Protein AF-A0A937NEX0-F1 (afdb_monomer)

Mean predicted aligned error: 10.96 Å

Foldseek 3Di:
DLLQLLQVQFDPPDPVRSDSVNSCVVCPVVSSVVVVVVVCVVVVHDCVVQDDDDDPDPDDDDDDDDPDDPDQAGPVRAGKDWAAFQQLDDDRVLVVLVQVLLVVFAPSDWDADLLSIIIRHHGHPVCRVVSVVSSVPRPGGDDDRAALQSEHEDCAPVRHLLFQAHGNVLSVLLNVQSPDPVCPLCRRQFYHYHYRALVPSPVQQQGQWRWYWFWAFAQFFTAIKTFIFHQHHPVGTTDGLDIDGSVCVNVLVNLLSVLQVVQDDDRHHSNRSFAVLQDDDDPVRINCVSSSVSNVVVVDDGHHHDDFDQFPDQFFWGDFPSQVVSCCVLQVLLVQQLLSQPQLVLLLCLLVVNLQVSQVSRCVRPLQLQLQLQFPLRSSQCRALCVVVVLQGGQSSSLLSNQSQVVHPDFQAADAAQDPEAPAFEEEQEALALLSLLLQSNLLSPRYAYEYEHQAQDHHPCLQQVFFLLRHPPVSSCRSSVNSVNSNYHYHYNDDQAQVNVVVVLVVGQFYEYAVAQQAADDDDAAAQDPLEQEEELRVQRRCLSVVHDRSDDAEEEEEAQEPSSLRSLLSSCLVHDPPHHPPEHEEQADNVPGHDDPVSVVVSVVLVHYYHHQKDFHHFHDDPRWTFKTKIFGWDFDDADDPGDGTDTDTDPPRIDIDTDGHYYYHPFGGADCSRHHPPWAQDPAQDIPDLRYGYFDCNRPNDDDSSNRSSSSSSRSQVNCCSSVVHRWKDKIKGKAFDDASQAAPCLSNQHQDDFDADDSVPSNGSHHGTDRDDSVNSNSSSSNRLSSLKDFWFQQVQHRLSCQLCVQQPWNFKAFFSDFDADPSSHTPDTHGAPDSSSGSDTGGNSSGHSRNCRSCVRGSRSRTTIMGMDMDMHTDDPVVD

Radius of gyration: 39.95 Å; Cα contacts (8 Å, |Δi|>4): 1844; chains: 1; bounding box: 98×52×114 Å

Nearest PDB structures (foldseek):
  4ylf-assembly1_B  TM=8.457E-01  e=3.339E-31  Thermotoga maritima MSB8
  5jca-assembly1_L  TM=8.197E-01  e=2.400E-31  Pyrococcus furiosus
  6s6s-assembly1_F  TM=8.782E-01  e=1.145E-28  Azospirillum brasilense
  5jfc-assembly1_L  TM=8.004E-01  e=3.227E-29  Pyrococcus furiosus
  7mfm-assembly1_I  TM=8.000E-01  e=8.578E-25  Bacillus subtilis

Secondary structure (DSSP, 8-state):
-HHHHHHHHS--S-TTT-SHHHHHHHH-HHHHHHHHHHHHHHTT--GGGT---------SPPPP--S---SSB-TTS-EEEEE--GGG---HHHHHHHHHHHHHHSSS-EEEPTTS-EEEEEE-TTTHHHHHHHHTTSTT--S-SSSTT--EE--HHHH-TT-SS-HHHHHHHHHHHHTSGGGGGGTTS--EEEESSTT-SS-GGGSSEEEEEEEEE-SSSEEEEEEEEES-BTTBPPEEEEEEETTTHHHHHHHHHHHHHHH--TT--HHHHHHHTS-SS-TTS-TTHHHHHHHHTTT----PPP---SSS-SSEEE-SHHHHHHHHHH-HHHHTSTT---HHHHHHHHHTT-HHHHHHHHHHHSS-HHHHHHH---TTTTTSTHHHHTSSS---HHHHHHHHHHH-SS---PPPPS-SS----EEEEE--SHHHHHHHHHHHHTT-EEEEEESSSSS-THHHHTS-TTTS-HHHHHHHHHHHHTTT-EEEET----HHHHHHHHHHSSEEEE-----EEPP---BT--TTSSEEEHHHHHHHHHHT------SSEEEE--SHHHHHHHHHHHHHH-TTS-EEEEE-SS-GGG-SS-HHHHHHHHHTT--EE-SEEEEEEEEETTEEEEEEEEEEEE-PPPTTS-PPPEEE-TT--EEEE-SEEEE-S-EE--GGGSPTT--B-SSSBBSSTTEEE-THHHH-S--HHHHHHHHHHHHHHHHHHHHSS--EEEEEEEEEE------GGGGGPPPPPPEE--GGG-SSS--SEEPPPHHHHHHHHHH---TTEEE---TTT-----HHHHH-SSS-EEEEEEEEE-TT--EEEEEE-SSSTT-SEEEE-GGG----SHHHHT-TT----EEEEEEEEEEPPGGG-

Structure (mmCIF, N/CA/C/O backbone):
data_AF-A0A937NEX0-F1
#
_entry.id   AF-A0A937NEX0-F1
#
loop_
_atom_site.group_PDB
_atom_site.id
_atom_site.type_symbol
_atom_site.label_atom_id
_atom_site.label_alt_id
_atom_site.label_comp_id
_atom_site.label_asym_id
_atom_site.label_entity_id
_atom_site.label_seq_id
_atom_site.pdbx_PDB_ins_code
_atom_site.Cartn_x
_atom_site.Cartn_y
_atom_site.Cartn_z
_atom_site.occupancy
_atom_site.B_iso_or_equiv
_atom_site.auth_seq_id
_atom_site.auth_comp_id
_atom_site.auth_asym_id
_atom_site.auth_atom_id
_atom_site.pdbx_PDB_model_num
ATOM 1 N N . ALA A 1 1 ? -4.052 -2.829 51.400 1.00 80.00 1 ALA A N 1
ATOM 2 C CA . ALA A 1 1 ? -3.056 -3.910 51.214 1.00 80.00 1 ALA A CA 1
ATOM 3 C C . ALA A 1 1 ? -3.564 -5.096 50.370 1.00 80.00 1 ALA A C 1
ATOM 5 O O . ALA A 1 1 ? -3.049 -5.292 49.277 1.00 80.00 1 ALA A O 1
ATOM 6 N N . ILE A 1 2 ? -4.585 -5.865 50.788 1.00 83.06 2 ILE A N 1
ATOM 7 C CA . ILE A 1 2 ? -5.048 -7.081 50.060 1.00 83.06 2 ILE A CA 1
ATOM 8 C C . ILE A 1 2 ? -5.421 -6.808 48.589 1.00 83.06 2 ILE A C 1
ATOM 10 O O . ILE A 1 2 ? -5.023 -7.548 47.690 1.00 83.06 2 ILE A O 1
ATOM 14 N N . THR A 1 3 ? -6.132 -5.713 48.315 1.00 80.44 3 THR A N 1
ATOM 15 C CA . THR A 1 3 ? -6.486 -5.315 46.942 1.00 80.44 3 THR A CA 1
ATOM 16 C C . THR A 1 3 ? -5.248 -5.060 46.074 1.00 80.44 3 THR A C 1
ATOM 18 O O . THR A 1 3 ? -5.257 -5.392 44.891 1.00 80.44 3 THR A O 1
ATOM 21 N N . MET A 1 4 ? -4.164 -4.531 46.657 1.00 83.19 4 MET A N 1
ATOM 22 C CA . MET A 1 4 ? -2.899 -4.265 45.958 1.00 83.19 4 MET A CA 1
ATOM 23 C C . MET A 1 4 ? -2.123 -5.555 45.680 1.00 83.19 4 MET A C 1
ATOM 25 O O . MET A 1 4 ? -1.645 -5.730 44.566 1.00 83.19 4 MET A O 1
ATOM 29 N N . LEU A 1 5 ? -2.103 -6.514 46.616 1.00 87.25 5 LEU A N 1
ATOM 30 C CA . LEU A 1 5 ? -1.583 -7.863 46.351 1.00 87.25 5 LEU A CA 1
ATOM 31 C C . LEU A 1 5 ? -2.269 -8.475 45.119 1.00 87.25 5 LEU A C 1
ATOM 33 O O . LEU A 1 5 ? -1.607 -8.963 44.205 1.00 87.25 5 LEU A O 1
ATOM 37 N N . PHE A 1 6 ? -3.602 -8.418 45.064 1.00 85.06 6 PHE A N 1
ATOM 38 C CA . PHE A 1 6 ? -4.352 -8.947 43.926 1.00 85.06 6 PHE A CA 1
ATOM 39 C C . PHE A 1 6 ? -4.146 -8.129 42.638 1.00 85.06 6 PHE A C 1
ATOM 41 O O . PHE A 1 6 ? -4.218 -8.673 41.534 1.00 85.06 6 PHE A O 1
ATOM 48 N N . ARG A 1 7 ? -3.913 -6.816 42.743 1.00 81.94 7 ARG A N 1
ATOM 49 C CA . ARG A 1 7 ? -3.547 -5.946 41.613 1.00 81.94 7 ARG A CA 1
ATOM 50 C C . ARG A 1 7 ? -2.210 -6.368 41.003 1.00 81.94 7 ARG A C 1
ATOM 52 O O . ARG A 1 7 ? -2.145 -6.517 39.788 1.00 81.94 7 ARG A O 1
ATOM 59 N N . ASP A 1 8 ? -1.206 -6.590 41.845 1.00 84.00 8 ASP A N 1
ATOM 60 C CA . ASP A 1 8 ? 0.188 -6.750 41.422 1.00 84.00 8 ASP A CA 1
ATOM 61 C C . ASP A 1 8 ? 0.546 -8.205 41.075 1.00 84.00 8 ASP A C 1
ATOM 63 O O . ASP A 1 8 ? 1.438 -8.442 40.263 1.00 84.00 8 ASP A O 1
ATOM 67 N N . HIS A 1 9 ? -0.175 -9.182 41.639 1.00 85.62 9 HIS A N 1
ATOM 68 C CA . HIS A 1 9 ? 0.125 -10.613 41.477 1.00 85.62 9 HIS A CA 1
ATOM 69 C C . HIS A 1 9 ? -1.031 -11.459 40.919 1.00 85.62 9 HIS A C 1
ATOM 71 O O . HIS A 1 9 ? -0.869 -12.665 40.736 1.00 85.62 9 HIS A O 1
ATOM 77 N N . GLY A 1 10 ? -2.200 -10.863 40.666 1.00 81.94 10 GLY A N 1
ATOM 78 C CA . GLY A 1 10 ? -3.342 -11.551 40.059 1.00 81.94 10 GLY A CA 1
ATOM 79 C C . GLY A 1 10 ? -3.159 -11.818 38.571 1.00 81.94 10 GLY A C 1
ATOM 80 O O . GLY A 1 10 ? -2.754 -10.918 37.839 1.00 81.94 10 GLY A O 1
ATOM 81 N N . ASP A 1 11 ? -3.536 -13.015 38.108 1.00 74.62 11 ASP A N 1
ATOM 82 C CA . ASP A 1 11 ? -3.766 -13.235 36.678 1.00 74.62 11 ASP A CA 1
ATOM 83 C C . ASP A 1 11 ? -4.926 -12.334 36.234 1.00 74.62 11 ASP A C 1
ATOM 85 O O . ASP A 1 11 ? -5.947 -12.231 36.915 1.00 74.62 11 ASP A O 1
ATOM 89 N N . ARG A 1 12 ? -4.730 -11.604 35.137 1.00 69.56 12 ARG A N 1
ATOM 90 C CA . ARG A 1 12 ? -5.720 -10.688 34.553 1.00 69.56 12 ARG A CA 1
ATOM 91 C C . ARG A 1 12 ? -6.036 -11.022 33.100 1.00 69.56 12 ARG A C 1
ATOM 93 O O . ARG A 1 12 ? -6.899 -10.367 32.521 1.00 69.56 12 ARG A O 1
ATOM 100 N N . PHE A 1 13 ? -5.348 -12.008 32.529 1.00 61.44 13 PHE A N 1
ATOM 101 C CA . PHE A 1 13 ? -5.542 -12.462 31.158 1.00 61.44 13 PHE A CA 1
ATOM 102 C C . PHE A 1 13 ? -6.579 -13.582 31.115 1.00 61.44 13 PHE A C 1
ATOM 104 O O . PHE A 1 13 ? -7.476 -13.547 30.274 1.00 61.44 13 PHE A O 1
ATOM 111 N N . ASP A 1 14 ? -6.515 -14.523 32.060 1.00 68.69 14 ASP A N 1
ATOM 112 C CA . ASP A 1 14 ? -7.523 -15.568 32.214 1.00 68.69 14 ASP A CA 1
ATOM 113 C C . ASP A 1 14 ? -8.502 -15.216 33.340 1.00 68.69 14 ASP A C 1
ATOM 115 O O . ASP A 1 14 ? -8.196 -15.297 34.531 1.00 68.69 14 ASP A O 1
ATOM 119 N N . ARG A 1 15 ? -9.740 -14.875 32.963 1.00 67.94 15 ARG A N 1
ATOM 120 C CA . ARG A 1 15 ? -10.811 -14.509 33.904 1.00 67.94 15 ARG A CA 1
ATOM 121 C C . ARG A 1 15 ? -11.152 -15.633 34.892 1.00 67.94 15 ARG A C 1
ATOM 123 O O . ARG A 1 15 ? -11.665 -15.353 35.976 1.00 67.94 15 ARG A O 1
ATOM 130 N N . SER A 1 16 ? -10.881 -16.893 34.545 1.00 71.88 16 SER A N 1
ATOM 131 C CA . SER A 1 16 ? -11.042 -18.031 35.453 1.00 71.88 16 SER A CA 1
ATOM 132 C C . SER A 1 16 ? -9.942 -18.084 36.526 1.00 71.88 16 SER A C 1
ATOM 134 O O . SER A 1 16 ? -10.170 -18.584 37.631 1.00 71.88 16 SER A O 1
ATOM 136 N N . MET A 1 17 ? -8.793 -17.471 36.260 1.00 76.44 17 MET A N 1
ATOM 137 C CA . MET A 1 17 ? -7.658 -17.400 37.177 1.00 76.44 17 MET A CA 1
ATOM 138 C C . MET A 1 17 ? -7.594 -16.070 37.940 1.00 76.44 17 MET A C 1
ATOM 140 O O . MET A 1 17 ? -6.935 -15.996 38.976 1.00 76.44 17 MET A O 1
ATOM 144 N N . SER A 1 18 ? -8.358 -15.053 37.520 1.00 76.62 18 SER A N 1
ATOM 145 C CA . SER A 1 18 ? -8.512 -13.750 38.190 1.00 76.62 18 SER A CA 1
ATOM 146 C C . SER A 1 18 ? -9.238 -13.820 39.544 1.00 76.62 18 SER A C 1
ATOM 148 O O . SER A 1 18 ? -10.275 -13.183 39.746 1.00 76.62 18 SER A O 1
ATOM 150 N N . ARG A 1 19 ? -8.718 -14.586 40.508 1.00 83.38 19 ARG A N 1
ATOM 151 C CA . ARG A 1 19 ? -9.286 -14.758 41.854 1.00 83.38 19 ARG A CA 1
ATOM 152 C C . ARG A 1 19 ? -8.183 -14.715 42.907 1.00 83.38 19 ARG A C 1
ATOM 154 O O . ARG A 1 19 ? -7.142 -15.336 42.725 1.00 83.38 19 ARG A O 1
ATOM 161 N N . LEU A 1 20 ? -8.426 -14.054 44.043 1.00 83.25 20 LEU A N 1
ATOM 162 C CA . LEU A 1 20 ? -7.438 -13.958 45.131 1.00 83.25 20 LEU A CA 1
ATOM 163 C C . LEU A 1 20 ? -6.956 -15.340 45.602 1.00 83.25 20 LEU A C 1
ATOM 165 O O . LEU A 1 20 ? -5.769 -15.513 45.850 1.00 83.25 20 LEU A O 1
ATOM 169 N N . LYS A 1 21 ? -7.846 -16.344 45.633 1.00 84.44 21 LYS A N 1
ATOM 170 C CA . LYS A 1 21 ? -7.484 -17.729 45.977 1.00 84.44 21 LYS A CA 1
ATOM 171 C C . LYS A 1 21 ? -6.374 -18.303 45.087 1.00 84.44 21 LYS A C 1
ATOM 173 O O . LYS A 1 21 ? -5.506 -18.997 45.591 1.00 84.44 21 LYS A O 1
ATOM 178 N N . VAL A 1 22 ? -6.380 -17.967 43.795 1.00 85.75 22 VAL A N 1
ATOM 179 C CA . VAL A 1 22 ? -5.377 -18.433 42.827 1.00 85.75 22 VAL A CA 1
ATOM 180 C C . VAL A 1 22 ? -4.052 -17.723 43.076 1.00 85.75 22 VAL A C 1
ATOM 182 O O . VAL A 1 22 ? -3.007 -18.353 43.036 1.00 85.75 22 VAL A O 1
ATOM 185 N N . VAL A 1 23 ? -4.079 -16.430 43.421 1.00 88.62 23 VAL A N 1
ATOM 186 C CA . VAL A 1 23 ? -2.861 -15.705 43.825 1.00 88.62 23 VAL A CA 1
ATOM 187 C C . VAL A 1 23 ? -2.233 -16.342 45.055 1.00 88.62 23 VAL A C 1
ATOM 189 O O . VAL A 1 23 ? -1.032 -16.590 45.057 1.00 88.62 23 VAL A O 1
ATOM 192 N N . VAL A 1 24 ? -3.041 -16.648 46.070 1.00 88.94 24 VAL A N 1
ATOM 193 C CA . VAL A 1 24 ? -2.575 -17.318 47.290 1.00 88.94 24 VAL A CA 1
ATOM 194 C C . VAL A 1 24 ? -2.022 -18.711 46.982 1.00 88.94 24 VAL A C 1
ATOM 196 O O . VAL A 1 24 ? -0.971 -19.070 47.503 1.00 88.94 24 VAL A O 1
ATOM 199 N N . GLU A 1 25 ? -2.677 -19.475 46.108 1.00 87.69 25 GLU A N 1
ATOM 200 C CA . GLU A 1 25 ? -2.223 -20.804 45.682 1.00 87.69 25 GLU A CA 1
ATOM 201 C C . GLU A 1 25 ? -0.904 -20.746 44.891 1.00 87.69 25 GLU A C 1
ATOM 203 O O . GLU A 1 25 ? 0.007 -21.528 45.152 1.00 87.69 25 GLU A O 1
ATOM 208 N N . CYS A 1 26 ? -0.760 -19.789 43.970 1.00 86.94 26 CYS A N 1
ATOM 209 C CA . CYS A 1 26 ? 0.434 -19.643 43.138 1.00 86.94 26 CYS A CA 1
ATOM 210 C C . CYS A 1 26 ? 1.628 -19.031 43.884 1.00 86.94 26 CYS A C 1
ATOM 212 O O . CYS A 1 26 ? 2.770 -19.403 43.619 1.00 86.94 26 CYS A O 1
ATOM 214 N N . GLN A 1 27 ? 1.392 -18.053 44.761 1.00 89.00 27 GLN A N 1
ATOM 215 C CA . GLN A 1 27 ? 2.456 -17.334 45.473 1.00 89.00 27 GLN A CA 1
ATOM 216 C C . GLN A 1 27 ? 2.807 -17.977 46.821 1.00 89.00 27 GLN A C 1
ATOM 218 O O . GLN A 1 27 ? 3.923 -17.788 47.301 1.00 89.00 27 GLN A O 1
ATOM 223 N N . GLY A 1 28 ? 1.881 -18.734 47.413 1.00 90.00 28 GLY A N 1
ATOM 224 C CA . GLY A 1 28 ? 1.963 -19.231 48.783 1.00 90.00 28 GLY A CA 1
ATOM 225 C C . GLY A 1 28 ? 1.476 -18.195 49.803 1.00 90.00 28 GLY A C 1
ATOM 226 O O . GLY A 1 28 ? 1.760 -17.001 49.688 1.00 90.00 28 GLY A O 1
ATOM 227 N N . ILE A 1 29 ? 0.757 -18.657 50.832 1.00 84.56 29 ILE A N 1
ATOM 228 C CA . ILE A 1 29 ? 0.128 -17.785 51.839 1.00 84.56 29 ILE A CA 1
ATOM 229 C C . ILE A 1 29 ? 1.140 -16.920 52.603 1.00 84.56 29 ILE A C 1
ATOM 231 O O . ILE A 1 29 ? 0.858 -15.753 52.860 1.00 84.56 29 ILE A O 1
ATOM 235 N N . ASP A 1 30 ? 2.328 -17.448 52.909 1.00 85.50 30 ASP A N 1
ATOM 236 C CA . ASP A 1 30 ? 3.354 -16.710 53.657 1.00 85.50 30 ASP A CA 1
ATOM 237 C C . ASP A 1 30 ? 3.937 -15.556 52.839 1.00 85.50 30 ASP A C 1
ATOM 239 O O . ASP A 1 30 ? 4.098 -14.453 53.352 1.00 85.50 30 ASP A O 1
ATOM 243 N N . LYS A 1 31 ? 4.159 -15.768 51.539 1.00 88.38 31 LYS A N 1
ATOM 244 C CA . LYS A 1 31 ? 4.607 -14.707 50.632 1.00 88.38 31 LYS A CA 1
ATOM 245 C C . LYS A 1 31 ? 3.527 -13.647 50.438 1.00 88.38 31 LYS A C 1
ATOM 247 O O . LYS A 1 31 ? 3.813 -12.454 50.427 1.00 88.38 31 LYS A O 1
ATOM 252 N N . CYS A 1 32 ? 2.270 -14.066 50.289 1.00 89.19 32 CYS A N 1
ATOM 253 C CA . CYS A 1 32 ? 1.147 -13.132 50.250 1.00 89.19 32 CYS A CA 1
ATOM 254 C C . CYS A 1 32 ? 1.064 -12.295 51.531 1.00 89.19 32 CYS A C 1
ATOM 256 O O . CYS A 1 32 ? 0.787 -11.100 51.441 1.00 89.19 32 CYS A O 1
ATOM 258 N N . ARG A 1 33 ? 1.321 -12.906 52.694 1.00 85.38 33 ARG A N 1
ATOM 259 C CA . ARG A 1 33 ? 1.372 -12.214 53.983 1.00 85.38 33 ARG A CA 1
ATOM 260 C C . ARG A 1 33 ? 2.492 -11.176 54.006 1.00 85.38 33 ARG A C 1
ATOM 262 O O . ARG A 1 33 ? 2.185 -10.019 54.247 1.00 85.38 33 ARG A O 1
ATOM 269 N N . GLU A 1 34 ? 3.719 -11.553 53.653 1.00 88.00 34 GLU A N 1
ATOM 270 C CA . GLU A 1 34 ? 4.870 -10.635 53.584 1.00 88.00 34 GLU A CA 1
ATOM 271 C C . GLU A 1 34 ? 4.576 -9.410 52.698 1.00 88.00 34 GLU A C 1
ATOM 273 O O . GLU A 1 34 ? 4.850 -8.273 53.074 1.00 88.00 34 GLU A O 1
ATOM 278 N N . ILE A 1 35 ? 3.951 -9.620 51.534 1.00 89.00 35 ILE A N 1
ATOM 279 C CA . ILE A 1 35 ? 3.559 -8.530 50.627 1.00 89.00 35 ILE A CA 1
ATOM 280 C C . ILE A 1 35 ? 2.507 -7.616 51.273 1.00 89.00 35 ILE A C 1
ATOM 282 O O . ILE A 1 35 ? 2.586 -6.393 51.162 1.00 89.00 35 ILE A O 1
ATOM 286 N N . VAL A 1 36 ? 1.492 -8.198 51.919 1.00 86.88 36 VAL A N 1
ATOM 287 C CA . VAL A 1 36 ? 0.424 -7.443 52.589 1.00 86.88 36 VAL A CA 1
ATOM 288 C C . VAL A 1 36 ? 0.977 -6.643 53.766 1.00 86.88 36 VAL A C 1
ATOM 290 O O . VAL A 1 36 ? 0.656 -5.461 53.865 1.00 86.88 36 VAL A O 1
ATOM 293 N N . GLU A 1 37 ? 1.822 -7.255 54.595 1.00 85.56 37 GLU A N 1
ATOM 294 C CA . GLU A 1 37 ? 2.533 -6.611 55.705 1.00 85.56 37 GLU A CA 1
ATOM 295 C C . GLU A 1 37 ? 3.387 -5.452 55.189 1.00 85.56 37 GLU A C 1
ATOM 297 O O . GLU A 1 37 ? 3.238 -4.334 55.667 1.00 85.56 37 GLU A O 1
ATOM 302 N N . GLY A 1 38 ? 4.155 -5.656 54.115 1.00 87.31 38 GLY A N 1
ATOM 303 C CA . GLY A 1 38 ? 4.942 -4.588 53.496 1.00 87.31 38 GLY A CA 1
ATOM 304 C C . GLY A 1 38 ? 4.100 -3.396 53.022 1.00 87.31 38 GLY A C 1
ATOM 305 O O . GLY A 1 38 ? 4.515 -2.247 53.174 1.00 87.31 38 GLY A O 1
ATOM 306 N N . PHE A 1 39 ? 2.895 -3.634 52.486 1.00 86.31 39 PHE A N 1
ATOM 307 C CA . PHE A 1 39 ? 1.964 -2.547 52.157 1.00 86.31 39 PHE A CA 1
ATOM 308 C C . PHE A 1 39 ? 1.385 -1.859 53.399 1.00 86.31 39 PHE A C 1
ATOM 310 O O . PHE A 1 39 ? 1.135 -0.659 53.351 1.00 86.31 39 PHE A O 1
ATOM 317 N N . MET A 1 40 ? 1.127 -2.594 54.482 1.00 83.50 40 MET A N 1
ATOM 318 C CA . MET A 1 40 ? 0.611 -2.023 55.732 1.00 83.50 40 MET A CA 1
ATOM 319 C C . MET A 1 40 ? 1.673 -1.175 56.437 1.00 83.50 40 MET A C 1
ATOM 321 O O . MET A 1 40 ? 1.375 -0.050 56.832 1.00 83.50 40 MET A O 1
ATOM 325 N N . ASP A 1 41 ? 2.913 -1.661 56.492 1.00 83.88 41 ASP A N 1
ATOM 326 C CA . ASP A 1 41 ? 4.066 -0.942 57.039 1.00 83.88 41 ASP A CA 1
ATOM 327 C C . ASP A 1 41 ? 4.317 0.370 56.286 1.00 83.88 41 ASP A C 1
ATOM 329 O O . ASP A 1 41 ? 4.551 1.411 56.901 1.00 83.88 41 ASP A O 1
ATOM 333 N N . ALA A 1 42 ? 4.222 0.343 54.951 1.00 84.38 42 ALA A N 1
ATOM 334 C CA . ALA A 1 42 ? 4.381 1.532 54.114 1.00 84.38 42 ALA A CA 1
ATOM 335 C C . ALA A 1 42 ? 3.322 2.616 54.396 1.00 84.38 42 ALA A C 1
ATOM 337 O O . ALA A 1 42 ? 3.616 3.804 54.274 1.00 84.38 42 ALA A O 1
ATOM 338 N N . GLU A 1 43 ? 2.116 2.212 54.801 1.00 80.44 43 GLU A N 1
ATOM 339 C CA . GLU A 1 43 ? 1.007 3.098 55.178 1.00 80.44 43 GLU A CA 1
ATOM 340 C C . GLU A 1 43 ? 0.980 3.405 56.691 1.00 80.44 43 GLU A C 1
ATOM 342 O O . GLU A 1 43 ? 0.099 4.122 57.166 1.00 80.44 43 GLU A O 1
ATOM 347 N N . GLY A 1 44 ? 1.938 2.882 57.468 1.00 80.50 44 GLY A N 1
ATOM 348 C CA . GLY A 1 44 ? 2.030 3.097 58.915 1.00 80.50 44 GLY A CA 1
ATOM 349 C C . GLY A 1 44 ? 0.917 2.426 59.728 1.00 80.50 44 GLY A C 1
ATOM 350 O O . GLY A 1 44 ? 0.570 2.918 60.803 1.00 80.50 44 GLY A O 1
ATOM 351 N N . VAL A 1 45 ? 0.338 1.336 59.220 1.00 78.38 45 VAL A N 1
ATOM 352 C CA . VAL A 1 45 ? -0.739 0.585 59.881 1.00 78.38 45 VAL A CA 1
ATOM 353 C C . VAL A 1 45 ? -0.144 -0.546 60.721 1.00 78.38 45 VAL A C 1
ATOM 355 O O . VAL A 1 45 ? 0.474 -1.457 60.177 1.00 78.38 45 VAL A O 1
ATOM 358 N N . ASP A 1 46 ? -0.363 -0.517 62.039 1.00 72.75 46 ASP A N 1
ATOM 359 C CA . ASP A 1 46 ? 0.115 -1.560 62.956 1.00 72.75 46 ASP A CA 1
ATOM 360 C C . ASP A 1 46 ? -0.706 -2.851 62.797 1.00 72.75 46 ASP A C 1
ATOM 362 O O . ASP A 1 46 ? -1.903 -2.900 63.081 1.00 72.75 46 ASP A O 1
ATOM 366 N N . TYR A 1 47 ? -0.057 -3.921 62.334 1.00 68.44 47 TYR A N 1
ATOM 367 C CA . TYR A 1 47 ? -0.694 -5.217 62.102 1.00 68.44 47 TYR A CA 1
ATOM 368 C C . TYR A 1 47 ? -1.140 -5.928 63.399 1.00 68.44 47 TYR A C 1
ATOM 370 O O . TYR A 1 47 ? -2.009 -6.803 63.354 1.00 68.44 47 TYR A O 1
ATOM 378 N N . SER A 1 48 ? -0.598 -5.557 64.566 1.00 66.88 48 SER A N 1
ATOM 379 C CA . SER A 1 48 ? -0.937 -6.199 65.846 1.00 66.88 48 SER A CA 1
ATOM 380 C C . SER A 1 48 ? -2.404 -6.015 66.266 1.00 66.88 48 SER A C 1
ATOM 382 O O . SER A 1 48 ? -2.929 -6.855 66.997 1.00 66.88 48 SER A O 1
ATOM 384 N N . ASP A 1 49 ? -3.099 -5.017 65.711 1.00 62.06 49 ASP A N 1
ATOM 385 C CA . ASP A 1 49 ? -4.536 -4.775 65.910 1.00 62.06 49 ASP A CA 1
ATOM 386 C C . ASP A 1 49 ? -5.450 -5.779 65.163 1.00 62.06 49 ASP A C 1
ATOM 388 O O . ASP A 1 49 ? -6.655 -5.857 65.431 1.00 62.06 49 ASP A O 1
ATOM 392 N N . PHE A 1 50 ? -4.896 -6.575 64.237 1.00 66.25 50 PHE A N 1
ATOM 393 C CA . PHE A 1 50 ? -5.644 -7.468 63.337 1.00 66.25 50 PHE A CA 1
ATOM 394 C C . PHE A 1 50 ? -5.460 -8.963 63.651 1.00 66.25 50 PHE A C 1
ATOM 396 O O . PHE A 1 50 ? -6.205 -9.805 63.144 1.00 66.25 50 PHE A O 1
ATOM 403 N N . VAL A 1 51 ? -4.486 -9.322 64.493 1.00 60.19 51 VAL A N 1
ATOM 404 C CA . VAL A 1 51 ? -4.165 -10.721 64.807 1.00 60.19 51 VAL A CA 1
ATOM 405 C C . VAL A 1 51 ? -5.121 -11.260 65.872 1.00 60.19 51 VAL A C 1
ATOM 407 O O . VAL A 1 51 ? -5.017 -10.933 67.051 1.00 60.19 51 VAL A O 1
ATOM 410 N N . ALA A 1 52 ? -6.043 -12.127 65.462 1.00 55.28 52 ALA A N 1
ATOM 411 C CA . ALA A 1 52 ? -6.907 -12.888 66.360 1.00 55.28 52 ALA A CA 1
ATOM 412 C C . ALA A 1 52 ? -6.894 -14.362 65.938 1.00 55.28 52 ALA A C 1
ATOM 414 O O . ALA A 1 52 ? -7.821 -14.803 65.276 1.00 55.28 52 ALA A O 1
ATOM 415 N N . ASP A 1 53 ? -5.822 -15.072 66.302 1.00 56.91 53 ASP A N 1
ATOM 416 C CA . ASP A 1 53 ? -5.604 -16.516 66.122 1.00 56.91 53 ASP A CA 1
ATOM 417 C C . ASP A 1 53 ? -5.691 -17.071 64.679 1.00 56.91 53 ASP A C 1
ATOM 419 O O . ASP A 1 53 ? -6.447 -16.632 63.815 1.00 56.91 53 ASP A O 1
ATOM 423 N N . PHE A 1 54 ? -4.858 -18.069 64.378 1.00 53.91 54 PHE A N 1
ATOM 424 C CA . PHE A 1 54 ? -4.889 -18.749 63.083 1.00 53.91 54 PHE A CA 1
ATOM 425 C C . PHE A 1 54 ? -6.092 -19.704 63.047 1.00 53.91 54 PHE A C 1
ATOM 427 O O . PHE A 1 54 ? -6.191 -20.607 63.876 1.00 53.91 54 PHE A O 1
ATOM 434 N N . VAL A 1 55 ? -7.014 -19.520 62.099 1.00 60.19 55 VAL A N 1
ATOM 435 C CA . VAL A 1 55 ? -8.152 -20.435 61.918 1.00 60.19 55 VAL A CA 1
ATOM 436 C C . VAL A 1 55 ? -7.668 -21.667 61.143 1.00 60.19 55 VAL A C 1
ATOM 438 O O . VAL A 1 55 ? -7.540 -21.624 59.923 1.00 60.19 55 VAL A O 1
ATOM 441 N N . GLU A 1 56 ? -7.354 -22.757 61.853 1.00 50.97 56 GLU A N 1
ATOM 442 C CA . GLU A 1 56 ? -6.917 -24.035 61.251 1.00 50.97 56 GLU A CA 1
ATOM 443 C C . GLU A 1 56 ? -8.075 -24.867 60.662 1.00 50.97 56 GLU A C 1
ATOM 445 O O . GLU A 1 56 ? -7.837 -25.728 59.815 1.00 50.97 56 GLU A O 1
ATOM 450 N N . ASP A 1 57 ? -9.322 -24.613 61.077 1.00 56.97 57 ASP A N 1
ATOM 451 C CA . ASP A 1 57 ? -10.509 -25.380 60.679 1.00 56.97 57 ASP A CA 1
ATOM 452 C C . ASP A 1 57 ? -11.584 -24.461 60.072 1.00 56.97 57 ASP A C 1
ATOM 454 O O . ASP A 1 57 ? -12.247 -23.700 60.776 1.00 56.97 57 ASP A O 1
ATOM 458 N N . CYS A 1 58 ? -11.763 -24.535 58.749 1.00 57.88 58 CYS A N 1
ATOM 459 C CA . CYS A 1 58 ? -12.797 -23.797 58.011 1.00 57.88 58 CYS A CA 1
ATOM 460 C C . CYS A 1 58 ? -14.184 -24.473 58.062 1.00 57.88 58 CYS A C 1
ATOM 462 O O . CYS A 1 58 ? -15.107 -24.025 57.379 1.00 57.88 58 CYS A O 1
ATOM 464 N N . GLY A 1 59 ? -14.341 -25.554 58.832 1.00 60.53 59 GLY A N 1
ATOM 465 C CA . GLY A 1 59 ? -15.579 -26.315 58.924 1.00 60.53 59 GLY A CA 1
ATOM 466 C C . GLY A 1 59 ? -15.887 -27.166 57.679 1.00 60.53 59 GLY A C 1
ATOM 467 O O . GLY A 1 59 ? -15.083 -27.270 56.748 1.00 60.53 59 GLY A O 1
ATOM 468 N N . PRO A 1 60 ? -17.054 -27.839 57.657 1.00 60.84 60 PRO A N 1
ATOM 469 C CA . PRO A 1 60 ? -17.477 -28.670 56.532 1.00 60.84 60 PRO A CA 1
ATOM 470 C C . PRO A 1 60 ? -17.770 -27.837 55.265 1.00 60.84 60 PRO A C 1
ATOM 472 O O . PRO A 1 60 ? -17.984 -26.625 55.354 1.00 60.84 60 PRO A O 1
ATOM 475 N N . PRO A 1 61 ? -17.814 -28.473 54.074 1.00 60.72 61 PRO A N 1
ATOM 476 C CA . PRO A 1 61 ? -18.104 -27.794 52.812 1.00 60.72 61 PRO A CA 1
ATOM 477 C C . PRO A 1 61 ? -19.413 -27.003 52.864 1.00 60.72 61 PRO A C 1
ATOM 479 O O . PRO A 1 61 ? -20.406 -27.479 53.417 1.00 60.72 61 PRO A O 1
ATOM 482 N N . ILE A 1 62 ? -19.409 -25.823 52.239 1.00 62.03 62 ILE A N 1
ATOM 483 C CA . ILE A 1 62 ? -20.570 -24.931 52.151 1.00 62.03 62 ILE A CA 1
ATOM 484 C C . ILE A 1 62 ? -21.761 -25.708 51.556 1.00 62.03 62 ILE A C 1
ATOM 486 O O . ILE A 1 62 ? -21.614 -26.308 50.483 1.00 62.03 62 ILE A O 1
ATOM 490 N N . PRO A 1 63 ? -22.936 -25.712 52.210 1.00 61.19 63 PRO A N 1
ATOM 491 C CA . PRO A 1 63 ? -24.139 -26.325 51.659 1.00 61.19 63 PRO A CA 1
ATOM 492 C C . PRO A 1 63 ? -24.494 -25.721 50.292 1.00 61.19 63 PRO A C 1
ATOM 494 O O . PRO A 1 63 ? -24.521 -24.502 50.135 1.00 61.19 63 PRO A O 1
ATOM 497 N N . ALA A 1 64 ? -24.805 -26.558 49.298 1.00 52.94 64 ALA A N 1
ATOM 498 C CA . ALA A 1 64 ? -25.300 -26.075 48.011 1.00 52.94 64 ALA A CA 1
ATOM 499 C C . ALA A 1 64 ? -26.698 -25.461 48.196 1.00 52.94 64 ALA A C 1
ATOM 501 O O . ALA A 1 64 ? -27.633 -26.169 48.571 1.00 52.94 64 ALA A O 1
ATOM 502 N N . ARG A 1 65 ? -26.844 -24.159 47.933 1.00 58.09 65 ARG A N 1
ATOM 503 C CA . ARG A 1 65 ? -28.135 -23.456 47.928 1.00 58.09 65 ARG A CA 1
ATOM 504 C C . ARG A 1 65 ? -28.329 -22.767 46.567 1.00 58.09 65 ARG A C 1
ATOM 506 O O . ARG A 1 65 ? -27.391 -22.116 46.103 1.00 58.09 65 ARG A O 1
ATOM 513 N N . PRO A 1 66 ? -29.471 -22.954 45.882 1.00 45.56 66 PRO A N 1
ATOM 514 C CA . PRO A 1 66 ? -29.708 -22.357 44.571 1.00 45.56 66 PRO A CA 1
ATOM 515 C C . PRO A 1 66 ? -29.772 -20.825 44.655 1.00 45.56 66 PRO A C 1
ATOM 517 O O . PRO A 1 66 ? -30.411 -20.261 45.537 1.00 45.56 66 PRO A O 1
ATOM 520 N N . MET A 1 67 ? -29.113 -20.149 43.711 1.00 41.88 67 MET A N 1
ATOM 521 C CA . MET A 1 67 ? -29.228 -18.703 43.495 1.00 41.88 67 MET A CA 1
ATOM 522 C C . MET A 1 67 ? -30.535 -18.385 42.752 1.00 41.88 67 MET A C 1
ATOM 524 O O . MET A 1 67 ? -30.505 -18.049 41.573 1.00 41.88 67 MET A O 1
ATOM 528 N N . ALA A 1 68 ? -31.683 -18.543 43.400 1.00 40.22 68 ALA A N 1
ATOM 529 C CA . ALA A 1 68 ? -32.945 -17.975 42.932 1.00 40.22 68 ALA A CA 1
ATOM 530 C C . ALA A 1 68 ? -33.964 -18.032 44.070 1.00 40.22 68 ALA A C 1
ATOM 532 O O . ALA A 1 68 ? -34.366 -19.124 44.444 1.00 40.22 68 ALA A O 1
ATOM 533 N N . GLU A 1 69 ? -34.344 -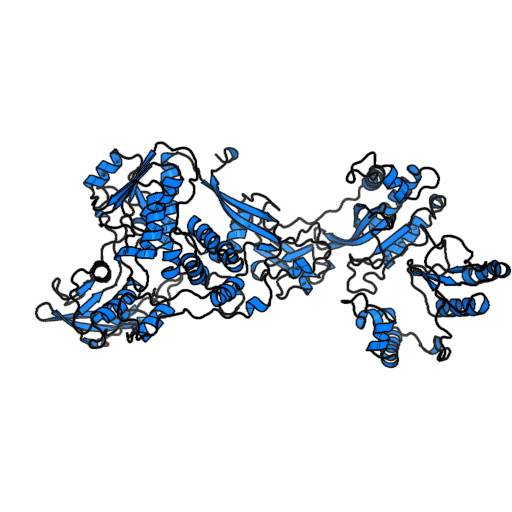16.879 44.627 1.00 38.09 69 GLU A N 1
ATOM 534 C CA . GLU A 1 69 ? -35.747 -16.458 44.787 1.00 38.09 69 GLU A CA 1
ATOM 535 C C . GLU A 1 69 ? -35.869 -15.179 45.649 1.00 38.09 69 GLU A C 1
ATOM 537 O O . GLU A 1 69 ? -35.069 -14.946 46.561 1.00 38.09 69 GLU A O 1
ATOM 542 N N . PRO A 1 70 ? -36.854 -14.308 45.361 1.00 50.03 70 PRO A N 1
ATOM 543 C CA . PRO A 1 70 ? -37.020 -13.028 46.031 1.00 50.03 70 PRO A CA 1
ATOM 544 C C . PRO A 1 70 ? -37.998 -13.132 47.212 1.00 50.03 70 PRO A C 1
ATOM 546 O O . PRO A 1 70 ? -39.108 -12.643 47.077 1.00 50.03 70 PRO A O 1
ATOM 549 N N . GLN A 1 71 ? -37.628 -13.719 48.363 1.00 53.59 71 GLN A N 1
ATOM 550 C CA . GLN A 1 71 ? -38.326 -13.514 49.657 1.00 53.59 71 GLN A CA 1
ATOM 551 C C . GLN A 1 71 ? -37.422 -13.807 50.881 1.00 53.59 71 GLN A C 1
ATOM 553 O O . GLN A 1 71 ? -36.441 -14.534 50.762 1.00 53.59 71 GLN A O 1
ATOM 558 N N . PRO A 1 72 ? -37.703 -13.222 52.068 1.00 57.41 72 PRO A N 1
ATOM 559 C CA . PRO A 1 72 ? -36.770 -13.139 53.201 1.00 57.41 72 PRO A CA 1
ATOM 560 C C . PRO A 1 72 ? -36.762 -14.388 54.101 1.00 57.41 72 PRO A C 1
ATOM 562 O O . PRO A 1 72 ? -36.396 -14.305 55.274 1.00 57.41 72 PRO A O 1
ATOM 565 N N . VAL A 1 73 ? -37.179 -15.538 53.572 1.00 58.38 73 VAL A N 1
ATOM 566 C CA . VAL A 1 73 ? -37.213 -16.820 54.277 1.00 58.38 73 VAL A CA 1
ATOM 567 C C . VAL A 1 73 ? -36.685 -17.879 53.315 1.00 58.38 73 VAL A C 1
ATOM 569 O O . VAL A 1 73 ? -37.246 -18.047 52.238 1.00 58.38 73 VAL A O 1
ATOM 572 N N . GLY A 1 74 ? -35.594 -18.554 53.673 1.00 56.97 74 GLY A N 1
ATOM 573 C CA . GLY A 1 74 ? -35.084 -19.685 52.907 1.00 56.97 74 GLY A CA 1
ATOM 574 C C . GLY A 1 74 ? -36.081 -20.846 52.901 1.00 56.97 74 GLY A C 1
ATOM 575 O O . GLY A 1 74 ? -36.982 -20.911 53.739 1.00 56.97 74 GLY A O 1
ATOM 576 N N . ASP A 1 75 ? -35.887 -21.805 51.996 1.00 57.84 75 ASP A N 1
ATOM 577 C CA . ASP A 1 75 ? -36.739 -23.001 51.846 1.00 57.84 75 ASP A CA 1
ATOM 578 C C . ASP A 1 75 ? -36.928 -23.809 53.150 1.00 57.84 75 ASP A C 1
ATOM 580 O O . ASP A 1 75 ? -37.846 -24.619 53.279 1.00 57.84 75 ASP A O 1
ATOM 584 N N . ASP A 1 76 ? -36.052 -23.590 54.135 1.00 66.00 76 ASP A N 1
ATOM 585 C CA . ASP A 1 76 ? -36.048 -24.187 55.471 1.00 66.00 76 ASP A CA 1
ATOM 586 C C . ASP A 1 76 ? -36.911 -23.435 56.508 1.00 66.00 76 ASP A C 1
ATOM 588 O O . ASP A 1 76 ? -36.945 -23.825 57.679 1.00 66.00 76 ASP A O 1
ATOM 592 N N . GLY A 1 77 ? -37.616 -22.371 56.108 1.00 73.12 77 GLY A N 1
ATOM 593 C CA . GLY A 1 77 ? -38.425 -21.540 57.002 1.00 73.12 77 GLY A CA 1
ATOM 594 C C . GLY A 1 77 ? -37.608 -20.565 57.859 1.00 73.12 77 GLY A C 1
ATOM 595 O O . GLY A 1 77 ? -38.166 -19.936 58.762 1.00 73.12 77 GLY A O 1
ATOM 596 N N . LYS A 1 78 ? -36.297 -20.435 57.608 1.00 81.69 78 LYS A N 1
ATOM 597 C CA . LYS A 1 78 ? -35.399 -19.535 58.341 1.00 81.69 78 LYS A CA 1
ATOM 598 C C . LYS A 1 78 ? -35.166 -18.231 57.591 1.00 81.69 78 LYS A C 1
ATOM 600 O O . LYS A 1 78 ? -35.130 -18.208 56.370 1.00 81.69 78 LYS A O 1
ATOM 605 N N . ALA A 1 79 ? -34.972 -17.141 58.319 1.00 82.50 79 ALA A N 1
ATOM 606 C CA . ALA A 1 79 ? -34.755 -15.825 57.740 1.00 82.50 79 ALA A CA 1
ATOM 607 C C . ALA A 1 79 ? -33.338 -15.653 57.157 1.00 82.50 79 ALA A C 1
ATOM 609 O O . ALA A 1 79 ? -32.376 -16.295 57.598 1.00 82.50 79 ALA A O 1
ATOM 610 N N . ILE A 1 80 ? -33.222 -14.749 56.182 1.00 85.06 80 ILE A N 1
ATOM 611 C CA . ILE A 1 80 ? -31.952 -14.305 55.591 1.00 85.06 80 ILE A CA 1
ATOM 612 C C . ILE A 1 80 ? -31.736 -12.845 55.980 1.00 85.06 80 ILE A C 1
ATOM 614 O O . ILE A 1 80 ? -32.511 -11.972 55.587 1.00 85.06 80 ILE A O 1
ATOM 618 N N . ALA A 1 81 ? -30.693 -12.576 56.764 1.00 87.00 81 ALA A N 1
ATOM 619 C CA . ALA A 1 81 ? -30.301 -11.219 57.116 1.00 87.00 81 ALA A CA 1
ATOM 620 C C . ALA A 1 81 ? -29.309 -10.671 56.096 1.00 87.00 81 ALA A C 1
ATOM 622 O O . ALA A 1 81 ? -28.419 -11.374 55.622 1.00 87.00 81 ALA A O 1
ATOM 623 N N . ARG A 1 82 ? -29.485 -9.403 55.750 1.00 86.62 82 ARG A N 1
ATOM 624 C CA . ARG A 1 82 ? -28.872 -8.763 54.592 1.00 86.62 82 ARG A CA 1
ATOM 625 C C . ARG A 1 82 ? -28.073 -7.553 55.045 1.00 86.62 82 ARG A C 1
ATOM 627 O O . ARG A 1 82 ? -28.583 -6.726 55.793 1.00 86.62 82 ARG A O 1
ATOM 634 N N . ILE A 1 83 ? -26.823 -7.475 54.607 1.00 89.19 83 ILE A N 1
ATOM 635 C CA . ILE A 1 83 ? -25.868 -6.443 55.006 1.00 89.19 83 ILE A CA 1
ATOM 636 C C . ILE A 1 83 ? -25.348 -5.782 53.737 1.00 89.19 83 ILE A C 1
ATOM 638 O O . ILE A 1 83 ? -24.565 -6.380 52.994 1.00 89.19 83 ILE A O 1
ATOM 642 N N . MET A 1 84 ? -25.818 -4.564 53.472 1.00 88.00 84 MET A N 1
ATOM 643 C CA . MET A 1 84 ? -25.287 -3.757 52.378 1.00 88.00 84 MET A CA 1
ATOM 644 C C . MET A 1 84 ? -23.869 -3.298 52.732 1.00 88.00 84 MET A C 1
ATOM 646 O O . MET A 1 84 ? -23.576 -3.030 53.894 1.00 88.00 84 MET A O 1
ATOM 650 N N . VAL A 1 85 ? -22.987 -3.252 51.738 1.00 90.00 85 VAL A N 1
ATOM 651 C CA . VAL A 1 85 ? -21.601 -2.817 51.872 1.00 90.00 85 VAL A CA 1
ATOM 652 C C . VAL A 1 85 ? -21.358 -1.703 50.852 1.00 90.00 85 VAL A C 1
ATOM 654 O O . VAL A 1 85 ? -21.157 -1.982 49.667 1.00 90.00 85 VAL A O 1
ATOM 657 N N . PRO A 1 86 ? -21.341 -0.431 51.282 1.00 87.81 86 PRO A N 1
ATOM 658 C CA . PRO A 1 86 ? -21.037 0.704 50.428 1.00 87.81 86 PRO A CA 1
ATOM 659 C C . PRO A 1 86 ? -19.760 0.474 49.621 1.00 87.81 86 PRO A C 1
ATOM 661 O O . PRO A 1 86 ? -18.718 0.112 50.171 1.00 87.81 86 PRO A O 1
ATOM 664 N N . LYS A 1 87 ? -19.833 0.678 48.300 1.00 87.94 87 LYS A N 1
ATOM 665 C CA . LYS A 1 87 ? -18.719 0.454 47.357 1.00 87.94 87 LYS A CA 1
ATOM 666 C C . LYS A 1 87 ? -18.188 -0.996 47.328 1.00 87.94 87 LYS A C 1
ATOM 668 O O . LYS A 1 87 ? -17.153 -1.237 46.701 1.00 87.94 87 LYS A O 1
ATOM 673 N N . GLY A 1 88 ? -18.817 -1.950 48.011 1.00 87.19 88 GLY A N 1
ATOM 674 C CA . GLY A 1 88 ? -18.238 -3.275 48.239 1.00 87.19 88 GLY A CA 1
ATOM 675 C C . GLY A 1 88 ? -16.908 -3.223 49.002 1.00 87.19 88 GLY A C 1
ATOM 676 O O . GLY A 1 88 ? -16.050 -4.082 48.804 1.00 87.19 88 GLY A O 1
ATOM 677 N N . GLU A 1 89 ? -16.685 -2.176 49.802 1.00 86.19 89 GLU A N 1
ATOM 678 C CA . GLU A 1 89 ? -15.464 -1.969 50.576 1.00 86.19 89 GLU A CA 1
ATOM 679 C C . GLU A 1 89 ? -15.749 -2.141 52.068 1.00 86.19 89 GLU A C 1
ATOM 681 O O . GLU A 1 89 ? -16.634 -1.497 52.625 1.00 86.19 89 GLU A O 1
ATOM 686 N N . ILE A 1 90 ? -15.005 -3.043 52.708 1.00 86.88 90 ILE A N 1
ATOM 687 C CA . ILE A 1 90 ? -15.206 -3.409 54.108 1.00 86.88 90 ILE A CA 1
ATOM 688 C C . ILE A 1 90 ? -13.869 -3.465 54.839 1.00 86.88 90 ILE A C 1
ATOM 690 O O . ILE A 1 90 ? -12.883 -4.000 54.325 1.00 86.88 90 ILE A O 1
ATOM 694 N N . ASP A 1 91 ? -13.842 -2.910 56.046 1.00 83.56 91 ASP A N 1
ATOM 695 C CA . ASP A 1 91 ? -12.700 -3.007 56.942 1.00 83.56 91 ASP A CA 1
ATOM 696 C C . ASP A 1 91 ? -12.702 -4.336 57.717 1.00 83.56 91 ASP A C 1
ATOM 698 O O . ASP A 1 91 ? -13.708 -5.044 57.824 1.00 83.56 91 ASP A O 1
ATOM 702 N N . PHE A 1 92 ? -11.551 -4.677 58.290 1.00 80.94 92 PHE A N 1
ATOM 703 C CA . PHE A 1 92 ? -11.381 -5.918 59.037 1.00 80.94 92 PHE A CA 1
ATOM 704 C C . PHE A 1 92 ? -12.333 -6.051 60.234 1.00 80.94 92 PHE A C 1
ATOM 706 O O . PHE A 1 92 ? -12.872 -7.136 60.454 1.00 80.94 92 PHE A O 1
ATOM 713 N N . HIS A 1 93 ? -12.551 -4.986 61.012 1.00 84.06 93 HIS A N 1
ATOM 714 C CA . HIS A 1 93 ? -13.370 -5.064 62.222 1.00 84.06 93 HIS A CA 1
ATOM 715 C C . HIS A 1 93 ? -14.835 -5.314 61.871 1.00 84.06 93 HIS A C 1
ATOM 717 O O . HIS A 1 93 ? -15.474 -6.164 62.492 1.00 84.06 93 HIS A O 1
ATOM 723 N N . SER A 1 94 ? -15.343 -4.638 60.838 1.00 88.44 94 SER A N 1
ATOM 724 C CA . SER A 1 94 ? -16.680 -4.890 60.301 1.00 88.44 94 SER A CA 1
ATOM 725 C C . SER A 1 94 ? -16.813 -6.324 59.785 1.00 88.44 94 SER A C 1
ATOM 727 O O . SER A 1 94 ? -17.767 -7.012 60.143 1.00 88.44 94 SER A O 1
ATOM 729 N N . LEU A 1 95 ? -15.839 -6.825 59.014 1.00 87.50 95 LEU A N 1
ATOM 730 C CA . LEU A 1 95 ? -15.875 -8.195 58.491 1.00 87.50 95 LEU A CA 1
ATOM 731 C C . LEU A 1 95 ? -15.835 -9.247 59.613 1.00 87.50 95 LEU A C 1
ATOM 733 O O . LEU A 1 95 ? -16.625 -10.193 59.604 1.00 87.50 95 LEU A O 1
ATOM 737 N N . LYS A 1 96 ? -14.967 -9.057 60.614 1.00 86.00 96 LYS A N 1
ATOM 738 C CA . LYS A 1 96 ? -14.901 -9.908 61.809 1.00 86.00 96 LYS A CA 1
ATOM 739 C C . LYS A 1 96 ? -16.227 -9.893 62.564 1.00 86.00 96 LYS A C 1
ATOM 741 O O . LYS A 1 96 ? -16.731 -10.946 62.944 1.00 86.00 96 LYS A O 1
ATOM 746 N N . ARG A 1 97 ? -16.831 -8.714 62.733 1.00 90.12 97 ARG A N 1
ATOM 747 C CA . ARG A 1 97 ? -18.125 -8.588 63.401 1.00 90.12 97 ARG A CA 1
ATOM 748 C C . ARG A 1 97 ? -19.231 -9.322 62.643 1.00 90.12 97 ARG A C 1
ATOM 750 O O . ARG A 1 97 ? -20.044 -9.986 63.274 1.00 90.12 97 ARG A O 1
ATOM 757 N N . ILE A 1 98 ? -19.251 -9.256 61.312 1.00 91.56 98 ILE A N 1
ATOM 758 C CA . ILE A 1 98 ? -20.202 -10.016 60.485 1.00 91.56 98 ILE A CA 1
ATOM 759 C C . ILE A 1 98 ? -20.025 -11.527 60.689 1.00 91.56 98 ILE A C 1
ATOM 761 O O . ILE A 1 98 ? -21.021 -12.238 60.832 1.00 91.56 98 ILE A O 1
ATOM 765 N N . ALA A 1 99 ? -18.783 -12.014 60.762 1.00 88.38 99 ALA A N 1
ATOM 766 C CA . ALA A 1 99 ? -18.507 -13.420 61.053 1.00 88.38 99 ALA A CA 1
ATOM 767 C C . ALA A 1 99 ? -19.059 -13.836 62.431 1.00 88.38 99 ALA A C 1
ATOM 769 O O . ALA A 1 99 ? -19.813 -14.804 62.518 1.00 88.38 99 ALA A O 1
ATOM 770 N N . GLU A 1 100 ? -18.799 -13.051 63.483 1.00 90.50 100 GLU A N 1
ATOM 771 C CA . GLU A 1 100 ? -19.353 -13.283 64.830 1.00 90.50 100 GLU A CA 1
ATOM 772 C C . GLU A 1 100 ? -20.894 -13.291 64.839 1.00 90.50 100 GLU A C 1
ATOM 774 O O . GLU A 1 100 ? -21.525 -14.072 65.557 1.00 90.50 100 GLU A O 1
ATOM 779 N N . LEU A 1 101 ? -21.528 -12.418 64.048 1.00 92.69 101 LEU A N 1
ATOM 780 C CA . LEU A 1 101 ? -22.985 -12.379 63.913 1.00 92.69 101 LEU A CA 1
ATOM 781 C C . LEU A 1 101 ? -23.523 -13.629 63.211 1.00 92.69 101 LEU A C 1
ATOM 783 O O . LEU A 1 101 ? -24.537 -14.172 63.656 1.00 92.69 101 LEU A O 1
ATOM 787 N N . SER A 1 102 ? -22.839 -14.119 62.174 1.00 90.50 102 SER A N 1
ATOM 788 C CA . SER A 1 102 ? -23.202 -15.379 61.518 1.00 90.50 102 SER A CA 1
ATOM 789 C C . SER A 1 102 ? -23.054 -16.573 62.463 1.00 90.50 102 SER A C 1
ATOM 791 O O . SER A 1 102 ? -23.952 -17.409 62.536 1.00 90.50 102 SER A O 1
ATOM 793 N N . GLU A 1 103 ? -21.993 -16.621 63.271 1.00 89.69 103 GLU A N 1
ATOM 794 C CA . GLU A 1 103 ? -21.814 -17.675 64.276 1.00 89.69 103 GLU A CA 1
ATOM 795 C C . GLU A 1 103 ? -22.905 -17.670 65.351 1.00 89.69 103 GLU A C 1
ATOM 797 O O . GLU A 1 103 ? -23.332 -18.727 65.826 1.00 89.69 103 GLU A O 1
ATOM 802 N N . ARG A 1 104 ? -23.347 -16.475 65.755 1.00 92.19 104 ARG A N 1
ATOM 803 C CA . ARG A 1 104 ? -24.308 -16.295 66.845 1.00 92.19 104 ARG A CA 1
ATOM 804 C C . ARG A 1 104 ? -25.757 -16.497 66.415 1.00 92.19 104 ARG A C 1
ATOM 806 O O . ARG A 1 104 ? -26.551 -17.023 67.201 1.00 92.19 104 ARG A O 1
ATOM 813 N N . TYR A 1 105 ? -26.113 -16.031 65.221 1.00 91.50 105 TYR A N 1
ATOM 814 C CA . TYR A 1 105 ? -27.502 -15.956 64.767 1.00 91.50 105 TYR A CA 1
ATOM 815 C C . TYR A 1 105 ? -27.795 -16.786 63.515 1.00 91.50 105 TYR A C 1
ATOM 817 O O . TYR A 1 105 ? -28.960 -17.120 63.313 1.00 91.50 105 TYR A O 1
ATOM 825 N N . GLY A 1 106 ? -26.788 -17.111 62.702 1.00 88.06 106 GLY A N 1
ATOM 826 C CA . GLY A 1 106 ? -26.939 -17.787 61.414 1.00 88.06 106 GLY A CA 1
ATOM 827 C C . GLY A 1 106 ? -26.438 -19.233 61.391 1.00 88.06 106 GLY A C 1
ATOM 828 O O . GLY A 1 106 ? -26.417 -19.941 62.400 1.00 88.06 106 GLY A O 1
ATOM 829 N N . ASP A 1 107 ? -26.051 -19.683 60.199 1.00 85.00 107 ASP A N 1
ATOM 830 C CA . ASP A 1 107 ? -25.542 -21.028 59.912 1.00 85.00 107 ASP A CA 1
ATOM 831 C C . ASP A 1 107 ? -24.006 -21.144 59.963 1.00 85.00 107 ASP A C 1
ATOM 833 O O . ASP A 1 107 ? -23.472 -22.196 59.611 1.00 85.00 107 ASP A O 1
ATOM 837 N N . LYS A 1 108 ? -23.315 -20.104 60.462 1.00 86.12 108 LYS A N 1
ATOM 838 C CA . LYS A 1 108 ? -21.847 -19.948 60.495 1.00 86.12 108 LYS A CA 1
ATOM 839 C C . LYS A 1 108 ? -21.193 -19.694 59.134 1.00 86.12 108 LYS A C 1
ATOM 841 O O . LYS A 1 108 ? -19.967 -19.689 59.048 1.00 86.12 108 LYS A O 1
ATOM 846 N N . TYR A 1 109 ? -21.980 -19.451 58.088 1.00 83.44 109 TYR A N 1
ATOM 847 C CA . TYR A 1 109 ? -21.478 -19.016 56.791 1.00 83.44 109 TYR A CA 1
ATOM 848 C C . TYR A 1 109 ? -21.888 -17.568 56.513 1.00 83.44 109 TYR A C 1
ATOM 850 O O . TYR A 1 109 ? -22.918 -17.070 56.975 1.00 83.44 109 TYR A O 1
ATOM 858 N N . VAL A 1 110 ? -21.042 -16.866 55.765 1.00 85.75 110 VAL A N 1
ATOM 859 C CA . VAL A 1 110 ? -21.320 -15.522 55.256 1.00 85.75 110 VAL A CA 1
ATOM 860 C C . VAL A 1 110 ? -21.268 -15.609 53.741 1.00 85.75 110 VAL A C 1
ATOM 862 O O . VAL A 1 110 ? -20.265 -16.044 53.173 1.00 85.75 110 VAL A O 1
ATOM 865 N N . TYR A 1 111 ? -22.356 -15.222 53.088 1.00 83.94 111 TYR A N 1
ATOM 866 C CA . TYR A 1 111 ? -22.515 -15.363 51.647 1.00 83.94 111 TYR A CA 1
ATOM 867 C C . TYR A 1 111 ? -22.305 -14.007 50.986 1.00 83.94 111 TYR A C 1
ATOM 869 O O . TYR A 1 111 ? -22.870 -13.012 51.428 1.00 83.94 111 TYR A O 1
ATOM 877 N N . THR A 1 112 ? -21.490 -13.950 49.935 1.00 86.06 112 THR A N 1
ATOM 878 C CA . THR A 1 112 ? -21.344 -12.746 49.111 1.00 86.06 112 THR A CA 1
ATOM 879 C C . THR A 1 112 ? -22.380 -12.738 47.996 1.00 86.06 112 THR A C 1
ATOM 881 O O . THR A 1 112 ? -22.643 -13.766 47.371 1.00 86.06 112 THR A O 1
ATOM 884 N N . THR A 1 113 ? -22.950 -11.571 47.706 1.00 84.81 113 THR A N 1
ATOM 885 C CA . THR A 1 113 ? -23.894 -11.405 46.596 1.00 84.81 113 THR A CA 1
ATOM 886 C C . THR A 1 113 ? -23.199 -10.939 45.320 1.00 84.81 113 THR A C 1
ATOM 888 O O . THR A 1 113 ? -22.092 -10.393 45.333 1.00 84.81 113 THR A O 1
ATOM 891 N N . ASN A 1 114 ? -23.889 -11.089 44.188 1.00 79.56 114 ASN A N 1
ATOM 892 C CA . ASN A 1 114 ? -23.481 -10.509 42.905 1.00 79.56 114 ASN A CA 1
ATOM 893 C C . ASN A 1 114 ? -23.495 -8.963 42.893 1.00 79.56 114 ASN A C 1
ATOM 895 O O . ASN A 1 114 ? -22.975 -8.368 41.950 1.00 79.56 114 ASN A O 1
ATOM 899 N N . ARG A 1 115 ? -24.040 -8.319 43.935 1.00 87.81 115 ARG A N 1
ATOM 900 C CA . ARG A 1 115 ? -24.066 -6.859 44.127 1.00 87.81 115 ARG A CA 1
ATOM 901 C C . ARG A 1 115 ? -23.022 -6.351 45.127 1.00 87.81 115 ARG A C 1
ATOM 903 O O . ARG A 1 115 ? -23.062 -5.192 45.499 1.00 87.81 115 ARG A O 1
ATOM 910 N N . GLN A 1 116 ? -22.047 -7.189 45.497 1.00 89.75 116 GLN A N 1
ATOM 911 C CA . GLN A 1 116 ? -20.951 -6.855 46.425 1.00 89.75 116 GLN A CA 1
ATOM 912 C C . GLN A 1 116 ? -21.379 -6.703 47.899 1.00 89.75 116 GLN A C 1
ATOM 914 O O . GLN A 1 116 ? -20.650 -6.106 48.687 1.00 89.75 116 GLN A O 1
ATOM 919 N N . ASN A 1 117 ? -22.512 -7.300 48.281 1.00 90.25 117 ASN A N 1
ATOM 920 C CA . ASN A 1 117 ? -23.055 -7.267 49.643 1.00 90.25 117 ASN A CA 1
ATOM 921 C C . ASN A 1 117 ? -22.912 -8.625 50.352 1.00 90.25 117 ASN A C 1
ATOM 923 O O . ASN A 1 117 ? -22.501 -9.610 49.732 1.00 90.25 117 ASN A O 1
ATOM 927 N N . PHE A 1 118 ? -23.277 -8.690 51.638 1.00 90.25 118 PHE A N 1
ATOM 928 C CA . PHE A 1 118 ? -23.250 -9.924 52.430 1.00 90.25 118 PHE A CA 1
ATOM 929 C C . PHE A 1 118 ? -24.640 -10.382 52.882 1.00 90.25 118 PHE A C 1
ATOM 931 O O . PHE A 1 118 ? -25.511 -9.572 53.197 1.00 90.25 118 PHE A O 1
ATOM 938 N N . GLU A 1 119 ? -24.819 -11.695 52.993 1.00 88.12 119 GLU A N 1
ATOM 939 C CA . GLU A 1 119 ? -25.992 -12.321 53.600 1.00 88.12 119 GLU A CA 1
ATOM 940 C C . GLU A 1 119 ? -25.590 -13.292 54.716 1.00 88.12 119 GLU A C 1
ATOM 942 O O . GLU A 1 119 ? -24.629 -14.057 54.589 1.00 88.12 119 GLU A O 1
ATOM 947 N N . ILE A 1 120 ? -26.370 -13.286 55.798 1.00 88.81 120 ILE A N 1
ATOM 948 C CA . ILE A 1 120 ? -26.334 -14.272 56.878 1.00 88.81 120 ILE A CA 1
ATOM 949 C C . ILE A 1 120 ? -27.599 -15.115 56.761 1.00 88.81 120 ILE A C 1
ATOM 951 O O . ILE A 1 120 ? -28.716 -14.623 56.930 1.00 88.81 120 ILE A O 1
ATOM 955 N N . HIS A 1 121 ? -27.416 -16.394 56.458 1.00 85.56 121 HIS A N 1
ATOM 956 C CA . HIS A 1 121 ? -28.510 -17.340 56.266 1.00 85.56 121 HIS A CA 1
ATOM 957 C C . HIS A 1 121 ? -28.813 -18.098 57.560 1.00 85.56 121 HIS A C 1
ATOM 959 O O . HIS A 1 121 ? -28.043 -18.077 58.520 1.00 85.56 121 HIS A O 1
ATOM 965 N N . GLY A 1 122 ? -29.946 -18.801 57.584 1.00 84.56 122 GLY A N 1
ATOM 966 C CA . GLY A 1 122 ? -30.268 -19.731 58.666 1.00 84.56 122 GLY A CA 1
ATOM 967 C C . GLY A 1 122 ? -30.655 -19.057 59.984 1.00 84.56 122 GLY A C 1
ATOM 968 O O . GLY A 1 122 ? -30.554 -19.692 61.039 1.00 84.56 122 GLY A O 1
ATOM 969 N N . VAL A 1 123 ? -31.123 -17.808 59.920 1.00 87.00 123 VAL A N 1
ATOM 970 C CA . VAL A 1 123 ? -31.519 -17.019 61.087 1.00 87.00 123 VAL A CA 1
ATOM 971 C C . VAL A 1 123 ? -32.897 -17.459 61.569 1.00 87.00 123 VAL A C 1
ATOM 973 O O . VAL A 1 123 ? -33.848 -17.536 60.798 1.00 87.00 123 VAL A O 1
ATOM 976 N N . ASP A 1 124 ? -33.037 -17.748 62.860 1.00 87.38 124 ASP A N 1
ATOM 977 C CA . ASP A 1 124 ? -34.358 -17.983 63.456 1.00 87.38 124 ASP A CA 1
ATOM 978 C C . ASP A 1 124 ? -35.215 -16.704 63.318 1.00 87.38 124 ASP A C 1
ATOM 980 O O . ASP A 1 124 ? -34.778 -15.653 63.803 1.00 87.38 124 ASP A O 1
ATOM 984 N N . PRO A 1 125 ? -36.417 -16.749 62.701 1.00 84.75 125 PRO A N 1
ATOM 985 C CA . PRO A 1 125 ? -37.273 -15.572 62.541 1.00 84.75 125 PRO A CA 1
ATOM 986 C C . PRO A 1 125 ? -37.531 -14.807 63.848 1.00 84.75 125 PRO A C 1
ATOM 988 O O . PRO A 1 125 ? -37.629 -13.582 63.829 1.00 84.75 125 PRO A O 1
ATOM 991 N N . GLY A 1 126 ? -37.577 -15.496 64.998 1.00 86.06 126 GLY A N 1
ATOM 992 C CA . GLY A 1 126 ? -37.747 -14.856 66.307 1.00 86.06 126 GLY A CA 1
ATOM 993 C C . GLY A 1 126 ? -36.541 -14.024 66.763 1.00 86.06 126 GLY A C 1
ATOM 994 O O . GLY A 1 126 ? -36.704 -13.103 67.559 1.00 86.06 126 GLY A O 1
ATOM 995 N N . LYS A 1 127 ? -35.341 -14.317 66.247 1.00 89.12 127 LYS A N 1
ATOM 996 C CA . LYS A 1 127 ? -34.087 -13.604 66.550 1.00 89.12 127 LYS A CA 1
ATOM 997 C C . LYS A 1 127 ? -33.696 -12.582 65.485 1.00 89.12 127 LYS A C 1
ATOM 999 O O . LYS A 1 127 ? -32.750 -11.825 65.685 1.00 89.12 127 LYS A O 1
ATOM 1004 N N . PHE A 1 128 ? -34.413 -12.543 64.365 1.00 87.38 128 PHE A N 1
ATOM 1005 C CA . PHE A 1 128 ? -34.133 -11.624 63.268 1.00 87.38 128 PHE A CA 1
ATOM 1006 C C . PHE A 1 128 ? -34.116 -10.142 63.698 1.00 87.38 128 PHE A C 1
ATOM 1008 O O . PHE A 1 128 ? -33.163 -9.452 63.338 1.00 87.38 128 PHE A O 1
ATOM 1015 N N . PRO A 1 129 ? -35.062 -9.638 64.525 1.00 88.88 129 PRO A N 1
ATOM 1016 C CA . PRO A 1 129 ? -35.017 -8.245 64.979 1.00 88.88 129 PRO A CA 1
ATOM 1017 C C . PRO A 1 129 ? -33.775 -7.916 65.819 1.00 88.88 129 PRO A C 1
ATOM 1019 O O . PRO A 1 129 ? -33.239 -6.816 65.720 1.00 88.88 129 PRO A O 1
ATOM 1022 N N . GLU A 1 130 ? -33.292 -8.865 66.630 1.00 91.88 130 GLU A N 1
ATOM 1023 C CA . GLU A 1 130 ? -32.072 -8.689 67.431 1.00 91.88 130 GLU A CA 1
ATOM 1024 C C . GLU A 1 130 ? -30.829 -8.618 66.541 1.00 91.88 130 GLU A C 1
ATOM 1026 O O . GLU A 1 130 ? -29.969 -7.762 66.743 1.00 91.88 130 GLU A O 1
ATOM 1031 N N . LEU A 1 131 ? -30.751 -9.495 65.536 1.00 90.94 131 LEU A N 1
ATOM 1032 C CA . LEU A 1 131 ? -29.677 -9.475 64.548 1.00 90.94 131 LEU A CA 1
ATOM 1033 C C . LEU A 1 131 ? -29.689 -8.171 63.742 1.00 90.94 131 LEU A C 1
ATOM 1035 O O . LEU A 1 131 ? -28.628 -7.590 63.535 1.00 90.94 131 LEU A O 1
ATOM 1039 N N . GLN A 1 132 ? -30.865 -7.678 63.344 1.00 87.88 132 GLN A N 1
ATOM 1040 C CA . GLN A 1 132 ? -30.977 -6.427 62.595 1.00 87.88 132 GLN A CA 1
ATOM 1041 C C . GLN A 1 132 ? -30.420 -5.237 63.390 1.00 87.88 132 GLN A C 1
ATOM 1043 O O . GLN A 1 132 ? -29.618 -4.481 62.858 1.00 87.88 132 GLN A O 1
ATOM 1048 N N . VAL A 1 133 ? -30.728 -5.131 64.689 1.00 90.00 133 VAL A N 1
ATOM 1049 C CA . VAL A 1 133 ? -30.162 -4.083 65.564 1.00 90.00 133 VAL A CA 1
ATOM 1050 C C . VAL A 1 133 ? -28.634 -4.162 65.651 1.00 90.00 133 VAL A C 1
ATOM 1052 O O . VAL A 1 133 ? -27.970 -3.140 65.815 1.00 90.00 133 VAL A O 1
ATOM 1055 N N . GLU A 1 134 ? -28.053 -5.360 65.581 1.00 92.06 134 GLU A N 1
ATOM 1056 C CA . GLU A 1 134 ? -26.597 -5.526 65.559 1.00 92.06 134 GLU A CA 1
ATOM 1057 C C . GLU A 1 134 ? -25.986 -5.190 64.195 1.00 92.06 134 GLU A C 1
ATOM 1059 O O . GLU A 1 134 ? -24.903 -4.607 64.150 1.00 92.06 134 GLU A O 1
ATOM 1064 N N . ILE A 1 135 ? -26.680 -5.513 63.102 1.00 89.56 135 ILE A N 1
ATOM 1065 C CA . ILE A 1 135 ? -26.292 -5.132 61.741 1.00 89.56 135 ILE A CA 1
ATOM 1066 C C . ILE A 1 135 ? -26.318 -3.608 61.591 1.00 89.56 135 ILE A C 1
ATOM 1068 O O . ILE A 1 135 ? -25.354 -3.041 61.093 1.00 89.56 135 ILE A O 1
ATOM 1072 N N . ASP A 1 136 ? -27.347 -2.929 62.101 1.00 87.19 136 ASP A N 1
ATOM 1073 C CA . ASP A 1 136 ? -27.499 -1.467 62.025 1.00 87.19 136 ASP A CA 1
ATOM 1074 C C . ASP A 1 136 ? -26.402 -0.697 62.790 1.00 87.19 136 ASP A C 1
ATOM 1076 O O . ASP A 1 136 ? -26.209 0.498 62.577 1.00 87.19 136 ASP A O 1
ATOM 1080 N N . LYS A 1 137 ? -25.662 -1.368 63.685 1.00 89.25 137 LYS A N 1
ATOM 1081 C CA . LYS A 1 137 ? -24.489 -0.797 64.374 1.00 89.25 137 LYS A CA 1
ATOM 1082 C C . LYS A 1 137 ? -23.208 -0.887 63.549 1.00 89.25 137 LYS A C 1
ATOM 1084 O O . LYS A 1 137 ? -22.209 -0.276 63.933 1.00 89.25 137 LYS A O 1
ATOM 1089 N N . LEU A 1 138 ? -23.193 -1.678 62.475 1.00 87.25 138 LEU A N 1
ATOM 1090 C CA . LEU A 1 138 ? -22.024 -1.805 61.616 1.00 87.25 138 LEU A CA 1
ATOM 1091 C C . LEU A 1 138 ? -21.808 -0.492 60.848 1.00 87.25 138 LEU A C 1
ATOM 1093 O O . LEU A 1 138 ? -22.754 0.006 60.241 1.00 87.25 138 LEU A O 1
ATOM 1097 N N . PRO A 1 139 ? -20.569 0.026 60.770 1.00 82.00 139 PRO A N 1
ATOM 1098 C CA . PRO A 1 139 ? -20.250 1.219 59.978 1.00 82.00 139 PRO A CA 1
ATOM 1099 C C . PRO A 1 139 ? -20.605 1.087 58.491 1.00 82.00 139 PRO A C 1
ATOM 1101 O O . PRO A 1 139 ? -20.781 2.088 57.802 1.00 82.00 139 PRO A O 1
ATOM 1104 N N . VAL A 1 140 ? -20.682 -0.153 58.002 1.00 78.69 140 VAL A N 1
ATOM 1105 C CA . VAL A 1 140 ? -20.993 -0.491 56.612 1.00 78.69 140 VAL A CA 1
ATOM 1106 C C . VAL A 1 140 ? -22.490 -0.674 56.353 1.00 78.69 140 VAL A C 1
ATOM 1108 O O . VAL A 1 140 ? -22.892 -0.634 55.203 1.00 78.69 140 VAL A O 1
ATOM 1111 N N . SER A 1 141 ? -23.338 -0.824 57.376 1.00 71.81 141 SER A N 1
ATOM 1112 C CA . SER A 1 141 ? -24.775 -1.029 57.163 1.00 71.81 141 SER A CA 1
ATOM 1113 C C . SER A 1 141 ? -25.503 0.309 57.033 1.00 71.81 141 SER A C 1
ATOM 1115 O O . SER A 1 141 ? -25.765 0.988 58.025 1.00 71.81 141 SER A O 1
ATOM 1117 N N . SER A 1 142 ? -25.842 0.714 55.808 1.00 64.56 142 SER A N 1
ATOM 1118 C CA . SER A 1 142 ? -26.664 1.907 55.575 1.00 64.56 142 SER A CA 1
ATOM 1119 C C . SER A 1 142 ? -27.563 1.730 54.357 1.00 64.56 142 SER A C 1
ATOM 1121 O O . SER A 1 142 ? -27.037 1.483 53.284 1.00 64.56 142 SER A O 1
ATOM 1123 N N . GLY A 1 143 ? -28.877 1.932 54.478 1.00 71.31 143 GLY A N 1
ATOM 1124 C CA . GLY A 1 143 ? -29.801 1.958 53.332 1.00 71.31 143 GLY A CA 1
ATOM 1125 C C . GLY A 1 143 ? -30.422 0.605 52.966 1.00 71.31 143 GLY A C 1
ATOM 1126 O O . GLY A 1 143 ? -30.420 -0.337 53.757 1.00 71.31 143 GLY A O 1
ATOM 1127 N N . SER A 1 144 ? -31.018 0.534 51.774 1.00 75.50 144 SER A N 1
ATOM 1128 C CA . SER A 1 144 ? -31.701 -0.661 51.265 1.00 75.50 144 SER A CA 1
ATOM 1129 C C . SER A 1 144 ? -30.737 -1.644 50.577 1.00 75.50 144 SER A C 1
ATOM 1131 O O . SER A 1 144 ? -29.778 -1.245 49.926 1.00 75.50 144 SER A O 1
ATOM 1133 N N . PHE A 1 145 ? -30.987 -2.956 50.712 1.00 76.56 145 PHE A N 1
ATOM 1134 C CA . PHE A 1 145 ? -30.153 -4.036 50.137 1.00 76.56 145 PHE A CA 1
ATOM 1135 C C . PHE A 1 145 ? -30.331 -4.221 48.613 1.00 76.56 145 PHE A C 1
ATOM 1137 O O . PHE A 1 145 ? -29.931 -5.232 48.041 1.00 76.56 145 PHE A O 1
ATOM 1144 N N . PHE A 1 146 ? -31.011 -3.287 47.957 1.00 84.81 146 PHE A N 1
ATOM 1145 C CA . PHE A 1 146 ? -31.292 -3.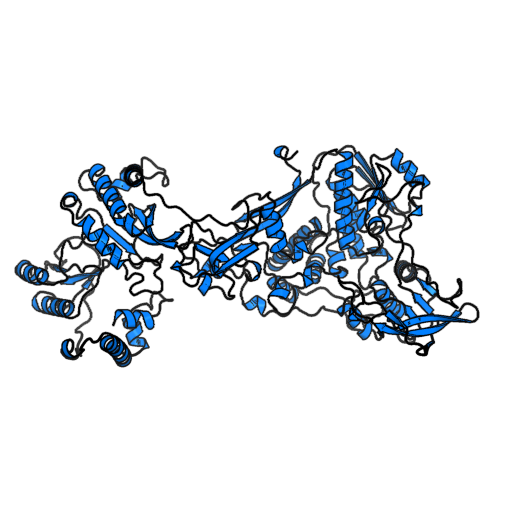288 46.530 1.00 84.81 146 PHE A CA 1
ATOM 1146 C C . PHE A 1 146 ? -31.795 -1.899 46.129 1.00 84.81 146 PHE A C 1
ATOM 1148 O O . PHE A 1 146 ? -32.325 -1.173 46.966 1.00 84.81 146 PHE A O 1
ATOM 1155 N N . GLY A 1 147 ? -31.695 -1.559 44.846 1.00 89.12 147 GLY A N 1
ATOM 1156 C CA . GLY A 1 147 ? -32.239 -0.319 44.306 1.00 89.12 147 GLY A CA 1
ATOM 1157 C C . GLY A 1 147 ? -31.251 0.848 44.356 1.00 89.12 147 GLY A C 1
ATOM 1158 O O . GLY A 1 147 ? -30.044 0.656 44.200 1.00 89.12 147 GLY A O 1
ATOM 1159 N N . LEU A 1 148 ? -31.764 2.061 44.556 1.00 91.44 148 LEU A N 1
ATOM 1160 C CA . LEU A 1 148 ? -31.020 3.315 44.415 1.00 91.44 148 LEU A CA 1
ATOM 1161 C C . LEU A 1 148 ? -29.931 3.513 45.476 1.00 91.44 148 LEU A C 1
ATOM 1163 O O . LEU A 1 148 ? -28.937 4.182 45.200 1.00 91.44 148 LEU A O 1
ATOM 1167 N N . ASP A 1 149 ? -30.090 2.932 46.668 1.00 87.56 149 ASP A N 1
ATOM 1168 C CA . ASP A 1 149 ? -29.054 2.980 47.709 1.00 87.56 149 ASP A CA 1
ATOM 1169 C C . ASP A 1 149 ? -27.873 2.051 47.408 1.00 87.56 149 ASP A C 1
ATOM 1171 O O . ASP A 1 149 ? -26.751 2.314 47.839 1.00 87.56 149 ASP A O 1
ATOM 1175 N N . ASP A 1 150 ? -28.121 0.974 46.663 1.00 89.88 150 ASP A N 1
ATOM 1176 C CA . ASP A 1 150 ? -27.172 -0.106 46.405 1.00 89.88 150 ASP A CA 1
ATOM 1177 C C . ASP A 1 150 ? -26.469 0.090 45.055 1.00 89.88 150 ASP A C 1
ATOM 1179 O O . ASP A 1 150 ? -26.563 -0.732 44.137 1.00 89.88 150 ASP A O 1
ATOM 1183 N N . ILE A 1 151 ? -25.791 1.232 44.910 1.00 93.50 151 ILE A N 1
ATOM 1184 C CA . ILE A 1 151 ? -24.977 1.529 43.727 1.00 93.50 151 ILE A CA 1
ATOM 1185 C C . ILE A 1 151 ? -23.774 0.580 43.712 1.00 93.50 151 ILE A C 1
ATOM 1187 O O . ILE A 1 151 ? -23.012 0.533 44.677 1.00 93.50 151 ILE A O 1
ATOM 1191 N N . VAL A 1 152 ? -23.536 -0.107 42.589 1.00 94.06 152 VAL A N 1
ATOM 1192 C CA . VAL A 1 152 ? -22.435 -1.079 42.467 1.00 94.06 152 VAL A CA 1
ATOM 1193 C C . VAL A 1 152 ? -21.288 -0.506 41.627 1.00 94.06 152 VAL A C 1
ATOM 1195 O O . VAL A 1 152 ? -21.327 -0.579 40.393 1.00 94.06 152 VAL A O 1
ATOM 1198 N N . PRO A 1 153 ? -20.230 0.052 42.242 1.00 95.00 153 PRO A N 1
ATOM 1199 C CA . PRO A 1 153 ? -19.023 0.455 41.538 1.00 95.00 153 PRO A CA 1
ATOM 1200 C C . PRO A 1 153 ? -18.006 -0.689 41.430 1.00 95.00 153 PRO A C 1
ATOM 1202 O O . PRO A 1 153 ? -17.842 -1.499 42.340 1.00 95.00 153 PRO A O 1
ATOM 1205 N N . CYS A 1 154 ? -17.221 -0.726 40.352 1.00 92.06 154 CYS A N 1
ATOM 1206 C CA . CYS A 1 154 ? -15.944 -1.443 40.394 1.00 92.06 154 CYS A CA 1
ATOM 1207 C C . CYS A 1 154 ? -14.894 -0.634 41.181 1.00 92.06 154 CYS A C 1
ATOM 1209 O O . CYS A 1 154 ? -15.175 0.449 41.692 1.00 92.06 154 CYS A O 1
ATOM 1211 N N . VAL A 1 155 ? -13.666 -1.144 41.259 1.00 89.56 155 VAL A N 1
ATOM 1212 C CA . VAL A 1 155 ? -12.570 -0.515 42.019 1.00 89.56 155 VAL A CA 1
ATOM 1213 C C . VAL A 1 155 ? -11.928 0.720 41.357 1.00 89.56 155 VAL A C 1
ATOM 1215 O O . VAL A 1 155 ? -11.038 1.311 41.956 1.00 89.56 155 VAL A O 1
ATOM 1218 N N . GLY A 1 156 ? -12.336 1.082 40.134 1.00 90.75 156 GLY A N 1
ATOM 1219 C CA . GLY A 1 156 ? -11.841 2.271 39.424 1.00 90.75 156 GLY A CA 1
ATOM 1220 C C . GLY A 1 156 ? -10.326 2.326 39.203 1.00 90.75 156 GLY A C 1
ATOM 1221 O O . GLY A 1 156 ? -9.617 1.327 39.370 1.00 90.75 156 GLY A O 1
ATOM 1222 N N . THR A 1 157 ? -9.834 3.502 38.816 1.00 89.00 157 THR A N 1
ATOM 1223 C CA . THR A 1 157 ? -8.398 3.810 38.708 1.00 89.00 157 THR A CA 1
ATOM 1224 C C . THR A 1 157 ? -7.694 3.804 40.071 1.00 89.00 157 THR A C 1
ATOM 1226 O O . THR A 1 157 ? -6.480 3.622 40.105 1.00 89.00 157 THR A O 1
ATOM 1229 N N . THR A 1 158 ? -8.439 3.872 41.185 1.00 87.06 158 THR A N 1
ATOM 1230 C CA . THR A 1 158 ? -7.923 3.758 42.563 1.00 87.06 158 THR A CA 1
ATOM 1231 C C . THR A 1 158 ? -7.082 2.495 42.745 1.00 87.06 158 THR A C 1
ATOM 1233 O O . THR A 1 158 ? -5.982 2.548 43.294 1.00 87.06 158 THR A O 1
ATOM 1236 N N . TYR A 1 159 ? -7.579 1.344 42.273 1.00 84.31 159 TYR A N 1
ATOM 1237 C CA . TYR A 1 159 ? -6.891 0.061 42.467 1.00 84.31 159 TYR A CA 1
ATOM 1238 C C . TYR A 1 159 ? -6.695 -0.760 41.187 1.00 84.31 159 TYR A C 1
ATOM 1240 O O . TYR A 1 159 ? -5.988 -1.768 41.232 1.00 84.31 159 TYR A O 1
ATOM 1248 N N . CYS A 1 160 ? -7.297 -0.386 40.051 1.00 83.06 160 CYS A N 1
ATOM 1249 C CA . CYS A 1 160 ? -7.197 -1.156 38.810 1.00 83.06 160 CYS A CA 1
ATOM 1250 C C . CYS A 1 160 ? -6.403 -0.414 37.720 1.00 83.06 160 CYS A C 1
ATOM 1252 O O . CYS A 1 160 ? -6.852 0.627 37.247 1.00 83.06 160 CYS A O 1
ATOM 1254 N N . PRO A 1 161 ? -5.304 -0.995 37.203 1.00 77.19 161 PRO A N 1
ATOM 1255 C CA . PRO A 1 161 ? -4.521 -0.403 36.113 1.00 77.19 161 PRO A CA 1
ATOM 1256 C C . PRO A 1 161 ? -5.189 -0.518 34.729 1.00 77.19 161 PRO A C 1
ATOM 1258 O O . PRO A 1 161 ? -4.634 -0.043 33.739 1.00 77.19 161 PRO A O 1
ATOM 1261 N N . LEU A 1 162 ? -6.342 -1.195 34.631 1.00 79.38 162 LEU A N 1
ATOM 1262 C CA . LEU A 1 162 ? -7.142 -1.303 33.401 1.00 79.38 162 LEU A CA 1
ATOM 1263 C C . LEU A 1 162 ? -8.269 -0.265 33.335 1.00 79.38 162 LEU A C 1
ATOM 1265 O O . LEU A 1 162 ? -8.880 -0.108 32.279 1.00 79.38 162 LEU A O 1
ATOM 1269 N N . ALA A 1 163 ? -8.588 0.385 34.457 1.00 87.62 163 ALA A N 1
ATOM 1270 C CA . ALA A 1 163 ? -9.612 1.415 34.500 1.00 87.62 163 ALA A CA 1
ATOM 1271 C C . ALA A 1 163 ? -9.124 2.688 33.793 1.00 87.62 163 ALA A C 1
ATOM 1273 O O . ALA A 1 163 ? -7.948 3.035 33.872 1.00 87.62 163 ALA A O 1
ATOM 1274 N N . VAL A 1 164 ? -10.041 3.371 33.110 1.00 89.50 164 VAL A N 1
ATOM 1275 C CA . VAL A 1 164 ? -9.815 4.679 32.473 1.00 89.50 164 VAL A CA 1
ATOM 1276 C C . VAL A 1 164 ? -10.432 5.837 33.266 1.00 89.50 164 VAL A C 1
ATOM 1278 O O . VAL A 1 164 ? -10.001 6.972 33.075 1.00 89.50 164 VAL A O 1
ATOM 1281 N N . SER A 1 165 ? -11.376 5.547 34.174 1.00 92.75 165 SER A N 1
ATOM 1282 C CA . SER A 1 165 ? -12.040 6.534 35.043 1.00 92.75 165 SER A CA 1
ATOM 1283 C C . SER A 1 165 ? -12.128 6.073 36.503 1.00 92.75 165 SER A C 1
ATOM 1285 O O . SER A 1 165 ? -12.210 4.868 36.786 1.00 92.75 165 SER A O 1
ATOM 1287 N N . GLU A 1 166 ? -12.173 7.041 37.424 1.00 93.06 166 GLU A N 1
ATOM 1288 C CA . GLU A 1 166 ? -12.324 6.811 38.865 1.00 93.06 166 GLU A CA 1
ATOM 1289 C C . GLU A 1 166 ? -13.787 6.621 39.301 1.00 93.06 166 GLU A C 1
ATOM 1291 O O . GLU A 1 166 ? -14.590 7.554 39.260 1.00 93.06 166 GLU A O 1
ATOM 1296 N N . THR A 1 167 ? -14.143 5.427 39.780 1.00 95.56 167 THR A N 1
ATOM 1297 C CA . THR A 1 167 ? -15.528 5.044 40.100 1.00 95.56 167 THR A CA 1
ATOM 1298 C C . THR A 1 167 ? -15.938 5.316 41.543 1.00 95.56 167 THR A C 1
ATOM 1300 O O . THR A 1 167 ? -17.121 5.528 41.806 1.00 95.56 167 THR A O 1
ATOM 1303 N N . ARG A 1 168 ? -14.998 5.301 42.494 1.00 92.44 168 ARG A N 1
ATOM 1304 C CA . ARG A 1 168 ? -15.280 5.496 43.924 1.00 92.44 168 ARG A CA 1
ATOM 1305 C C . ARG A 1 168 ? -15.713 6.927 44.207 1.00 92.44 168 ARG A C 1
ATOM 1307 O O . ARG A 1 168 ? -16.681 7.133 44.932 1.00 92.44 168 ARG A O 1
ATOM 1314 N N . ARG A 1 169 ? -15.044 7.897 43.579 1.00 93.00 169 ARG A N 1
ATOM 1315 C CA . ARG A 1 169 ? -15.426 9.314 43.643 1.00 93.00 169 ARG A CA 1
ATOM 1316 C C . ARG A 1 169 ? -16.821 9.536 43.058 1.00 93.00 169 ARG A C 1
ATOM 1318 O O . ARG A 1 169 ? -17.633 10.216 43.674 1.00 93.00 169 ARG A O 1
ATOM 1325 N N . LEU A 1 170 ? -17.121 8.926 41.908 1.00 95.88 170 LEU A N 1
ATOM 1326 C CA . LEU A 1 170 ? -18.441 9.052 41.291 1.00 95.88 170 LEU A CA 1
ATOM 1327 C C . LEU A 1 170 ? -19.544 8.418 42.150 1.00 95.88 170 LEU A C 1
ATOM 1329 O O . LEU A 1 170 ? -20.614 9.004 42.273 1.00 95.88 170 LEU A O 1
ATOM 1333 N N . TYR A 1 171 ? -19.283 7.273 42.789 1.00 95.56 171 TYR A N 1
ATOM 1334 C CA . TYR A 1 171 ? -20.211 6.693 43.766 1.00 95.56 171 TYR A CA 1
ATOM 1335 C C . TYR A 1 171 ? -20.588 7.710 44.854 1.00 95.56 171 TYR A C 1
ATOM 1337 O O . TYR A 1 171 ? -21.772 7.892 45.129 1.00 95.56 171 TYR A O 1
ATOM 1345 N N . ASP A 1 172 ? -19.607 8.407 45.440 1.00 93.56 172 ASP A N 1
ATOM 1346 C CA . ASP A 1 172 ? -19.871 9.394 46.497 1.00 93.56 172 ASP A CA 1
ATOM 1347 C C . ASP A 1 172 ? -20.706 10.570 45.979 1.00 93.56 172 ASP A C 1
ATOM 1349 O O . ASP A 1 172 ? -21.635 11.025 46.648 1.00 93.56 172 ASP A O 1
ATOM 1353 N N . MET A 1 173 ? -20.414 11.026 44.759 1.00 95.38 173 MET A N 1
ATOM 1354 C CA . MET A 1 173 ? -21.154 12.107 44.108 1.00 95.38 173 MET A CA 1
ATOM 1355 C C . MET A 1 173 ? -22.614 11.708 43.845 1.00 95.38 173 MET A C 1
ATOM 1357 O O . MET A 1 173 ? -23.528 12.454 44.201 1.00 95.38 173 MET A O 1
ATOM 1361 N N . LEU A 1 174 ? -22.851 10.508 43.306 1.00 95.75 174 LEU A N 1
ATOM 1362 C CA . LEU A 1 174 ? -24.199 9.976 43.073 1.00 95.75 174 LEU A CA 1
ATOM 1363 C C . LEU A 1 174 ? -24.951 9.703 44.375 1.00 95.75 174 LEU A C 1
ATOM 1365 O O . LEU A 1 174 ? -26.163 9.900 44.427 1.00 95.75 174 LEU A O 1
ATOM 1369 N N . GLY A 1 175 ? -24.238 9.337 45.443 1.00 91.38 175 GLY A N 1
ATOM 1370 C CA . GLY A 1 175 ? -24.801 9.165 46.778 1.00 91.38 175 GLY A CA 1
ATOM 1371 C C . GLY A 1 175 ? -25.564 10.395 47.273 1.00 91.38 175 GLY A C 1
ATOM 1372 O O . GLY A 1 175 ? -26.572 10.248 47.958 1.00 91.38 175 GLY A O 1
ATOM 1373 N N . SER A 1 176 ? -25.134 11.604 46.896 1.00 89.00 176 SER A N 1
ATOM 1374 C CA . SER A 1 176 ? -25.841 12.842 47.256 1.00 89.00 176 SER A CA 1
ATOM 1375 C C . SER A 1 176 ? -27.148 13.056 46.479 1.00 89.00 176 SER A C 1
ATOM 1377 O O . SER A 1 176 ? -28.051 13.728 46.971 1.00 89.00 176 SER A O 1
ATOM 1379 N N . VAL A 1 177 ? -27.278 12.441 45.300 1.00 94.06 177 VAL A N 1
ATOM 1380 C CA . VAL A 1 177 ? -28.471 12.507 44.447 1.00 94.06 177 VAL A CA 1
ATOM 1381 C C . VAL A 1 177 ? -29.494 11.458 44.871 1.00 94.06 177 VAL A C 1
ATOM 1383 O O . VAL A 1 177 ? -30.634 11.790 45.183 1.00 94.06 177 VAL A O 1
ATOM 1386 N N . VAL A 1 178 ? -29.088 10.189 44.936 1.00 93.25 178 VAL A N 1
ATOM 1387 C CA . VAL A 1 178 ? -30.017 9.068 45.167 1.00 93.25 178 VAL A CA 1
ATOM 1388 C C . VAL A 1 178 ? -30.613 9.046 46.576 1.00 93.25 178 VAL A C 1
ATOM 1390 O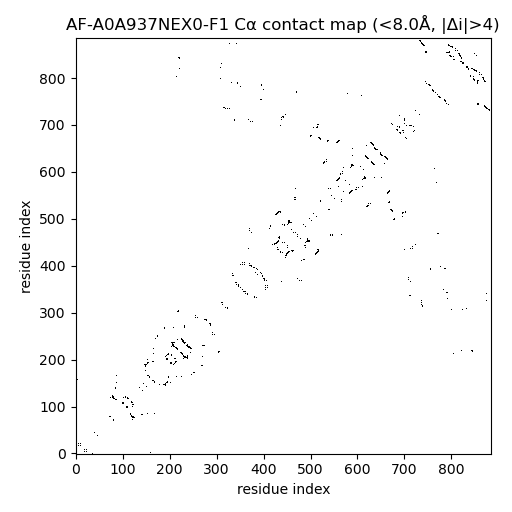 O . VAL A 1 178 ? -31.675 8.470 46.792 1.00 93.25 178 VAL A O 1
ATOM 1393 N N . LYS A 1 179 ? -29.956 9.695 47.548 1.00 91.12 179 LYS A N 1
ATOM 1394 C CA . LYS A 1 179 ? -30.424 9.770 48.941 1.00 91.12 179 LYS A CA 1
ATOM 1395 C C . LYS A 1 179 ? -31.442 10.885 49.197 1.00 91.12 179 LYS A C 1
ATOM 1397 O O . LYS A 1 179 ? -31.908 11.003 50.326 1.00 91.12 179 LYS A O 1
ATOM 1402 N N . GLN A 1 180 ? -31.793 11.692 48.196 1.00 93.12 180 GLN A N 1
ATOM 1403 C CA . GLN A 1 180 ? -32.813 12.729 48.356 1.00 93.12 180 GLN A CA 1
ATOM 1404 C C . GLN A 1 180 ? -34.201 12.117 48.626 1.00 93.12 180 GLN A C 1
ATOM 1406 O O . GLN A 1 180 ? -34.612 11.177 47.949 1.00 93.12 180 GLN A O 1
ATOM 1411 N N . GLU A 1 181 ? -34.958 12.701 49.563 1.00 93.50 181 GLU A N 1
ATOM 1412 C CA . GLU A 1 181 ? -36.292 12.215 49.976 1.00 93.50 181 GLU A CA 1
ATOM 1413 C C . GLU A 1 181 ? -37.300 12.150 48.810 1.00 93.50 181 GLU A C 1
ATOM 1415 O O . GLU A 1 181 ? -38.195 11.305 48.800 1.00 93.50 181 GLU A O 1
ATOM 1420 N N . LYS A 1 182 ? -37.138 12.986 47.768 1.00 94.88 182 LYS A N 1
ATOM 1421 C CA . LYS A 1 182 ? -38.014 12.960 46.578 1.00 94.88 182 LYS A CA 1
ATOM 1422 C C . LYS A 1 182 ? -38.013 11.615 45.838 1.00 94.88 182 LYS A C 1
ATOM 1424 O O . LYS A 1 182 ? -38.966 11.331 45.115 1.00 94.88 182 LYS A O 1
ATOM 1429 N N . TYR A 1 183 ? -36.987 10.786 46.034 1.00 94.19 183 TYR A N 1
ATOM 1430 C CA . TYR A 1 183 ? -36.844 9.485 45.377 1.00 94.19 183 TYR A CA 1
ATOM 1431 C C . TYR A 1 183 ? -37.272 8.295 46.241 1.00 94.19 183 TYR A C 1
ATOM 1433 O O . TYR A 1 183 ? -37.164 7.155 45.794 1.00 94.19 183 TYR A O 1
ATOM 1441 N N . ASP A 1 184 ? -37.829 8.522 47.435 1.00 91.38 184 ASP A N 1
ATOM 1442 C CA . ASP A 1 184 ? -38.283 7.435 48.314 1.00 91.38 184 ASP A CA 1
ATOM 1443 C C . ASP A 1 184 ? -39.303 6.508 47.636 1.00 91.38 184 ASP A C 1
ATOM 1445 O O . ASP A 1 184 ? -39.289 5.300 47.856 1.00 91.38 184 ASP A O 1
ATOM 1449 N N . ALA A 1 185 ? -40.142 7.052 46.749 1.00 90.69 185 ALA A N 1
ATOM 1450 C CA . ALA A 1 185 ? -41.177 6.304 46.037 1.00 90.69 185 ALA A CA 1
ATOM 1451 C C . ALA A 1 185 ? -40.663 5.416 44.884 1.00 90.69 185 ALA A C 1
ATOM 1453 O O . ALA A 1 185 ? -41.470 4.709 44.278 1.00 90.69 185 ALA A O 1
ATOM 1454 N N . ILE A 1 186 ? -39.370 5.495 44.546 1.00 92.44 186 ILE A N 1
ATOM 1455 C CA . ILE A 1 186 ? -38.707 4.693 43.500 1.00 92.44 186 ILE A CA 1
ATOM 1456 C C . ILE A 1 186 ? -37.420 4.023 43.995 1.00 92.44 186 ILE A C 1
ATOM 1458 O O . ILE A 1 186 ? -36.633 3.511 43.198 1.00 92.44 186 ILE A O 1
ATOM 1462 N N . ARG A 1 187 ? -37.184 4.033 45.310 1.00 90.56 187 ARG A N 1
ATOM 1463 C CA . ARG A 1 187 ? -35.927 3.595 45.925 1.00 90.56 187 ARG A CA 1
ATOM 1464 C C . ARG A 1 187 ? -35.583 2.141 45.597 1.00 90.56 187 ARG A C 1
ATOM 1466 O O . ARG A 1 187 ? -34.413 1.840 45.422 1.00 90.56 187 ARG A O 1
ATOM 1473 N N . ASP A 1 188 ? -36.577 1.274 45.431 1.00 89.81 188 ASP A N 1
ATOM 1474 C CA . ASP A 1 188 ? -36.452 -0.139 45.052 1.00 89.81 188 ASP A CA 1
ATOM 1475 C C . ASP A 1 188 ? -36.708 -0.411 43.552 1.00 89.81 188 ASP A C 1
ATOM 1477 O O . ASP A 1 188 ? -36.722 -1.568 43.134 1.00 89.81 188 ASP A O 1
ATOM 1481 N N . LYS A 1 189 ? -36.908 0.633 42.733 1.00 93.31 189 LYS A N 1
ATOM 1482 C CA . LYS A 1 189 ? -37.355 0.531 41.326 1.00 93.31 189 LYS A CA 1
ATOM 1483 C C . LYS A 1 189 ? -36.284 0.817 40.279 1.00 93.31 189 LYS A C 1
ATOM 1485 O O . LYS A 1 189 ? -36.574 0.762 39.087 1.00 93.31 189 LYS A O 1
ATOM 1490 N N . ALA A 1 190 ? -35.067 1.141 40.697 1.00 93.75 190 ALA A N 1
ATOM 1491 C CA . ALA A 1 190 ? -33.960 1.385 39.783 1.00 93.75 190 ALA A CA 1
ATOM 1492 C C . ALA A 1 190 ? -32.628 0.993 40.422 1.00 93.75 190 ALA A C 1
ATOM 1494 O O . ALA A 1 190 ? -32.387 1.301 41.588 1.00 93.75 190 ALA A O 1
ATOM 1495 N N . ILE A 1 191 ? -31.746 0.363 39.649 1.00 94.56 191 ILE A N 1
ATOM 1496 C CA . ILE A 1 191 ? -30.372 0.053 40.048 1.00 94.56 191 ILE A CA 1
ATOM 1497 C C . ILE A 1 191 ? -29.348 0.847 39.238 1.00 94.56 191 ILE A C 1
ATOM 1499 O O . ILE A 1 191 ? -29.506 1.086 38.039 1.00 94.56 191 ILE A O 1
ATOM 1503 N N . ILE A 1 192 ? -28.245 1.209 39.895 1.00 96.62 192 ILE A N 1
ATOM 1504 C CA . ILE A 1 192 ? -27.147 1.951 39.272 1.00 96.62 192 ILE A CA 1
ATOM 1505 C C . ILE A 1 192 ? -25.852 1.151 39.386 1.00 96.62 192 ILE A C 1
ATOM 1507 O O . ILE A 1 192 ? -25.435 0.777 40.483 1.00 96.62 192 ILE A O 1
ATOM 1511 N N . ASN A 1 193 ? -25.181 0.936 38.257 1.00 97.00 193 ASN A N 1
ATOM 1512 C CA . ASN A 1 193 ? -23.897 0.241 38.206 1.00 97.00 193 ASN A CA 1
ATOM 1513 C C . ASN A 1 193 ? -22.834 1.136 37.561 1.00 97.00 193 ASN A C 1
ATOM 1515 O O . ASN A 1 193 ? -23.036 1.660 36.466 1.00 97.00 193 ASN A O 1
ATOM 1519 N N . ILE A 1 194 ? -21.671 1.259 38.208 1.00 97.31 194 ILE A N 1
ATOM 1520 C CA . ILE A 1 194 ? -20.539 2.063 37.732 1.00 97.31 194 ILE A CA 1
ATOM 1521 C C . ILE A 1 194 ? -19.357 1.145 37.426 1.00 97.31 194 ILE A C 1
ATOM 1523 O O . ILE A 1 194 ? -18.875 0.398 38.280 1.00 97.31 194 ILE A O 1
ATOM 1527 N N . THR A 1 195 ? -18.810 1.234 36.222 1.00 95.25 195 THR A N 1
ATOM 1528 C CA . THR A 1 195 ? -17.551 0.581 35.874 1.00 95.25 195 THR A CA 1
ATOM 1529 C C . THR A 1 195 ? -16.559 1.585 35.313 1.00 95.25 195 THR A C 1
ATOM 1531 O O . THR A 1 195 ? -16.941 2.505 34.608 1.00 95.25 195 THR A O 1
ATOM 1534 N N . GLY A 1 196 ? -15.274 1.414 35.611 1.00 93.56 196 GLY A N 1
ATOM 1535 C CA . GLY A 1 196 ? -14.213 2.309 35.149 1.00 93.56 196 GLY A CA 1
ATOM 1536 C C . GLY A 1 196 ? -13.630 1.930 33.787 1.00 93.56 196 GLY A C 1
ATOM 1537 O O . GLY A 1 196 ? -12.742 2.627 33.323 1.00 93.56 196 GLY A O 1
ATOM 1538 N N . CYS A 1 197 ? -14.046 0.818 33.166 1.00 89.00 197 CYS A N 1
ATOM 1539 C CA . CYS A 1 197 ? -13.585 0.385 31.837 1.00 89.00 197 CYS A CA 1
ATOM 1540 C C . CYS A 1 197 ? -14.575 -0.600 31.180 1.00 89.00 197 CYS A C 1
ATOM 1542 O O . CYS A 1 197 ? -15.479 -1.100 31.853 1.00 89.00 197 CYS A O 1
ATOM 1544 N N . PRO A 1 198 ? -14.388 -0.968 29.898 1.00 87.25 198 PRO A N 1
ATOM 1545 C CA . PRO A 1 198 ? -15.278 -1.900 29.199 1.00 87.25 198 PRO A CA 1
ATOM 1546 C C . PRO A 1 198 ? -15.336 -3.334 29.749 1.00 87.25 198 PRO A C 1
ATOM 1548 O O . PRO A 1 198 ? -16.263 -4.057 29.402 1.00 87.25 198 PRO A O 1
ATOM 1551 N N . ASN A 1 199 ? -14.410 -3.754 30.625 1.00 83.88 199 ASN A N 1
ATOM 1552 C CA . ASN A 1 199 ? -14.414 -5.111 31.203 1.00 83.88 199 ASN A CA 1
ATOM 1553 C C . ASN A 1 199 ? -15.646 -5.414 32.072 1.00 83.88 199 ASN A C 1
ATOM 1555 O O . ASN A 1 199 ? -15.909 -6.582 32.362 1.00 83.88 199 ASN A O 1
ATOM 1559 N N . ALA A 1 200 ? -16.381 -4.379 32.499 1.00 85.38 200 ALA A N 1
ATOM 1560 C CA . ALA A 1 200 ? -17.669 -4.506 33.175 1.00 85.38 200 ALA A CA 1
ATOM 1561 C C . ALA A 1 200 ? -17.645 -5.403 34.427 1.00 85.38 200 ALA A C 1
ATOM 1563 O O . ALA A 1 200 ? -18.545 -6.212 34.646 1.00 85.38 200 ALA A O 1
ATOM 1564 N N . CYS A 1 201 ? -16.618 -5.259 35.278 1.00 87.12 201 CYS A N 1
ATOM 1565 C CA . CYS A 1 201 ? -16.582 -5.933 36.586 1.00 87.12 201 CYS A CA 1
ATOM 1566 C C . CYS A 1 201 ? -17.799 -5.574 37.458 1.00 87.12 201 CYS A C 1
ATOM 1568 O O . CYS A 1 201 ? -18.182 -6.358 38.317 1.00 87.12 201 CYS A O 1
ATOM 1570 N N . SER A 1 202 ? -18.384 -4.396 37.215 1.00 91.69 202 SER A N 1
ATOM 1571 C CA . SER A 1 202 ? -19.768 -4.083 37.555 1.00 91.69 202 SER A CA 1
ATOM 1572 C C . SER A 1 202 ? -20.571 -4.080 36.243 1.00 91.69 202 SER A C 1
ATOM 1574 O O . SER A 1 202 ? -20.222 -3.294 35.351 1.00 91.69 202 SER A O 1
ATOM 1576 N N . PRO A 1 203 ? -21.565 -4.972 36.062 1.00 91.81 203 PRO A N 1
ATOM 1577 C CA . PRO A 1 203 ? -22.330 -5.100 34.818 1.00 91.81 203 PRO A CA 1
ATOM 1578 C C . PRO A 1 203 ? -23.206 -3.869 34.531 1.00 91.81 203 PRO A C 1
ATOM 1580 O O . PRO A 1 203 ? -24.401 -3.846 34.807 1.00 91.81 203 PRO A O 1
ATOM 1583 N N . TYR A 1 204 ? -22.607 -2.813 33.985 1.00 94.38 204 TYR A N 1
ATOM 1584 C CA . TYR A 1 204 ? -23.296 -1.553 33.685 1.00 94.38 204 TYR A CA 1
ATOM 1585 C C . TYR A 1 204 ? -24.363 -1.704 32.592 1.00 94.38 204 TYR A C 1
ATOM 1587 O O . TYR A 1 204 ? -25.387 -1.038 32.626 1.00 94.38 204 TYR A O 1
ATOM 1595 N N . TYR A 1 205 ? -24.148 -2.596 31.624 1.00 93.06 205 TYR A N 1
ATOM 1596 C CA . TYR A 1 205 ? -25.040 -2.772 30.477 1.00 93.06 205 TYR A CA 1
ATOM 1597 C C . TYR A 1 205 ? -26.366 -3.474 30.818 1.00 93.06 205 TYR A C 1
ATOM 1599 O O . TYR A 1 205 ? -27.254 -3.472 29.975 1.00 93.06 205 TYR A O 1
ATOM 1607 N N . ILE A 1 206 ? -26.514 -4.048 32.016 1.00 93.69 206 ILE A N 1
ATOM 1608 C CA . ILE A 1 206 ? -27.768 -4.655 32.508 1.00 93.69 206 ILE A CA 1
ATOM 1609 C C . ILE A 1 206 ? -28.363 -3.904 33.709 1.00 93.69 206 ILE A C 1
ATOM 1611 O O . ILE A 1 206 ? -29.216 -4.444 34.404 1.00 93.69 206 ILE A O 1
ATOM 1615 N N . ALA A 1 207 ? -27.892 -2.689 33.993 1.00 94.56 207 ALA A N 1
ATOM 1616 C CA . ALA A 1 207 ? -28.469 -1.839 35.031 1.00 94.56 207 ALA A CA 1
ATOM 1617 C C . ALA A 1 207 ? -29.473 -0.848 34.435 1.00 94.56 207 ALA A C 1
ATOM 1619 O O . ALA A 1 207 ? -29.306 -0.423 33.287 1.00 94.56 207 ALA A O 1
ATOM 1620 N N . ASP A 1 208 ? -30.456 -0.423 35.236 1.00 95.69 208 ASP A N 1
ATOM 1621 C CA . ASP A 1 208 ? -31.369 0.657 34.860 1.00 95.69 208 ASP A CA 1
ATOM 1622 C C . ASP A 1 208 ? -30.591 1.910 34.468 1.00 95.69 208 ASP A C 1
ATOM 1624 O O . ASP A 1 208 ? -30.879 2.495 33.430 1.00 95.69 208 ASP A O 1
ATOM 1628 N N . VAL A 1 209 ? -29.569 2.269 35.256 1.00 97.44 209 VAL A N 1
ATOM 1629 C CA . VAL A 1 209 ? -28.592 3.311 34.928 1.00 97.44 209 VAL A CA 1
ATOM 1630 C C . VAL A 1 209 ? -27.183 2.716 34.968 1.00 97.44 209 VAL A C 1
ATOM 1632 O O . VAL A 1 209 ? -26.616 2.435 36.027 1.00 97.44 209 VAL A O 1
ATOM 1635 N N . GLY A 1 210 ? -26.596 2.514 33.795 1.00 97.44 210 GLY A N 1
ATOM 1636 C CA . GLY A 1 210 ? -25.241 1.997 33.637 1.00 97.44 210 GLY A CA 1
ATOM 1637 C C . GLY A 1 210 ? -24.243 3.102 33.327 1.00 97.44 210 GLY A C 1
ATOM 1638 O O . GLY A 1 210 ? -24.462 3.861 32.393 1.00 97.44 210 GLY A O 1
ATOM 1639 N N . LEU A 1 211 ? -23.120 3.168 34.041 1.00 97.94 211 LEU A N 1
ATOM 1640 C CA . LEU A 1 211 ? -22.055 4.141 33.785 1.00 97.94 211 LEU A CA 1
ATOM 1641 C C . LEU A 1 211 ? -20.751 3.415 33.438 1.00 97.94 211 LEU A C 1
ATOM 1643 O O . LEU A 1 211 ? -20.224 2.659 34.257 1.00 97.94 211 LEU A O 1
ATOM 1647 N N . ARG A 1 212 ? -20.212 3.646 32.234 1.00 95.81 212 ARG A N 1
ATOM 1648 C CA . ARG A 1 212 ? -18.933 3.078 31.773 1.00 95.81 212 ARG A CA 1
ATOM 1649 C C . ARG A 1 212 ? -17.878 4.161 31.610 1.00 95.81 212 ARG A C 1
ATOM 1651 O O . ARG A 1 212 ? -18.017 5.033 30.762 1.00 95.81 212 ARG A O 1
ATOM 1658 N N . GLY A 1 213 ? -16.786 4.035 32.351 1.00 94.06 213 GLY A N 1
ATOM 1659 C CA . GLY A 1 213 ? -15.646 4.937 32.297 1.00 94.06 213 GLY A CA 1
ATOM 1660 C C . GLY A 1 213 ? -15.054 5.053 30.894 1.00 94.06 213 GLY A C 1
ATOM 1661 O O . GLY A 1 213 ? -14.920 4.060 30.168 1.00 94.06 213 GLY A O 1
ATOM 1662 N N . MET A 1 214 ? -14.711 6.283 30.536 1.00 91.50 214 MET A N 1
ATOM 1663 C CA . MET A 1 214 ? -14.039 6.683 29.310 1.00 91.50 214 MET A CA 1
ATOM 1664 C C . MET A 1 214 ? -13.322 8.023 29.511 1.00 91.50 214 MET A C 1
ATOM 1666 O O . MET A 1 214 ? -13.430 8.650 30.566 1.00 91.50 214 MET A O 1
ATOM 1670 N N . ARG A 1 215 ? -12.623 8.494 28.476 1.00 88.88 215 ARG A N 1
ATOM 1671 C CA . ARG A 1 215 ? -12.089 9.856 28.445 1.00 88.88 215 ARG A CA 1
ATOM 1672 C C . ARG A 1 215 ? -12.745 10.680 27.354 1.00 88.88 215 ARG A C 1
ATOM 1674 O O . ARG A 1 215 ? -12.908 10.205 26.237 1.00 88.88 215 ARG A O 1
ATOM 1681 N N . ILE A 1 216 ? -13.106 11.907 27.704 1.00 88.25 216 ILE A N 1
ATOM 1682 C CA . ILE A 1 216 ? -13.733 12.879 26.814 1.00 88.25 216 ILE A CA 1
ATOM 1683 C C . ILE A 1 216 ? -12.641 13.806 26.297 1.00 88.25 216 ILE A C 1
ATOM 1685 O O . ILE A 1 216 ? -11.924 14.429 27.079 1.00 88.25 216 ILE A O 1
ATOM 1689 N N . ARG A 1 217 ? -12.497 13.884 24.974 1.00 86.50 217 ARG A N 1
ATOM 1690 C CA . ARG A 1 217 ? -11.477 14.715 24.323 1.00 86.50 217 ARG A CA 1
ATOM 1691 C C . ARG A 1 217 ? -11.814 16.195 24.464 1.00 86.50 217 ARG A C 1
ATOM 1693 O O . ARG A 1 217 ? -12.938 16.600 24.162 1.00 86.50 217 ARG A O 1
ATOM 1700 N N . GLU A 1 218 ? -10.813 16.990 24.818 1.00 84.31 218 GLU A N 1
ATOM 1701 C CA . GLU A 1 218 ? -10.899 18.446 24.948 1.00 84.31 218 GLU A CA 1
ATOM 1702 C C . GLU A 1 218 ? -9.887 19.117 24.013 1.00 84.31 218 GLU A C 1
ATOM 1704 O O . GLU A 1 218 ? -8.949 18.473 23.551 1.00 84.31 218 GLU A O 1
ATOM 1709 N N . GLY A 1 219 ? -10.031 20.418 23.739 1.00 76.38 219 GLY A N 1
ATOM 1710 C CA . GLY A 1 219 ? -9.083 21.151 22.883 1.00 76.38 219 GLY A CA 1
ATOM 1711 C C . GLY A 1 219 ? -7.603 20.993 23.285 1.00 76.38 219 GLY A C 1
ATOM 1712 O O . GLY A 1 219 ? -6.720 21.081 22.427 1.00 76.38 219 GLY A O 1
ATOM 1713 N N . GLN A 1 220 ? -7.328 20.714 24.565 1.00 77.94 220 GLN A N 1
ATOM 1714 C CA . GLN A 1 220 ? -6.025 20.283 25.075 1.00 77.94 220 GLN A CA 1
ATOM 1715 C C . GLN A 1 220 ? -6.196 19.136 26.082 1.00 77.94 220 GLN A C 1
ATOM 1717 O O . GLN A 1 220 ? -6.670 19.362 27.190 1.00 77.94 220 GLN A O 1
ATOM 1722 N N . GLY A 1 221 ? -5.765 17.926 25.718 1.00 85.06 221 GLY A N 1
ATOM 1723 C CA . GLY A 1 221 ? -5.827 16.747 26.584 1.00 85.06 221 GLY A CA 1
ATOM 1724 C C . GLY A 1 221 ? -7.193 16.060 26.585 1.00 85.06 221 GLY A C 1
ATOM 1725 O O . GLY A 1 221 ? -7.957 16.124 25.617 1.00 85.06 221 GLY A O 1
ATOM 1726 N N . SER A 1 222 ? -7.484 15.348 27.671 1.00 87.62 222 SER A N 1
ATOM 1727 C CA . SER A 1 222 ? -8.764 14.669 27.864 1.00 87.62 222 SER A CA 1
ATOM 1728 C C . SER A 1 222 ? -9.211 14.699 29.326 1.00 87.62 222 SER A C 1
ATOM 1730 O O . SER A 1 222 ? -8.389 14.662 30.242 1.00 87.62 222 SER A O 1
ATOM 1732 N N . ALA A 1 223 ? -10.525 14.730 29.539 1.00 90.19 223 ALA A N 1
ATOM 1733 C CA . ALA A 1 223 ? -11.154 14.708 30.854 1.00 90.19 223 ALA A CA 1
ATOM 1734 C C . ALA A 1 223 ? -11.732 13.322 31.173 1.00 90.19 223 ALA A C 1
ATOM 1736 O O . ALA A 1 223 ? -12.181 12.601 30.280 1.00 90.19 223 ALA A O 1
ATOM 1737 N N . GLU A 1 224 ? -11.755 12.943 32.452 1.00 91.81 224 GLU A N 1
ATOM 1738 C CA . GLU A 1 224 ? -12.425 11.711 32.880 1.00 91.81 224 GLU A CA 1
ATOM 1739 C C . GLU A 1 224 ? -13.946 11.850 32.783 1.00 91.81 224 GLU A C 1
ATOM 1741 O O . GLU A 1 224 ? -14.541 12.810 33.282 1.00 91.81 224 GLU A O 1
ATOM 1746 N N . GLY A 1 225 ? -14.585 10.854 32.179 1.00 94.06 225 GLY A N 1
ATOM 1747 C CA . GLY A 1 225 ? -16.028 10.828 32.006 1.00 94.06 225 GLY A CA 1
ATOM 1748 C C . GLY A 1 225 ? -16.592 9.418 31.937 1.00 94.06 225 GLY A C 1
ATOM 1749 O O . GLY A 1 225 ? -15.895 8.423 32.176 1.00 94.06 225 GLY A O 1
ATOM 1750 N N . TYR A 1 226 ? -17.882 9.359 31.624 1.00 96.00 226 TYR A N 1
ATOM 1751 C CA . TYR A 1 226 ? -18.683 8.148 31.591 1.00 96.00 226 TYR A CA 1
ATOM 1752 C C . TYR A 1 226 ? -19.647 8.162 30.403 1.00 96.00 226 TYR A C 1
ATOM 1754 O O . TYR A 1 226 ? -20.379 9.128 30.198 1.00 96.00 226 TYR A O 1
ATOM 1762 N N . GLU A 1 227 ? -19.689 7.057 29.658 1.00 95.06 227 GLU A N 1
ATOM 1763 C CA . GLU A 1 227 ? -20.826 6.723 28.797 1.00 95.06 227 GLU A CA 1
ATOM 1764 C C . GLU A 1 227 ? -21.963 6.254 29.710 1.00 95.06 227 GLU A C 1
ATOM 1766 O O . GLU A 1 227 ? -21.802 5.274 30.449 1.00 95.06 227 GLU A O 1
ATOM 1771 N N . ILE A 1 228 ? -23.097 6.953 29.673 1.00 97.00 228 ILE A N 1
ATOM 1772 C CA . ILE A 1 228 ? -24.288 6.597 30.444 1.00 97.00 228 ILE A CA 1
ATOM 1773 C C . ILE A 1 228 ? -25.240 5.803 29.553 1.00 97.00 228 ILE A C 1
ATOM 1775 O O . ILE A 1 228 ? -25.528 6.182 28.414 1.00 97.00 228 ILE A O 1
ATOM 1779 N N . ARG A 1 229 ? -25.737 4.690 30.089 1.00 95.38 229 ARG A N 1
ATOM 1780 C CA . ARG A 1 229 ? -26.738 3.825 29.474 1.00 95.38 229 ARG A CA 1
ATOM 1781 C C . ARG A 1 229 ? -27.984 3.732 30.331 1.00 95.38 229 ARG A C 1
ATOM 1783 O O . ARG A 1 229 ? -27.882 3.770 31.555 1.00 95.38 229 ARG A O 1
ATOM 1790 N N . LEU A 1 230 ? -29.130 3.558 29.682 1.00 94.94 230 LEU A N 1
ATOM 1791 C CA . LEU A 1 230 ? -30.422 3.489 30.353 1.00 94.94 230 LEU A CA 1
ATOM 1792 C C . LEU A 1 230 ? -31.222 2.241 29.959 1.00 94.94 230 LEU A C 1
ATOM 1794 O O . LEU A 1 230 ? -31.190 1.816 28.801 1.00 94.94 230 LEU A O 1
ATOM 1798 N N . GLY A 1 231 ? -31.959 1.688 30.921 1.00 92.56 231 GLY A N 1
ATOM 1799 C CA . GLY A 1 231 ? -32.954 0.635 30.717 1.00 92.56 231 GLY A CA 1
ATOM 1800 C C . GLY A 1 231 ? -32.386 -0.776 30.555 1.00 92.56 231 GLY A C 1
ATOM 1801 O O . GLY A 1 231 ? -33.013 -1.617 29.912 1.00 92.56 231 GLY A O 1
ATOM 1802 N N . GLY A 1 232 ? -31.193 -1.048 31.087 1.00 92.50 232 GLY A N 1
ATOM 1803 C CA . GLY A 1 232 ? -30.625 -2.394 31.090 1.00 92.50 232 GLY A CA 1
ATOM 1804 C C . GLY A 1 232 ? -31.340 -3.327 32.072 1.00 92.50 232 GLY A C 1
ATOM 1805 O O . GLY A 1 232 ? -31.770 -2.905 33.139 1.00 92.50 232 GLY A O 1
ATOM 1806 N N . THR A 1 233 ? -31.438 -4.604 31.709 1.00 90.50 233 THR A N 1
ATOM 1807 C CA . THR A 1 233 ? -31.937 -5.727 32.524 1.00 90.50 233 THR A CA 1
ATOM 1808 C C . THR A 1 233 ? -31.148 -6.990 32.164 1.00 90.50 233 THR A C 1
ATOM 1810 O O . THR A 1 233 ? -30.380 -6.972 31.202 1.00 90.50 233 THR A O 1
ATOM 1813 N N . GLU A 1 234 ? -31.334 -8.107 32.872 1.00 86.19 234 GLU A N 1
ATOM 1814 C CA . GLU A 1 234 ? -30.672 -9.376 32.511 1.00 86.19 234 GLU A CA 1
ATOM 1815 C C . GLU A 1 234 ? -31.008 -9.843 31.081 1.00 86.19 234 GLU A C 1
ATOM 1817 O O . GLU A 1 234 ? -30.144 -10.387 30.395 1.00 86.19 234 GLU A O 1
ATOM 1822 N N . ASP A 1 235 ? -32.219 -9.545 30.601 1.00 86.19 235 ASP A N 1
ATOM 1823 C CA . ASP A 1 235 ? -32.695 -9.946 29.272 1.00 86.19 235 ASP A CA 1
ATOM 1824 C C . ASP A 1 235 ? -32.424 -8.905 28.170 1.00 86.19 235 ASP A C 1
ATOM 1826 O O . ASP A 1 235 ? -32.551 -9.204 26.980 1.00 86.19 235 ASP A O 1
ATOM 1830 N N . ARG A 1 236 ? -32.104 -7.654 28.532 1.00 88.19 236 ARG A N 1
ATOM 1831 C CA . ARG A 1 236 ? -32.028 -6.521 27.589 1.00 88.19 236 ARG A CA 1
ATOM 1832 C C . ARG A 1 236 ? -30.875 -5.589 27.929 1.00 88.19 236 ARG A C 1
ATOM 1834 O O . ARG A 1 236 ? -30.786 -5.097 29.047 1.00 88.19 236 ARG A O 1
ATOM 1841 N N . LEU A 1 237 ? -30.032 -5.273 26.948 1.00 90.81 237 LEU A N 1
ATOM 1842 C CA . LEU A 1 237 ? -28.931 -4.329 27.146 1.00 90.81 237 LEU A CA 1
ATOM 1843 C C . LEU A 1 237 ? -29.437 -2.883 27.211 1.00 90.81 237 LEU A C 1
ATOM 1845 O O . LEU A 1 237 ? -30.252 -2.458 26.389 1.00 90.81 237 LEU A O 1
ATOM 1849 N N . GLY A 1 238 ? -28.885 -2.118 28.151 1.00 90.69 238 GLY A N 1
ATOM 1850 C CA . GLY A 1 238 ? -29.114 -0.685 28.269 1.00 90.69 238 GLY A CA 1
ATOM 1851 C C . GLY A 1 238 ? -28.602 0.076 27.045 1.00 90.69 238 GLY A C 1
ATOM 1852 O O . GLY A 1 238 ? -27.575 -0.270 26.446 1.00 90.69 238 GLY A O 1
ATOM 1853 N N . GLN A 1 239 ? -29.323 1.133 26.691 1.00 89.25 239 GLN A N 1
ATOM 1854 C CA . GLN A 1 239 ? -29.090 1.946 25.499 1.00 89.25 239 GLN A CA 1
ATOM 1855 C C . GLN A 1 239 ? -28.215 3.148 25.804 1.00 89.25 239 GLN A C 1
ATOM 1857 O O . GLN A 1 239 ? -28.373 3.763 26.853 1.00 89.25 239 GLN A O 1
ATOM 1862 N N . VAL A 1 240 ? -27.332 3.520 24.875 1.00 91.94 240 VAL A N 1
ATOM 1863 C CA . VAL A 1 240 ? -26.459 4.689 25.042 1.00 91.94 240 VAL A CA 1
ATOM 1864 C C . VAL A 1 240 ? -27.291 5.972 25.039 1.00 91.94 240 VAL A C 1
ATOM 1866 O O . VAL A 1 240 ? -27.950 6.322 24.055 1.00 91.94 240 VAL A O 1
ATOM 1869 N N . LEU A 1 241 ? -27.247 6.679 26.163 1.00 93.00 241 LEU A N 1
ATOM 1870 C CA . LEU A 1 241 ? -27.849 7.993 26.329 1.00 93.00 241 LEU A CA 1
ATOM 1871 C C . LEU A 1 241 ? -26.900 9.074 25.804 1.00 93.00 241 LEU A C 1
ATOM 1873 O O . LEU A 1 241 ? -27.307 9.877 24.966 1.00 93.00 241 LEU A O 1
ATOM 1877 N N . GLY A 1 242 ? -25.647 9.051 26.260 1.00 92.50 242 GLY A N 1
ATOM 1878 C CA . GLY A 1 242 ? -24.615 10.025 25.914 1.00 92.50 242 GLY A CA 1
ATOM 1879 C C . GLY A 1 242 ? -23.356 9.859 26.764 1.00 92.50 242 GLY A C 1
ATOM 1880 O O . GLY A 1 242 ? -23.260 8.938 27.580 1.00 92.50 242 GLY A O 1
ATOM 1881 N N . GLU A 1 243 ? -22.404 10.764 26.571 1.00 93.38 243 GLU A N 1
ATOM 1882 C CA . GLU A 1 243 ? -21.108 10.783 27.249 1.00 93.38 243 GLU A CA 1
ATOM 1883 C C . GLU A 1 243 ? -20.986 12.060 28.075 1.00 93.38 243 GLU A C 1
ATOM 1885 O O . GLU A 1 243 ? -21.209 13.156 27.560 1.00 93.38 243 GLU A O 1
ATOM 1890 N N . PHE A 1 244 ? -20.638 11.925 29.353 1.00 95.38 244 PHE A N 1
ATOM 1891 C CA . PHE A 1 244 ? -20.636 13.042 30.297 1.00 95.38 244 PHE A CA 1
ATOM 1892 C C . PHE A 1 244 ? -19.366 13.042 31.139 1.00 95.38 244 PHE A C 1
ATOM 1894 O O . PHE A 1 244 ? -18.877 11.987 31.550 1.00 95.38 244 PHE A O 1
ATOM 1901 N N . LYS A 1 245 ? -18.814 14.228 31.407 1.00 94.81 245 LYS A N 1
ATOM 1902 C CA . LYS A 1 245 ? -17.704 14.396 32.350 1.00 94.81 245 LYS A CA 1
ATOM 1903 C C . LYS A 1 245 ? -18.157 13.965 33.739 1.00 94.81 245 LYS A C 1
ATOM 1905 O O . LYS A 1 245 ? -19.343 14.026 34.072 1.00 94.81 245 LYS A O 1
ATOM 1910 N N . THR A 1 246 ? -17.208 13.520 34.554 1.00 95.62 246 THR A N 1
ATOM 1911 C CA . THR A 1 246 ? -17.482 12.990 35.901 1.00 95.62 246 THR A CA 1
ATOM 1912 C C . THR A 1 246 ? -18.310 13.965 36.750 1.00 95.62 246 THR A C 1
ATOM 1914 O O . THR A 1 246 ? -19.208 13.554 37.479 1.00 95.62 246 THR A O 1
ATOM 1917 N N . GLU A 1 247 ? -18.044 15.258 36.605 1.00 95.44 247 GLU A N 1
ATOM 1918 C CA . GLU A 1 247 ? -18.667 16.382 37.299 1.00 95.44 247 GLU A CA 1
ATOM 1919 C C . GLU A 1 247 ? -20.129 16.605 36.900 1.00 95.44 247 GLU A C 1
ATOM 1921 O O . GLU A 1 247 ? -20.924 17.017 37.740 1.00 95.44 247 GLU A O 1
ATOM 1926 N N . ASP A 1 248 ? -20.499 16.262 35.666 1.00 96.75 248 ASP A N 1
ATOM 1927 C CA . ASP A 1 248 ? -21.861 16.428 35.150 1.00 96.75 248 ASP A CA 1
ATOM 1928 C C . ASP A 1 248 ? -22.734 15.187 35.387 1.00 96.75 248 ASP A C 1
ATOM 1930 O O . ASP A 1 248 ? -23.962 15.278 35.413 1.00 96.75 248 ASP A O 1
ATOM 1934 N N . CYS A 1 249 ? -22.116 14.019 35.604 1.00 97.56 249 CYS A N 1
ATOM 1935 C CA . CYS A 1 249 ? -22.823 12.752 35.809 1.00 97.56 249 CYS A CA 1
ATOM 1936 C C . CYS A 1 249 ? -23.911 12.813 36.905 1.00 97.56 249 CYS A C 1
ATOM 1938 O O . CYS A 1 249 ? -24.992 12.280 36.659 1.00 97.56 249 CYS A O 1
ATOM 1940 N N . PRO A 1 250 ? -23.711 13.453 38.079 1.00 97.75 250 PRO A N 1
ATOM 1941 C CA . PRO A 1 250 ? -24.766 13.572 39.088 1.00 97.75 250 PRO A CA 1
ATOM 1942 C C . PRO A 1 250 ? -25.995 14.339 38.601 1.00 97.75 250 PRO A C 1
ATOM 1944 O O . PRO A 1 250 ? -27.112 13.905 38.865 1.00 97.75 250 PRO A O 1
ATOM 1947 N N . HIS A 1 251 ? -25.801 15.428 37.852 1.00 97.75 251 HIS A N 1
ATOM 1948 C CA . HIS A 1 251 ? -26.898 16.220 37.290 1.00 97.75 251 HIS A CA 1
ATOM 1949 C C . HIS A 1 251 ? -27.676 15.432 36.236 1.00 97.75 251 HIS A C 1
ATOM 1951 O O . HIS A 1 251 ? -28.904 15.469 36.208 1.00 97.75 251 HIS A O 1
ATOM 1957 N N . VAL A 1 252 ? -26.965 14.663 35.408 1.00 97.94 252 VAL A N 1
ATOM 1958 C CA . VAL A 1 252 ? -27.584 13.780 34.414 1.00 97.94 252 VAL A CA 1
ATOM 1959 C C . VAL A 1 252 ? -28.389 12.680 35.096 1.00 97.94 252 VAL A C 1
ATOM 1961 O O . VAL A 1 252 ? -29.550 12.481 34.756 1.00 97.94 252 VAL A O 1
ATOM 1964 N N . VAL A 1 253 ? -27.817 11.990 36.088 1.00 97.88 253 VAL A N 1
ATOM 1965 C CA . VAL A 1 253 ? -28.539 10.953 36.843 1.00 97.88 253 VAL A CA 1
ATOM 1966 C C . VAL A 1 253 ? -29.758 11.541 37.551 1.00 97.88 253 VAL A C 1
ATOM 1968 O O . VAL A 1 253 ? -30.819 10.928 37.516 1.00 97.88 253 VAL A O 1
ATOM 1971 N N . GLU A 1 254 ? -29.654 12.738 38.127 1.00 97.88 254 GLU A N 1
ATOM 1972 C CA . GLU A 1 254 ? -30.796 13.425 38.731 1.00 97.88 254 GLU A CA 1
ATOM 1973 C C . GLU A 1 254 ? -31.925 13.669 37.717 1.00 97.88 254 GLU A C 1
ATOM 1975 O O . GLU A 1 254 ? -33.064 13.279 37.969 1.00 97.88 254 GLU A O 1
ATOM 1980 N N . ALA A 1 255 ? -31.602 14.212 36.539 1.00 97.56 255 ALA A N 1
ATOM 1981 C CA . ALA A 1 255 ? -32.573 14.437 35.468 1.00 97.56 255 ALA A CA 1
ATOM 1982 C C . ALA A 1 255 ? -33.236 13.133 34.988 1.00 97.56 255 ALA A C 1
ATOM 1984 O O . ALA A 1 255 ? -34.433 13.113 34.698 1.00 97.56 255 ALA A O 1
ATOM 1985 N N . LEU A 1 256 ? -32.485 12.027 34.941 1.00 97.31 256 LEU A N 1
ATOM 1986 C CA . LEU A 1 256 ? -33.013 10.710 34.579 1.00 97.31 256 LEU A CA 1
ATOM 1987 C C . LEU A 1 256 ? -34.007 10.175 35.617 1.00 97.31 256 LEU A C 1
ATOM 1989 O O . LEU A 1 256 ? -35.041 9.621 35.239 1.00 97.31 256 LEU A O 1
ATOM 1993 N N . LEU A 1 257 ? -33.715 10.341 36.910 1.00 97.25 257 LEU A N 1
ATOM 1994 C CA . LEU A 1 257 ? -34.613 9.917 37.987 1.00 97.25 257 LEU A CA 1
ATOM 1995 C C . LEU A 1 257 ? -35.870 10.794 38.056 1.00 97.25 257 LEU A C 1
ATOM 1997 O O . LEU A 1 257 ? -36.966 10.264 38.239 1.00 97.25 257 LEU A O 1
ATOM 2001 N N . ASP A 1 258 ? -35.742 12.106 37.846 1.00 96.81 258 ASP A N 1
ATOM 2002 C CA . ASP A 1 258 ? -36.885 13.024 37.763 1.00 96.81 258 ASP A CA 1
ATOM 2003 C C . ASP A 1 258 ? -37.786 12.688 36.556 1.00 96.81 258 ASP A C 1
ATOM 2005 O O . ASP A 1 258 ? -39.012 12.616 36.689 1.00 96.81 258 ASP A O 1
ATOM 2009 N N . ALA A 1 259 ? -37.193 12.391 35.393 1.00 94.88 259 ALA A N 1
ATOM 2010 C CA . ALA A 1 259 ? -37.930 11.938 34.214 1.00 94.88 259 ALA A CA 1
ATOM 2011 C C . ALA A 1 259 ? -38.634 10.595 34.460 1.00 94.88 259 ALA A C 1
ATOM 2013 O O . ALA A 1 259 ? -39.806 10.443 34.112 1.00 94.88 259 ALA A O 1
ATOM 2014 N N . PHE A 1 260 ? -37.962 9.640 35.112 1.00 95.62 260 PHE A N 1
ATOM 2015 C CA . PHE A 1 260 ? -38.566 8.367 35.505 1.00 95.62 260 PHE A CA 1
ATOM 2016 C C . PHE A 1 260 ? -39.761 8.576 36.444 1.00 95.62 260 PHE A C 1
ATOM 2018 O O . PHE A 1 260 ? -40.837 8.041 36.184 1.00 95.62 260 PHE A O 1
ATOM 2025 N N . MET A 1 261 ? -39.623 9.413 37.476 1.00 94.62 261 MET A N 1
ATOM 2026 C CA . MET A 1 261 ? -40.720 9.760 38.385 1.00 94.62 261 MET A CA 1
ATOM 2027 C C . MET A 1 261 ? -41.936 10.340 37.655 1.00 94.62 261 MET A C 1
ATOM 2029 O O . MET A 1 261 ? -43.067 10.036 38.032 1.00 94.62 261 MET A O 1
ATOM 2033 N N . ALA A 1 262 ? -41.714 11.148 36.616 1.00 93.44 262 ALA A N 1
ATOM 2034 C CA . ALA A 1 262 ? -42.780 11.741 35.811 1.00 93.44 262 ALA A CA 1
ATOM 2035 C C . ALA A 1 262 ? -43.423 10.756 34.813 1.00 93.44 262 ALA A C 1
ATOM 2037 O O . ALA A 1 262 ? -44.601 10.893 34.485 1.00 93.44 262 ALA A O 1
ATOM 2038 N N . CYS A 1 263 ? -42.654 9.783 34.318 1.00 90.62 263 CYS A N 1
ATOM 2039 C CA . CYS A 1 263 ? -43.043 8.897 33.216 1.00 90.62 263 CYS A CA 1
ATOM 2040 C C . CYS A 1 263 ? -43.586 7.529 33.647 1.00 90.62 263 CYS A C 1
ATOM 2042 O O . CYS A 1 263 ? -44.299 6.882 32.865 1.00 90.62 263 CYS A O 1
ATOM 2044 N N . ARG A 1 264 ? -43.213 7.064 34.843 1.00 91.75 264 ARG A N 1
ATOM 2045 C CA . ARG A 1 264 ? -43.555 5.728 35.342 1.00 91.75 264 ARG A CA 1
ATOM 2046 C C . ARG A 1 264 ? -45.056 5.546 35.532 1.00 91.75 264 ARG A C 1
ATOM 2048 O O . ARG A 1 264 ? -45.767 6.480 35.906 1.00 91.75 264 ARG A O 1
ATOM 2055 N N . GLN A 1 265 ? -45.530 4.327 35.314 1.00 90.38 265 GLN A N 1
ATOM 2056 C CA . GLN A 1 265 ? -46.889 3.906 35.639 1.00 90.38 265 GLN A CA 1
ATOM 2057 C C . GLN A 1 265 ? -46.837 2.840 36.732 1.00 90.38 265 GLN A C 1
ATOM 2059 O O . GLN A 1 265 ? -45.961 1.985 36.732 1.00 90.38 265 GLN A O 1
ATOM 2064 N N . GLU A 1 266 ? -47.784 2.890 37.669 1.00 85.00 266 GLU A N 1
ATOM 2065 C CA . GLU A 1 266 ? -47.926 1.876 38.723 1.00 85.00 266 GLU A CA 1
ATOM 2066 C C . GLU A 1 266 ? -46.603 1.578 39.474 1.00 85.00 266 GLU A C 1
ATOM 2068 O O . GLU A 1 266 ? -46.000 2.492 40.043 1.00 85.00 266 GLU A O 1
ATOM 2073 N N . ASP A 1 267 ? -46.182 0.309 39.501 1.00 85.81 267 ASP A N 1
ATOM 2074 C CA . ASP A 1 267 ? -45.035 -0.217 40.253 1.00 85.81 267 ASP A CA 1
ATOM 2075 C C . ASP A 1 267 ? -43.820 -0.540 39.355 1.00 85.81 267 ASP A C 1
ATOM 2077 O O . ASP A 1 267 ? -42.965 -1.354 39.714 1.00 85.81 267 ASP A O 1
ATOM 2081 N N . GLU A 1 268 ? -43.769 0.079 38.168 1.00 92.25 268 GLU A N 1
ATOM 2082 C CA . GLU A 1 268 ? -42.736 -0.132 37.148 1.00 92.25 268 GLU A CA 1
ATOM 2083 C C . GLU A 1 268 ? -41.321 0.174 37.645 1.00 92.25 268 GLU A C 1
ATOM 2085 O O . GLU A 1 268 ? -41.084 1.139 38.381 1.00 92.25 268 GLU A O 1
ATOM 2090 N N . THR A 1 269 ? -40.361 -0.613 37.152 1.00 93.19 269 THR A N 1
ATOM 2091 C CA . THR A 1 269 ? -38.944 -0.251 37.215 1.00 93.19 269 THR A CA 1
ATOM 2092 C C . THR A 1 269 ? -38.611 0.835 36.190 1.00 93.19 269 THR A C 1
ATOM 2094 O O . THR A 1 269 ? -39.382 1.114 35.260 1.00 93.19 269 THR A O 1
ATOM 2097 N N . LEU A 1 270 ? -37.442 1.461 36.336 1.00 93.88 270 LEU A N 1
ATOM 2098 C CA . LEU A 1 270 ? -36.963 2.432 35.354 1.00 93.88 270 LEU A CA 1
ATOM 2099 C C . LEU A 1 270 ? -36.825 1.778 33.976 1.00 93.88 270 LEU A C 1
ATOM 2101 O O . LEU A 1 270 ? -37.283 2.348 32.985 1.00 93.88 270 LEU A O 1
ATOM 2105 N N . ALA A 1 271 ? -36.257 0.575 33.900 1.00 91.38 271 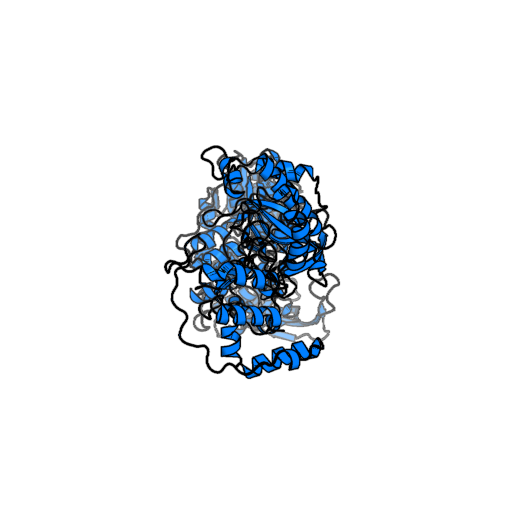ALA A N 1
ATOM 2106 C CA . ALA A 1 271 ? -36.158 -0.163 32.653 1.00 91.38 271 ALA A CA 1
ATOM 2107 C C . ALA A 1 271 ? -37.537 -0.448 32.048 1.00 91.38 271 ALA A C 1
ATOM 2109 O O . ALA A 1 271 ? -37.736 -0.177 30.864 1.00 91.38 271 ALA A O 1
ATOM 2110 N N . ASP A 1 272 ? -38.508 -0.923 32.832 1.00 90.94 272 ASP A N 1
ATOM 2111 C CA . ASP A 1 272 ? -39.862 -1.179 32.319 1.00 90.94 272 ASP A CA 1
ATOM 2112 C C . ASP A 1 272 ? -40.497 0.083 31.730 1.00 90.94 272 ASP A C 1
ATOM 2114 O O . ASP A 1 272 ? -41.082 0.027 30.648 1.00 90.94 272 ASP A O 1
ATOM 2118 N N . THR A 1 273 ? -40.288 1.234 32.374 1.00 91.25 273 THR A N 1
ATOM 2119 C CA . THR A 1 273 ? -40.765 2.534 31.879 1.00 91.25 273 THR A CA 1
ATOM 2120 C C . THR A 1 273 ? -40.134 2.892 30.530 1.00 91.25 273 THR A C 1
ATOM 2122 O O . THR A 1 273 ? -40.853 3.216 29.581 1.00 91.25 273 THR A O 1
ATOM 2125 N N . VAL A 1 274 ? -38.803 2.785 30.415 1.00 89.44 274 VAL A N 1
ATOM 2126 C CA . VAL A 1 274 ? -38.055 3.064 29.173 1.00 89.44 274 VAL A CA 1
ATOM 2127 C C . VAL A 1 274 ? -38.537 2.176 28.026 1.00 89.44 274 VAL A C 1
ATOM 2129 O O . VAL A 1 274 ? -38.748 2.651 26.908 1.00 89.44 274 VAL A O 1
ATOM 2132 N N . TRP A 1 275 ? -38.729 0.883 28.293 1.00 85.81 275 TRP A N 1
ATOM 2133 C CA . TRP A 1 275 ? -39.146 -0.078 27.274 1.00 85.81 275 TRP A CA 1
ATOM 2134 C C . TRP A 1 275 ? -40.628 0.047 26.910 1.00 85.81 275 TRP A C 1
ATOM 2136 O O . TRP A 1 275 ? -40.961 -0.111 25.737 1.00 85.81 275 TRP A O 1
ATOM 2146 N N . ARG A 1 276 ? -41.513 0.384 27.858 1.00 86.50 276 ARG A N 1
ATOM 2147 C CA . ARG A 1 276 ? -42.935 0.647 27.576 1.00 86.50 276 ARG A CA 1
ATOM 2148 C C . ARG A 1 276 ? -43.118 1.857 26.666 1.00 86.50 276 ARG A C 1
ATOM 2150 O O . ARG A 1 276 ? -43.986 1.841 25.799 1.00 86.50 276 ARG A O 1
ATOM 2157 N N . GLN A 1 277 ? -42.337 2.915 26.875 1.00 79.44 277 GLN A N 1
ATOM 2158 C CA . GLN A 1 277 ? -42.474 4.162 26.120 1.00 79.44 277 GLN A CA 1
ATOM 2159 C C . GLN A 1 277 ? -41.973 4.077 24.666 1.00 79.44 277 GLN A C 1
ATOM 2161 O O . GLN A 1 277 ? -42.190 5.013 23.899 1.00 79.44 277 GLN A O 1
ATOM 2166 N N . GLY A 1 278 ? -41.321 2.984 24.258 1.00 71.19 278 GLY A N 1
ATOM 2167 C CA . GLY A 1 278 ? -41.014 2.726 22.850 1.00 71.19 278 GLY A CA 1
ATOM 2168 C C . GLY A 1 278 ? -42.221 2.116 22.133 1.00 71.19 278 GLY A C 1
ATOM 2169 O O . GLY A 1 278 ? -42.466 0.918 22.256 1.00 71.19 278 GLY A O 1
ATOM 2170 N N . GLU A 1 279 ? -43.001 2.901 21.385 1.00 55.44 279 GLU A N 1
ATOM 2171 C CA . GLU A 1 279 ? -44.134 2.354 20.625 1.00 55.44 279 GLU A CA 1
ATOM 2172 C C . GLU A 1 279 ? -43.693 1.539 19.386 1.00 55.44 279 GLU A C 1
ATOM 2174 O O . GLU A 1 279 ? -43.102 2.047 18.438 1.00 55.44 279 GLU A O 1
ATOM 2179 N N . THR A 1 280 ? -44.149 0.280 19.350 1.00 47.72 280 THR A N 1
ATOM 2180 C CA . THR A 1 280 ? -44.429 -0.578 18.176 1.00 47.72 280 THR A CA 1
ATOM 2181 C C . THR A 1 280 ? -43.263 -1.078 17.303 1.00 47.72 280 THR A C 1
ATOM 2183 O O . THR A 1 280 ? -42.883 -0.479 16.305 1.00 47.72 280 THR A O 1
ATOM 2186 N N . GLY A 1 281 ? -42.810 -2.308 17.577 1.00 49.03 281 GLY A N 1
ATOM 2187 C CA . GLY A 1 281 ? -42.307 -3.246 16.555 1.00 49.03 281 GLY A CA 1
ATOM 2188 C C . GLY A 1 281 ? -40.965 -2.934 15.879 1.00 49.03 281 GLY A C 1
ATOM 2189 O O . GLY A 1 281 ? -40.489 -3.775 15.118 1.00 49.03 281 GLY A O 1
ATOM 2190 N N . ASN A 1 282 ? -40.344 -1.786 16.161 1.00 48.34 282 ASN A N 1
ATOM 2191 C CA . ASN A 1 282 ? -39.005 -1.437 15.700 1.00 48.34 282 ASN A CA 1
ATOM 2192 C C . ASN A 1 282 ? -38.026 -1.408 16.893 1.00 48.34 282 ASN A C 1
ATOM 2194 O O . ASN A 1 282 ? -38.136 -0.512 17.730 1.00 48.34 282 ASN A O 1
ATOM 2198 N N . PRO A 1 283 ? -37.060 -2.344 16.985 1.00 49.31 283 PRO A N 1
ATOM 2199 C CA . PRO A 1 283 ? -36.063 -2.379 18.060 1.00 49.31 283 PRO A CA 1
ATOM 2200 C C . PRO A 1 283 ? -35.187 -1.118 18.164 1.00 49.31 283 PRO A C 1
ATOM 2202 O O . PRO A 1 283 ? -34.506 -0.941 19.170 1.00 49.31 283 PRO A O 1
ATOM 2205 N N . GLU A 1 284 ? -35.178 -0.264 17.134 1.00 47.25 284 GLU A N 1
ATOM 2206 C CA . GLU A 1 284 ? -34.288 0.898 17.018 1.00 47.25 284 GLU A CA 1
ATOM 2207 C C . GLU A 1 284 ? -34.914 2.231 17.476 1.00 47.25 284 GLU A C 1
ATOM 2209 O O . GLU A 1 284 ? -34.195 3.217 17.630 1.00 47.25 284 GLU A O 1
ATOM 2214 N N . VAL A 1 285 ? -36.229 2.289 17.735 1.00 53.59 285 VAL A N 1
ATOM 2215 C CA . VAL A 1 285 ? -36.918 3.509 18.207 1.00 53.59 285 VAL A CA 1
ATOM 2216 C C . VAL A 1 285 ? -37.462 3.264 19.613 1.00 53.59 285 VAL A C 1
ATOM 2218 O O . VAL A 1 285 ? -38.545 2.717 19.800 1.00 53.59 285 VAL A O 1
ATOM 2221 N N . LEU A 1 286 ? -36.665 3.627 20.617 1.00 63.31 286 LEU A N 1
ATOM 2222 C CA . LEU A 1 286 ? -36.922 3.313 22.026 1.00 63.31 286 LEU A CA 1
ATOM 2223 C C . LEU A 1 286 ? -37.459 4.525 22.792 1.00 63.31 286 LEU A C 1
ATOM 2225 O O . LEU A 1 286 ? -37.179 5.667 22.425 1.00 63.31 286 LEU A O 1
ATOM 2229 N N . GLY A 1 287 ? -38.175 4.271 23.896 1.00 72.50 287 GLY A N 1
ATOM 2230 C CA . GLY A 1 287 ? -38.812 5.252 24.792 1.00 72.50 287 GLY A CA 1
ATOM 2231 C C . GLY A 1 287 ? -37.859 6.170 25.566 1.00 72.50 287 GLY A C 1
ATOM 2232 O O . GLY A 1 287 ? -38.172 6.639 26.651 1.00 72.50 287 GLY A O 1
ATOM 2233 N N . MET A 1 288 ? -36.677 6.435 25.014 1.00 85.94 288 MET A N 1
ATOM 2234 C CA . MET A 1 288 ? -35.644 7.305 25.566 1.00 85.94 288 MET A CA 1
ATOM 2235 C C . MET A 1 288 ? -35.970 8.794 25.420 1.00 85.94 288 MET A C 1
ATOM 2237 O O . MET A 1 288 ? -35.263 9.605 26.007 1.00 85.94 288 MET A O 1
ATOM 2241 N N . ALA A 1 289 ? -36.978 9.174 24.626 1.00 87.38 289 ALA A N 1
ATOM 2242 C CA . ALA A 1 289 ? -37.244 10.576 24.298 1.00 87.38 289 ALA A CA 1
ATOM 2243 C C . ALA A 1 289 ? -37.421 11.474 25.541 1.00 87.38 289 ALA A C 1
ATOM 2245 O O . ALA A 1 289 ? -36.678 12.448 25.636 1.00 87.38 289 ALA A O 1
ATOM 2246 N N . PRO A 1 290 ? -38.248 11.125 26.552 1.00 90.25 290 PRO A N 1
ATOM 2247 C CA . PRO A 1 290 ? -38.401 11.968 27.744 1.00 90.25 290 PRO A CA 1
ATOM 2248 C C . PRO A 1 290 ? -37.100 12.117 28.542 1.00 90.25 290 PRO A C 1
ATOM 2250 O O . PRO A 1 290 ? -36.820 13.164 29.118 1.00 90.25 290 PRO A O 1
ATOM 2253 N N . TYR A 1 291 ? -36.275 11.070 28.545 1.00 93.06 291 TYR A N 1
ATOM 2254 C CA . TYR A 1 291 ? -34.978 11.058 29.214 1.00 93.06 291 TYR A CA 1
ATOM 2255 C C . TYR A 1 291 ? -33.933 11.887 28.456 1.00 93.06 291 TYR A C 1
ATOM 2257 O O . TYR A 1 291 ? -33.151 12.600 29.078 1.00 93.06 291 TYR A O 1
ATOM 2265 N N . ARG A 1 292 ? -33.927 11.832 27.116 1.00 92.12 292 ARG A N 1
ATOM 2266 C CA . ARG A 1 292 ? -33.076 12.689 26.275 1.00 92.12 292 ARG A CA 1
ATOM 2267 C C . ARG A 1 292 ? -33.463 14.154 26.436 1.00 92.12 292 ARG A C 1
ATOM 2269 O O . ARG A 1 292 ? -32.580 14.959 26.692 1.00 92.12 292 ARG A O 1
ATOM 2276 N N . GLU A 1 293 ? -34.755 14.474 26.395 1.00 92.62 293 GLU A N 1
ATOM 2277 C CA . GLU A 1 293 ? -35.265 15.834 26.614 1.00 92.62 293 GLU A CA 1
ATOM 2278 C C . GLU A 1 293 ? -34.863 16.382 27.994 1.00 92.62 293 GLU A C 1
ATOM 2280 O O . GLU A 1 293 ? -34.389 17.514 28.096 1.00 92.62 293 GLU A O 1
ATOM 2285 N N . ALA A 1 294 ? -34.984 15.572 29.055 1.00 94.62 294 ALA A N 1
ATOM 2286 C CA . ALA A 1 294 ? -34.580 15.966 30.407 1.00 94.62 294 ALA A CA 1
ATOM 2287 C C . ALA A 1 294 ? -33.077 16.275 30.511 1.00 94.62 294 ALA A C 1
ATOM 2289 O O . ALA A 1 294 ? -32.679 17.208 31.205 1.00 94.62 294 ALA A O 1
ATOM 2290 N N . VAL A 1 295 ? -32.239 15.518 29.801 1.00 95.19 295 VAL A N 1
ATOM 2291 C CA . VAL A 1 295 ? -30.786 15.728 29.784 1.00 95.19 295 VAL A CA 1
ATOM 2292 C C . VAL A 1 295 ? -30.385 16.888 28.873 1.00 95.19 295 VAL A C 1
ATOM 2294 O O . VAL A 1 295 ? -29.514 17.675 29.236 1.00 95.19 295 VAL A O 1
ATOM 2297 N N . GLU A 1 296 ? -31.044 17.063 27.728 1.00 93.81 296 GLU A N 1
ATOM 2298 C CA . GLU A 1 296 ? -30.853 18.215 26.837 1.00 93.81 296 GLU A CA 1
ATOM 2299 C C . GLU A 1 296 ? -31.198 19.541 27.535 1.00 93.81 296 GLU A C 1
ATOM 2301 O O . GLU A 1 296 ? -30.516 20.548 27.321 1.00 93.81 296 GLU A O 1
ATOM 2306 N N . ALA A 1 297 ? -32.189 19.534 28.435 1.00 95.88 297 ALA A N 1
ATOM 2307 C CA . ALA A 1 297 ? -32.557 20.684 29.261 1.00 95.88 297 ALA A CA 1
ATOM 2308 C C . ALA A 1 297 ? -31.460 21.118 30.256 1.00 95.88 297 ALA A C 1
ATOM 2310 O O . ALA A 1 297 ? -31.501 22.244 30.753 1.00 95.88 297 ALA A O 1
ATOM 2311 N N . LEU A 1 298 ? -30.456 20.271 30.523 1.00 95.31 298 LEU A N 1
ATOM 2312 C CA . LEU A 1 298 ? -29.284 20.642 31.325 1.00 95.31 298 LEU A CA 1
ATOM 2313 C C . LEU A 1 298 ? -28.290 21.519 30.548 1.00 95.31 298 LEU A C 1
ATOM 2315 O O . LEU A 1 298 ? -27.384 22.088 31.153 1.00 95.31 298 LEU A O 1
ATOM 2319 N N . HIS A 1 299 ? -28.440 21.634 29.222 1.00 94.12 299 HIS A N 1
ATOM 2320 C CA . HIS A 1 299 ? -27.567 22.423 28.347 1.00 94.12 299 HIS A CA 1
ATOM 2321 C C . HIS A 1 299 ? -26.069 22.090 28.488 1.00 94.12 299 HIS A C 1
ATOM 2323 O O . HIS A 1 299 ? -25.209 22.961 28.344 1.00 94.12 299 HIS A O 1
ATOM 2329 N N . ILE A 1 300 ? -25.748 20.819 28.750 1.00 92.38 300 ILE A N 1
ATOM 2330 C CA . ILE A 1 300 ? -24.366 20.338 28.847 1.00 92.38 300 ILE A CA 1
ATOM 2331 C C . ILE A 1 300 ? -23.765 20.291 27.440 1.00 92.38 300 ILE A C 1
ATOM 2333 O O . ILE A 1 300 ? -24.240 19.563 26.569 1.00 92.38 300 ILE A O 1
ATOM 2337 N N . GLN A 1 301 ? -22.710 21.073 27.215 1.00 86.38 301 GLN A N 1
ATOM 2338 C CA . GLN A 1 301 ? -21.955 21.088 25.964 1.00 86.38 301 GLN A CA 1
ATOM 2339 C C . GLN A 1 301 ? -20.457 21.107 26.256 1.00 86.38 301 GLN A C 1
ATOM 2341 O O . GLN A 1 301 ? -19.993 21.823 27.146 1.00 86.38 301 GLN A O 1
ATOM 2346 N N . TYR A 1 302 ? -19.694 20.341 25.478 1.00 87.62 302 TYR A N 1
ATOM 2347 C CA . TYR A 1 302 ? -18.241 20.281 25.579 1.00 87.62 302 TYR A CA 1
ATOM 2348 C C . TYR A 1 302 ? -17.587 20.826 24.315 1.00 87.62 302 TYR A C 1
ATOM 2350 O O . TYR A 1 302 ? -18.032 20.554 23.200 1.00 87.62 302 TYR A O 1
ATOM 2358 N N . ASP A 1 303 ? -16.497 21.568 24.498 1.00 83.50 303 ASP A N 1
ATOM 2359 C CA . ASP A 1 303 ? -15.623 21.963 23.399 1.00 83.50 303 ASP A CA 1
ATOM 2360 C C . ASP A 1 303 ? -14.689 20.796 23.055 1.00 83.50 303 ASP A C 1
ATOM 2362 O O . ASP A 1 303 ? -13.645 20.581 23.684 1.00 83.50 303 ASP A O 1
ATOM 2366 N N . HIS A 1 304 ? -15.125 19.974 22.104 1.00 82.44 304 HIS A N 1
ATOM 2367 C CA . HIS A 1 304 ? -14.363 18.819 21.659 1.00 82.44 304 HIS A CA 1
ATOM 2368 C C . HIS A 1 304 ? -13.221 19.233 20.738 1.00 82.44 304 HIS A C 1
ATOM 2370 O O . HIS A 1 304 ? -13.384 20.047 19.829 1.00 82.44 304 HIS A O 1
ATOM 2376 N N . ALA A 1 305 ? -12.071 18.578 20.904 1.00 83.06 305 ALA A N 1
ATOM 2377 C CA . ALA A 1 305 ? -10.980 18.707 19.948 1.00 83.06 305 ALA A CA 1
ATOM 2378 C C . ALA A 1 305 ? -11.451 18.353 18.518 1.00 83.06 305 ALA A C 1
ATOM 2380 O O . ALA A 1 305 ? -12.348 17.513 18.360 1.00 83.06 305 ALA A O 1
ATOM 2381 N N . PRO A 1 306 ? -10.815 18.897 17.465 1.00 81.62 306 PRO A N 1
ATOM 2382 C CA . PRO A 1 306 ? -11.030 18.448 16.092 1.00 81.62 306 PRO A CA 1
ATOM 2383 C C . PRO A 1 306 ? -10.801 16.942 15.934 1.00 81.62 306 PRO A C 1
ATOM 2385 O O . PRO A 1 306 ? -10.061 16.320 16.697 1.00 81.62 306 PRO A O 1
ATOM 2388 N N . LYS A 1 307 ? -11.436 16.316 14.947 1.00 82.06 307 LYS A N 1
ATOM 2389 C CA . LYS A 1 307 ? -11.265 14.885 14.660 1.00 82.06 307 LYS A CA 1
ATOM 2390 C C . LYS A 1 307 ? -10.282 14.744 13.500 1.00 82.06 307 LYS A C 1
ATOM 2392 O O . LYS A 1 307 ? -10.700 14.920 12.358 1.00 82.06 307 LYS A O 1
ATOM 2397 N N . PRO A 1 308 ? -8.982 14.521 13.761 1.00 80.56 308 PRO A N 1
ATOM 2398 C CA . PRO A 1 308 ? -8.054 14.286 12.671 1.00 80.56 308 PRO A CA 1
ATOM 2399 C C . PRO A 1 308 ? -8.429 12.977 11.973 1.00 80.56 308 PRO A C 1
ATOM 2401 O O . PRO A 1 308 ? -8.695 11.981 12.645 1.00 80.56 308 PRO A O 1
ATOM 2404 N N . ALA A 1 309 ? -8.436 13.003 10.646 1.00 82.00 309 ALA A N 1
ATOM 2405 C CA . ALA A 1 309 ? -8.664 11.845 9.794 1.00 82.00 309 ALA A CA 1
ATOM 2406 C C . ALA A 1 309 ? -7.562 11.785 8.732 1.00 82.00 309 ALA A C 1
ATOM 2408 O O . ALA A 1 309 ? -7.044 12.826 8.321 1.00 82.00 309 ALA A O 1
ATOM 2409 N N . GLU A 1 310 ? -7.181 10.585 8.293 1.00 84.81 310 GLU A N 1
ATOM 2410 C CA . GLU A 1 310 ? -6.186 10.442 7.216 1.00 84.81 310 GLU A CA 1
ATOM 2411 C C . GLU A 1 310 ? -6.803 10.606 5.819 1.00 84.81 310 GLU A C 1
ATOM 2413 O O . GLU A 1 310 ? -6.083 10.829 4.844 1.00 84.81 310 GLU A O 1
ATOM 2418 N N . PHE A 1 311 ? -8.131 10.517 5.733 1.00 90.06 311 PHE A N 1
ATOM 2419 C CA . PHE A 1 311 ? -8.913 10.654 4.510 1.00 90.06 311 PHE A CA 1
ATOM 2420 C C . PHE A 1 311 ? -10.078 11.623 4.710 1.00 90.06 311 PHE A C 1
ATOM 2422 O O . PHE A 1 311 ? -10.567 11.814 5.822 1.00 90.06 311 PHE A O 1
ATOM 2429 N N . SER A 1 312 ? -10.555 12.205 3.612 1.00 90.69 312 SER A N 1
ATOM 2430 C CA . SER A 1 312 ? -11.691 13.133 3.596 1.00 90.69 312 SER A CA 1
ATOM 2431 C C . SER A 1 312 ? -13.034 12.468 3.907 1.00 90.69 312 SER A C 1
ATOM 2433 O O . SER A 1 312 ? -13.972 13.142 4.330 1.00 90.69 312 SER A O 1
ATOM 2435 N N . THR A 1 313 ? -13.129 11.151 3.717 1.00 89.50 313 THR A N 1
ATOM 2436 C CA . THR A 1 313 ? -14.295 10.338 4.065 1.00 89.50 313 THR A CA 1
ATOM 2437 C C . THR A 1 313 ? -13.875 9.081 4.815 1.00 89.50 313 THR A C 1
ATOM 2439 O O . THR A 1 313 ? -12.777 8.553 4.625 1.00 89.50 313 THR A O 1
ATOM 2442 N N . PHE A 1 314 ? -14.768 8.573 5.664 1.00 84.88 314 PHE A N 1
ATOM 2443 C CA . PHE A 1 314 ? -14.510 7.345 6.403 1.00 84.88 314 PHE A CA 1
ATOM 2444 C C . PHE A 1 314 ? -14.663 6.096 5.522 1.00 84.88 314 PHE A C 1
ATOM 2446 O O . PHE A 1 314 ? -13.828 5.203 5.586 1.00 84.88 314 PHE A O 1
ATOM 2453 N N . THR A 1 315 ? -15.673 6.057 4.655 1.00 90.69 315 THR A N 1
ATOM 2454 C CA . THR A 1 315 ? -15.887 5.027 3.622 1.00 90.69 315 THR A CA 1
ATOM 2455 C C . THR A 1 315 ? -16.440 5.690 2.353 1.00 90.69 315 THR A C 1
ATOM 2457 O O . THR A 1 315 ? -16.904 6.833 2.389 1.00 90.69 315 THR A O 1
ATOM 2460 N N . GLY A 1 316 ? -16.370 5.017 1.204 1.00 93.94 316 GLY A N 1
ATOM 2461 C CA . GLY A 1 316 ? -16.835 5.543 -0.084 1.00 93.94 316 GLY A CA 1
ATOM 2462 C C . GLY A 1 316 ? -15.711 6.114 -0.952 1.00 93.94 316 GLY A C 1
ATOM 2463 O O . GLY A 1 316 ? -14.656 5.502 -1.083 1.00 93.94 316 GLY A O 1
ATOM 2464 N N . GLU A 1 317 ? -15.949 7.253 -1.605 1.00 94.31 317 GLU A N 1
ATOM 2465 C CA . GLU A 1 317 ? -14.997 7.873 -2.538 1.00 94.31 317 GLU A CA 1
ATOM 2466 C C . GLU A 1 317 ? -14.375 9.140 -1.928 1.00 94.31 317 GLU A C 1
ATOM 2468 O O . GLU A 1 317 ? -15.060 10.145 -1.749 1.00 94.31 317 GLU A O 1
ATOM 2473 N N . GLY A 1 318 ? -13.073 9.101 -1.645 1.00 93.00 318 GLY A N 1
ATOM 2474 C CA . GLY A 1 318 ? -12.259 10.264 -1.298 1.00 93.00 318 GLY A CA 1
ATOM 2475 C C . GLY A 1 318 ? -11.729 10.953 -2.556 1.00 93.00 318 GLY A C 1
ATOM 2476 O O . GLY A 1 318 ? -11.054 10.328 -3.377 1.00 93.00 318 GLY A O 1
ATOM 2477 N N . ARG A 1 319 ? -12.061 12.234 -2.734 1.00 92.50 319 ARG A N 1
ATOM 2478 C CA . ARG A 1 319 ? -11.773 13.024 -3.948 1.00 92.50 319 ARG A CA 1
ATOM 2479 C C . ARG A 1 319 ? -10.938 14.281 -3.676 1.00 92.50 319 ARG A C 1
ATOM 2481 O O . ARG A 1 319 ? -10.853 15.150 -4.539 1.00 92.50 319 ARG A O 1
ATOM 2488 N N . THR A 1 320 ? -10.341 14.414 -2.493 1.00 92.94 320 THR A N 1
ATOM 2489 C CA . THR A 1 320 ? -9.562 15.605 -2.124 1.00 92.94 320 THR A CA 1
ATOM 2490 C C . THR A 1 320 ? -8.059 15.387 -2.309 1.00 92.94 320 THR A C 1
ATOM 2492 O O . THR A 1 320 ? -7.580 14.266 -2.504 1.00 92.94 320 THR A O 1
ATOM 2495 N N . ALA A 1 321 ? -7.287 16.476 -2.230 1.00 92.44 321 ALA A N 1
ATOM 2496 C CA . ALA A 1 321 ? -5.829 16.408 -2.248 1.00 92.44 321 ALA A CA 1
ATOM 2497 C C . ALA A 1 321 ? -5.271 15.586 -1.070 1.00 92.44 321 ALA A C 1
ATOM 2499 O O . ALA A 1 321 ? -4.312 14.841 -1.271 1.00 92.44 321 ALA A O 1
ATOM 2500 N N . LEU A 1 322 ? -5.907 15.660 0.110 1.00 93.25 322 LEU A N 1
ATOM 2501 C CA . LEU A 1 322 ? -5.581 14.837 1.281 1.00 93.25 322 LEU A CA 1
ATOM 2502 C C . LEU A 1 322 ? -5.541 13.353 0.921 1.00 93.25 322 LEU A C 1
ATOM 2504 O O . LEU A 1 322 ? -4.558 12.681 1.206 1.00 93.25 322 LEU A O 1
ATOM 2508 N N . ASP A 1 323 ? -6.577 12.854 0.243 1.00 94.38 323 ASP A N 1
ATOM 2509 C CA . ASP A 1 323 ? -6.727 11.424 -0.029 1.00 94.38 323 ASP A CA 1
ATOM 2510 C C . ASP A 1 323 ? -5.579 10.887 -0.896 1.00 94.38 323 ASP A C 1
ATOM 2512 O O . ASP A 1 323 ? -4.943 9.881 -0.570 1.00 94.38 323 ASP A O 1
ATOM 2516 N N . LEU A 1 324 ? -5.270 11.588 -1.991 1.00 93.94 324 LEU A N 1
ATOM 2517 C CA . LEU A 1 324 ? -4.194 11.200 -2.906 1.00 93.94 324 LEU A CA 1
ATOM 2518 C C . LEU A 1 324 ? -2.807 11.379 -2.269 1.00 93.94 324 LEU A C 1
ATOM 2520 O O . LEU A 1 324 ? -1.936 10.529 -2.472 1.00 93.94 324 LEU A O 1
ATOM 2524 N N . LYS A 1 325 ? -2.603 12.436 -1.468 1.00 93.69 325 LYS A N 1
ATOM 2525 C CA . LYS A 1 325 ? -1.363 12.653 -0.704 1.00 93.69 325 LYS A CA 1
ATOM 2526 C C . LYS A 1 325 ? -1.143 11.553 0.336 1.00 93.69 325 LYS A C 1
ATOM 2528 O O . LYS A 1 325 ? -0.040 11.011 0.412 1.00 93.69 325 LYS A O 1
ATOM 2533 N N . THR A 1 326 ? -2.181 11.173 1.081 1.00 92.44 326 THR A N 1
ATOM 2534 C CA . THR A 1 326 ? -2.142 10.067 2.049 1.00 92.44 326 THR A CA 1
ATOM 2535 C C . THR A 1 326 ? -1.773 8.754 1.359 1.00 92.44 326 THR A C 1
ATOM 2537 O O . THR A 1 326 ? -0.873 8.046 1.816 1.00 92.44 326 THR A O 1
ATOM 2540 N N . MET A 1 327 ? -2.387 8.448 0.211 1.00 93.81 327 MET A N 1
ATOM 2541 C CA . MET A 1 327 ? -2.049 7.253 -0.571 1.00 93.81 327 MET A CA 1
ATOM 2542 C C . MET A 1 327 ? -0.592 7.255 -1.048 1.00 93.81 327 MET A C 1
ATOM 2544 O O . MET A 1 327 ? 0.096 6.243 -0.904 1.00 93.81 327 MET A O 1
ATOM 2548 N N . ALA A 1 328 ? -0.102 8.384 -1.569 1.00 93.12 328 ALA A N 1
ATOM 2549 C CA . ALA A 1 328 ? 1.274 8.510 -2.045 1.00 93.12 328 ALA A CA 1
ATOM 2550 C C . ALA A 1 328 ? 2.305 8.357 -0.914 1.00 93.12 328 ALA A C 1
ATOM 2552 O O . ALA A 1 328 ? 3.302 7.654 -1.087 1.00 93.12 328 ALA A O 1
ATOM 2553 N N . ARG A 1 329 ? 2.043 8.963 0.253 1.00 91.00 329 ARG A N 1
ATOM 2554 C CA . ARG A 1 329 ? 2.875 8.826 1.460 1.00 91.00 329 ARG A CA 1
ATOM 2555 C C . ARG A 1 329 ? 2.931 7.375 1.923 1.00 91.00 329 ARG A C 1
ATOM 2557 O O . ARG A 1 329 ? 4.001 6.827 2.177 1.00 91.00 329 ARG A O 1
ATOM 2564 N N . ASP A 1 330 ? 1.769 6.744 2.035 1.00 90.69 330 ASP A N 1
ATOM 2565 C CA . ASP A 1 330 ? 1.670 5.486 2.756 1.00 90.69 330 ASP A CA 1
ATOM 2566 C C . ASP A 1 330 ? 1.906 4.235 1.907 1.00 90.69 330 ASP A C 1
ATOM 2568 O O . ASP A 1 330 ? 2.218 3.172 2.459 1.00 90.69 330 ASP A O 1
ATOM 2572 N N . ILE A 1 331 ? 1.753 4.338 0.584 1.00 95.19 331 ILE A N 1
ATOM 2573 C CA . ILE A 1 331 ? 2.019 3.263 -0.378 1.00 95.19 331 ILE A CA 1
ATOM 2574 C C . ILE A 1 331 ? 3.193 3.670 -1.282 1.00 95.19 331 ILE A C 1
ATOM 2576 O O . ILE A 1 331 ? 3.039 3.840 -2.496 1.00 95.19 331 ILE A O 1
ATOM 2580 N N . PRO A 1 332 ? 4.409 3.790 -0.719 1.00 94.94 332 PRO A N 1
ATOM 2581 C CA . PRO A 1 332 ? 5.550 4.349 -1.437 1.00 94.94 332 PRO A CA 1
ATOM 2582 C C . PRO A 1 332 ? 5.973 3.496 -2.640 1.00 94.94 332 PRO A C 1
ATOM 2584 O O . PRO A 1 332 ? 6.462 4.028 -3.627 1.00 94.94 332 PRO A O 1
ATOM 2587 N N . CYS A 1 333 ? 5.742 2.177 -2.615 1.00 96.19 333 CYS A N 1
ATOM 2588 C CA . CYS A 1 333 ? 6.038 1.307 -3.755 1.00 96.19 333 CYS A CA 1
ATOM 2589 C C . CYS A 1 333 ? 5.133 1.577 -4.970 1.00 96.19 333 CYS A C 1
ATOM 2591 O O . CYS A 1 333 ? 5.602 1.463 -6.101 1.00 96.19 333 CYS A O 1
ATOM 2593 N N . GLN A 1 334 ? 3.865 1.942 -4.750 1.00 96.62 334 GLN A N 1
ATOM 2594 C CA . GLN A 1 334 ? 2.945 2.336 -5.819 1.00 96.62 334 GLN A CA 1
ATOM 2595 C C . GLN A 1 334 ? 3.268 3.749 -6.311 1.00 96.62 334 GLN A C 1
ATOM 2597 O O . GLN A 1 334 ? 3.312 3.966 -7.517 1.00 96.62 334 GLN A O 1
ATOM 2602 N N . ALA A 1 335 ? 3.561 4.679 -5.395 1.00 96.19 335 ALA A N 1
ATOM 2603 C CA . ALA A 1 335 ? 3.958 6.046 -5.736 1.00 96.19 335 ALA A CA 1
ATOM 2604 C C . ALA A 1 335 ? 5.274 6.103 -6.533 1.00 96.19 335 ALA A C 1
ATOM 2606 O O . ALA A 1 335 ? 5.404 6.905 -7.451 1.00 96.19 335 ALA A O 1
ATOM 2607 N N . ALA A 1 336 ? 6.234 5.229 -6.215 1.00 96.88 336 ALA A N 1
ATOM 2608 C CA . ALA A 1 336 ? 7.505 5.128 -6.928 1.00 96.88 336 ALA A CA 1
ATOM 2609 C C . ALA A 1 336 ? 7.402 4.389 -8.271 1.00 96.88 336 ALA A C 1
ATOM 2611 O O . ALA A 1 336 ? 8.344 4.423 -9.059 1.00 96.88 336 ALA A O 1
ATOM 2612 N N . CYS A 1 337 ? 6.304 3.677 -8.541 1.00 96.69 337 CYS A N 1
ATOM 2613 C CA . CYS A 1 337 ? 6.099 3.035 -9.833 1.00 96.69 337 CYS A CA 1
ATOM 2614 C C . CYS A 1 337 ? 5.621 4.083 -10.851 1.00 96.69 337 CYS A C 1
ATOM 2616 O O . CYS A 1 337 ? 4.522 4.604 -10.668 1.00 96.69 337 CYS A O 1
ATOM 2618 N N . PRO A 1 338 ? 6.351 4.336 -11.957 1.00 95.94 338 PRO A N 1
ATOM 2619 C CA . PRO A 1 338 ? 5.935 5.327 -12.954 1.00 95.94 338 PRO A CA 1
ATOM 2620 C C . PRO A 1 338 ? 4.531 5.067 -13.511 1.00 95.94 338 PRO A C 1
ATOM 2622 O O . PRO A 1 338 ? 3.757 5.990 -13.730 1.00 95.94 338 PRO A O 1
ATOM 2625 N N . ALA A 1 339 ? 4.165 3.793 -13.687 1.00 94.56 339 ALA A N 1
ATOM 2626 C CA . ALA A 1 339 ? 2.846 3.415 -14.187 1.00 94.56 339 ALA A CA 1
ATOM 2627 C C . ALA A 1 339 ? 1.734 3.446 -13.122 1.00 94.56 339 ALA A C 1
ATOM 2629 O O . ALA A 1 339 ? 0.572 3.265 -13.484 1.00 94.56 339 ALA A O 1
ATOM 2630 N N . GLY A 1 340 ? 2.070 3.634 -11.838 1.00 94.62 340 GLY A N 1
ATOM 2631 C CA . GLY A 1 340 ? 1.114 3.695 -10.729 1.00 94.62 340 GLY A CA 1
ATOM 2632 C C . GLY A 1 340 ? 0.546 2.349 -10.267 1.00 94.62 340 GLY A C 1
ATOM 2633 O O . GLY A 1 340 ? -0.501 2.335 -9.624 1.00 94.62 340 GLY A O 1
ATOM 2634 N N . THR A 1 341 ? 1.216 1.229 -10.567 1.00 95.19 341 THR A N 1
ATOM 2635 C CA . THR A 1 341 ? 0.706 -0.131 -10.313 1.00 95.19 341 THR A CA 1
ATOM 2636 C C . THR A 1 341 ? 0.312 -0.371 -8.857 1.00 95.19 341 THR A C 1
ATOM 2638 O O . THR A 1 341 ? 1.113 -0.130 -7.952 1.00 95.19 341 THR A O 1
ATOM 2641 N N . ASN A 1 342 ? -0.879 -0.940 -8.630 1.00 96.06 342 ASN A N 1
ATOM 2642 C CA . ASN A 1 342 ? -1.359 -1.332 -7.299 1.00 96.06 342 ASN A CA 1
ATOM 2643 C C . ASN A 1 342 ? -0.593 -2.547 -6.731 1.00 96.06 342 ASN A C 1
ATOM 2645 O O . ASN A 1 342 ? -1.080 -3.680 -6.706 1.00 96.06 342 ASN A O 1
ATOM 2649 N N . VAL A 1 343 ? 0.643 -2.293 -6.287 1.00 97.12 343 VAL A N 1
ATOM 2650 C CA . VAL A 1 343 ? 1.570 -3.295 -5.746 1.00 97.12 343 VAL A CA 1
ATOM 2651 C C . VAL A 1 343 ? 0.990 -4.088 -4.574 1.00 97.12 343 VAL A C 1
ATOM 2653 O O . VAL A 1 343 ? 1.064 -5.320 -4.610 1.00 97.12 343 VAL A O 1
ATOM 2656 N N . PRO A 1 344 ? 0.423 -3.449 -3.532 1.00 96.00 344 PRO A N 1
ATOM 2657 C CA . PRO A 1 344 ? -0.111 -4.188 -2.396 1.00 96.00 344 PRO A CA 1
ATOM 2658 C C . PRO A 1 344 ? -1.210 -5.176 -2.788 1.00 96.00 344 PRO A C 1
ATOM 2660 O O . PRO A 1 344 ? -1.196 -6.316 -2.320 1.00 96.00 344 PRO A O 1
ATOM 2663 N N . GLU A 1 345 ? -2.134 -4.763 -3.657 1.00 95.44 345 GLU A N 1
ATOM 2664 C CA . GLU A 1 345 ? -3.300 -5.574 -3.982 1.00 95.44 345 GLU A CA 1
ATOM 2665 C C . GLU A 1 345 ? -2.940 -6.787 -4.843 1.00 95.44 345 GLU A C 1
ATOM 2667 O O . GLU A 1 345 ? -3.352 -7.900 -4.512 1.00 95.44 345 GLU A O 1
ATOM 2672 N N . TYR A 1 346 ? -2.122 -6.634 -5.893 1.00 95.88 346 TYR A N 1
ATOM 2673 C CA . TYR A 1 346 ? -1.765 -7.808 -6.695 1.00 95.88 346 TYR A CA 1
ATOM 2674 C C . TYR A 1 346 ? -0.921 -8.809 -5.893 1.00 95.88 346 TYR A C 1
ATOM 2676 O O . TYR A 1 346 ? -1.065 -10.018 -6.080 1.00 95.88 346 TYR A O 1
ATOM 2684 N N . ILE A 1 347 ? -0.072 -8.346 -4.965 1.00 96.75 347 ILE A N 1
ATOM 2685 C CA . ILE A 1 347 ? 0.677 -9.246 -4.074 1.00 96.75 347 ILE A CA 1
ATOM 2686 C C . ILE A 1 347 ? -0.275 -9.965 -3.113 1.00 96.75 347 ILE A C 1
ATOM 2688 O O . ILE A 1 347 ? -0.104 -11.160 -2.867 1.00 96.75 347 ILE A O 1
ATOM 2692 N N . ARG A 1 348 ? -1.312 -9.283 -2.605 1.00 95.25 348 ARG A N 1
ATOM 2693 C CA . ARG A 1 348 ? -2.337 -9.919 -1.764 1.00 95.25 348 ARG A CA 1
ATOM 2694 C C . ARG A 1 348 ? -3.004 -11.088 -2.480 1.00 95.25 348 ARG A C 1
ATOM 2696 O O . ARG A 1 348 ? -3.186 -12.135 -1.867 1.00 95.25 348 ARG A O 1
ATOM 2703 N N . GLN A 1 349 ? -3.314 -10.943 -3.767 1.00 96.31 349 GLN A N 1
ATOM 2704 C CA . GLN A 1 349 ? -3.923 -12.021 -4.549 1.00 96.31 349 GLN A CA 1
ATOM 2705 C C . GLN A 1 349 ? -3.033 -13.275 -4.622 1.00 96.31 349 GLN A C 1
ATOM 2707 O O . GLN A 1 349 ? -3.554 -14.386 -4.589 1.00 96.31 349 GLN A O 1
ATOM 2712 N N . LEU A 1 350 ? -1.701 -13.136 -4.602 1.00 95.56 350 LEU A N 1
ATOM 2713 C CA . LEU A 1 350 ? -0.789 -14.287 -4.509 1.00 95.56 350 LEU A CA 1
ATOM 2714 C C . LEU A 1 350 ? -0.859 -14.984 -3.145 1.00 95.56 350 LEU A C 1
ATOM 2716 O O . LEU A 1 350 ? -0.864 -16.211 -3.092 1.00 95.56 350 LEU A O 1
ATOM 2720 N N . VAL A 1 351 ? -0.996 -14.230 -2.046 1.00 92.75 351 VAL A N 1
ATOM 2721 C CA . VAL A 1 351 ? -1.246 -14.807 -0.707 1.00 92.75 351 VAL A CA 1
ATOM 2722 C C . VAL A 1 351 ? -2.578 -15.566 -0.680 1.00 92.75 351 VAL A C 1
ATOM 2724 O O . VAL A 1 351 ? -2.680 -16.622 -0.059 1.00 92.75 351 VAL A O 1
ATOM 2727 N N . LEU A 1 352 ? -3.585 -15.055 -1.394 1.00 93.56 352 LEU A N 1
ATOM 2728 C CA . LEU A 1 352 ? -4.894 -15.691 -1.566 1.00 93.56 352 LEU A CA 1
ATOM 2729 C C . LEU A 1 352 ? -4.899 -16.815 -2.619 1.00 93.56 352 LEU A C 1
ATOM 2731 O O . LEU A 1 352 ? -5.957 -17.374 -2.898 1.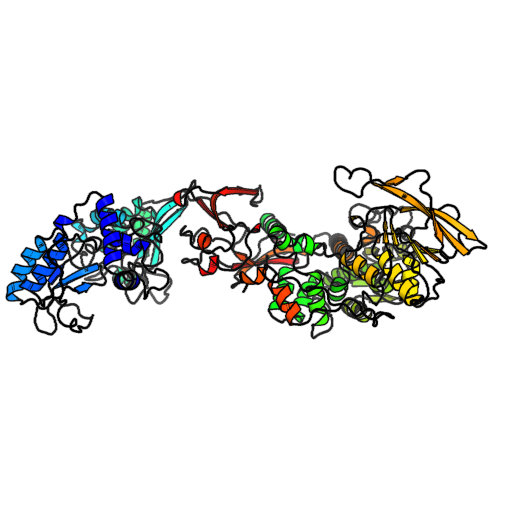00 93.56 352 LEU A O 1
ATOM 2735 N N . LYS A 1 353 ? -3.734 -17.170 -3.182 1.00 95.06 353 LYS A N 1
ATOM 2736 C CA . LYS A 1 353 ? -3.564 -18.215 -4.207 1.00 95.06 353 LYS A CA 1
ATOM 2737 C C . LYS A 1 353 ? -4.397 -17.971 -5.472 1.00 95.06 353 LYS A C 1
ATOM 2739 O O . LYS A 1 353 ? -4.871 -18.914 -6.098 1.00 95.06 353 LYS A O 1
ATOM 2744 N N . ASN A 1 354 ? -4.548 -16.704 -5.854 1.00 96.69 354 ASN A N 1
ATOM 2745 C CA . ASN A 1 354 ? -5.267 -16.260 -7.045 1.00 96.69 354 ASN A CA 1
ATOM 2746 C C . ASN A 1 354 ? -4.325 -15.520 -8.023 1.00 96.69 354 ASN A C 1
ATOM 2748 O O . ASN A 1 354 ? -4.338 -14.286 -8.097 1.00 96.69 354 ASN A O 1
ATOM 2752 N N . PRO A 1 355 ? -3.464 -16.249 -8.760 1.00 96.44 355 PRO A N 1
ATOM 2753 C CA . PRO A 1 355 ? -2.522 -15.639 -9.699 1.00 96.44 355 PRO A CA 1
ATOM 2754 C C . PRO A 1 355 ? -3.222 -14.934 -10.869 1.00 96.44 355 PRO A C 1
ATOM 2756 O O . PRO A 1 355 ? -2.721 -13.911 -11.328 1.00 96.44 355 PRO A O 1
ATOM 2759 N N . ASP A 1 356 ? -4.401 -15.400 -11.296 1.00 96.62 356 ASP A N 1
ATOM 2760 C CA . ASP A 1 356 ? -5.182 -14.763 -12.365 1.00 96.62 356 ASP A CA 1
ATOM 2761 C C . ASP A 1 356 ? -5.634 -13.346 -11.976 1.00 96.62 356 ASP A C 1
ATOM 2763 O O . ASP A 1 356 ? -5.436 -12.393 -12.734 1.00 96.62 356 ASP A O 1
ATOM 2767 N N . ALA A 1 357 ? -6.179 -13.170 -10.765 1.00 96.62 357 ALA A N 1
ATOM 2768 C CA . ALA A 1 357 ? -6.530 -11.841 -10.261 1.00 96.62 357 ALA A CA 1
ATOM 2769 C C . ALA A 1 357 ? -5.286 -10.973 -10.024 1.00 96.62 357 ALA A C 1
ATOM 2771 O O . ALA A 1 357 ? -5.309 -9.780 -10.321 1.00 96.62 357 ALA A O 1
ATOM 2772 N N . SER A 1 358 ? -4.189 -11.563 -9.533 1.00 96.94 358 SER A N 1
ATOM 2773 C CA . SER A 1 358 ? -2.912 -10.858 -9.373 1.00 96.94 358 SER A CA 1
ATOM 2774 C C . SER A 1 358 ? -2.420 -10.280 -10.703 1.00 96.94 358 SER A C 1
ATOM 2776 O O . SER A 1 358 ? -2.148 -9.081 -10.801 1.00 96.94 358 SER A O 1
ATOM 2778 N N . TYR A 1 359 ? -2.378 -11.108 -11.750 1.00 96.88 359 TYR A N 1
ATOM 2779 C CA . TYR A 1 359 ? -1.982 -10.690 -13.089 1.00 96.88 359 TYR A CA 1
ATOM 2780 C C . TYR A 1 359 ? -2.909 -9.595 -13.630 1.00 96.88 359 TYR A C 1
ATOM 2782 O O . TYR A 1 359 ? -2.426 -8.563 -14.093 1.00 96.88 359 TYR A O 1
ATOM 2790 N N . ARG A 1 360 ? -4.233 -9.765 -13.497 1.00 95.31 360 ARG A N 1
ATOM 2791 C CA . ARG A 1 360 ? -5.226 -8.796 -13.988 1.00 95.31 360 ARG A CA 1
ATOM 2792 C C . ARG A 1 360 ? -5.092 -7.421 -13.329 1.00 95.31 360 ARG A C 1
ATOM 2794 O O . ARG A 1 360 ? -5.097 -6.414 -14.026 1.00 95.31 360 ARG A O 1
ATOM 2801 N N . ILE A 1 361 ? -4.921 -7.375 -12.007 1.00 95.06 361 ILE A N 1
ATOM 2802 C CA . ILE A 1 361 ? -4.724 -6.119 -11.260 1.00 95.06 361 ILE A CA 1
ATOM 2803 C C . ILE A 1 361 ? -3.421 -5.437 -11.683 1.00 95.06 361 ILE A C 1
ATOM 2805 O O . ILE A 1 361 ? -3.352 -4.213 -11.765 1.00 95.06 361 ILE A O 1
ATOM 2809 N N . ASN A 1 362 ? -2.384 -6.221 -11.985 1.00 93.81 362 ASN A N 1
ATOM 2810 C CA . ASN A 1 362 ? -1.142 -5.696 -12.540 1.00 93.81 362 ASN A CA 1
ATOM 2811 C C . ASN A 1 362 ? -1.375 -5.079 -13.928 1.00 93.81 362 ASN A C 1
ATOM 2813 O O . ASN A 1 362 ? -0.932 -3.959 -14.162 1.00 93.81 362 ASN A O 1
ATOM 2817 N N . GLN A 1 363 ? -2.102 -5.786 -14.801 1.00 94.19 363 GLN A N 1
ATOM 2818 C CA . GLN A 1 363 ? -2.348 -5.435 -16.205 1.00 94.19 363 GLN A CA 1
ATOM 2819 C C . GLN A 1 363 ? -3.057 -4.083 -16.393 1.00 94.19 363 GLN A C 1
ATOM 2821 O O . GLN A 1 363 ? -2.786 -3.390 -17.383 1.00 94.19 363 GLN A O 1
ATOM 2826 N N . GLU A 1 364 ? -3.936 -3.702 -15.453 1.00 92.62 364 GLU A N 1
ATOM 2827 C CA . GLU A 1 364 ? -4.626 -2.400 -15.451 1.00 92.62 364 GLU A CA 1
ATOM 2828 C C . GLU A 1 364 ? -3.630 -1.252 -15.610 1.00 92.62 364 GLU A C 1
ATOM 2830 O O . GLU A 1 364 ? -3.738 -0.430 -16.525 1.00 92.62 364 GLU A O 1
ATOM 2835 N N . ASP A 1 365 ? -2.597 -1.247 -14.766 1.00 91.56 365 ASP A N 1
ATOM 2836 C CA . ASP A 1 365 ? -1.626 -0.167 -14.747 1.00 91.56 365 ASP A CA 1
ATOM 2837 C C . ASP A 1 365 ? -0.339 -0.489 -15.494 1.00 91.56 365 ASP A C 1
ATOM 2839 O O . ASP A 1 365 ? 0.162 0.324 -16.270 1.00 91.56 365 ASP A O 1
ATOM 2843 N N . ASN A 1 366 ? 0.226 -1.654 -15.223 1.00 85.44 366 ASN A N 1
ATOM 2844 C CA . ASN A 1 366 ? 1.432 -2.131 -15.855 1.00 85.44 366 ASN A CA 1
ATOM 2845 C C . ASN A 1 366 ? 1.027 -2.950 -17.080 1.00 85.44 366 ASN A C 1
ATOM 2847 O O . ASN A 1 366 ? 0.600 -4.089 -16.949 1.00 85.44 366 ASN A O 1
ATOM 2851 N N . VAL A 1 367 ? 1.172 -2.350 -18.262 1.00 92.31 367 VAL A N 1
ATOM 2852 C CA . VAL A 1 367 ? 0.687 -2.889 -19.540 1.00 92.31 367 VAL A CA 1
ATOM 2853 C C . VAL A 1 367 ? 1.210 -4.287 -19.866 1.00 92.31 367 VAL A C 1
ATOM 2855 O O . VAL A 1 367 ? 0.490 -5.066 -20.484 1.00 92.31 367 VAL A O 1
ATOM 2858 N N . PHE A 1 368 ? 2.421 -4.607 -19.403 1.00 96.31 368 PHE A N 1
ATOM 2859 C CA . PHE A 1 368 ? 3.123 -5.853 -19.704 1.00 96.31 368 PHE A CA 1
ATOM 2860 C C . PHE A 1 368 ? 3.603 -6.540 -18.409 1.00 96.31 368 PHE A C 1
ATOM 2862 O O . PHE A 1 368 ? 4.800 -6.492 -18.098 1.00 96.31 368 PHE A O 1
ATOM 2869 N N . PRO A 1 369 ? 2.716 -7.102 -17.559 1.00 95.62 369 PRO A N 1
ATOM 2870 C CA . PRO A 1 369 ? 3.130 -7.683 -16.281 1.00 95.62 369 PRO A CA 1
ATOM 2871 C C . PRO A 1 369 ? 4.178 -8.796 -16.403 1.00 95.62 369 PRO A C 1
ATOM 2873 O O . PRO A 1 369 ? 5.117 -8.822 -15.609 1.00 95.62 369 PRO A O 1
ATOM 2876 N N . GLY A 1 370 ? 4.060 -9.678 -17.391 1.00 96.25 370 GLY A N 1
ATOM 2877 C CA . GLY A 1 370 ? 4.981 -10.777 -17.668 1.00 96.25 370 GLY A CA 1
ATOM 2878 C C . GLY A 1 370 ? 6.345 -10.295 -18.145 1.00 96.25 370 GLY A C 1
ATOM 2879 O O . GLY A 1 370 ? 7.366 -10.762 -17.629 1.00 96.25 370 GLY A O 1
ATOM 2880 N N . VAL A 1 371 ? 6.379 -9.308 -19.046 1.00 97.44 371 VAL A N 1
ATOM 2881 C CA . VAL A 1 371 ? 7.628 -8.665 -19.485 1.00 97.44 371 VAL A CA 1
ATOM 2882 C C . VAL A 1 371 ? 8.286 -7.909 -18.327 1.00 97.44 371 VAL A C 1
ATOM 2884 O O . VAL A 1 371 ? 9.448 -8.139 -17.990 1.00 97.44 371 VAL A O 1
ATOM 2887 N N . LEU A 1 372 ? 7.548 -7.026 -17.651 1.00 96.31 372 LEU A N 1
ATOM 2888 C CA . LEU A 1 372 ? 8.076 -6.212 -16.552 1.00 96.31 372 LEU A CA 1
ATOM 2889 C C . LEU A 1 372 ? 8.285 -7.005 -15.254 1.00 96.31 372 LEU A C 1
ATOM 2891 O O . LEU A 1 372 ? 8.851 -6.470 -14.306 1.00 96.31 372 LEU A O 1
ATOM 2895 N N . GLY A 1 373 ? 7.869 -8.268 -15.187 1.00 95.25 373 GLY A N 1
ATOM 2896 C CA . GLY A 1 373 ? 8.305 -9.208 -14.154 1.00 95.25 373 GLY A CA 1
ATOM 2897 C C . GLY A 1 373 ? 9.760 -9.657 -14.334 1.00 95.25 373 GLY A C 1
ATOM 2898 O O . GLY A 1 373 ? 10.388 -10.076 -13.363 1.00 95.25 373 GLY A O 1
ATOM 2899 N N . ARG A 1 374 ? 10.303 -9.531 -15.551 1.00 93.75 374 ARG A N 1
ATOM 2900 C CA . ARG A 1 374 ? 11.655 -9.971 -15.930 1.00 93.75 374 ARG A CA 1
ATOM 2901 C C . ARG A 1 374 ? 12.641 -8.812 -16.029 1.00 93.75 374 ARG A C 1
ATOM 2903 O O . ARG A 1 374 ? 13.730 -8.877 -15.476 1.00 93.75 374 ARG A O 1
ATOM 2910 N N . ILE A 1 375 ? 12.240 -7.724 -16.686 1.00 93.25 375 ILE A N 1
ATOM 2911 C CA . ILE A 1 375 ? 13.174 -6.659 -17.100 1.00 93.25 375 ILE A CA 1
ATOM 2912 C C . ILE A 1 375 ? 12.960 -5.303 -16.409 1.00 93.25 375 ILE A C 1
ATOM 2914 O O . ILE A 1 375 ? 13.594 -4.317 -16.780 1.00 93.25 375 ILE A O 1
ATOM 2918 N N . CYS A 1 376 ? 12.038 -5.196 -15.448 1.00 93.38 376 CYS A N 1
ATOM 2919 C CA . CYS A 1 376 ? 11.769 -3.916 -14.788 1.00 93.38 376 CYS A CA 1
ATOM 2920 C C . CYS A 1 376 ? 12.988 -3.429 -13.996 1.00 93.38 376 CYS A C 1
ATOM 2922 O O . CYS A 1 376 ? 13.666 -4.209 -13.334 1.00 93.38 376 CYS A O 1
ATOM 2924 N N . THR A 1 377 ? 13.195 -2.113 -13.990 1.00 89.81 377 THR A N 1
ATOM 2925 C CA . THR A 1 377 ? 14.214 -1.404 -13.196 1.00 89.81 377 THR A CA 1
ATOM 2926 C C . THR A 1 377 ? 13.882 -1.325 -11.700 1.00 89.81 377 THR A C 1
ATOM 2928 O O . THR A 1 377 ? 14.685 -0.847 -10.906 1.00 89.81 377 THR A O 1
ATOM 2931 N N . ARG A 1 378 ? 12.711 -1.843 -11.301 1.00 92.44 378 ARG A N 1
ATOM 2932 C CA . ARG A 1 378 ? 12.248 -2.043 -9.916 1.00 92.44 378 ARG A CA 1
ATOM 2933 C C . ARG A 1 378 ? 12.261 -0.780 -9.031 1.00 92.44 378 ARG A C 1
ATOM 2935 O O . ARG A 1 378 ? 12.602 -0.897 -7.857 1.00 92.44 378 ARG A O 1
ATOM 2942 N N . PRO A 1 379 ? 11.801 0.404 -9.489 1.00 93.62 379 PRO A N 1
ATOM 2943 C CA . PRO A 1 379 ? 11.820 1.623 -8.661 1.00 93.62 379 PRO A CA 1
ATOM 2944 C C . PRO A 1 379 ? 10.969 1.505 -7.381 1.00 93.62 379 PRO A C 1
ATOM 2946 O O . PRO A 1 379 ? 11.207 2.182 -6.384 1.00 93.62 379 PRO A O 1
ATOM 2949 N N . CYS A 1 380 ? 10.003 0.585 -7.380 1.00 95.56 380 CYS A N 1
ATOM 2950 C CA . CYS A 1 380 ? 9.145 0.271 -6.244 1.00 95.56 380 CYS A CA 1
ATOM 2951 C C . CYS A 1 380 ? 9.856 -0.458 -5.086 1.00 95.56 380 CYS A C 1
ATOM 2953 O O . CYS A 1 380 ? 9.404 -0.347 -3.944 1.00 95.56 380 CYS A O 1
ATOM 2955 N N . GLU A 1 381 ? 10.936 -1.204 -5.344 1.00 94.25 381 GLU A N 1
ATOM 2956 C CA . GLU A 1 381 ? 11.628 -1.998 -4.319 1.00 94.25 381 GLU A CA 1
ATOM 2957 C C . GLU A 1 381 ? 12.481 -1.117 -3.384 1.00 94.25 381 GLU A C 1
ATOM 2959 O O . GLU A 1 381 ? 12.304 -1.230 -2.170 1.00 94.25 381 GLU A O 1
ATOM 2964 N N . PRO A 1 382 ? 13.309 -0.165 -3.867 1.00 92.31 382 PRO A N 1
ATOM 2965 C CA . PRO A 1 382 ? 13.996 0.799 -3.001 1.00 92.31 382 PRO A CA 1
ATOM 2966 C C . PRO A 1 382 ? 13.049 1.670 -2.165 1.00 92.31 382 PRO A C 1
ATOM 2968 O O . PRO A 1 382 ? 13.381 2.034 -1.042 1.00 92.31 382 PRO A O 1
ATOM 2971 N N . ALA A 1 383 ? 11.853 1.972 -2.680 1.00 94.81 383 ALA A N 1
ATOM 2972 C CA . ALA A 1 383 ? 10.837 2.743 -1.962 1.00 94.81 383 ALA A CA 1
ATOM 2973 C C . ALA A 1 383 ? 10.035 1.910 -0.942 1.00 94.81 383 ALA A C 1
ATOM 2975 O O . ALA A 1 383 ? 9.273 2.459 -0.148 1.00 94.81 383 ALA A O 1
ATOM 2976 N N . CYS A 1 384 ? 10.154 0.578 -0.957 1.00 94.25 384 CYS A N 1
ATOM 2977 C CA . CYS A 1 384 ? 9.370 -0.304 -0.097 1.00 94.25 384 CYS A CA 1
ATOM 2978 C C . CYS A 1 384 ? 9.604 -0.000 1.393 1.00 94.25 384 CYS A C 1
ATOM 2980 O O . CYS A 1 384 ? 10.741 0.077 1.850 1.00 94.25 384 CYS A O 1
ATOM 2982 N N . ARG A 1 385 ? 8.528 0.036 2.193 1.00 91.62 385 ARG A N 1
ATOM 2983 C CA . ARG A 1 385 ? 8.588 0.325 3.642 1.00 91.62 385 ARG A CA 1
ATOM 2984 C C . ARG A 1 385 ? 9.473 -0.623 4.458 1.00 91.62 385 ARG A C 1
ATOM 2986 O O . ARG A 1 385 ? 9.890 -0.265 5.553 1.00 91.62 385 ARG A O 1
ATOM 2993 N N . HIS A 1 386 ? 9.803 -1.804 3.933 1.00 89.56 386 HIS A N 1
ATOM 2994 C CA . HIS A 1 386 ? 10.768 -2.706 4.574 1.00 89.56 386 HIS A CA 1
ATOM 2995 C C . HIS A 1 386 ? 12.179 -2.106 4.664 1.00 89.56 386 HIS A C 1
ATOM 2997 O O . HIS A 1 386 ? 12.920 -2.428 5.594 1.00 89.56 386 HIS A O 1
ATOM 3003 N N . GLN A 1 387 ? 12.526 -1.196 3.748 1.00 86.00 387 GLN A N 1
ATOM 3004 C CA . GLN A 1 387 ? 13.776 -0.436 3.786 1.00 86.00 387 GLN A CA 1
ATOM 3005 C C . GLN A 1 387 ? 13.800 0.557 4.957 1.00 86.00 387 GLN A C 1
ATOM 3007 O O . GLN A 1 387 ? 14.858 0.842 5.505 1.00 86.00 387 GLN A O 1
ATOM 3012 N N . TRP A 1 388 ? 12.636 1.047 5.395 1.00 84.25 388 TRP A N 1
ATOM 3013 C CA . TRP A 1 388 ? 12.525 1.987 6.519 1.00 84.25 388 TRP A CA 1
ATOM 3014 C C . TRP A 1 388 ? 12.602 1.270 7.867 1.00 84.25 388 TRP A C 1
ATOM 3016 O O . TRP A 1 388 ? 13.082 1.823 8.852 1.00 84.25 388 TRP A O 1
ATOM 3026 N N . THR A 1 389 ? 12.123 0.024 7.916 1.00 71.88 389 THR A N 1
ATOM 3027 C CA . THR A 1 389 ? 12.062 -0.785 9.141 1.00 71.88 389 THR A CA 1
ATOM 3028 C C . THR A 1 389 ? 13.241 -1.745 9.316 1.00 71.88 389 THR A C 1
ATOM 3030 O O . THR A 1 389 ? 13.270 -2.467 10.316 1.00 71.88 389 THR A O 1
ATOM 3033 N N . ASN A 1 390 ? 14.182 -1.763 8.363 1.00 73.44 390 ASN A N 1
ATOM 3034 C CA . ASN A 1 390 ? 15.348 -2.652 8.300 1.00 73.44 390 ASN A CA 1
ATOM 3035 C C . ASN A 1 390 ? 14.986 -4.149 8.452 1.00 73.44 390 ASN A C 1
ATOM 3037 O O . ASN A 1 390 ? 15.577 -4.873 9.251 1.00 73.44 390 ASN A O 1
ATOM 3041 N N . THR A 1 391 ? 13.962 -4.607 7.722 1.00 75.25 391 THR A N 1
ATOM 3042 C CA . THR A 1 391 ? 13.390 -5.968 7.821 1.00 75.25 391 THR A CA 1
ATOM 3043 C C . THR A 1 391 ? 13.823 -6.869 6.658 1.00 75.25 391 THR A C 1
ATOM 3045 O O . THR A 1 391 ? 13.015 -7.274 5.820 1.00 75.25 391 THR A O 1
ATOM 3048 N N . ASN A 1 392 ? 15.120 -7.201 6.613 1.00 81.88 392 ASN A N 1
ATOM 3049 C CA . ASN A 1 392 ? 15.731 -8.107 5.623 1.00 81.88 392 ASN A CA 1
ATOM 3050 C C . ASN A 1 392 ? 15.552 -7.662 4.153 1.00 81.88 392 ASN A C 1
ATOM 3052 O O . ASN A 1 392 ? 15.364 -8.490 3.265 1.00 81.88 392 ASN A O 1
ATOM 3056 N N . GLY A 1 393 ? 15.601 -6.353 3.887 1.00 87.06 393 GLY A N 1
ATOM 3057 C CA . GLY A 1 393 ? 15.482 -5.790 2.535 1.00 87.06 393 GLY A CA 1
ATOM 3058 C C . GLY A 1 393 ? 14.038 -5.690 2.020 1.00 87.06 393 GLY A C 1
ATOM 3059 O O . GLY A 1 393 ? 13.094 -6.038 2.730 1.00 87.06 393 GLY A O 1
ATOM 3060 N N . PRO A 1 394 ? 13.821 -5.198 0.792 1.00 91.94 394 PRO A N 1
ATOM 3061 C CA . PRO A 1 394 ? 12.487 -4.937 0.268 1.00 91.94 394 PRO A CA 1
ATOM 3062 C C . PRO A 1 394 ? 11.727 -6.232 -0.035 1.00 91.94 394 PRO A C 1
ATOM 3064 O O . PRO A 1 394 ? 12.302 -7.320 -0.113 1.00 91.94 394 PRO A O 1
ATOM 3067 N N . VAL A 1 395 ? 10.411 -6.123 -0.218 1.00 93.31 395 VAL A N 1
ATOM 3068 C CA . VAL A 1 395 ? 9.632 -7.197 -0.855 1.00 93.31 395 VAL A CA 1
ATOM 3069 C C . VAL A 1 395 ? 10.132 -7.356 -2.294 1.00 93.31 395 VAL A C 1
ATOM 3071 O O . VAL A 1 395 ? 10.366 -6.352 -2.962 1.00 93.31 395 VAL A O 1
ATOM 3074 N N . THR A 1 396 ? 10.270 -8.590 -2.785 1.00 92.56 396 THR A N 1
ATOM 3075 C CA . THR A 1 396 ? 10.710 -8.896 -4.161 1.00 92.56 396 THR A CA 1
ATOM 3076 C C . THR A 1 396 ? 9.561 -8.710 -5.161 1.00 92.56 396 THR A C 1
ATOM 3078 O O . THR A 1 396 ? 9.076 -9.640 -5.806 1.00 92.56 396 THR A O 1
ATOM 3081 N N . ILE A 1 397 ? 9.084 -7.467 -5.251 1.00 95.50 397 ILE A N 1
ATOM 3082 C CA . ILE A 1 397 ? 7.898 -7.020 -5.993 1.00 95.50 397 ILE A CA 1
ATOM 3083 C C . ILE A 1 397 ? 7.963 -7.434 -7.471 1.00 95.50 397 ILE A C 1
ATOM 3085 O O . ILE A 1 397 ? 6.949 -7.869 -8.028 1.00 95.50 397 ILE A O 1
ATOM 3089 N N . CYS A 1 398 ? 9.137 -7.324 -8.102 1.00 94.06 398 CYS A N 1
ATOM 3090 C CA . CYS A 1 398 ? 9.335 -7.686 -9.507 1.00 94.06 398 CYS A CA 1
ATOM 3091 C C . CYS A 1 398 ? 9.184 -9.197 -9.739 1.00 94.06 398 CYS A C 1
ATOM 3093 O O . CYS A 1 398 ? 8.471 -9.619 -10.648 1.00 94.06 398 CYS A O 1
ATOM 3095 N N . HIS A 1 399 ? 9.781 -10.017 -8.873 1.00 92.81 399 HIS A N 1
ATOM 3096 C CA . HIS A 1 399 ? 9.696 -11.475 -8.979 1.00 92.81 399 HIS A CA 1
ATOM 3097 C C . HIS A 1 399 ? 8.294 -11.995 -8.657 1.00 92.81 399 HIS A C 1
ATOM 3099 O O . HIS A 1 399 ? 7.824 -12.920 -9.307 1.00 92.81 399 HIS A O 1
ATOM 3105 N N . LEU A 1 400 ? 7.581 -11.374 -7.712 1.00 95.75 400 LEU A N 1
ATOM 3106 C CA . LEU A 1 400 ? 6.177 -11.705 -7.444 1.00 95.75 400 LEU A CA 1
ATOM 3107 C C . LEU A 1 400 ? 5.267 -11.347 -8.626 1.00 95.75 400 LEU A C 1
ATOM 3109 O O . LEU A 1 400 ? 4.351 -12.099 -8.947 1.00 95.75 400 LEU A O 1
ATOM 3113 N N . LYS A 1 401 ? 5.541 -10.235 -9.317 1.00 95.94 401 LYS A N 1
ATOM 3114 C CA . LYS A 1 401 ? 4.859 -9.892 -10.572 1.00 95.94 401 LYS A CA 1
ATOM 3115 C C . LYS A 1 401 ? 5.093 -10.965 -11.641 1.00 95.94 401 LYS A C 1
ATOM 3117 O O . LYS A 1 401 ? 4.135 -11.407 -12.268 1.00 95.94 401 LYS A O 1
ATOM 3122 N N . ARG A 1 402 ? 6.340 -11.416 -11.813 1.00 95.38 402 ARG A N 1
ATOM 3123 C CA . ARG A 1 402 ? 6.655 -12.539 -12.706 1.00 95.38 402 ARG A CA 1
ATOM 3124 C C . ARG A 1 402 ? 5.920 -13.812 -12.293 1.00 95.38 402 ARG A C 1
ATOM 3126 O O . ARG A 1 402 ? 5.291 -14.438 -13.132 1.00 95.38 402 ARG A O 1
ATOM 3133 N N . ALA A 1 403 ? 5.949 -14.160 -11.011 1.00 95.19 403 ALA A N 1
ATOM 3134 C CA . ALA A 1 403 ? 5.283 -15.348 -10.496 1.00 95.19 403 ALA A CA 1
ATOM 3135 C C . ALA A 1 403 ? 3.774 -15.345 -10.785 1.00 95.19 403 ALA A C 1
ATOM 3137 O O . ALA A 1 403 ? 3.224 -16.384 -11.140 1.00 95.19 403 ALA A O 1
ATOM 3138 N N . ALA A 1 404 ? 3.115 -14.183 -10.693 1.00 96.31 404 ALA A N 1
ATOM 3139 C CA . ALA A 1 404 ? 1.722 -14.028 -11.108 1.00 96.31 404 ALA A CA 1
ATOM 3140 C C . ALA A 1 404 ? 1.533 -14.323 -12.604 1.00 96.31 404 ALA A C 1
ATOM 3142 O O . ALA A 1 404 ? 0.635 -15.076 -12.968 1.00 96.31 404 ALA A O 1
ATOM 3143 N N . ALA A 1 405 ? 2.398 -13.770 -13.460 1.00 96.25 405 ALA A N 1
ATOM 3144 C CA . ALA A 1 405 ? 2.338 -13.974 -14.905 1.00 96.25 405 ALA A CA 1
ATOM 3145 C C . ALA A 1 405 ? 2.652 -15.413 -15.340 1.00 96.25 405 ALA A C 1
ATOM 3147 O O . ALA A 1 405 ? 2.044 -15.894 -16.291 1.00 96.25 405 ALA A O 1
ATOM 3148 N N . ASP A 1 406 ? 3.562 -16.096 -14.646 1.00 95.62 406 ASP A N 1
ATOM 3149 C CA . ASP A 1 406 ? 3.961 -17.471 -14.960 1.00 95.62 406 ASP A CA 1
ATOM 3150 C C . ASP A 1 406 ? 2.971 -18.508 -14.381 1.00 95.62 406 ASP A C 1
ATOM 3152 O O . ASP A 1 406 ? 2.878 -19.621 -14.889 1.00 95.62 406 ASP A O 1
ATOM 3156 N N . SER A 1 407 ? 2.224 -18.157 -13.323 1.00 95.19 407 SER A N 1
ATOM 3157 C CA . SER A 1 407 ? 1.283 -19.066 -12.635 1.00 95.19 407 SER A CA 1
ATOM 3158 C C . SER A 1 407 ? -0.185 -18.874 -13.033 1.00 95.19 407 SER A C 1
ATOM 3160 O O . SER A 1 407 ? -1.054 -19.562 -12.492 1.00 95.19 407 SER A O 1
ATOM 3162 N N . LYS A 1 408 ? -0.489 -17.915 -13.913 1.00 94.75 408 LYS A N 1
ATOM 3163 C CA . LYS A 1 408 ? -1.857 -17.656 -14.381 1.00 94.75 408 LYS A CA 1
ATOM 3164 C C . LYS A 1 408 ? -2.403 -18.845 -15.174 1.00 94.75 408 LYS A C 1
ATOM 3166 O O . LYS A 1 408 ? -1.659 -19.555 -15.847 1.00 94.75 408 LYS A O 1
ATOM 3171 N N . SER A 1 409 ? -3.710 -19.069 -15.087 1.00 95.00 409 SER A N 1
ATOM 3172 C CA . SER A 1 409 ? -4.378 -20.188 -15.757 1.00 95.00 409 SER A CA 1
ATOM 3173 C C . SER A 1 409 ? -4.860 -19.838 -17.163 1.00 95.00 409 SER A C 1
ATOM 3175 O O . SER A 1 409 ? -5.074 -20.737 -17.977 1.00 95.00 409 SER A O 1
ATOM 3177 N N . GLN A 1 410 ? -5.040 -18.547 -17.445 1.00 91.38 410 GLN A N 1
ATOM 3178 C CA . GLN A 1 410 ? -5.472 -18.032 -18.740 1.00 91.38 410 GLN A CA 1
ATOM 3179 C C . GLN A 1 410 ? -4.394 -17.139 -19.360 1.00 91.38 410 GLN A C 1
ATOM 3181 O O . GLN A 1 410 ? -3.695 -16.434 -18.626 1.00 91.38 410 GLN A O 1
ATOM 3186 N N . PRO A 1 411 ? -4.270 -17.123 -20.699 1.00 90.50 411 PRO A N 1
ATOM 3187 C CA . PRO A 1 411 ? -3.416 -16.154 -21.365 1.00 90.50 411 PRO A CA 1
ATOM 3188 C C . PRO A 1 411 ? -3.896 -14.723 -21.090 1.00 90.50 411 PRO A C 1
ATOM 3190 O O . PRO A 1 411 ? -5.053 -14.485 -20.719 1.00 90.50 411 PRO A O 1
ATOM 3193 N N . ALA A 1 412 ? -2.999 -13.762 -21.287 1.00 91.06 412 ALA A N 1
ATOM 3194 C CA . ALA A 1 412 ? -3.322 -12.348 -21.277 1.00 91.06 412 ALA A CA 1
ATOM 3195 C C . ALA A 1 412 ? -4.507 -12.069 -22.216 1.00 91.06 412 ALA A C 1
ATOM 3197 O O . ALA A 1 412 ? -4.587 -12.592 -23.325 1.00 91.06 412 ALA A O 1
ATOM 3198 N N . GLY A 1 413 ? -5.442 -11.240 -21.761 1.00 91.50 413 GLY A N 1
ATOM 3199 C CA . GLY A 1 413 ? -6.599 -10.835 -22.555 1.00 91.50 413 GLY A CA 1
ATOM 3200 C C . GLY A 1 413 ? -6.846 -9.336 -22.446 1.00 91.50 413 GLY A C 1
ATOM 3201 O O . GLY A 1 413 ? -6.307 -8.704 -21.530 1.00 91.50 413 GLY A O 1
ATOM 3202 N N . PRO A 1 414 ? -7.670 -8.763 -23.336 1.00 91.88 414 PRO A N 1
ATOM 3203 C CA . PRO A 1 414 ? -7.958 -7.337 -23.333 1.00 91.88 414 PRO A CA 1
ATOM 3204 C C . PRO A 1 414 ? -8.620 -6.895 -22.021 1.00 91.88 414 PRO A C 1
ATOM 3206 O O . PRO A 1 414 ? -9.255 -7.684 -21.310 1.00 91.88 414 PRO A O 1
ATOM 3209 N N . LEU A 1 415 ? -8.438 -5.615 -21.696 1.00 90.81 415 LEU A N 1
ATOM 3210 C CA . LEU A 1 415 ? -9.121 -4.942 -20.593 1.00 90.81 415 LEU A CA 1
ATOM 3211 C C . LEU A 1 415 ? -10.435 -4.327 -21.085 1.00 90.81 415 LEU A C 1
ATOM 3213 O O . LEU A 1 415 ? -10.540 -3.993 -22.267 1.00 90.81 415 LEU A O 1
ATOM 3217 N N . PRO A 1 416 ? -11.430 -4.141 -20.202 1.00 91.44 416 PRO A N 1
ATOM 3218 C CA . PRO A 1 416 ? -12.661 -3.461 -20.575 1.00 91.44 416 PRO A CA 1
ATOM 3219 C C . PRO A 1 416 ? -12.389 -2.015 -21.011 1.00 91.44 416 PRO A C 1
ATOM 3221 O O . PRO A 1 416 ? -11.465 -1.350 -20.516 1.00 91.44 416 PRO A O 1
ATOM 3224 N N . ALA A 1 417 ? -13.223 -1.535 -21.933 1.00 92.75 417 ALA A N 1
ATOM 3225 C CA . ALA A 1 417 ? -13.252 -0.134 -22.320 1.00 92.75 417 ALA A CA 1
ATOM 3226 C C . ALA A 1 417 ? -13.682 0.746 -21.134 1.00 92.75 417 ALA A C 1
ATOM 3228 O O . ALA A 1 417 ? -14.447 0.327 -20.266 1.00 92.75 417 ALA A O 1
ATOM 3229 N N . TRP A 1 418 ? -13.184 1.980 -21.107 1.00 92.06 418 TRP A N 1
ATOM 3230 C CA . TRP A 1 418 ? -13.606 3.012 -20.160 1.00 92.06 418 TRP A CA 1
ATOM 3231 C C . TRP A 1 418 ? -14.994 3.564 -20.495 1.00 92.06 418 TRP A C 1
ATOM 3233 O O . TRP A 1 418 ? -15.713 4.004 -19.598 1.00 92.06 418 TRP A O 1
ATOM 3243 N N . PHE A 1 419 ? -15.350 3.554 -21.782 1.00 91.25 419 PHE A N 1
ATOM 3244 C CA . PHE A 1 419 ? -16.617 4.040 -22.318 1.00 91.25 419 PHE A CA 1
ATOM 3245 C C . PHE A 1 419 ? -17.177 3.019 -23.312 1.00 91.25 419 PHE A C 1
ATOM 3247 O O . PHE A 1 419 ? -16.435 2.521 -24.155 1.00 91.25 419 PHE A O 1
ATOM 3254 N N . ASP A 1 420 ? -18.479 2.735 -23.232 1.00 86.12 420 ASP A N 1
ATOM 3255 C CA . ASP A 1 420 ? -19.147 1.782 -24.135 1.00 86.12 420 ASP A CA 1
ATOM 3256 C C . ASP A 1 420 ? -19.347 2.347 -25.554 1.00 86.12 420 ASP A C 1
ATOM 3258 O O . ASP A 1 420 ? -19.446 1.599 -26.526 1.00 86.12 420 ASP A O 1
ATOM 3262 N N . GLU A 1 421 ? -19.432 3.674 -25.681 1.00 88.44 421 GLU A N 1
ATOM 3263 C CA . GLU A 1 421 ? -19.674 4.362 -26.950 1.00 88.44 421 GLU A CA 1
ATOM 3264 C C . GLU A 1 421 ? -18.365 4.760 -27.639 1.00 88.44 421 GLU A C 1
ATOM 3266 O O . GLU A 1 421 ? -17.439 5.280 -27.012 1.00 88.44 421 GLU A O 1
ATOM 3271 N N . SER A 1 422 ? -18.319 4.585 -28.963 1.00 92.75 422 SER A N 1
ATOM 3272 C CA . SER A 1 422 ? -17.224 5.117 -29.773 1.00 92.75 422 SER A CA 1
ATOM 3273 C C . SER A 1 422 ? -17.254 6.645 -29.792 1.00 92.75 422 SER A C 1
ATOM 3275 O O . SER A 1 422 ? -18.312 7.264 -29.904 1.00 92.75 422 SER A O 1
ATOM 3277 N N . THR A 1 423 ? -16.075 7.261 -29.760 1.00 96.00 423 THR A N 1
ATOM 3278 C CA . THR A 1 423 ? -15.916 8.714 -29.906 1.00 96.00 423 THR A CA 1
ATOM 3279 C C . THR A 1 423 ? -16.101 9.188 -31.349 1.00 96.00 423 THR A C 1
ATOM 3281 O O . THR A 1 423 ? -16.258 10.387 -31.586 1.00 96.00 423 THR A O 1
ATOM 3284 N N . GLY A 1 424 ? -16.053 8.268 -32.322 1.00 96.25 424 GLY A N 1
ATOM 3285 C CA . GLY A 1 424 ? -16.028 8.583 -33.751 1.00 96.25 424 GLY A CA 1
ATOM 3286 C C . GLY A 1 424 ? -14.735 9.260 -34.221 1.00 96.25 424 GLY A C 1
ATOM 3287 O O . GLY A 1 424 ? -14.717 9.794 -35.328 1.00 96.25 424 GLY A O 1
ATOM 3288 N N . LYS A 1 425 ? -13.682 9.274 -33.393 1.00 98.12 425 LYS A N 1
ATOM 3289 C CA . LYS A 1 425 ? -12.378 9.875 -33.700 1.00 98.12 425 LYS A CA 1
ATOM 3290 C C . LYS A 1 425 ? -11.361 8.825 -34.119 1.00 98.12 425 LYS A C 1
ATOM 3292 O O . LYS A 1 425 ? -11.298 7.766 -33.493 1.00 98.12 425 LYS A O 1
ATOM 3297 N N . SER A 1 426 ? -10.570 9.131 -35.146 1.00 98.31 426 SER A N 1
ATOM 3298 C CA . SER A 1 426 ? -9.521 8.245 -35.661 1.00 98.31 426 SER A CA 1
ATOM 3299 C C . SER A 1 426 ? -8.122 8.725 -35.279 1.00 98.31 426 SER A C 1
ATOM 3301 O O . SER A 1 426 ? -7.808 9.918 -35.344 1.00 98.31 426 SER A O 1
ATOM 3303 N N . ILE A 1 427 ? -7.267 7.786 -34.874 1.00 98.69 427 ILE A N 1
ATOM 3304 C CA . ILE A 1 427 ? -5.910 8.068 -34.406 1.00 98.69 427 ILE A CA 1
ATOM 3305 C C . ILE A 1 427 ? -4.929 7.095 -35.052 1.00 98.69 427 ILE A C 1
ATOM 3307 O O . ILE A 1 427 ? -5.101 5.882 -34.953 1.00 98.69 427 ILE A O 1
ATOM 3311 N N . ALA A 1 428 ? -3.861 7.632 -35.640 1.00 98.69 428 ALA A N 1
ATOM 3312 C CA . ALA A 1 428 ? -2.727 6.834 -36.089 1.00 98.69 428 ALA A CA 1
ATOM 3313 C C . ALA A 1 428 ? -1.628 6.794 -35.020 1.00 98.69 428 ALA A C 1
ATOM 3315 O O . ALA A 1 428 ? -1.176 7.839 -34.549 1.00 98.69 428 ALA A O 1
ATOM 3316 N N . VAL A 1 429 ? -1.157 5.602 -34.663 1.00 98.75 429 VAL A N 1
ATOM 3317 C CA . VAL A 1 429 ? -0.039 5.388 -33.734 1.00 98.75 429 VAL A CA 1
ATOM 3318 C C . VAL A 1 429 ? 1.156 4.837 -34.503 1.00 98.75 429 VAL A C 1
ATOM 3320 O O . VAL A 1 429 ? 1.078 3.776 -35.113 1.00 98.75 429 VAL A O 1
ATOM 3323 N N . ILE A 1 430 ? 2.279 5.554 -34.479 1.00 98.25 430 ILE A N 1
ATOM 3324 C CA . ILE A 1 430 ? 3.485 5.199 -35.233 1.00 98.25 430 ILE A CA 1
ATOM 3325 C C . ILE A 1 430 ? 4.497 4.530 -34.303 1.00 98.25 430 ILE A C 1
ATOM 3327 O O . ILE A 1 430 ? 5.084 5.190 -33.445 1.00 98.25 430 ILE A O 1
ATOM 3331 N N . GLY A 1 431 ? 4.731 3.237 -34.506 1.00 97.44 431 GLY A N 1
ATOM 3332 C CA . GLY A 1 431 ? 5.628 2.392 -33.721 1.00 97.44 431 GLY A CA 1
ATOM 3333 C C . GLY A 1 431 ? 4.872 1.411 -32.821 1.00 97.44 431 GLY A C 1
ATOM 3334 O O . GLY A 1 431 ? 4.144 1.805 -31.917 1.00 97.44 431 GLY A O 1
ATOM 3335 N N . GLY A 1 432 ? 5.115 0.118 -33.011 1.00 96.94 432 GLY A N 1
ATOM 3336 C CA . GLY A 1 432 ? 4.586 -1.008 -32.238 1.00 96.94 432 GLY A CA 1
ATOM 3337 C C . GLY A 1 432 ? 5.465 -1.418 -31.056 1.00 96.94 432 GLY A C 1
ATOM 3338 O O . GLY A 1 432 ? 5.500 -2.590 -30.682 1.00 96.94 432 GLY A O 1
ATOM 3339 N N . GLY A 1 433 ? 6.215 -0.474 -30.481 1.00 96.75 433 GLY A N 1
ATOM 3340 C CA . GLY A 1 433 ? 6.997 -0.672 -29.258 1.00 96.75 433 GLY A CA 1
ATOM 3341 C C . GLY A 1 433 ? 6.176 -0.501 -27.973 1.00 96.75 433 GLY A C 1
ATOM 3342 O O . GLY A 1 433 ? 4.971 -0.264 -28.041 1.00 96.75 433 GLY A O 1
ATOM 3343 N N . PRO A 1 434 ? 6.814 -0.561 -26.787 1.00 97.44 434 PRO A N 1
ATOM 3344 C CA . PRO A 1 434 ? 6.113 -0.475 -25.503 1.00 97.44 434 PRO A CA 1
ATOM 3345 C C . PRO A 1 434 ? 5.191 0.740 -25.375 1.00 97.44 434 PRO A C 1
ATOM 3347 O O . PRO A 1 434 ? 4.045 0.595 -24.963 1.00 97.44 434 PRO A O 1
ATOM 3350 N N . ALA A 1 435 ? 5.680 1.925 -25.758 1.00 97.81 435 ALA A N 1
ATOM 3351 C CA . ALA A 1 435 ? 4.915 3.163 -25.662 1.00 97.81 435 ALA A CA 1
ATOM 3352 C C . ALA A 1 435 ? 3.742 3.203 -26.650 1.00 97.81 435 ALA A C 1
ATOM 3354 O O . ALA A 1 435 ? 2.623 3.516 -26.257 1.00 97.81 435 ALA A O 1
ATOM 3355 N N . GLY A 1 436 ? 3.970 2.837 -27.915 1.00 98.06 436 GLY A N 1
ATOM 3356 C CA . GLY A 1 436 ? 2.911 2.834 -28.925 1.00 98.06 436 GLY A CA 1
ATOM 3357 C C . GLY A 1 436 ? 1.808 1.828 -28.608 1.00 98.06 436 GLY A C 1
ATOM 3358 O O . GLY A 1 436 ? 0.636 2.178 -28.653 1.00 98.06 436 GLY A O 1
ATOM 3359 N N . LEU A 1 437 ? 2.167 0.619 -28.172 1.00 98.19 437 LEU A N 1
ATOM 3360 C CA . LEU A 1 437 ? 1.204 -0.396 -27.737 1.00 98.19 437 LEU A CA 1
ATOM 3361 C C . LEU A 1 437 ? 0.418 0.036 -26.492 1.00 98.19 437 LEU A C 1
ATOM 3363 O O . LEU A 1 437 ? -0.801 -0.111 -26.451 1.00 98.19 437 LEU A O 1
ATOM 3367 N N . ALA A 1 438 ? 1.093 0.597 -25.485 1.00 97.81 438 ALA A N 1
ATOM 3368 C CA . ALA A 1 438 ? 0.436 1.106 -24.284 1.00 97.81 438 ALA A CA 1
ATOM 3369 C C . ALA A 1 438 ? -0.530 2.258 -24.603 1.00 97.81 438 ALA A C 1
ATOM 3371 O O . ALA A 1 438 ? -1.656 2.269 -24.109 1.00 97.81 438 ALA A O 1
ATOM 3372 N N . ALA A 1 439 ? -0.119 3.197 -25.459 1.00 98.12 439 ALA A N 1
ATOM 3373 C CA . ALA A 1 439 ? -0.956 4.318 -25.861 1.00 98.12 439 ALA A CA 1
ATOM 3374 C C . ALA A 1 439 ? -2.132 3.861 -26.728 1.00 98.12 439 ALA A C 1
ATOM 3376 O O . ALA A 1 439 ? -3.259 4.273 -26.475 1.00 98.12 439 ALA A O 1
ATOM 3377 N N . ALA A 1 440 ? -1.899 2.973 -27.699 1.00 98.19 440 ALA A N 1
ATOM 3378 C CA . ALA A 1 440 ? -2.946 2.420 -28.550 1.00 98.19 440 ALA A CA 1
ATOM 3379 C C . ALA A 1 440 ? -4.007 1.680 -27.724 1.00 98.19 440 ALA A C 1
ATOM 3381 O O . ALA A 1 440 ? -5.200 1.901 -27.919 1.00 98.19 440 ALA A O 1
ATOM 3382 N N . ARG A 1 441 ? -3.578 0.890 -26.730 1.00 96.56 441 ARG A N 1
ATOM 3383 C CA . ARG A 1 441 ? -4.477 0.244 -25.769 1.00 96.56 441 ARG A CA 1
ATOM 3384 C C . ARG A 1 441 ? -5.334 1.258 -25.015 1.00 96.56 441 ARG A C 1
ATOM 3386 O O . ARG A 1 441 ? -6.547 1.092 -24.947 1.00 96.56 441 ARG A O 1
ATOM 3393 N N . GLU A 1 442 ? -4.731 2.289 -24.421 1.00 96.56 442 GLU A N 1
ATOM 3394 C CA . GLU A 1 442 ? -5.491 3.284 -23.651 1.00 96.56 442 GLU A CA 1
ATOM 3395 C C . GLU A 1 442 ? -6.431 4.110 -24.535 1.00 96.56 442 GLU A C 1
ATOM 3397 O O . GLU A 1 442 ? -7.582 4.327 -24.163 1.00 96.56 442 GLU A O 1
ATOM 3402 N N . LEU A 1 443 ? -5.988 4.515 -25.725 1.00 97.50 443 LEU A N 1
ATOM 3403 C CA . LEU A 1 443 ? -6.816 5.229 -26.699 1.00 97.50 443 LEU A CA 1
ATOM 3404 C C . LEU A 1 443 ? -7.997 4.377 -27.184 1.00 97.50 443 LEU A C 1
ATOM 3406 O O . LEU A 1 443 ? -9.117 4.884 -27.264 1.00 97.50 443 LEU A O 1
ATOM 3410 N N . GLY A 1 444 ? -7.776 3.082 -27.421 1.00 96.38 444 GLY A N 1
ATOM 3411 C CA . GLY A 1 444 ? -8.839 2.128 -27.736 1.00 96.38 444 GLY A CA 1
ATOM 3412 C C . GLY A 1 444 ? -9.834 1.979 -26.583 1.00 96.38 444 GLY A C 1
ATOM 3413 O O . GLY A 1 444 ? -11.041 2.096 -26.786 1.00 96.38 444 GLY A O 1
ATOM 3414 N N . ARG A 1 445 ? -9.351 1.842 -25.338 1.00 94.94 445 ARG A N 1
ATOM 3415 C CA . ARG A 1 445 ? -10.219 1.813 -24.142 1.00 94.94 445 ARG A CA 1
ATOM 3416 C C . ARG A 1 445 ? -11.011 3.108 -23.959 1.00 94.94 445 ARG A C 1
ATOM 3418 O O . ARG A 1 445 ? -12.103 3.075 -23.402 1.00 94.94 445 ARG A O 1
ATOM 3425 N N . LEU A 1 446 ? -10.488 4.244 -24.411 1.00 95.81 446 LEU A N 1
ATOM 3426 C CA . LEU A 1 446 ? -11.181 5.535 -24.412 1.00 95.81 446 LEU A CA 1
ATOM 3427 C C . LEU A 1 446 ? -12.264 5.647 -25.508 1.00 95.81 446 LEU A C 1
ATOM 3429 O O . LEU A 1 446 ? -12.996 6.641 -25.531 1.00 95.81 446 LEU A O 1
ATOM 3433 N N . GLY A 1 447 ? -12.399 4.646 -26.382 1.00 95.56 447 GLY A N 1
ATOM 3434 C CA . GLY A 1 447 ? -13.423 4.565 -27.428 1.00 95.56 447 GLY A CA 1
ATOM 3435 C C . GLY A 1 447 ? -13.005 5.148 -28.784 1.00 95.56 447 GLY A C 1
ATOM 3436 O O . GLY A 1 447 ? -13.861 5.306 -29.660 1.00 95.56 447 GLY A O 1
ATOM 3437 N N . HIS A 1 448 ? -11.725 5.492 -28.966 1.00 97.69 448 HIS A N 1
ATOM 3438 C CA . HIS A 1 448 ? -11.193 5.982 -30.243 1.00 97.69 448 HIS A CA 1
ATOM 3439 C C . HIS A 1 448 ? -10.892 4.828 -31.202 1.00 97.69 448 HIS A C 1
ATOM 3441 O O . HIS A 1 448 ? -10.513 3.741 -30.770 1.00 97.69 448 HIS A O 1
ATOM 3447 N N . ALA A 1 449 ? -11.021 5.071 -32.507 1.00 97.88 449 ALA A N 1
ATOM 3448 C CA . ALA A 1 449 ? -10.557 4.142 -33.533 1.00 97.88 449 ALA A CA 1
ATOM 3449 C C . ALA A 1 449 ? -9.041 4.304 -33.706 1.00 97.88 449 ALA A C 1
ATOM 3451 O O . ALA A 1 449 ? -8.573 5.399 -34.024 1.00 97.88 449 ALA A O 1
ATOM 3452 N N . VAL A 1 450 ? -8.279 3.235 -33.469 1.00 98.38 450 VAL A N 1
ATOM 3453 C CA . VAL A 1 450 ? -6.812 3.278 -33.462 1.00 98.38 450 VAL A CA 1
ATOM 3454 C C . VAL A 1 450 ? -6.244 2.372 -34.546 1.00 98.38 450 VAL A C 1
ATOM 3456 O O . VAL A 1 450 ? -6.508 1.171 -34.548 1.00 98.38 450 VAL A O 1
ATOM 3459 N N . GLU A 1 451 ? -5.413 2.955 -35.407 1.00 98.50 451 GLU A N 1
ATOM 3460 C CA . GLU A 1 451 ? -4.591 2.240 -36.386 1.00 98.50 451 GLU A CA 1
ATOM 3461 C C . GLU A 1 451 ? -3.117 2.365 -35.980 1.00 98.50 451 GLU A C 1
ATOM 3463 O O . GLU A 1 451 ? -2.605 3.467 -35.762 1.00 98.50 451 GLU A O 1
ATOM 3468 N N . LEU A 1 452 ? -2.429 1.237 -35.833 1.00 98.62 452 LEU A N 1
ATOM 3469 C CA . LEU A 1 452 ? -1.038 1.154 -35.405 1.00 98.62 452 LEU A CA 1
ATOM 3470 C C . LEU A 1 452 ? -0.151 0.729 -36.574 1.00 98.62 452 LEU A C 1
ATOM 3472 O O . LEU A 1 452 ? -0.357 -0.323 -37.172 1.00 98.62 452 LEU A O 1
ATOM 3476 N N . PHE A 1 453 ? 0.888 1.515 -36.840 1.00 98.44 453 PHE A N 1
ATOM 3477 C CA . PHE A 1 453 ? 1.830 1.312 -37.939 1.00 98.44 453 PHE A CA 1
ATOM 3478 C C . PHE A 1 453 ? 3.205 0.941 -37.386 1.00 98.44 453 PHE A C 1
ATOM 3480 O O . PHE A 1 453 ? 3.833 1.735 -36.682 1.00 98.44 453 PHE A O 1
ATOM 3487 N N . GLU A 1 454 ? 3.689 -0.259 -37.694 1.00 97.50 454 GLU A N 1
ATOM 3488 C CA . GLU A 1 454 ? 5.000 -0.762 -37.280 1.00 97.50 454 GLU A CA 1
ATOM 3489 C C . GLU A 1 454 ? 5.861 -1.078 -38.505 1.00 97.50 454 GLU A C 1
ATOM 3491 O O . GLU A 1 454 ? 5.437 -1.752 -39.442 1.00 97.50 454 GLU A O 1
ATOM 3496 N N . ARG A 1 455 ? 7.108 -0.605 -38.471 1.00 95.56 455 ARG A N 1
ATOM 3497 C CA . ARG A 1 455 ? 8.083 -0.774 -39.549 1.00 95.56 455 ARG A CA 1
ATOM 3498 C C . ARG A 1 455 ? 8.569 -2.215 -39.670 1.00 95.56 455 ARG A C 1
ATOM 3500 O O . ARG A 1 455 ? 8.855 -2.680 -40.767 1.00 95.56 455 ARG A O 1
ATOM 3507 N N . GLU A 1 456 ? 8.771 -2.878 -38.543 1.00 94.25 456 GLU A N 1
ATOM 3508 C CA . GLU A 1 456 ? 9.316 -4.229 -38.450 1.00 94.25 456 GLU A CA 1
ATOM 3509 C C . GLU A 1 456 ? 8.201 -5.291 -38.632 1.00 94.25 456 GLU A C 1
ATOM 3511 O O . GLU A 1 456 ? 7.012 -4.981 -38.533 1.00 94.25 456 GLU A O 1
ATOM 3516 N N . PRO A 1 457 ? 8.538 -6.567 -38.905 1.00 94.19 457 PRO A N 1
ATOM 3517 C CA . PRO A 1 457 ? 7.534 -7.604 -39.169 1.00 94.19 457 PRO A CA 1
ATOM 3518 C C . PRO A 1 457 ? 6.819 -8.134 -37.917 1.00 94.19 457 PRO A C 1
ATOM 3520 O O . PRO A 1 457 ? 5.905 -8.942 -38.055 1.00 94.19 457 PRO A O 1
ATOM 3523 N N . VAL A 1 458 ? 7.235 -7.738 -36.709 1.00 94.81 458 VAL A N 1
ATOM 3524 C CA . VAL A 1 458 ? 6.542 -8.085 -35.459 1.00 94.81 458 VAL A CA 1
ATOM 3525 C C . VAL A 1 458 ? 6.494 -6.896 -34.505 1.00 94.81 458 VAL A C 1
ATOM 3527 O O . VAL A 1 458 ? 7.378 -6.036 -34.499 1.00 94.81 458 VAL A O 1
ATOM 3530 N N . LEU A 1 459 ? 5.459 -6.890 -33.670 1.00 96.94 459 LEU A N 1
ATOM 3531 C CA . LEU A 1 459 ? 5.270 -5.935 -32.586 1.00 96.94 459 LEU A CA 1
ATOM 3532 C C . LEU A 1 459 ? 6.194 -6.232 -31.389 1.00 96.94 459 LEU A C 1
ATOM 3534 O O . LEU A 1 459 ? 6.775 -7.309 -31.263 1.00 96.94 459 LEU A O 1
ATOM 3538 N N . GLY A 1 460 ? 6.297 -5.267 -30.475 1.00 95.06 460 GLY A N 1
ATOM 3539 C CA . GLY A 1 460 ? 7.065 -5.351 -29.229 1.00 95.06 460 GLY A CA 1
ATOM 3540 C C . GLY A 1 460 ? 8.273 -4.411 -29.184 1.00 95.06 460 GLY A C 1
ATOM 3541 O O . GLY A 1 460 ? 8.814 -4.152 -28.106 1.00 95.06 460 GLY A O 1
ATOM 3542 N N . GLY A 1 461 ? 8.690 -3.845 -30.322 1.00 94.75 461 GLY A N 1
ATOM 3543 C CA . GLY A 1 461 ? 9.795 -2.882 -30.399 1.00 94.75 461 GLY A CA 1
ATOM 3544 C C . GLY A 1 461 ? 11.058 -3.381 -29.685 1.00 94.75 461 GLY A C 1
ATOM 3545 O O . GLY A 1 461 ? 11.495 -4.508 -29.894 1.00 94.75 461 GLY A O 1
ATOM 3546 N N . GLN A 1 462 ? 11.644 -2.572 -28.796 1.00 92.31 462 GLN A N 1
ATOM 3547 C CA . GLN A 1 462 ? 12.859 -2.965 -28.060 1.00 92.31 462 GLN A CA 1
ATOM 3548 C C . GLN A 1 462 ? 12.677 -4.217 -27.178 1.00 92.31 462 GLN A C 1
ATOM 3550 O O . GLN A 1 462 ? 13.663 -4.897 -26.910 1.00 92.31 462 GLN A O 1
ATOM 3555 N N . MET A 1 463 ? 11.451 -4.582 -26.776 1.00 95.69 463 MET A N 1
ATOM 3556 C CA . MET A 1 463 ? 11.203 -5.837 -26.045 1.00 95.69 463 MET A CA 1
ATOM 3557 C C . MET A 1 463 ? 11.440 -7.068 -26.930 1.00 95.69 463 MET A C 1
ATOM 3559 O O . MET A 1 463 ? 11.895 -8.093 -26.435 1.00 95.69 463 MET A O 1
ATOM 3563 N N . ALA A 1 464 ? 11.173 -6.957 -28.234 1.00 93.12 464 ALA A N 1
ATOM 3564 C CA . ALA A 1 464 ? 11.422 -8.014 -29.212 1.00 93.12 464 ALA A CA 1
ATOM 3565 C C . ALA A 1 464 ? 12.842 -7.943 -29.802 1.00 93.12 464 ALA A C 1
ATOM 3567 O O . ALA A 1 464 ? 13.468 -8.970 -30.045 1.00 93.12 464 ALA A O 1
ATOM 3568 N N . TRP A 1 465 ? 13.364 -6.731 -30.015 1.00 89.25 465 TRP A N 1
ATOM 3569 C CA . TRP A 1 465 ? 14.582 -6.513 -30.804 1.00 89.25 465 TRP A CA 1
ATOM 3570 C C . TRP A 1 465 ? 15.821 -6.140 -29.990 1.00 89.25 465 TRP A C 1
ATOM 3572 O O . TRP A 1 465 ? 16.938 -6.389 -30.436 1.00 89.25 465 TRP A O 1
ATOM 3582 N N . GLY A 1 466 ? 15.657 -5.521 -28.822 1.00 90.75 466 GLY A N 1
ATOM 3583 C CA . GLY A 1 466 ? 16.761 -4.968 -28.031 1.00 90.75 466 GLY A CA 1
ATOM 3584 C C . GLY A 1 466 ? 17.225 -5.864 -26.883 1.00 90.75 466 GLY A C 1
ATOM 3585 O O . GLY A 1 466 ? 18.380 -5.775 -26.475 1.00 90.75 466 GLY A O 1
ATOM 3586 N N . ILE A 1 467 ? 16.348 -6.736 -26.379 1.00 94.12 467 ILE A N 1
ATOM 3587 C CA . ILE A 1 467 ? 16.584 -7.552 -25.178 1.00 94.12 467 ILE A CA 1
ATOM 3588 C C . ILE A 1 467 ? 16.747 -9.020 -25.583 1.00 94.12 467 ILE A C 1
ATOM 3590 O O . ILE A 1 467 ? 15.901 -9.515 -26.333 1.00 94.12 467 ILE A O 1
ATOM 3594 N N . PRO A 1 468 ? 17.792 -9.728 -25.120 1.00 93.88 468 PRO A N 1
ATOM 3595 C CA . PRO A 1 468 ? 18.019 -11.121 -25.487 1.00 93.88 468 PRO A CA 1
ATOM 3596 C C . PRO A 1 468 ? 16.978 -12.068 -24.883 1.00 93.88 468 PRO A C 1
ATOM 3598 O O . PRO A 1 468 ? 16.474 -11.849 -23.781 1.00 93.88 468 PRO A O 1
ATOM 3601 N N . GLU A 1 469 ? 16.714 -13.167 -25.586 1.00 94.44 469 GLU A N 1
ATOM 3602 C CA . GLU A 1 469 ? 15.687 -14.149 -25.218 1.00 94.44 469 GLU A CA 1
ATOM 3603 C C . GLU A 1 469 ? 15.956 -14.840 -23.869 1.00 94.44 469 GLU A C 1
ATOM 3605 O O . GLU A 1 469 ? 15.025 -15.056 -23.099 1.00 94.44 469 GLU A O 1
ATOM 3610 N N . PHE A 1 470 ? 17.228 -15.044 -23.501 1.00 92.69 470 PHE A N 1
ATOM 3611 C CA . PHE A 1 470 ? 17.603 -15.603 -22.194 1.00 92.69 470 PHE A CA 1
ATOM 3612 C C . PHE A 1 470 ? 17.245 -14.700 -20.992 1.00 92.69 470 PHE A C 1
ATOM 3614 O O . PHE A 1 470 ? 17.327 -15.144 -19.844 1.00 92.69 470 PHE A O 1
ATOM 3621 N N . ARG A 1 471 ? 16.886 -13.427 -21.230 1.00 93.12 471 ARG A N 1
ATOM 3622 C CA . ARG A 1 471 ? 16.314 -12.506 -20.224 1.00 93.12 471 ARG A CA 1
ATOM 3623 C C . ARG A 1 471 ? 14.824 -12.269 -20.434 1.00 93.12 471 ARG A C 1
ATOM 3625 O O . ARG A 1 471 ? 14.105 -12.046 -19.463 1.00 93.12 471 ARG A O 1
ATOM 3632 N N . LEU A 1 472 ? 14.374 -12.251 -21.688 1.00 95.81 472 LEU A N 1
ATOM 3633 C CA . LEU A 1 472 ? 12.992 -11.963 -22.047 1.00 95.81 472 LEU A CA 1
ATOM 3634 C C . LEU A 1 472 ? 12.503 -12.901 -23.164 1.00 95.81 472 LEU A C 1
ATOM 3636 O O . LEU A 1 472 ? 12.703 -12.592 -24.345 1.00 95.81 472 LEU A O 1
ATOM 3640 N N . PRO A 1 473 ? 11.842 -14.014 -22.797 1.00 95.75 473 PRO A N 1
ATOM 3641 C CA . PRO A 1 473 ? 11.288 -14.972 -23.748 1.00 95.75 473 PRO A CA 1
ATOM 3642 C C . PRO A 1 473 ? 10.312 -14.333 -24.746 1.00 95.75 473 PRO A C 1
ATOM 3644 O O . PRO A 1 473 ? 9.537 -13.434 -24.399 1.00 95.75 473 PRO A O 1
ATOM 3647 N N . ARG A 1 474 ? 10.357 -14.776 -26.009 1.00 94.69 474 ARG A N 1
ATOM 3648 C CA . ARG A 1 474 ? 9.558 -14.182 -27.098 1.00 94.69 474 ARG A CA 1
ATOM 3649 C C . ARG A 1 474 ? 8.082 -14.522 -27.019 1.00 94.69 474 ARG A C 1
ATOM 3651 O O . ARG A 1 474 ? 7.265 -13.678 -27.372 1.00 94.69 474 ARG A O 1
ATOM 3658 N N . ASP A 1 475 ? 7.754 -15.708 -26.534 1.00 95.25 475 ASP A N 1
ATOM 3659 C CA . ASP A 1 475 ? 6.385 -16.142 -26.269 1.00 95.25 475 ASP A CA 1
ATOM 3660 C C . ASP A 1 475 ? 5.696 -15.237 -25.237 1.00 95.25 475 ASP A C 1
ATOM 3662 O O . ASP A 1 475 ? 4.572 -14.804 -25.470 1.00 95.25 475 ASP A O 1
ATOM 3666 N N . VAL A 1 476 ? 6.399 -14.846 -24.168 1.00 96.12 476 VAL A N 1
ATOM 3667 C CA . VAL A 1 476 ? 5.888 -13.901 -23.158 1.00 96.12 476 VAL A CA 1
ATOM 3668 C C . VAL A 1 476 ? 5.601 -12.531 -23.773 1.00 96.12 476 VAL A C 1
ATOM 3670 O O . VAL A 1 476 ? 4.550 -11.948 -23.514 1.00 96.12 476 VAL A O 1
ATOM 3673 N N . VAL A 1 477 ? 6.509 -12.006 -24.606 1.00 97.38 477 VAL A N 1
ATOM 3674 C CA . VAL A 1 477 ? 6.284 -10.728 -25.306 1.00 97.38 477 VAL A CA 1
ATOM 3675 C C . VAL A 1 477 ? 5.088 -10.843 -26.248 1.00 97.38 477 VAL A C 1
ATOM 3677 O O . VAL A 1 477 ? 4.208 -9.988 -26.223 1.00 97.38 477 VAL A O 1
ATOM 3680 N N . GLN A 1 478 ? 5.038 -11.895 -27.066 1.00 96.19 478 GLN A N 1
ATOM 3681 C CA . GLN A 1 478 ? 3.967 -12.104 -28.038 1.00 96.19 478 GLN A CA 1
ATOM 3682 C C . GLN A 1 478 ? 2.602 -12.240 -27.364 1.00 96.19 478 GLN A C 1
ATOM 3684 O O . GLN A 1 478 ? 1.651 -11.629 -27.836 1.00 96.19 478 GLN A O 1
ATOM 3689 N N . GLU A 1 479 ? 2.505 -12.969 -26.252 1.00 95.75 479 GLU A N 1
ATOM 3690 C CA . GLU A 1 479 ? 1.256 -13.150 -25.511 1.00 95.75 479 GLU A CA 1
ATOM 3691 C C . GLU A 1 479 ? 0.657 -11.804 -25.062 1.00 95.75 479 GLU A C 1
ATOM 3693 O O . GLU A 1 479 ? -0.508 -11.509 -25.332 1.00 95.75 479 GLU A O 1
ATOM 3698 N N . GLU A 1 480 ? 1.454 -10.954 -24.409 1.00 96.19 480 GLU A N 1
ATOM 3699 C CA . GLU A 1 480 ? 0.959 -9.684 -23.859 1.00 96.19 480 GLU A CA 1
ATOM 3700 C C . GLU A 1 480 ? 0.691 -8.639 -24.944 1.00 96.19 480 GLU A C 1
ATOM 3702 O O . GLU A 1 480 ? -0.232 -7.833 -24.829 1.00 96.19 480 GLU A O 1
ATOM 3707 N N . VAL A 1 481 ? 1.479 -8.663 -26.018 1.00 96.31 481 VAL A N 1
ATOM 3708 C CA . VAL A 1 481 ? 1.281 -7.794 -27.177 1.00 96.31 481 VAL A CA 1
ATOM 3709 C C . VAL A 1 481 ? 0.040 -8.207 -27.969 1.00 96.31 481 VAL A C 1
ATOM 3711 O O . VAL A 1 481 ? -0.725 -7.340 -28.393 1.00 96.31 481 VAL A O 1
ATOM 3714 N N . GLN A 1 482 ? -0.208 -9.510 -28.119 1.00 94.56 482 GLN A N 1
ATOM 3715 C CA . GLN A 1 482 ? -1.401 -10.015 -28.794 1.00 94.56 482 GLN A CA 1
ATOM 3716 C C . GLN A 1 482 ? -2.670 -9.628 -28.034 1.00 94.56 482 GLN A C 1
ATOM 3718 O O . GLN A 1 482 ? -3.625 -9.172 -28.650 1.00 94.56 482 GLN A O 1
ATOM 3723 N N . ALA A 1 483 ? -2.654 -9.681 -26.699 1.00 93.56 483 ALA A N 1
ATOM 3724 C CA . ALA A 1 483 ? -3.776 -9.220 -25.880 1.00 93.56 483 ALA A CA 1
ATOM 3725 C C . ALA A 1 483 ? -4.141 -7.739 -26.117 1.00 93.56 483 ALA A C 1
ATOM 3727 O O . ALA A 1 483 ? -5.294 -7.347 -25.932 1.00 93.56 483 ALA A O 1
ATOM 3728 N N . ILE A 1 484 ? -3.165 -6.914 -26.516 1.00 95.00 484 ILE A N 1
ATOM 3729 C CA . ILE A 1 484 ? -3.388 -5.519 -26.908 1.00 95.00 484 ILE A CA 1
ATOM 3730 C C . ILE A 1 484 ? -3.934 -5.450 -28.332 1.00 95.00 484 ILE A C 1
ATOM 3732 O O . ILE A 1 484 ? -4.938 -4.778 -28.544 1.00 95.00 484 ILE A O 1
ATOM 3736 N N . ALA A 1 485 ? -3.336 -6.152 -29.295 1.00 93.50 485 ALA A N 1
ATOM 3737 C CA . ALA A 1 485 ? -3.841 -6.186 -30.670 1.00 93.50 485 ALA A CA 1
ATOM 3738 C C . ALA A 1 485 ? -5.313 -6.654 -30.727 1.00 93.50 485 ALA A C 1
ATOM 3740 O O . ALA A 1 485 ? -6.151 -6.025 -31.372 1.00 93.50 485 ALA A O 1
ATOM 3741 N N . ASP A 1 486 ? -5.658 -7.669 -29.931 1.00 92.69 486 ASP A N 1
ATOM 3742 C CA . ASP A 1 486 ? -7.009 -8.228 -29.810 1.00 92.69 486 ASP A CA 1
ATOM 3743 C C . ASP A 1 486 ? -8.021 -7.269 -29.149 1.00 92.69 486 ASP A C 1
ATOM 3745 O O . ASP A 1 486 ? -9.217 -7.559 -29.119 1.00 92.69 486 ASP A O 1
ATOM 3749 N N . SER A 1 487 ? -7.582 -6.109 -28.637 1.00 89.25 487 SER A N 1
ATOM 3750 C CA . SER A 1 487 ? -8.468 -5.077 -28.069 1.00 89.25 487 SER A CA 1
ATOM 3751 C C . SER A 1 487 ? -9.185 -4.214 -29.120 1.00 89.25 487 SER A C 1
ATOM 3753 O O . SER A 1 487 ? -9.885 -3.270 -28.758 1.00 89.25 487 SER A O 1
ATOM 3755 N N . GLY A 1 488 ? -9.057 -4.558 -30.407 1.00 88.50 488 GLY A N 1
ATOM 3756 C CA . GLY A 1 488 ? -9.712 -3.859 -31.517 1.00 88.50 488 GLY A CA 1
ATOM 3757 C C . GLY A 1 488 ? -8.847 -2.782 -32.174 1.00 88.50 488 GLY A C 1
ATOM 3758 O O . GLY A 1 488 ? -9.389 -1.855 -32.771 1.00 88.50 488 GLY A O 1
ATOM 3759 N N . ILE A 1 489 ? -7.522 -2.894 -32.053 1.00 95.31 489 ILE A N 1
ATOM 3760 C CA . ILE A 1 489 ? -6.551 -2.021 -32.725 1.00 95.31 489 ILE A CA 1
ATOM 3761 C C . ILE A 1 489 ? -6.271 -2.604 -34.113 1.00 95.31 489 ILE A C 1
ATOM 3763 O O . ILE A 1 489 ? -5.952 -3.789 -34.217 1.00 95.31 489 ILE A O 1
ATOM 3767 N N . ASP A 1 490 ? -6.360 -1.791 -35.167 1.00 97.31 490 ASP A N 1
ATOM 3768 C CA . ASP A 1 490 ? -5.944 -2.219 -36.509 1.00 97.31 490 ASP A CA 1
ATOM 3769 C C . ASP A 1 490 ? -4.418 -2.128 -36.621 1.00 97.31 490 ASP A C 1
ATOM 3771 O O . ASP A 1 490 ? -3.830 -1.107 -36.264 1.00 97.31 490 ASP A O 1
ATOM 3775 N N . VAL A 1 491 ? -3.752 -3.202 -37.043 1.00 98.06 491 VAL A N 1
ATOM 3776 C CA . VAL A 1 491 ? -2.287 -3.317 -36.987 1.00 98.06 491 VAL A CA 1
ATOM 3777 C C . VAL A 1 491 ? -1.710 -3.505 -38.385 1.00 98.06 491 VAL A C 1
ATOM 3779 O O . VAL A 1 491 ? -1.933 -4.522 -39.042 1.00 98.06 491 VAL A O 1
ATOM 3782 N N . HIS A 1 492 ? -0.852 -2.567 -38.776 1.00 97.94 492 HIS A N 1
ATOM 3783 C CA . HIS A 1 492 ? -0.144 -2.534 -40.049 1.00 97.94 492 HIS A CA 1
ATOM 3784 C C . HIS A 1 492 ? 1.350 -2.804 -39.832 1.00 97.94 492 HIS A C 1
ATOM 3786 O O . HIS A 1 492 ? 2.095 -1.940 -39.367 1.00 97.94 492 HIS A O 1
ATOM 3792 N N . LEU A 1 493 ? 1.791 -4.023 -40.150 1.00 97.75 493 LEU A N 1
ATOM 3793 C CA . LEU A 1 493 ? 3.190 -4.454 -40.031 1.00 97.75 493 LEU A CA 1
ATOM 3794 C C . LEU A 1 493 ? 3.958 -4.227 -41.338 1.00 97.75 493 LEU A C 1
ATOM 3796 O O . LEU A 1 493 ? 3.403 -4.367 -42.427 1.00 97.75 493 LEU A O 1
ATOM 3800 N N . GLY A 1 494 ? 5.261 -3.960 -41.238 1.00 96.25 494 GLY A N 1
ATOM 3801 C CA . GLY A 1 494 ? 6.111 -3.691 -42.401 1.00 96.25 494 GLY A CA 1
ATOM 3802 C C . GLY A 1 494 ? 5.915 -2.300 -43.015 1.00 96.25 494 GLY A C 1
ATOM 3803 O O . GLY A 1 494 ? 6.408 -2.047 -44.116 1.00 96.25 494 GLY A O 1
ATOM 3804 N N . GLU A 1 495 ? 5.208 -1.396 -42.333 1.00 95.50 495 GLU A N 1
ATOM 3805 C CA . GLU A 1 495 ? 4.907 -0.055 -42.831 1.00 95.50 495 GLU A CA 1
ATOM 3806 C C . GLU A 1 495 ? 5.890 0.979 -42.272 1.00 95.50 495 GLU A C 1
ATOM 3808 O O . GLU A 1 495 ? 5.868 1.352 -41.098 1.00 95.50 495 GLU A O 1
ATOM 3813 N N . HIS A 1 496 ? 6.783 1.465 -43.137 1.00 94.19 496 HIS A N 1
ATOM 3814 C CA . HIS A 1 496 ? 7.687 2.559 -42.803 1.00 94.19 496 HIS A CA 1
ATOM 3815 C C . HIS A 1 496 ? 6.990 3.911 -42.976 1.00 94.19 496 HIS A C 1
ATOM 3817 O O . HIS A 1 496 ? 6.596 4.275 -44.084 1.00 94.19 496 HIS A O 1
ATOM 3823 N N . VAL A 1 497 ? 6.909 4.683 -41.893 1.00 95.56 497 VAL A N 1
ATOM 3824 C CA . VAL A 1 497 ? 6.389 6.054 -41.910 1.00 95.56 497 VAL A CA 1
ATOM 3825 C C . VAL A 1 497 ? 7.557 7.033 -41.900 1.00 95.56 497 VAL A C 1
ATOM 3827 O O . VAL A 1 497 ? 8.264 7.170 -40.903 1.00 95.56 497 VAL A O 1
ATOM 3830 N N . ASP A 1 498 ? 7.769 7.692 -43.035 1.00 95.00 498 ASP A N 1
ATOM 3831 C CA . ASP A 1 498 ? 8.682 8.825 -43.166 1.00 95.00 498 ASP A CA 1
ATOM 3832 C C . ASP A 1 498 ? 7.956 10.162 -42.954 1.00 95.00 498 ASP A C 1
ATOM 3834 O O . ASP A 1 498 ? 6.767 10.212 -42.640 1.00 95.00 498 ASP A O 1
ATOM 3838 N N . THR A 1 499 ? 8.683 11.263 -43.121 1.00 95.31 499 THR A N 1
ATOM 3839 C CA . THR A 1 499 ? 8.179 12.628 -42.943 1.00 95.31 499 THR A CA 1
ATOM 3840 C C . THR A 1 499 ? 6.998 12.963 -43.857 1.00 95.31 499 THR A C 1
ATOM 3842 O O . THR A 1 499 ? 6.040 13.614 -43.426 1.00 95.31 499 THR A O 1
ATOM 3845 N N . GLU A 1 500 ? 7.047 12.529 -45.121 1.00 94.88 500 GLU A N 1
ATOM 3846 C CA . GLU A 1 500 ? 5.988 12.798 -46.098 1.00 94.88 500 GLU A CA 1
ATOM 3847 C C . GLU A 1 500 ? 4.730 12.018 -45.718 1.00 94.88 500 GLU A C 1
ATOM 3849 O O . GLU A 1 500 ? 3.638 12.586 -45.636 1.00 94.88 500 GLU A O 1
ATOM 3854 N N . ARG A 1 501 ? 4.894 10.732 -45.392 1.00 95.94 501 ARG A N 1
ATOM 3855 C CA . ARG A 1 501 ? 3.804 9.876 -44.935 1.00 95.94 501 ARG A CA 1
ATOM 3856 C C . ARG A 1 501 ? 3.194 10.390 -43.634 1.00 95.94 501 ARG A C 1
ATOM 3858 O O . ARG A 1 501 ? 1.972 10.462 -43.544 1.00 95.94 501 ARG A O 1
ATOM 3865 N N . LEU A 1 502 ? 4.007 10.806 -42.662 1.00 96.69 502 LEU A N 1
ATOM 3866 C CA . LEU A 1 502 ? 3.525 11.384 -41.406 1.00 96.69 502 LEU A CA 1
ATOM 3867 C C . LEU A 1 502 ? 2.686 12.649 -41.649 1.00 96.69 502 LEU A C 1
ATOM 3869 O O . LEU A 1 502 ? 1.634 12.815 -41.031 1.00 96.69 502 LEU A O 1
ATOM 3873 N N . SER A 1 503 ? 3.107 13.509 -42.583 1.00 95.94 503 SER A N 1
ATOM 3874 C CA . SER A 1 503 ? 2.350 14.713 -42.962 1.00 95.94 503 SER A CA 1
ATOM 3875 C C . SER A 1 503 ? 0.992 14.358 -43.575 1.00 95.94 503 SER A C 1
ATOM 3877 O O . SER A 1 503 ? -0.027 14.917 -43.181 1.00 95.94 503 SER A O 1
ATOM 3879 N N . GLN A 1 504 ? 0.952 13.364 -44.469 1.00 96.25 504 GLN A N 1
ATOM 3880 C CA . GLN A 1 504 ? -0.306 12.871 -45.043 1.00 96.25 504 GLN A CA 1
ATOM 3881 C C . GLN A 1 504 ? -1.236 12.297 -43.965 1.00 96.25 504 GLN A C 1
ATOM 3883 O O . GLN A 1 504 ? -2.444 12.524 -43.995 1.00 96.25 504 GLN A O 1
ATOM 3888 N N . MET A 1 505 ? -0.689 11.566 -42.991 1.00 97.31 505 MET A N 1
ATOM 3889 C CA . MET A 1 505 ? -1.473 11.010 -41.888 1.00 97.31 505 MET A CA 1
ATOM 3890 C C . MET A 1 505 ? -2.051 12.114 -40.992 1.00 97.31 505 MET A C 1
ATOM 3892 O O . MET A 1 505 ? -3.203 12.020 -40.582 1.00 97.31 505 MET A O 1
ATOM 3896 N N . ALA A 1 506 ? -1.324 13.208 -40.753 1.00 96.06 506 ALA A N 1
ATOM 3897 C CA . ALA A 1 506 ? -1.853 14.349 -39.999 1.00 96.06 506 ALA A CA 1
ATOM 3898 C C . ALA A 1 506 ? -3.066 15.030 -40.681 1.00 96.06 506 ALA A C 1
ATOM 3900 O O . ALA A 1 506 ? -3.897 15.649 -40.007 1.00 96.06 506 ALA A O 1
ATOM 3901 N N . GLU A 1 507 ? -3.202 14.897 -42.004 1.00 96.44 507 GLU A N 1
ATOM 3902 C CA . GLU A 1 507 ? -4.385 15.341 -42.754 1.00 96.44 507 GLU A CA 1
ATOM 3903 C C . GLU A 1 507 ? -5.537 14.320 -42.713 1.00 96.44 507 GLU A C 1
ATOM 3905 O O . GLU A 1 507 ? -6.702 14.719 -42.719 1.00 96.44 507 GLU A O 1
ATOM 3910 N N . GLN A 1 508 ? -5.223 13.019 -42.659 1.00 97.25 508 GLN A N 1
ATOM 3911 C CA . GLN A 1 508 ? -6.190 11.911 -42.733 1.00 97.25 508 GLN A CA 1
ATOM 3912 C C . GLN A 1 508 ? -6.828 11.547 -41.388 1.00 97.25 508 GLN A C 1
ATOM 3914 O O . GLN A 1 508 ? -7.999 11.169 -41.354 1.00 97.25 508 GLN A O 1
ATOM 3919 N N . TYR A 1 509 ? -6.074 11.658 -40.296 1.00 98.44 509 TYR A N 1
ATOM 3920 C CA . TYR A 1 509 ? -6.517 11.295 -38.951 1.00 98.44 509 TYR A CA 1
ATOM 3921 C C . TYR A 1 509 ? -6.877 12.536 -38.124 1.00 98.44 509 TYR A C 1
ATOM 3923 O O . TYR A 1 509 ? -6.413 13.656 -38.385 1.00 98.44 509 TYR A O 1
ATOM 3931 N N . ASP A 1 510 ? -7.709 12.351 -37.096 1.00 98.62 510 ASP A N 1
ATOM 3932 C CA . ASP A 1 510 ? -7.993 13.424 -36.141 1.00 98.62 510 ASP A CA 1
ATOM 3933 C C . ASP A 1 510 ? -6.754 13.737 -35.275 1.00 98.62 510 ASP A C 1
ATOM 3935 O O . ASP A 1 510 ? -6.531 14.898 -34.925 1.00 98.62 510 ASP A O 1
ATOM 3939 N N . ALA A 1 511 ? -5.928 12.728 -34.969 1.00 98.56 511 ALA A N 1
ATOM 3940 C CA . ALA A 1 511 ? -4.634 12.879 -34.301 1.00 98.56 511 ALA A CA 1
ATOM 3941 C C . ALA A 1 511 ? -3.620 11.811 -34.750 1.00 98.56 511 ALA A C 1
ATOM 3943 O O . ALA A 1 511 ? -3.988 10.720 -35.185 1.00 98.56 511 ALA A O 1
ATOM 3944 N N . VAL A 1 512 ? -2.330 12.115 -34.598 1.00 98.62 512 VAL A N 1
ATOM 3945 C CA . VAL A 1 512 ? -1.225 11.183 -34.849 1.00 98.62 512 VAL A CA 1
ATOM 3946 C C . VAL A 1 512 ? -0.297 11.157 -33.640 1.00 98.62 512 VAL A C 1
ATOM 3948 O O . VAL A 1 512 ? 0.142 12.205 -33.169 1.00 98.62 512 VAL A O 1
ATOM 3951 N N . LEU A 1 513 ? 0.029 9.965 -33.146 1.00 98.69 513 LEU A N 1
ATOM 3952 C CA . LEU A 1 513 ? 0.947 9.753 -32.032 1.00 98.69 513 LEU A CA 1
ATOM 3953 C C . LEU A 1 513 ? 2.229 9.069 -32.514 1.00 98.69 513 LEU A C 1
ATOM 3955 O O . LEU A 1 513 ? 2.203 7.922 -32.954 1.00 98.69 513 LEU A O 1
ATOM 3959 N N . VAL A 1 514 ? 3.369 9.744 -32.383 1.00 98.25 514 VAL A N 1
ATOM 3960 C CA . VAL A 1 514 ? 4.682 9.226 -32.782 1.00 98.25 514 VAL A CA 1
ATOM 3961 C C . VAL A 1 514 ? 5.389 8.582 -31.588 1.00 98.25 514 VAL A C 1
ATOM 3963 O O . VAL A 1 514 ? 5.862 9.262 -30.677 1.00 98.25 514 VAL A O 1
ATOM 3966 N N . ALA A 1 515 ? 5.507 7.256 -31.622 1.00 97.44 515 ALA A N 1
ATOM 3967 C CA . ALA A 1 515 ? 6.177 6.415 -30.630 1.00 97.44 515 ALA A CA 1
ATOM 3968 C C . ALA A 1 515 ? 7.333 5.604 -31.259 1.00 97.44 515 ALA A C 1
ATOM 3970 O O . ALA A 1 515 ? 7.583 4.451 -30.904 1.00 97.44 515 ALA A O 1
ATOM 3971 N N . ALA A 1 516 ? 8.073 6.221 -32.187 1.00 94.94 516 ALA A N 1
ATOM 3972 C CA . ALA A 1 516 ? 9.129 5.580 -32.983 1.00 94.94 516 ALA A CA 1
ATOM 3973 C C . ALA A 1 516 ? 10.397 5.177 -32.189 1.00 94.94 516 ALA A C 1
ATOM 3975 O O . ALA A 1 516 ? 11.289 4.516 -32.723 1.00 94.94 516 ALA A O 1
ATOM 3976 N N . GLY A 1 517 ? 10.486 5.569 -30.915 1.00 93.44 517 GLY A N 1
ATOM 3977 C CA . GLY A 1 517 ? 11.581 5.243 -30.001 1.00 93.44 517 GLY A CA 1
ATOM 3978 C C . GLY A 1 517 ? 12.948 5.852 -30.355 1.00 93.44 517 GLY A C 1
ATOM 3979 O O . GLY A 1 517 ? 13.104 6.649 -31.284 1.00 93.44 517 GLY A O 1
ATOM 3980 N N . ALA A 1 518 ? 13.972 5.458 -29.591 1.00 91.94 518 ALA A N 1
ATOM 3981 C CA . ALA A 1 518 ? 15.374 5.809 -29.828 1.00 91.94 518 ALA A CA 1
ATOM 3982 C C . ALA A 1 518 ? 16.107 4.654 -30.535 1.00 91.94 518 ALA A C 1
ATOM 3984 O O . ALA A 1 518 ? 16.782 3.834 -29.919 1.00 91.94 518 ALA A O 1
ATOM 3985 N N . ILE A 1 519 ? 15.939 4.562 -31.854 1.00 86.88 519 ILE A N 1
ATOM 3986 C CA . ILE A 1 519 ? 16.351 3.396 -32.659 1.00 86.88 519 ILE A CA 1
ATOM 3987 C C . ILE A 1 519 ? 17.695 3.561 -33.390 1.00 86.88 519 ILE A C 1
ATOM 3989 O O . ILE A 1 519 ? 17.997 2.796 -34.301 1.00 86.88 519 ILE A O 1
ATOM 3993 N N . ARG A 1 520 ? 18.504 4.568 -33.042 1.00 86.88 520 ARG A N 1
ATOM 3994 C CA . ARG A 1 520 ? 19.812 4.821 -33.670 1.00 86.88 520 ARG A CA 1
ATOM 3995 C C . ARG A 1 520 ? 20.925 4.718 -32.634 1.00 86.88 520 ARG A C 1
ATOM 3997 O O . ARG A 1 520 ? 20.952 5.506 -31.695 1.00 86.88 520 ARG A O 1
ATOM 4004 N N . GLY A 1 521 ? 21.866 3.789 -32.803 1.00 85.19 521 GLY A N 1
ATOM 4005 C CA . GLY A 1 521 ? 23.055 3.717 -31.949 1.00 85.19 521 GLY A CA 1
ATOM 4006 C C . GLY A 1 521 ? 23.909 4.985 -32.066 1.00 85.19 521 GLY A C 1
ATOM 4007 O O . GLY A 1 521 ? 24.144 5.488 -33.167 1.00 85.19 521 GLY A O 1
ATOM 4008 N N . ILE A 1 522 ? 24.380 5.526 -30.939 1.00 86.69 522 ILE A N 1
ATOM 4009 C CA . ILE A 1 522 ? 25.308 6.664 -30.962 1.00 86.69 522 ILE A CA 1
ATOM 4010 C C . ILE A 1 522 ? 26.658 6.176 -31.494 1.00 86.69 522 ILE A C 1
ATOM 4012 O O . ILE A 1 522 ? 27.285 5.303 -30.895 1.00 86.69 522 ILE A O 1
ATOM 4016 N N . LYS A 1 523 ? 27.120 6.760 -32.608 1.00 84.19 523 LYS A N 1
ATOM 4017 C CA . LYS A 1 523 ? 28.437 6.448 -33.179 1.00 84.19 523 LYS A CA 1
ATOM 4018 C C . LYS A 1 523 ? 29.549 6.802 -32.192 1.00 84.19 523 LYS A C 1
ATOM 4020 O O . LYS A 1 523 ? 29.616 7.936 -31.709 1.00 84.19 523 LYS A O 1
ATOM 4025 N N . LEU A 1 524 ? 30.450 5.855 -31.944 1.00 84.62 524 LEU A N 1
ATOM 4026 C CA . LEU A 1 524 ? 31.648 6.095 -31.149 1.00 84.62 524 LEU A CA 1
ATOM 4027 C C . LEU A 1 524 ? 32.650 6.920 -31.967 1.00 84.62 524 LEU A C 1
ATOM 4029 O O . LEU A 1 524 ? 33.240 6.426 -32.920 1.00 84.62 524 LEU A O 1
ATOM 4033 N N . LYS A 1 525 ? 32.844 8.189 -31.595 1.00 85.06 525 LYS A N 1
ATOM 4034 C CA . LYS A 1 525 ? 33.870 9.055 -32.192 1.00 85.06 525 LYS A CA 1
ATOM 4035 C C . LYS A 1 525 ? 35.158 8.930 -31.389 1.00 85.06 525 LYS A C 1
ATOM 4037 O O . LYS A 1 525 ? 35.284 9.556 -30.340 1.00 85.06 525 LYS A O 1
ATOM 4042 N N . ILE A 1 526 ? 36.085 8.113 -31.874 1.00 88.38 526 ILE A N 1
ATOM 4043 C CA . ILE A 1 526 ? 37.370 7.854 -31.225 1.00 88.38 526 ILE A CA 1
ATOM 4044 C C . ILE A 1 526 ? 38.491 7.828 -32.263 1.00 88.38 526 ILE A C 1
ATOM 4046 O O . ILE A 1 526 ? 38.281 7.429 -33.407 1.00 88.38 526 ILE A O 1
ATOM 4050 N N . GLU A 1 527 ? 39.678 8.287 -31.875 1.00 89.62 527 GLU A N 1
ATOM 4051 C CA . GLU A 1 527 ? 40.850 8.282 -32.748 1.00 89.62 527 GLU A CA 1
ATOM 4052 C C . GLU A 1 527 ? 41.222 6.846 -33.160 1.00 89.62 527 GLU A C 1
ATOM 4054 O O . GLU A 1 527 ? 41.244 5.942 -32.325 1.00 89.62 527 GLU A O 1
ATOM 4059 N N . GLY A 1 528 ? 41.525 6.639 -34.445 1.00 86.19 528 GLY A N 1
ATOM 4060 C CA . GLY A 1 528 ? 42.004 5.357 -34.978 1.00 86.19 528 GLY A CA 1
ATOM 4061 C C . GLY A 1 528 ? 40.933 4.285 -35.213 1.00 86.19 528 GLY A C 1
ATOM 4062 O O . GLY A 1 528 ? 41.282 3.156 -35.553 1.00 86.19 528 GLY A O 1
ATOM 4063 N N . LEU A 1 529 ? 39.645 4.611 -35.044 1.00 86.81 529 LEU A N 1
ATOM 4064 C CA . LEU A 1 529 ? 38.540 3.739 -35.444 1.00 86.81 529 LEU A CA 1
ATOM 4065 C C . LEU A 1 529 ? 38.109 4.056 -36.883 1.00 86.81 529 LEU A C 1
ATOM 4067 O O . LEU A 1 529 ? 37.534 5.115 -37.132 1.00 86.81 529 LEU A O 1
ATOM 4071 N N . ASP A 1 530 ? 38.385 3.135 -37.806 1.00 78.44 530 ASP A N 1
ATOM 4072 C CA . ASP A 1 530 ? 37.943 3.233 -39.201 1.00 78.44 530 ASP A CA 1
ATOM 4073 C C . ASP A 1 530 ? 36.431 2.946 -39.312 1.00 78.44 530 ASP A C 1
ATOM 4075 O O . ASP A 1 530 ? 35.902 2.122 -38.566 1.00 78.44 530 ASP A O 1
ATOM 4079 N N . ASP A 1 531 ? 35.727 3.577 -40.260 1.00 75.81 531 ASP A N 1
ATOM 4080 C CA . ASP A 1 531 ? 34.277 3.362 -40.460 1.00 75.81 531 ASP A CA 1
ATOM 4081 C C . ASP A 1 531 ? 33.936 1.912 -40.866 1.00 75.81 531 ASP A C 1
ATOM 4083 O O . ASP A 1 531 ? 32.868 1.411 -40.519 1.00 75.81 531 ASP A O 1
ATOM 4087 N N . ASP A 1 532 ? 34.859 1.234 -41.558 1.00 74.25 532 ASP A N 1
ATOM 4088 C CA . ASP A 1 532 ? 34.737 -0.168 -41.986 1.00 74.25 532 ASP A CA 1
ATOM 4089 C C . ASP A 1 532 ? 35.352 -1.157 -40.976 1.00 74.25 532 ASP A C 1
ATOM 4091 O O . ASP A 1 532 ? 35.463 -2.353 -41.260 1.00 74.25 532 ASP A O 1
ATOM 4095 N N . ALA A 1 533 ? 35.796 -0.673 -39.808 1.00 78.94 533 ALA A N 1
ATOM 4096 C CA . ALA A 1 533 ? 36.386 -1.521 -38.782 1.00 78.94 533 ALA A CA 1
ATOM 4097 C C . ALA A 1 533 ? 35.379 -2.548 -38.245 1.00 78.94 533 ALA A C 1
ATOM 4099 O O . ALA A 1 533 ? 34.168 -2.323 -38.257 1.00 78.94 533 ALA A O 1
ATOM 4100 N N . ASN A 1 534 ? 35.884 -3.651 -37.680 1.00 83.50 534 ASN A N 1
ATOM 4101 C CA . ASN A 1 534 ? 35.057 -4.636 -36.978 1.00 83.50 534 ASN A CA 1
ATOM 4102 C C . ASN A 1 534 ? 34.546 -4.114 -35.614 1.00 83.50 534 ASN A C 1
ATOM 4104 O O . ASN A 1 534 ? 34.914 -4.606 -34.542 1.00 83.50 534 ASN A O 1
ATOM 4108 N N . ALA A 1 535 ? 33.741 -3.054 -35.668 1.00 89.25 535 ALA A N 1
ATOM 4109 C CA . ALA A 1 535 ? 33.154 -2.364 -34.538 1.00 89.25 535 ALA A CA 1
ATOM 4110 C C . ALA A 1 535 ? 31.656 -2.150 -34.762 1.00 89.25 535 ALA A C 1
ATOM 4112 O O . ALA A 1 535 ? 31.226 -1.670 -35.809 1.00 89.25 535 ALA A O 1
ATOM 4113 N N . ILE A 1 536 ? 30.849 -2.471 -33.757 1.00 91.19 536 ILE A N 1
ATOM 4114 C CA . ILE A 1 536 ? 29.390 -2.452 -33.867 1.00 91.19 536 ILE A CA 1
ATOM 4115 C C . ILE A 1 536 ? 28.761 -1.750 -32.664 1.00 91.19 536 ILE A C 1
ATOM 4117 O O . ILE A 1 536 ? 29.227 -1.875 -31.528 1.00 91.19 536 ILE A O 1
ATOM 4121 N N . SER A 1 537 ? 27.700 -0.980 -32.911 1.00 92.56 537 SER A N 1
ATOM 4122 C CA . SER A 1 537 ? 26.943 -0.374 -31.820 1.00 92.56 537 SER A CA 1
ATOM 4123 C C . SER A 1 537 ? 26.219 -1.464 -31.029 1.00 92.56 537 SER A C 1
ATOM 4125 O O . SER A 1 537 ? 25.769 -2.459 -31.597 1.00 92.56 537 SER A O 1
ATOM 4127 N N . GLY A 1 538 ? 26.071 -1.284 -29.716 1.00 92.25 538 GLY A N 1
ATOM 4128 C CA . GLY A 1 538 ? 25.360 -2.260 -28.884 1.00 92.25 538 GLY A CA 1
ATOM 4129 C C . GLY A 1 538 ? 23.917 -2.491 -29.350 1.00 92.25 538 GLY A C 1
ATOM 4130 O O . GLY A 1 538 ? 23.430 -3.615 -29.309 1.00 92.25 538 GLY A O 1
ATOM 4131 N N . TYR A 1 539 ? 23.257 -1.450 -29.869 1.00 91.06 539 TYR A N 1
ATOM 4132 C CA . TYR A 1 539 ? 21.922 -1.578 -30.454 1.00 91.06 539 TYR A CA 1
ATOM 4133 C C . TYR A 1 539 ? 21.919 -2.480 -31.695 1.00 91.06 539 TYR A C 1
ATOM 4135 O O . TYR A 1 539 ? 21.136 -3.425 -31.752 1.00 91.06 539 TYR A O 1
ATOM 4143 N N . ASP A 1 540 ? 22.804 -2.224 -32.664 1.00 91.31 540 ASP A N 1
ATOM 4144 C CA . ASP A 1 540 ? 22.846 -3.007 -33.905 1.00 91.31 540 ASP A CA 1
ATOM 4145 C C . ASP A 1 540 ? 23.267 -4.454 -33.640 1.00 91.31 540 ASP A C 1
ATOM 4147 O O . ASP A 1 540 ? 22.732 -5.375 -34.255 1.00 91.31 540 ASP A O 1
ATOM 4151 N N . PHE A 1 541 ? 24.193 -4.663 -32.698 1.00 93.56 541 PHE A N 1
ATOM 4152 C CA . PHE A 1 541 ? 24.594 -5.993 -32.254 1.00 93.56 541 PHE A CA 1
ATOM 4153 C C . PHE A 1 541 ? 23.400 -6.765 -31.683 1.00 93.56 541 PHE A C 1
ATOM 4155 O O . PHE A 1 541 ? 23.120 -7.870 -32.142 1.00 93.56 541 PHE A O 1
ATOM 4162 N N . MET A 1 542 ? 22.660 -6.174 -30.737 1.00 93.50 542 MET A N 1
ATOM 4163 C CA . MET A 1 542 ? 21.507 -6.840 -30.125 1.00 93.50 542 MET A CA 1
ATOM 4164 C C . MET A 1 542 ? 20.372 -7.065 -31.121 1.00 93.50 542 MET A C 1
ATOM 4166 O O . MET A 1 542 ? 19.775 -8.139 -31.109 1.00 93.50 542 MET A O 1
ATOM 4170 N N . LYS A 1 543 ? 20.108 -6.104 -32.019 1.00 91.81 543 LYS A N 1
ATOM 4171 C CA . LYS A 1 543 ? 19.101 -6.280 -33.072 1.00 91.81 543 LYS A CA 1
ATOM 4172 C C . LYS A 1 543 ? 19.430 -7.508 -33.917 1.00 91.81 543 LYS A C 1
ATOM 4174 O O . LYS A 1 543 ? 18.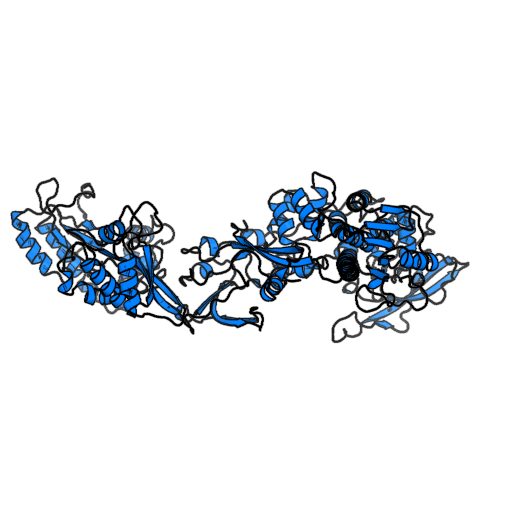577 -8.376 -34.044 1.00 91.81 543 LYS A O 1
ATOM 4179 N N . ARG A 1 544 ? 20.670 -7.616 -34.412 1.00 93.00 544 ARG A N 1
ATOM 4180 C CA . ARG A 1 544 ? 21.106 -8.764 -35.223 1.00 93.00 544 ARG A CA 1
ATOM 4181 C C . ARG A 1 544 ? 21.111 -10.078 -34.443 1.00 93.00 544 ARG A C 1
ATOM 4183 O O . ARG A 1 544 ? 20.711 -11.101 -34.983 1.00 93.00 544 ARG A O 1
ATOM 4190 N N . TYR A 1 545 ? 21.513 -10.045 -33.170 1.00 92.50 545 TYR A N 1
ATOM 4191 C CA . TYR A 1 545 ? 21.444 -11.208 -32.278 1.00 92.50 545 TYR A CA 1
ATOM 4192 C C . TYR A 1 545 ? 20.020 -11.747 -32.164 1.00 92.50 545 TYR A C 1
ATOM 4194 O O . TYR A 1 545 ? 19.799 -12.947 -32.279 1.00 92.50 545 TYR A O 1
ATOM 4202 N N . ASN A 1 546 ? 19.048 -10.853 -31.998 1.00 92.56 546 ASN A N 1
ATOM 4203 C CA . ASN A 1 546 ? 17.654 -11.226 -31.808 1.00 92.56 546 ASN A CA 1
ATOM 4204 C C . ASN A 1 546 ? 16.932 -11.594 -33.111 1.00 92.56 546 ASN A C 1
ATOM 4206 O O . ASN A 1 546 ? 16.001 -12.394 -33.069 1.00 92.56 546 ASN A O 1
ATOM 4210 N N . THR A 1 547 ? 17.339 -11.041 -34.257 1.00 89.44 547 THR A N 1
ATOM 4211 C CA . THR A 1 547 ? 16.791 -11.408 -35.576 1.00 89.44 547 THR A CA 1
ATOM 4212 C C . THR A 1 547 ? 17.443 -12.658 -36.169 1.00 89.44 547 THR A C 1
ATOM 4214 O O . THR A 1 547 ? 16.895 -13.241 -37.102 1.00 89.44 547 THR A O 1
ATOM 4217 N N . GLY A 1 548 ? 18.597 -13.081 -35.644 1.00 88.19 548 GLY A N 1
ATOM 4218 C CA . GLY A 1 548 ? 19.411 -14.146 -36.234 1.00 88.19 548 GLY A CA 1
ATOM 4219 C C . GLY A 1 548 ? 20.190 -13.696 -37.475 1.00 88.19 548 GLY A C 1
ATOM 4220 O O . GLY A 1 548 ? 20.669 -14.536 -38.240 1.00 88.19 548 GLY A O 1
ATOM 4221 N N . ASP A 1 549 ? 20.321 -12.385 -37.690 1.00 89.25 549 ASP A N 1
ATOM 4222 C CA . ASP A 1 549 ? 21.101 -11.836 -38.795 1.00 89.25 549 ASP A CA 1
ATOM 4223 C C . ASP A 1 549 ? 22.607 -12.084 -38.592 1.00 89.25 549 ASP A C 1
ATOM 4225 O O . ASP A 1 549 ? 23.089 -12.115 -37.456 1.00 89.25 549 ASP A O 1
ATOM 4229 N N . PRO A 1 550 ? 23.405 -12.178 -39.673 1.00 85.94 550 PRO A N 1
ATOM 4230 C CA . PRO A 1 550 ? 24.853 -12.313 -39.563 1.00 85.94 550 PRO A CA 1
ATOM 4231 C C . PRO A 1 550 ? 25.498 -11.186 -38.739 1.00 85.94 550 PRO A C 1
ATOM 4233 O O . PRO A 1 550 ? 25.411 -9.994 -39.075 1.00 85.94 550 PRO A O 1
ATOM 4236 N N . ILE A 1 551 ? 26.205 -11.575 -37.676 1.00 87.44 551 ILE A N 1
ATOM 4237 C CA . ILE A 1 551 ? 26.908 -10.659 -36.774 1.00 87.44 551 ILE A CA 1
ATOM 4238 C C . ILE A 1 551 ? 28.415 -10.778 -37.008 1.00 87.44 551 ILE A C 1
ATOM 4240 O O . ILE A 1 551 ? 28.956 -11.880 -36.905 1.00 87.44 551 ILE A O 1
ATOM 4244 N N . PRO A 1 552 ? 29.119 -9.673 -37.304 1.00 79.12 552 PRO A N 1
ATOM 4245 C CA . PRO A 1 552 ? 30.559 -9.694 -37.524 1.00 79.12 552 PRO A CA 1
ATOM 4246 C C . PRO A 1 552 ? 31.300 -9.716 -36.176 1.00 79.12 552 PRO A C 1
ATOM 4248 O O . PRO A 1 552 ? 31.922 -8.745 -35.770 1.00 79.12 552 PRO A O 1
ATOM 4251 N N . VAL A 1 553 ? 31.189 -10.810 -35.422 1.00 84.50 553 VAL A N 1
ATOM 4252 C CA . VAL A 1 553 ? 31.873 -10.978 -34.130 1.00 84.50 553 VAL A CA 1
ATOM 4253 C C . VAL A 1 553 ? 32.766 -12.204 -34.194 1.00 84.50 553 VAL A C 1
ATOM 4255 O O . VAL A 1 553 ? 32.323 -13.297 -34.534 1.00 84.50 553 VAL A O 1
ATOM 4258 N N . SER A 1 554 ? 34.042 -12.009 -33.878 1.00 84.75 554 SER A N 1
ATOM 4259 C CA . SER A 1 554 ? 35.060 -13.059 -33.883 1.00 84.75 554 SER A CA 1
ATOM 4260 C C . SER A 1 554 ? 36.177 -12.724 -32.907 1.00 84.75 554 SER A C 1
ATOM 4262 O O . SER A 1 554 ? 36.457 -11.542 -32.702 1.00 84.75 554 SER A O 1
ATOM 4264 N N . GLY A 1 555 ? 36.860 -13.746 -32.393 1.00 86.19 555 GLY A N 1
ATOM 4265 C CA . GLY A 1 555 ? 38.039 -13.557 -31.550 1.00 86.19 555 GLY A CA 1
ATOM 4266 C C . GLY A 1 555 ? 37.714 -12.903 -30.208 1.00 86.19 555 GLY A C 1
ATOM 4267 O O . GLY A 1 555 ? 36.620 -13.083 -29.674 1.00 86.19 555 GLY A O 1
ATOM 4268 N N . ASP A 1 556 ? 38.672 -12.161 -29.659 1.00 89.56 556 ASP A N 1
ATOM 4269 C CA . ASP A 1 556 ? 38.510 -11.522 -28.351 1.00 89.56 556 ASP A CA 1
ATOM 4270 C C . ASP A 1 556 ? 37.672 -10.234 -28.461 1.00 89.56 556 ASP A C 1
ATOM 4272 O O . ASP A 1 556 ? 37.882 -9.407 -29.355 1.00 89.56 556 ASP A O 1
ATOM 4276 N N . VAL A 1 557 ? 36.723 -10.037 -27.539 1.00 92.06 557 VAL A N 1
ATOM 4277 C CA . VAL A 1 557 ? 35.729 -8.947 -27.605 1.00 92.06 557 VAL A CA 1
ATOM 4278 C C . VAL A 1 557 ? 35.920 -7.951 -26.467 1.00 92.06 557 VAL A C 1
ATOM 4280 O O . VAL A 1 557 ? 35.961 -8.336 -25.299 1.00 92.06 557 VAL A O 1
ATOM 4283 N N . VAL A 1 558 ? 35.962 -6.657 -26.790 1.00 93.62 558 VAL A N 1
ATOM 4284 C CA . VAL A 1 558 ? 35.931 -5.560 -25.806 1.00 93.62 558 VAL A CA 1
ATOM 4285 C C . VAL A 1 558 ? 34.619 -4.796 -25.922 1.00 93.62 558 VAL A C 1
ATOM 4287 O O . VAL A 1 558 ? 34.169 -4.479 -27.024 1.00 93.62 558 VAL A O 1
ATOM 4290 N N . ILE A 1 559 ? 34.014 -4.478 -24.775 1.00 93.88 559 ILE A N 1
ATOM 4291 C CA . ILE A 1 559 ? 32.717 -3.802 -24.706 1.00 93.88 559 ILE A CA 1
ATOM 4292 C C . ILE A 1 559 ? 32.878 -2.474 -23.984 1.00 93.88 559 ILE A C 1
ATOM 4294 O O . ILE A 1 559 ? 33.360 -2.438 -22.860 1.00 93.88 559 ILE A O 1
ATOM 4298 N N . ILE A 1 560 ? 32.453 -1.375 -24.602 1.00 94.12 560 ILE A N 1
ATOM 4299 C CA . ILE A 1 560 ? 32.475 -0.042 -23.988 1.00 94.12 560 ILE A CA 1
ATOM 4300 C C . ILE A 1 560 ? 31.059 0.324 -23.555 1.00 94.12 560 ILE A C 1
ATOM 4302 O O . ILE A 1 560 ? 30.174 0.474 -24.396 1.00 94.12 560 ILE A O 1
ATOM 4306 N N . GLY A 1 561 ? 30.838 0.515 -22.256 1.00 91.38 561 GLY A N 1
ATOM 4307 C CA . GLY A 1 561 ? 29.531 0.889 -21.715 1.00 91.38 561 GLY A CA 1
ATOM 4308 C C . GLY A 1 561 ? 29.342 0.446 -20.268 1.00 91.38 561 GLY A C 1
ATOM 4309 O O . GLY A 1 561 ? 30.183 -0.237 -19.705 1.00 91.38 561 GLY A O 1
ATOM 4310 N N . GLY A 1 562 ? 28.236 0.857 -19.647 1.00 87.19 562 GLY A N 1
ATOM 4311 C CA . GLY A 1 562 ? 27.917 0.488 -18.259 1.00 87.19 562 GLY A CA 1
ATOM 4312 C C . GLY A 1 562 ? 26.420 0.384 -17.969 1.00 87.19 562 GLY A C 1
ATOM 4313 O O . GLY A 1 562 ? 26.004 0.575 -16.830 1.00 87.19 562 GLY A O 1
ATOM 4314 N N . GLY A 1 563 ? 25.601 0.176 -19.003 1.00 88.56 563 GLY A N 1
ATOM 4315 C CA . GLY A 1 563 ? 24.151 -0.012 -18.884 1.00 88.56 563 GLY A CA 1
ATOM 4316 C C . GLY A 1 563 ? 23.711 -1.420 -19.281 1.00 88.56 563 GLY A C 1
ATOM 4317 O O . GLY A 1 563 ? 24.545 -2.242 -19.656 1.00 88.56 563 GLY A O 1
ATOM 4318 N N . PHE A 1 564 ? 22.400 -1.678 -19.243 1.00 88.81 564 PHE A N 1
ATOM 4319 C CA . PHE A 1 564 ? 21.823 -2.988 -19.574 1.00 88.81 564 PHE A CA 1
ATOM 4320 C C . PHE A 1 564 ? 22.236 -3.491 -20.960 1.00 88.81 564 PHE A C 1
ATOM 4322 O O . PHE A 1 564 ? 22.669 -4.629 -21.075 1.00 88.81 564 PHE A O 1
ATOM 4329 N N . THR A 1 565 ? 22.255 -2.624 -21.980 1.00 91.31 565 THR A N 1
ATOM 4330 C CA . THR A 1 565 ? 22.726 -2.999 -23.325 1.00 91.31 565 THR A CA 1
ATOM 4331 C C . THR A 1 565 ? 24.156 -3.540 -23.319 1.00 91.31 565 THR A C 1
ATOM 4333 O O . THR A 1 565 ? 24.448 -4.472 -24.056 1.00 91.31 565 THR A O 1
ATOM 4336 N N . ALA A 1 566 ? 25.058 -2.994 -22.492 1.00 92.69 566 ALA A N 1
ATOM 4337 C CA . ALA A 1 566 ? 26.438 -3.478 -22.413 1.00 92.69 566 ALA A CA 1
ATOM 4338 C C . ALA A 1 566 ? 26.506 -4.885 -21.796 1.00 92.69 566 ALA A C 1
ATOM 4340 O O . ALA A 1 566 ? 27.235 -5.736 -22.301 1.00 92.69 566 ALA A O 1
ATOM 4341 N N . VAL A 1 567 ? 25.715 -5.133 -20.746 1.00 92.25 567 VAL A N 1
ATOM 4342 C CA . VAL A 1 567 ? 25.587 -6.451 -20.099 1.00 92.25 567 VAL A CA 1
ATOM 4343 C C . VAL A 1 567 ? 24.993 -7.474 -21.065 1.00 92.25 567 VAL A C 1
ATOM 4345 O O . VAL A 1 567 ? 25.554 -8.557 -21.232 1.00 92.25 567 VAL A O 1
ATOM 4348 N N . ASP A 1 568 ? 23.917 -7.109 -21.760 1.00 93.06 568 ASP A N 1
ATOM 4349 C CA . ASP A 1 568 ? 23.257 -7.969 -22.741 1.00 93.06 568 ASP A CA 1
ATOM 4350 C C . ASP A 1 568 ? 24.193 -8.300 -23.909 1.00 93.06 568 ASP A C 1
ATOM 4352 O O . ASP A 1 568 ? 24.312 -9.468 -24.284 1.00 93.06 568 ASP A O 1
ATOM 4356 N N . CYS A 1 569 ? 24.932 -7.310 -24.427 1.00 93.56 569 CYS A N 1
ATOM 4357 C CA . CYS A 1 569 ? 25.950 -7.528 -25.457 1.00 93.56 569 CYS A CA 1
ATOM 4358 C C . CYS A 1 569 ? 27.030 -8.504 -24.983 1.00 93.56 569 CYS A C 1
ATOM 4360 O O . CYS A 1 569 ? 27.418 -9.394 -25.734 1.00 93.56 569 CYS A O 1
ATOM 4362 N N . ALA A 1 570 ? 27.504 -8.365 -23.742 1.00 92.81 570 ALA A N 1
ATOM 4363 C CA . ALA A 1 570 ? 28.566 -9.205 -23.196 1.00 92.81 570 ALA A CA 1
ATOM 4364 C C . ALA A 1 570 ? 28.153 -10.668 -23.088 1.00 92.81 570 ALA A C 1
ATOM 4366 O O . ALA A 1 570 ? 28.841 -11.560 -23.587 1.00 92.81 570 ALA A O 1
ATOM 4367 N N . ARG A 1 571 ? 26.990 -10.903 -22.485 1.00 92.00 571 ARG A N 1
ATOM 4368 C CA . ARG A 1 571 ? 26.440 -12.243 -22.271 1.00 92.00 571 ARG A CA 1
ATOM 4369 C C . ARG A 1 571 ? 26.030 -12.909 -23.587 1.00 92.00 571 ARG A C 1
ATOM 4371 O O . ARG A 1 571 ? 26.212 -14.116 -23.745 1.00 92.00 571 ARG A O 1
ATOM 4378 N N . SER A 1 572 ? 25.548 -12.131 -24.554 1.00 92.31 572 SER A N 1
ATOM 4379 C CA . SER A 1 572 ? 25.206 -12.622 -25.896 1.00 92.31 572 SER A CA 1
ATOM 4380 C C . SER A 1 572 ? 26.455 -12.933 -26.729 1.00 92.31 572 SER A C 1
ATOM 4382 O O . SER A 1 572 ? 26.539 -13.995 -27.338 1.00 92.31 572 SER A O 1
ATOM 4384 N N . ALA A 1 573 ? 27.478 -12.069 -26.707 1.00 91.31 573 ALA A N 1
ATOM 4385 C CA . ALA A 1 573 ? 28.752 -12.326 -27.384 1.00 91.31 573 ALA A CA 1
ATOM 4386 C C . ALA A 1 573 ? 29.440 -13.586 -26.838 1.00 91.31 573 ALA A C 1
ATOM 4388 O O . ALA A 1 573 ? 29.972 -14.384 -27.609 1.00 91.31 573 ALA A O 1
ATOM 4389 N N . ARG A 1 574 ? 29.366 -13.806 -25.518 1.00 88.81 574 ARG A N 1
ATOM 4390 C CA . ARG A 1 574 ? 29.870 -15.022 -24.866 1.00 88.81 574 ARG A CA 1
ATOM 4391 C C . ARG A 1 574 ? 29.202 -16.290 -25.403 1.00 88.81 574 ARG A C 1
ATOM 4393 O O . ARG A 1 574 ? 29.902 -17.262 -25.664 1.00 88.81 574 ARG A O 1
ATOM 4400 N N . ARG A 1 575 ? 27.882 -16.268 -25.609 1.00 88.19 575 ARG A N 1
ATOM 4401 C CA . ARG A 1 575 ? 27.116 -17.395 -26.175 1.00 88.19 575 ARG A CA 1
ATOM 4402 C C . ARG A 1 575 ? 27.488 -17.677 -27.631 1.00 88.19 575 ARG A C 1
ATOM 4404 O O . ARG A 1 575 ? 27.662 -18.830 -27.998 1.00 88.19 575 ARG A O 1
ATOM 4411 N N . LEU A 1 576 ? 27.688 -16.634 -28.442 1.00 88.00 576 LEU A N 1
ATOM 4412 C CA . LEU A 1 576 ? 28.094 -16.791 -29.847 1.00 88.00 576 LEU A CA 1
ATOM 4413 C C . LEU A 1 576 ? 29.498 -17.387 -30.009 1.00 88.00 576 LEU A C 1
ATOM 4415 O O . LEU A 1 576 ? 29.738 -18.157 -30.935 1.00 88.00 576 LEU A O 1
ATOM 4419 N N . LEU A 1 577 ? 30.434 -16.990 -29.145 1.00 85.75 577 LEU A N 1
ATOM 4420 C CA . LEU A 1 577 ? 31.847 -17.352 -29.269 1.00 85.75 577 LEU A CA 1
ATOM 4421 C C . LEU A 1 577 ? 32.244 -18.590 -28.449 1.00 85.75 577 LEU A C 1
ATOM 4423 O O . LEU A 1 577 ? 33.316 -19.158 -28.670 1.00 85.75 577 LEU A O 1
ATOM 4427 N N . GLY A 1 578 ? 31.399 -19.011 -27.506 1.00 79.00 578 GLY A N 1
ATOM 4428 C CA . GLY A 1 578 ? 31.670 -20.125 -26.602 1.00 79.00 578 GLY A CA 1
ATOM 4429 C C . GLY A 1 578 ? 32.860 -19.873 -25.671 1.00 79.00 578 GLY A C 1
ATOM 4430 O O . GLY A 1 578 ? 33.325 -18.745 -25.490 1.00 79.00 578 GLY A O 1
ATOM 4431 N N . GLU A 1 579 ? 33.376 -20.946 -25.060 1.00 73.00 579 GLU A N 1
ATOM 4432 C CA . GLU A 1 579 ? 34.431 -20.842 -24.042 1.00 73.00 579 GLU A CA 1
ATOM 4433 C C . GLU A 1 579 ? 35.819 -20.465 -24.574 1.00 73.00 579 GLU A C 1
ATOM 4435 O O . GLU A 1 579 ? 36.661 -19.990 -23.813 1.00 73.00 579 GLU A O 1
ATOM 4440 N N . GLN A 1 580 ? 36.044 -20.659 -25.874 1.00 66.62 580 GLN A N 1
ATOM 4441 C CA . GLN A 1 580 ? 37.364 -20.616 -26.510 1.00 66.62 580 GLN A CA 1
ATOM 4442 C C . GLN A 1 580 ? 37.909 -19.198 -26.718 1.00 66.62 580 GLN A C 1
ATOM 4444 O O . GLN A 1 580 ? 39.120 -19.028 -26.859 1.00 66.62 580 GLN A O 1
ATOM 4449 N N . HIS A 1 581 ? 37.034 -18.194 -26.726 1.00 69.00 581 HIS A N 1
ATOM 4450 C CA . HIS A 1 581 ? 37.392 -16.791 -26.920 1.00 69.00 581 HIS A CA 1
ATOM 4451 C C . HIS A 1 581 ? 37.116 -15.977 -25.659 1.00 69.00 581 HIS A C 1
ATOM 4453 O O . HIS A 1 581 ? 36.164 -16.248 -24.917 1.00 69.00 581 HIS A O 1
ATOM 4459 N N . ARG A 1 582 ? 37.948 -14.962 -25.405 1.00 68.62 582 ARG A N 1
ATOM 4460 C CA . ARG A 1 582 ? 37.787 -14.095 -24.240 1.00 68.62 582 ARG A CA 1
ATOM 4461 C C . ARG A 1 582 ? 36.816 -12.976 -24.593 1.00 68.62 582 ARG A C 1
ATOM 4463 O O . ARG A 1 582 ? 37.096 -12.122 -25.430 1.00 68.62 582 ARG A O 1
ATOM 4470 N N . VAL A 1 583 ? 35.680 -12.932 -23.904 1.00 69.94 583 VAL A N 1
ATOM 4471 C CA . VAL A 1 583 ? 34.935 -11.674 -23.768 1.00 69.94 583 VAL A CA 1
ATOM 4472 C C . VAL A 1 583 ? 35.672 -10.880 -22.694 1.00 69.94 583 VAL A C 1
ATOM 4474 O O . VAL A 1 583 ? 35.507 -11.121 -21.502 1.00 69.94 583 VAL A O 1
ATOM 4477 N N . THR A 1 584 ? 36.599 -10.033 -23.138 1.00 60.59 584 THR A N 1
ATOM 4478 C CA . THR A 1 584 ? 37.739 -9.562 -22.346 1.00 60.59 584 THR A CA 1
ATOM 4479 C C . THR A 1 584 ? 37.334 -8.671 -21.178 1.00 60.59 584 THR A C 1
ATOM 4481 O O . THR A 1 584 ? 37.941 -8.808 -20.122 1.00 60.59 584 THR A O 1
ATOM 4484 N N . ALA A 1 585 ? 36.351 -7.776 -21.350 1.00 72.25 585 ALA A N 1
ATOM 4485 C CA . ALA A 1 585 ? 35.683 -7.057 -20.258 1.00 72.25 585 ALA A CA 1
ATOM 4486 C C . ALA A 1 585 ? 34.622 -6.066 -20.770 1.00 72.25 585 ALA A C 1
ATOM 4488 O O . ALA A 1 585 ? 34.726 -5.533 -21.882 1.00 72.25 585 ALA A O 1
ATOM 4489 N N . ILE A 1 586 ? 33.660 -5.736 -19.902 1.00 89.75 586 ILE A N 1
ATOM 4490 C CA . ILE A 1 586 ? 32.944 -4.454 -19.955 1.00 89.75 586 ILE A CA 1
ATOM 4491 C C . ILE A 1 586 ? 33.875 -3.364 -19.421 1.00 89.75 586 ILE A C 1
ATOM 4493 O O . ILE A 1 586 ? 34.319 -3.437 -18.282 1.00 89.75 586 ILE A O 1
ATOM 4497 N N . MET A 1 587 ? 34.143 -2.343 -20.228 1.00 92.94 587 MET A N 1
ATOM 4498 C CA . MET A 1 587 ? 34.970 -1.190 -19.888 1.00 92.94 587 MET A CA 1
ATOM 4499 C C . MET A 1 587 ? 34.082 0.024 -19.628 1.00 92.94 587 MET A C 1
ATOM 4501 O O . MET A 1 587 ? 33.398 0.529 -20.529 1.00 92.94 587 MET A O 1
ATOM 4505 N N . TYR A 1 588 ? 34.100 0.501 -18.386 1.00 93.75 588 TYR A N 1
ATOM 4506 C CA . TYR A 1 588 ? 33.265 1.593 -17.918 1.00 93.75 588 TYR A CA 1
ATOM 4507 C C . TYR A 1 588 ? 34.085 2.750 -17.349 1.00 93.75 588 TYR A C 1
ATOM 4509 O O . TYR A 1 588 ? 35.009 2.591 -16.556 1.00 93.75 588 TYR A O 1
ATOM 4517 N N . ARG A 1 589 ? 33.679 3.963 -17.724 1.00 92.00 589 ARG A N 1
ATOM 4518 C CA . ARG A 1 589 ? 34.375 5.211 -17.386 1.00 92.00 589 ARG A CA 1
ATOM 4519 C C . ARG A 1 589 ? 34.293 5.637 -15.922 1.00 92.00 589 ARG A C 1
ATOM 4521 O O . ARG A 1 589 ? 35.040 6.526 -15.526 1.00 92.00 589 ARG A O 1
ATOM 4528 N N . ARG A 1 590 ? 33.400 5.039 -15.130 1.00 92.88 590 ARG A N 1
ATOM 4529 C CA . ARG A 1 590 ? 33.206 5.330 -13.696 1.00 92.88 590 ARG A CA 1
ATOM 4530 C C . ARG A 1 590 ? 33.304 4.049 -12.864 1.00 92.88 590 ARG A C 1
ATOM 4532 O O . ARG A 1 590 ? 33.585 2.990 -13.423 1.00 92.88 590 ARG A O 1
ATOM 4539 N N . GLY A 1 591 ? 33.103 4.164 -11.551 1.00 91.06 591 GLY A N 1
ATOM 4540 C CA . GLY A 1 591 ? 32.977 3.016 -10.653 1.00 91.06 591 GLY A CA 1
ATOM 4541 C C . GLY A 1 591 ? 31.723 2.182 -10.930 1.00 91.06 591 GLY A C 1
ATOM 4542 O O . GLY A 1 591 ? 30.800 2.625 -11.620 1.00 91.06 591 GLY A O 1
ATOM 4543 N N . GLU A 1 592 ? 31.714 0.958 -10.414 1.00 90.12 592 GLU A N 1
ATOM 4544 C CA . GLU A 1 592 ? 30.652 -0.035 -10.623 1.00 90.12 592 GLU A CA 1
ATOM 4545 C C . GLU A 1 592 ? 29.318 0.418 -10.023 1.00 90.12 592 GLU A C 1
ATOM 4547 O O . GLU A 1 592 ? 28.273 0.251 -10.640 1.00 90.12 592 GLU A O 1
ATOM 4552 N N . GLU A 1 593 ? 29.365 1.111 -8.886 1.00 87.62 593 GLU A N 1
ATOM 4553 C CA . GLU A 1 593 ? 28.228 1.740 -8.211 1.00 87.62 593 GLU A CA 1
ATOM 4554 C C . GLU A 1 593 ? 27.492 2.776 -9.079 1.00 87.62 593 GLU A C 1
ATOM 4556 O O . GLU A 1 593 ? 26.340 3.112 -8.821 1.00 87.62 593 GLU A O 1
ATOM 4561 N N . HIS A 1 594 ? 28.139 3.259 -10.144 1.00 89.31 594 HIS A N 1
ATOM 4562 C CA . HIS A 1 594 ? 27.569 4.205 -11.099 1.00 89.31 594 HIS A CA 1
ATOM 4563 C C . HIS A 1 594 ? 27.053 3.543 -12.385 1.00 89.31 594 HIS A C 1
ATOM 4565 O O . HIS A 1 594 ? 26.634 4.263 -13.312 1.00 89.31 594 HIS A O 1
ATOM 4571 N N . MET A 1 595 ? 27.164 2.218 -12.521 1.00 89.31 595 MET A N 1
ATOM 4572 C CA . MET A 1 595 ? 26.571 1.471 -13.631 1.00 89.31 595 MET A CA 1
ATOM 4573 C C . MET A 1 595 ? 25.045 1.503 -13.521 1.00 89.31 595 MET A C 1
ATOM 4575 O O . MET A 1 595 ? 24.481 1.598 -12.439 1.00 89.31 595 MET A O 1
ATOM 4579 N N . SER A 1 596 ? 24.366 1.482 -14.666 1.00 85.44 596 SER A N 1
ATOM 4580 C CA . SER A 1 596 ? 22.899 1.441 -14.701 1.00 85.44 596 SER A CA 1
ATOM 4581 C C . SER A 1 596 ? 22.353 0.014 -14.597 1.00 85.44 596 SER A C 1
ATOM 4583 O O . SER A 1 596 ? 21.179 -0.155 -14.293 1.00 85.44 596 SER A O 1
ATOM 4585 N N . ALA A 1 597 ? 23.180 -1.000 -14.874 1.00 84.44 597 ALA A N 1
ATOM 4586 C CA . ALA A 1 597 ? 22.818 -2.398 -14.660 1.00 84.44 597 ALA A CA 1
ATOM 4587 C C . ALA A 1 597 ? 22.751 -2.714 -13.158 1.00 84.44 597 ALA A C 1
ATOM 4589 O O . ALA A 1 597 ? 23.520 -2.156 -12.374 1.00 84.44 597 ALA A O 1
ATOM 4590 N N . SER A 1 598 ? 21.844 -3.608 -12.760 1.00 82.31 598 SER A N 1
ATOM 4591 C CA . SER A 1 598 ? 21.694 -3.982 -11.353 1.00 82.31 598 SER A CA 1
ATOM 4592 C C . SER A 1 598 ? 22.904 -4.784 -10.845 1.00 82.31 598 SER A C 1
ATOM 4594 O O . SER A 1 598 ? 23.544 -5.496 -11.626 1.00 82.31 598 SER A O 1
ATOM 4596 N N . PRO A 1 599 ? 23.199 -4.733 -9.531 1.00 84.25 599 PRO A N 1
ATOM 4597 C CA . PRO A 1 599 ? 24.245 -5.560 -8.930 1.00 84.25 599 PRO A CA 1
ATOM 4598 C C . PRO A 1 599 ? 24.073 -7.059 -9.214 1.00 84.25 599 PRO A C 1
ATOM 4600 O O . PRO A 1 599 ? 25.056 -7.742 -9.494 1.00 84.25 599 PRO A O 1
ATOM 4603 N N . ASP A 1 600 ? 22.833 -7.561 -9.210 1.00 83.75 600 ASP A N 1
ATOM 4604 C CA . ASP A 1 600 ? 22.527 -8.959 -9.534 1.00 83.75 600 ASP A CA 1
ATOM 4605 C C . ASP A 1 600 ? 22.912 -9.322 -10.978 1.00 83.75 600 ASP A C 1
ATOM 4607 O O . ASP A 1 600 ? 23.507 -10.372 -11.208 1.00 83.75 600 ASP A O 1
ATOM 4611 N N . GLU A 1 601 ? 22.655 -8.442 -11.951 1.00 86.38 601 GLU A N 1
ATOM 4612 C CA . GLU A 1 601 ? 23.022 -8.674 -13.356 1.00 86.38 601 GLU A CA 1
ATOM 4613 C C . GLU A 1 601 ? 24.543 -8.659 -13.555 1.00 86.38 601 GLU A C 1
ATOM 4615 O O . GLU A 1 601 ? 25.087 -9.485 -14.289 1.00 86.38 601 GLU A O 1
ATOM 4620 N N . ILE A 1 602 ? 25.256 -7.767 -12.858 1.00 88.81 602 ILE A N 1
ATOM 4621 C CA . ILE A 1 602 ? 26.727 -7.736 -12.873 1.00 88.81 602 ILE A CA 1
ATOM 4622 C C . ILE A 1 602 ? 27.296 -9.011 -12.231 1.00 88.81 602 ILE A C 1
ATOM 4624 O O . ILE A 1 602 ? 28.281 -9.572 -12.718 1.00 88.81 602 ILE A O 1
ATOM 4628 N N . TRP A 1 603 ? 26.665 -9.510 -11.165 1.00 88.56 603 TRP A N 1
ATOM 4629 C CA . TRP A 1 603 ? 27.037 -10.777 -10.542 1.00 88.56 603 TRP A CA 1
ATOM 4630 C C . TRP A 1 603 ? 26.828 -11.968 -11.486 1.00 88.56 603 TRP A C 1
ATOM 4632 O O . TRP A 1 603 ? 27.745 -12.772 -11.654 1.00 88.56 603 TRP A O 1
ATOM 4642 N N . GLN A 1 604 ? 25.677 -12.059 -12.163 1.00 88.19 604 GLN A N 1
ATOM 4643 C CA . GLN A 1 604 ? 25.427 -13.102 -13.168 1.00 88.19 604 GLN A CA 1
ATOM 4644 C C . GLN A 1 604 ? 26.441 -13.045 -14.316 1.00 88.19 604 GLN A C 1
ATOM 4646 O O . GLN A 1 604 ? 26.930 -14.082 -14.759 1.00 88.19 604 GLN A O 1
ATOM 4651 N N . LEU A 1 605 ? 26.798 -11.840 -14.762 1.00 89.56 605 LEU A N 1
ATOM 4652 C CA . LEU A 1 605 ? 27.809 -11.620 -15.791 1.00 89.56 605 LEU A CA 1
ATOM 4653 C C . LEU A 1 605 ? 29.195 -12.146 -15.367 1.00 89.56 605 LEU A C 1
ATOM 4655 O O . LEU A 1 605 ? 29.859 -12.823 -16.151 1.00 89.56 605 LEU A O 1
ATOM 4659 N N . ARG A 1 606 ? 29.604 -11.916 -14.113 1.00 89.44 606 ARG A N 1
ATOM 4660 C CA . ARG A 1 606 ? 30.861 -12.454 -13.561 1.00 89.44 606 ARG A CA 1
ATOM 4661 C C . ARG A 1 606 ? 30.850 -13.972 -13.431 1.00 89.44 606 ARG A C 1
ATOM 4663 O O . ARG A 1 606 ? 31.866 -14.606 -13.703 1.00 89.44 606 ARG A O 1
ATOM 4670 N N . LEU A 1 607 ? 29.717 -14.562 -13.041 1.00 88.81 607 LEU A N 1
ATOM 4671 C CA . LEU A 1 607 ? 29.565 -16.020 -12.993 1.00 88.81 607 LEU A CA 1
ATOM 4672 C C . LEU A 1 607 ? 29.731 -16.659 -14.381 1.00 88.81 607 LEU A C 1
ATOM 4674 O O . LEU A 1 607 ? 30.252 -17.764 -14.477 1.00 88.81 607 LEU A O 1
ATOM 4678 N N . GLU A 1 608 ? 29.351 -15.952 -15.449 1.00 87.88 608 GLU A N 1
ATOM 4679 C CA . GLU A 1 608 ? 29.578 -16.367 -16.843 1.00 87.88 608 GLU A CA 1
ATOM 4680 C C . GLU A 1 608 ? 31.031 -16.116 -17.328 1.00 87.88 608 GLU A C 1
ATOM 4682 O O . GLU A 1 608 ? 31.348 -16.356 -18.496 1.00 87.88 608 GLU A O 1
ATOM 4687 N N . GLY A 1 609 ? 31.933 -15.681 -16.436 1.00 86.75 609 GLY A N 1
ATOM 4688 C CA . GLY A 1 609 ? 33.367 -15.510 -16.698 1.00 86.75 609 GLY A CA 1
ATOM 4689 C C . GLY A 1 609 ? 33.740 -14.197 -17.387 1.00 86.75 609 GLY A C 1
ATOM 4690 O O . GLY A 1 609 ? 34.800 -14.117 -18.005 1.00 86.75 609 GLY A O 1
ATOM 4691 N N . ILE A 1 610 ? 32.872 -13.185 -17.320 1.00 89.31 610 ILE A N 1
ATOM 4692 C CA . ILE A 1 610 ? 33.075 -11.885 -17.964 1.00 89.31 610 ILE A CA 1
ATOM 4693 C C . ILE A 1 610 ? 33.510 -10.861 -16.909 1.00 89.31 610 ILE A C 1
ATOM 4695 O O . ILE A 1 610 ? 32.824 -10.647 -15.909 1.00 89.31 610 ILE A O 1
ATOM 4699 N N . ASP A 1 611 ? 34.640 -10.197 -17.146 1.00 87.62 611 ASP A N 1
ATOM 4700 C CA . ASP A 1 611 ? 35.179 -9.187 -16.234 1.00 87.62 611 ASP A CA 1
ATOM 4701 C C . ASP A 1 611 ? 34.581 -7.787 -16.471 1.00 87.62 611 ASP A C 1
ATOM 4703 O O . ASP A 1 611 ? 34.102 -7.446 -17.557 1.00 87.62 611 ASP A O 1
ATOM 4707 N N . VAL A 1 612 ? 34.645 -6.937 -15.441 1.00 91.25 612 VAL A N 1
ATOM 4708 C CA . VAL A 1 612 ? 34.253 -5.521 -15.516 1.00 91.25 612 VAL A CA 1
ATOM 4709 C C . VAL A 1 612 ? 35.449 -4.651 -15.143 1.00 91.25 612 VAL A C 1
ATOM 4711 O O . VAL A 1 612 ? 35.890 -4.637 -13.994 1.00 91.25 612 VAL A O 1
ATOM 4714 N N . GLY A 1 613 ? 35.971 -3.916 -16.122 1.00 91.56 613 GLY A N 1
ATOM 4715 C CA . GLY A 1 613 ? 36.970 -2.872 -15.936 1.00 91.56 613 GLY A CA 1
ATOM 4716 C C . GLY A 1 613 ? 36.295 -1.526 -15.687 1.00 91.56 613 GLY A C 1
ATOM 4717 O O . GLY A 1 613 ? 35.576 -1.015 -16.542 1.00 91.56 613 GLY A O 1
ATOM 4718 N N . THR A 1 614 ? 36.529 -0.934 -14.521 1.00 93.75 614 THR A N 1
ATOM 4719 C CA . THR A 1 614 ? 35.986 0.376 -14.136 1.00 93.75 614 THR A CA 1
ATOM 4720 C C . THR A 1 614 ? 37.053 1.461 -14.189 1.00 93.75 614 THR A C 1
ATOM 4722 O O . THR A 1 614 ? 38.248 1.174 -14.267 1.00 93.75 614 THR A O 1
ATOM 4725 N N . LEU A 1 615 ? 36.616 2.723 -14.124 1.00 93.88 615 LEU A N 1
ATOM 4726 C CA . LEU A 1 615 ? 37.487 3.902 -14.139 1.00 93.88 615 LEU A CA 1
ATOM 4727 C C . LEU A 1 615 ? 38.409 3.958 -15.366 1.00 93.88 615 LEU A C 1
ATOM 4729 O O . LEU A 1 615 ? 39.571 4.343 -15.255 1.00 93.88 615 LEU A O 1
ATOM 4733 N N . VAL A 1 616 ? 37.893 3.585 -16.537 1.00 93.69 616 VAL A N 1
ATOM 4734 C CA . VAL A 1 616 ? 38.672 3.543 -17.783 1.00 93.69 616 VAL A CA 1
ATOM 4735 C C . VAL A 1 616 ? 37.943 4.232 -18.927 1.00 93.69 616 VAL A C 1
ATOM 4737 O O . VAL A 1 616 ? 36.747 4.023 -19.129 1.00 93.69 616 VAL A O 1
ATOM 4740 N N . ASN A 1 617 ? 38.648 5.064 -19.691 1.00 91.62 617 ASN A N 1
ATOM 4741 C CA . ASN A 1 617 ? 38.120 5.685 -20.905 1.00 91.62 617 ASN A CA 1
ATOM 4742 C C . ASN A 1 617 ? 38.844 5.160 -22.143 1.00 91.62 617 ASN A C 1
ATOM 4744 O O . ASN A 1 617 ? 40.062 4.994 -22.107 1.00 91.62 617 ASN A O 1
ATOM 4748 N N . PRO A 1 618 ? 38.124 4.919 -23.250 1.00 92.38 618 PRO A N 1
ATOM 4749 C CA . PRO A 1 618 ? 38.752 4.534 -24.501 1.00 92.38 618 PRO A CA 1
ATOM 4750 C C . PRO A 1 618 ? 39.406 5.780 -25.127 1.00 92.38 618 PRO A C 1
ATOM 4752 O O . PRO A 1 618 ? 38.721 6.745 -25.466 1.00 92.38 618 PRO A O 1
ATOM 4755 N N . ALA A 1 619 ? 40.732 5.770 -25.263 1.00 91.69 619 ALA A N 1
ATOM 4756 C CA . ALA A 1 619 ? 41.506 6.896 -25.787 1.00 91.69 619 ALA A CA 1
ATOM 4757 C C . ALA A 1 619 ? 41.649 6.833 -27.314 1.00 91.69 619 ALA A C 1
ATOM 4759 O O . ALA A 1 619 ? 41.413 7.820 -28.009 1.00 91.69 619 ALA A O 1
ATOM 4760 N N . ARG A 1 620 ? 42.036 5.664 -27.839 1.00 93.12 620 ARG A N 1
ATOM 4761 C CA . ARG A 1 620 ? 42.208 5.404 -29.277 1.00 93.12 620 ARG A CA 1
ATOM 4762 C C . ARG A 1 620 ? 42.052 3.917 -29.593 1.00 93.12 620 ARG A C 1
ATOM 4764 O O . ARG A 1 620 ? 42.240 3.074 -28.715 1.00 93.12 620 ARG A O 1
ATOM 4771 N N . VAL A 1 621 ? 41.739 3.592 -30.840 1.00 93.56 621 VAL A N 1
ATOM 4772 C CA . VAL A 1 621 ? 41.648 2.218 -31.355 1.00 93.56 621 VAL A CA 1
ATOM 4773 C C . VAL A 1 621 ? 42.813 1.970 -32.309 1.00 93.56 621 VAL A C 1
ATOM 4775 O O . VAL A 1 621 ? 43.181 2.849 -33.085 1.00 93.56 621 VAL A O 1
ATOM 4778 N N . ARG A 1 622 ? 43.426 0.784 -32.246 1.00 93.06 622 ARG A N 1
ATOM 4779 C CA . ARG A 1 622 ? 44.405 0.345 -33.246 1.00 93.06 622 ARG A CA 1
ATOM 4780 C C . ARG A 1 622 ? 43.712 -0.556 -34.260 1.00 93.06 622 ARG A C 1
ATOM 4782 O O . ARG A 1 622 ? 43.335 -1.681 -33.918 1.00 93.06 622 ARG A O 1
ATOM 4789 N N . CYS A 1 623 ? 43.598 -0.067 -35.491 1.00 90.50 623 CYS A N 1
ATOM 4790 C CA . CYS A 1 623 ? 43.101 -0.830 -36.631 1.00 90.50 623 CYS A CA 1
ATOM 4791 C C . CYS A 1 623 ? 44.244 -1.220 -37.580 1.00 90.50 623 CYS A C 1
ATOM 4793 O O . CYS A 1 623 ? 45.147 -0.429 -37.847 1.00 90.50 623 CYS A O 1
ATOM 4795 N N . GLU A 1 624 ? 44.194 -2.443 -38.105 1.00 87.81 624 GLU A N 1
ATOM 4796 C CA . GLU A 1 624 ? 45.087 -2.939 -39.157 1.00 87.81 624 GLU A CA 1
ATOM 4797 C C . GLU A 1 624 ? 44.239 -3.549 -40.276 1.00 87.81 624 GLU A C 1
ATOM 4799 O O . GLU A 1 624 ? 43.476 -4.482 -40.034 1.00 87.81 624 GLU A O 1
ATOM 4804 N N . ASN A 1 625 ? 44.361 -3.033 -41.506 1.00 80.88 625 ASN A N 1
ATOM 4805 C CA . ASN A 1 625 ? 43.574 -3.471 -42.671 1.00 80.88 625 ASN A CA 1
ATOM 4806 C C . ASN A 1 625 ? 42.049 -3.485 -42.422 1.00 80.88 625 ASN A C 1
ATOM 4808 O O . ASN A 1 625 ? 41.368 -4.424 -42.833 1.00 80.88 625 ASN A O 1
ATOM 4812 N N . GLY A 1 626 ? 41.518 -2.482 -41.712 1.00 76.00 626 GLY A N 1
ATOM 4813 C CA . GLY A 1 626 ? 40.095 -2.420 -41.361 1.00 76.00 626 GLY A CA 1
ATOM 4814 C C . GLY A 1 626 ? 39.662 -3.437 -40.295 1.00 76.00 626 GLY A C 1
ATOM 4815 O O . GL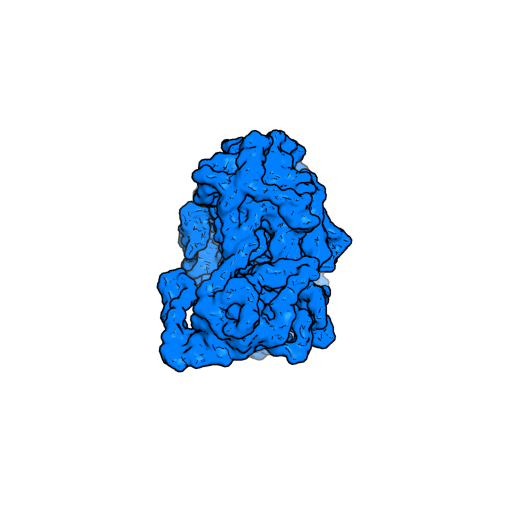Y A 1 626 ? 38.476 -3.687 -40.127 1.00 76.00 626 GLY A O 1
ATOM 4816 N N . GLN A 1 627 ? 40.590 -4.052 -39.558 1.00 85.94 627 GLN A N 1
ATOM 4817 C CA . GLN A 1 627 ? 40.269 -4.902 -38.409 1.00 85.94 627 GLN A CA 1
ATOM 4818 C C . GLN A 1 627 ? 40.758 -4.271 -37.115 1.00 85.94 627 GLN A C 1
ATOM 4820 O O . GLN A 1 627 ? 41.908 -3.837 -37.030 1.00 85.94 627 GLN A O 1
ATOM 4825 N N . VAL A 1 628 ? 39.910 -4.282 -36.087 1.00 90.81 628 VAL A N 1
ATOM 4826 C CA . VAL A 1 628 ? 40.319 -3.913 -34.730 1.00 90.81 628 VAL A CA 1
ATOM 4827 C C . VAL A 1 628 ? 41.362 -4.928 -34.249 1.00 90.81 628 VAL A C 1
ATOM 4829 O O . VAL A 1 628 ? 41.191 -6.130 -34.442 1.00 90.81 628 VAL A O 1
ATOM 4832 N N . LYS A 1 629 ? 42.466 -4.439 -33.672 1.00 92.19 629 LYS A N 1
ATOM 4833 C CA . LYS A 1 629 ? 43.503 -5.276 -33.036 1.00 92.19 629 LYS A CA 1
ATOM 4834 C C . LYS A 1 629 ? 43.684 -4.986 -31.555 1.00 92.19 629 LYS A C 1
ATOM 4836 O O . LYS A 1 629 ? 44.134 -5.855 -30.811 1.00 92.19 629 LYS A O 1
ATOM 4841 N N . ALA A 1 630 ? 43.384 -3.763 -31.130 1.00 92.56 630 ALA A N 1
ATOM 4842 C CA . ALA A 1 630 ? 43.397 -3.382 -29.728 1.00 92.56 630 ALA A CA 1
ATOM 4843 C C . ALA A 1 630 ? 42.632 -2.079 -29.492 1.00 92.56 630 ALA A C 1
ATOM 4845 O O . ALA A 1 630 ? 42.542 -1.224 -30.379 1.00 92.56 630 ALA A O 1
ATOM 4846 N N . VAL A 1 631 ? 42.179 -1.888 -28.255 1.00 93.69 631 VAL A N 1
ATOM 4847 C CA . VAL A 1 631 ? 41.708 -0.596 -27.747 1.00 93.69 631 VAL A CA 1
ATOM 4848 C C . VAL A 1 631 ? 42.677 -0.110 -26.676 1.00 93.69 631 VAL A C 1
ATOM 4850 O O . VAL A 1 631 ? 43.063 -0.859 -25.778 1.00 93.69 631 VAL A O 1
ATOM 4853 N N . ILE A 1 632 ? 43.092 1.149 -26.783 1.00 95.06 632 ILE A N 1
ATOM 4854 C CA . ILE A 1 632 ? 43.957 1.803 -25.809 1.00 95.06 632 ILE A CA 1
ATOM 4855 C C . ILE A 1 632 ? 43.066 2.571 -24.840 1.00 95.06 632 ILE A C 1
ATOM 4857 O O . ILE A 1 632 ? 42.285 3.427 -25.260 1.00 95.06 632 ILE A O 1
ATOM 4861 N N . PHE A 1 633 ? 43.209 2.273 -23.553 1.00 94.62 633 PHE A N 1
ATOM 4862 C CA . PHE A 1 633 ? 42.467 2.902 -22.470 1.00 94.62 633 PHE A CA 1
ATOM 4863 C C . PHE A 1 633 ? 43.375 3.779 -21.618 1.00 94.62 633 PHE A C 1
ATOM 4865 O O . PHE A 1 633 ? 44.529 3.428 -21.389 1.00 94.62 633 PHE A O 1
ATOM 4872 N N . ASP A 1 634 ? 42.833 4.877 -21.102 1.00 93.44 634 ASP A N 1
ATOM 4873 C CA . ASP A 1 634 ? 43.420 5.637 -19.999 1.00 93.44 634 ASP A CA 1
ATOM 4874 C C . ASP A 1 634 ? 42.619 5.421 -18.709 1.00 93.44 634 ASP A C 1
ATOM 4876 O O . ASP A 1 634 ? 41.444 5.041 -18.739 1.00 93.44 634 ASP A O 1
ATOM 4880 N N . ARG A 1 635 ? 43.276 5.605 -17.560 1.00 94.69 635 ARG A N 1
ATOM 4881 C CA . ARG A 1 635 ? 42.642 5.502 -16.243 1.00 94.69 635 ARG A CA 1
ATOM 4882 C C . ARG A 1 635 ? 42.035 6.836 -15.834 1.00 94.69 635 ARG A C 1
ATOM 4884 O O . ARG A 1 635 ? 42.616 7.896 -16.059 1.00 94.69 635 ARG A O 1
ATOM 4891 N N . ASN A 1 636 ? 40.915 6.756 -15.129 1.00 93.94 636 ASN A N 1
ATOM 4892 C CA . ASN A 1 636 ? 40.205 7.885 -14.553 1.00 93.94 636 ASN A CA 1
ATOM 4893 C C . ASN A 1 636 ? 40.323 7.893 -13.027 1.00 93.94 636 ASN A C 1
ATOM 4895 O O . ASN A 1 636 ? 40.345 6.847 -12.379 1.00 93.94 636 ASN A O 1
ATOM 4899 N N . VAL A 1 637 ? 40.297 9.088 -12.450 1.00 92.88 637 VAL A N 1
ATOM 4900 C CA . VAL A 1 637 ? 39.884 9.313 -11.062 1.00 92.88 637 VAL A CA 1
ATOM 4901 C C . VAL A 1 637 ? 38.561 10.069 -11.062 1.00 92.88 637 VAL A C 1
ATOM 4903 O O . VAL A 1 637 ? 38.299 10.882 -11.953 1.00 92.88 637 VAL A O 1
ATOM 4906 N N . LEU A 1 638 ? 37.701 9.763 -10.096 1.00 92.25 638 LEU A N 1
ATOM 4907 C CA . LEU A 1 638 ? 36.447 10.487 -9.913 1.00 92.25 638 LEU A CA 1
ATOM 4908 C C . LEU A 1 638 ? 36.734 11.790 -9.164 1.00 92.25 638 LEU A C 1
ATOM 4910 O O . LEU A 1 638 ? 37.533 11.797 -8.228 1.00 92.25 638 LEU A O 1
ATOM 4914 N N . GLY A 1 639 ? 36.112 12.881 -9.603 1.00 87.62 639 GLY A N 1
ATOM 4915 C CA . GLY A 1 639 ? 35.992 14.086 -8.785 1.00 87.62 639 GLY A CA 1
ATOM 4916 C C . GLY A 1 639 ? 34.859 13.947 -7.768 1.00 87.62 639 GLY A C 1
ATOM 4917 O O . GLY A 1 639 ? 34.203 12.905 -7.699 1.00 87.62 639 GLY A O 1
ATOM 4918 N N . ASP A 1 640 ? 34.617 15.011 -7.009 1.00 85.31 640 ASP A N 1
ATOM 4919 C CA . ASP A 1 640 ? 33.538 15.043 -6.022 1.00 85.31 640 ASP A CA 1
ATOM 4920 C C . ASP A 1 640 ? 32.159 14.922 -6.689 1.00 85.31 640 ASP A C 1
ATOM 4922 O O . ASP A 1 640 ? 31.946 15.366 -7.826 1.00 85.31 640 ASP A O 1
ATOM 4926 N N . GLU A 1 641 ? 31.212 14.304 -5.982 1.00 80.56 641 GLU A N 1
ATOM 4927 C CA . GLU A 1 641 ? 29.825 14.249 -6.438 1.00 80.56 641 GLU A CA 1
ATOM 4928 C C . GLU A 1 641 ? 29.245 15.669 -6.561 1.00 80.56 641 GLU A C 1
ATOM 4930 O O . GLU A 1 641 ? 29.476 16.503 -5.684 1.00 80.56 641 GLU A O 1
ATOM 4935 N N . PRO A 1 642 ? 28.493 15.977 -7.635 1.00 80.38 642 PRO A N 1
ATOM 4936 C CA . PRO A 1 642 ? 27.901 17.298 -7.800 1.00 80.38 642 PRO A CA 1
ATOM 4937 C C . PRO A 1 642 ? 26.882 17.623 -6.698 1.00 80.38 642 PRO A C 1
ATOM 4939 O O . PRO A 1 642 ? 26.021 16.796 -6.379 1.00 80.38 642 PRO A O 1
ATOM 4942 N N . ASP A 1 643 ? 26.904 18.864 -6.202 1.00 63.97 643 ASP A N 1
ATOM 4943 C CA . ASP A 1 643 ? 25.839 19.401 -5.349 1.00 63.97 643 ASP A CA 1
ATOM 4944 C C . ASP A 1 643 ? 24.496 19.334 -6.100 1.00 63.97 643 ASP A C 1
ATOM 4946 O O . ASP A 1 643 ? 24.324 19.953 -7.152 1.00 63.97 643 ASP A O 1
ATOM 4950 N N . GLY A 1 644 ? 23.543 18.563 -5.569 1.00 59.38 644 GLY A N 1
ATOM 4951 C CA . GLY A 1 644 ? 22.233 18.324 -6.195 1.00 59.38 644 GLY A CA 1
ATOM 4952 C C . GLY A 1 644 ? 22.060 16.942 -6.834 1.00 59.38 644 GLY A C 1
ATOM 4953 O O . GLY A 1 644 ? 20.980 16.642 -7.341 1.00 59.38 644 GLY A O 1
ATOM 4954 N N . GLY A 1 645 ? 23.078 16.083 -6.758 1.00 60.81 645 GLY A N 1
ATOM 4955 C CA . GLY A 1 645 ? 23.024 14.717 -7.266 1.00 60.81 645 GLY A C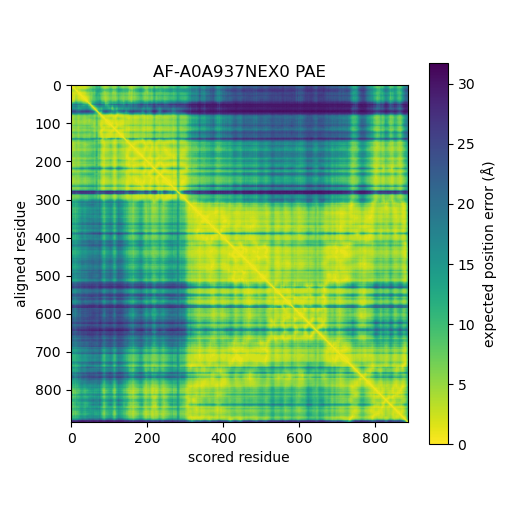A 1
ATOM 4956 C C . GLY A 1 645 ? 23.387 14.612 -8.748 1.00 60.81 645 GLY A C 1
ATOM 4957 O O . GLY A 1 645 ? 23.278 15.555 -9.530 1.00 60.81 645 GLY A O 1
ATOM 4958 N N . GLY A 1 646 ? 23.865 13.434 -9.141 1.00 74.44 646 GLY A N 1
ATOM 4959 C CA . GLY A 1 646 ? 24.362 13.168 -10.488 1.00 74.44 646 GLY A CA 1
ATOM 4960 C C . GLY A 1 646 ? 25.646 12.350 -10.458 1.00 74.44 646 GLY A C 1
ATOM 4961 O O . GLY A 1 646 ? 26.250 12.145 -9.412 1.00 74.44 646 GLY A O 1
ATOM 4962 N N . LYS A 1 647 ? 26.069 11.844 -11.621 1.00 82.69 647 LYS A N 1
ATOM 4963 C CA . LYS A 1 647 ? 27.286 11.025 -11.693 1.00 82.69 647 LYS A CA 1
ATOM 4964 C C . LYS A 1 647 ? 28.531 11.921 -11.581 1.00 82.69 647 LYS A C 1
ATOM 4966 O O . LYS A 1 647 ? 28.585 12.920 -12.305 1.00 82.69 647 LYS A O 1
ATOM 4971 N N . PR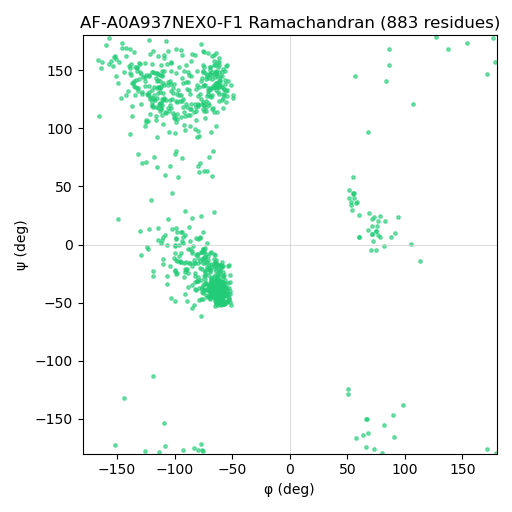O A 1 648 ? 29.553 11.536 -10.798 1.00 87.12 648 PRO A N 1
ATOM 4972 C CA . PRO A 1 648 ? 30.748 12.346 -10.599 1.00 87.12 648 PRO A CA 1
ATOM 4973 C C . PRO A 1 648 ? 31.481 12.634 -11.921 1.00 87.12 648 PRO A C 1
ATOM 4975 O O . PRO A 1 648 ? 31.431 11.815 -12.866 1.00 87.12 648 PRO A O 1
ATOM 4978 N N . PRO A 1 649 ? 32.146 13.802 -12.021 1.00 88.81 649 PRO A N 1
ATOM 4979 C CA . PRO A 1 649 ? 33.028 14.107 -13.133 1.00 88.81 649 PRO A CA 1
ATOM 4980 C C . PRO A 1 649 ? 34.228 13.157 -13.116 1.00 88.81 649 PRO A C 1
ATOM 4982 O O . PRO A 1 649 ? 34.608 12.607 -12.083 1.00 88.81 649 PRO A O 1
ATOM 4985 N N . ILE A 1 650 ? 34.811 12.940 -14.290 1.00 92.06 650 ILE A N 1
ATOM 4986 C CA . ILE A 1 650 ? 35.962 12.054 -14.465 1.00 92.06 650 ILE A CA 1
ATOM 4987 C C . ILE A 1 650 ? 37.174 12.886 -14.867 1.00 92.06 650 ILE A C 1
ATOM 4989 O O . ILE A 1 650 ? 37.074 13.748 -15.742 1.00 92.06 650 ILE A O 1
ATOM 4993 N N . HIS A 1 651 ? 38.314 12.610 -14.244 1.00 90.94 651 HIS A N 1
ATOM 4994 C CA . HIS A 1 651 ? 39.590 13.235 -14.566 1.00 90.94 651 HIS A CA 1
ATOM 4995 C C . HIS A 1 651 ? 40.561 12.167 -15.052 1.00 90.94 651 HIS A C 1
ATOM 4997 O O . HIS A 1 651 ? 40.810 11.179 -14.359 1.00 90.94 651 HIS A O 1
ATOM 5003 N N . ARG A 1 652 ? 41.106 12.370 -16.253 1.00 91.50 652 ARG A N 1
ATOM 5004 C CA . ARG A 1 652 ? 42.094 11.468 -16.843 1.00 91.50 652 ARG A CA 1
ATOM 5005 C C . ARG A 1 652 ? 43.394 11.514 -16.043 1.00 91.50 652 ARG A C 1
ATOM 5007 O O . ARG A 1 652 ? 43.894 12.590 -15.723 1.00 91.50 652 ARG A O 1
ATOM 5014 N N . VAL A 1 653 ? 43.968 10.345 -15.782 1.00 92.94 653 VAL A N 1
ATOM 5015 C CA . VAL A 1 653 ? 45.308 10.200 -15.213 1.00 92.94 653 VAL A CA 1
ATOM 5016 C C . VAL A 1 653 ? 46.318 10.212 -16.358 1.00 92.94 653 VAL A C 1
ATOM 5018 O O . VAL A 1 653 ? 46.368 9.285 -17.169 1.00 92.94 653 VAL A O 1
ATOM 5021 N N . GLU A 1 654 ? 47.123 11.267 -16.456 1.00 89.00 654 GLU A N 1
ATOM 5022 C CA . GLU A 1 654 ? 48.145 11.379 -17.503 1.00 89.00 654 GLU A CA 1
ATOM 5023 C C . GLU A 1 654 ? 49.174 10.237 -17.426 1.00 89.00 654 GLU A C 1
ATOM 5025 O O . GLU A 1 654 ? 49.587 9.819 -16.344 1.00 89.00 654 GLU A O 1
ATOM 5030 N N . GLY A 1 655 ? 49.587 9.713 -18.586 1.00 89.25 655 GLY A N 1
ATOM 5031 C CA . GLY A 1 655 ? 50.569 8.624 -18.679 1.00 89.25 655 GLY A CA 1
ATOM 5032 C C . GLY A 1 655 ? 50.064 7.245 -18.232 1.00 89.25 655 GLY A C 1
ATOM 5033 O O . GLY A 1 655 ? 50.865 6.322 -18.121 1.00 89.25 655 GLY A O 1
ATOM 5034 N N . SER A 1 656 ? 48.758 7.091 -17.985 1.00 93.31 656 SER A N 1
ATOM 5035 C CA . SER A 1 656 ? 48.142 5.822 -17.565 1.00 93.31 656 SER A CA 1
ATOM 5036 C C . SER A 1 656 ? 47.647 4.939 -18.717 1.00 93.31 656 SER A C 1
ATOM 5038 O O . SER A 1 656 ? 46.980 3.934 -18.465 1.00 93.31 656 SER A O 1
ATOM 5040 N N . ASP A 1 657 ? 47.968 5.313 -19.959 1.00 92.38 657 ASP A N 1
ATOM 5041 C CA . ASP A 1 657 ? 47.559 4.604 -21.169 1.00 92.38 657 ASP A CA 1
ATOM 5042 C C . ASP A 1 657 ? 48.033 3.141 -21.140 1.00 92.38 657 ASP A C 1
ATOM 5044 O O . ASP A 1 657 ? 49.221 2.859 -20.961 1.00 92.38 657 ASP A O 1
ATOM 5048 N N . TYR A 1 658 ? 47.119 2.203 -21.376 1.00 94.12 658 TYR A N 1
ATOM 5049 C CA . TYR A 1 658 ? 47.436 0.789 -21.543 1.00 94.12 658 TYR A CA 1
ATOM 5050 C C . TYR A 1 658 ? 46.597 0.168 -22.658 1.00 94.12 658 TYR A C 1
ATOM 5052 O O . TYR A 1 658 ? 45.510 0.636 -22.996 1.00 94.12 658 TYR A O 1
ATOM 5060 N N . GLU A 1 659 ? 47.133 -0.883 -23.264 1.00 93.38 659 GLU A N 1
ATOM 5061 C CA . GLU A 1 659 ? 46.538 -1.527 -24.428 1.00 93.38 659 GLU A CA 1
ATOM 5062 C C . GLU A 1 659 ? 45.804 -2.811 -24.035 1.00 93.38 659 GLU A C 1
ATOM 5064 O O . GLU A 1 659 ? 46.338 -3.638 -23.294 1.00 93.38 659 GLU A O 1
ATOM 5069 N N . VAL A 1 660 ? 44.591 -2.984 -24.565 1.00 92.38 660 VAL A N 1
ATOM 5070 C CA . VAL A 1 660 ? 43.793 -4.206 -24.438 1.00 92.38 660 VAL A CA 1
ATOM 5071 C C . VAL A 1 660 ? 43.602 -4.806 -25.834 1.00 92.38 660 VAL A C 1
ATOM 5073 O O . VAL A 1 660 ? 42.855 -4.235 -26.632 1.00 92.38 660 VAL A O 1
ATOM 5076 N N . PRO A 1 661 ? 44.281 -5.924 -26.154 1.00 91.75 661 PRO A N 1
ATOM 5077 C CA . PRO A 1 661 ? 44.103 -6.625 -27.424 1.00 91.75 661 PRO A CA 1
ATOM 5078 C C . PRO A 1 661 ? 42.669 -7.137 -27.596 1.00 91.75 661 PRO A C 1
ATOM 5080 O O . PRO A 1 661 ? 42.091 -7.681 -26.653 1.00 91.75 661 PRO A O 1
ATOM 5083 N N . CYS A 1 662 ? 42.104 -6.959 -28.791 1.00 91.50 662 CYS A N 1
ATOM 5084 C CA . CYS A 1 662 ? 40.786 -7.475 -29.163 1.00 91.50 662 CYS A CA 1
ATOM 5085 C C . CYS A 1 662 ? 40.589 -7.466 -30.683 1.00 91.50 662 CYS A C 1
ATOM 5087 O O . CYS A 1 662 ? 41.125 -6.600 -31.373 1.00 91.50 662 CYS A O 1
ATOM 5089 N N . ASP A 1 663 ? 39.757 -8.376 -31.178 1.00 90.56 663 ASP A N 1
ATOM 5090 C CA . ASP A 1 663 ? 39.405 -8.520 -32.595 1.00 90.56 663 ASP A CA 1
ATOM 5091 C C . ASP A 1 663 ? 38.052 -7.874 -32.938 1.00 90.56 663 ASP A C 1
ATOM 5093 O O . ASP A 1 663 ? 37.781 -7.544 -34.096 1.00 90.56 663 ASP A O 1
ATOM 5097 N N . THR A 1 664 ? 37.190 -7.693 -31.932 1.00 91.44 664 THR A N 1
ATOM 5098 C CA . THR A 1 664 ? 35.863 -7.083 -32.083 1.00 91.44 664 THR A CA 1
ATOM 5099 C C . THR A 1 664 ? 35.626 -6.027 -31.004 1.00 91.44 664 THR A C 1
ATOM 5101 O O . THR A 1 664 ? 35.860 -6.271 -29.817 1.00 91.44 664 THR A O 1
ATOM 5104 N N . LEU A 1 665 ? 35.106 -4.865 -31.410 1.00 93.12 665 LEU A N 1
ATOM 5105 C CA . LEU A 1 665 ? 34.701 -3.789 -30.504 1.00 93.12 665 LEU A CA 1
ATOM 5106 C C . LEU A 1 665 ? 33.178 -3.608 -30.503 1.00 93.12 665 LEU A C 1
ATOM 5108 O O . LEU A 1 665 ? 32.589 -3.281 -31.530 1.00 93.12 665 LEU A O 1
ATOM 5112 N N . ILE A 1 666 ? 32.536 -3.732 -29.342 1.00 93.62 666 ILE A N 1
ATOM 5113 C CA . ILE A 1 666 ? 31.114 -3.394 -29.180 1.00 93.62 666 ILE A CA 1
ATOM 5114 C C . ILE A 1 666 ? 30.997 -2.126 -28.335 1.00 93.62 666 ILE A C 1
ATOM 5116 O O . ILE A 1 666 ? 31.510 -2.064 -27.219 1.00 93.62 666 ILE A O 1
ATOM 5120 N N . TYR A 1 667 ? 30.306 -1.101 -28.832 1.00 92.94 667 TYR A N 1
ATOM 5121 C CA . TYR A 1 667 ? 30.122 0.157 -28.101 1.00 92.94 667 TYR A CA 1
ATOM 5122 C C . TYR A 1 667 ? 28.649 0.407 -27.758 1.00 92.94 667 TYR A C 1
ATOM 5124 O O . TYR A 1 667 ? 27.809 0.698 -28.607 1.00 92.94 667 TYR A O 1
ATOM 5132 N N . ALA A 1 668 ? 28.329 0.325 -26.470 1.00 91.69 668 ALA A N 1
ATOM 5133 C CA . ALA A 1 668 ? 27.002 0.521 -25.893 1.00 91.69 668 ALA A CA 1
ATOM 5134 C C . ALA A 1 668 ? 26.946 1.850 -25.115 1.00 91.69 668 ALA A C 1
ATOM 5136 O O . ALA A 1 668 ? 26.706 1.891 -23.907 1.00 91.69 668 ALA A O 1
ATOM 5137 N N . VAL A 1 669 ? 27.206 2.956 -25.823 1.00 88.12 669 VAL A N 1
ATOM 5138 C CA . VAL A 1 669 ? 27.299 4.316 -25.247 1.00 88.12 669 VAL A CA 1
ATOM 5139 C C . VAL A 1 669 ? 25.988 5.111 -25.297 1.00 88.12 669 VAL A C 1
ATOM 5141 O O . VAL A 1 669 ? 25.959 6.266 -24.876 1.00 88.12 669 VAL A O 1
ATOM 5144 N N . GLY A 1 670 ? 24.905 4.494 -25.775 1.00 85.88 670 GLY A N 1
ATOM 5145 C CA . GLY A 1 670 ? 23.557 5.060 -25.803 1.00 85.88 670 GLY A CA 1
ATOM 5146 C C . GLY A 1 670 ? 22.910 5.027 -27.186 1.00 85.88 670 GLY A C 1
ATOM 5147 O O . GLY A 1 670 ? 23.505 4.587 -28.174 1.00 85.88 670 GLY A O 1
ATOM 5148 N N . GLN A 1 671 ? 21.672 5.510 -27.234 1.00 88.75 671 GLN A N 1
ATOM 5149 C CA . GLN A 1 671 ? 20.841 5.585 -28.430 1.00 88.75 671 GLN A CA 1
ATOM 5150 C C . GLN A 1 671 ? 20.347 7.018 -28.646 1.00 88.75 671 GLN A C 1
ATOM 5152 O O . GLN A 1 671 ? 20.260 7.814 -27.713 1.00 88.75 671 GLN A O 1
ATOM 5157 N N . ALA A 1 672 ? 20.019 7.338 -29.890 1.00 88.31 672 ALA A N 1
ATOM 5158 C CA . ALA A 1 672 ? 19.463 8.606 -30.315 1.00 88.31 672 ALA A CA 1
ATOM 5159 C C . ALA A 1 672 ? 18.114 8.384 -31.005 1.00 88.31 672 ALA A C 1
ATOM 5161 O O . ALA A 1 672 ? 17.907 7.399 -31.718 1.00 88.31 672 ALA A O 1
ATOM 5162 N N . ARG A 1 673 ? 17.211 9.343 -30.816 1.00 89.56 673 ARG A N 1
ATOM 5163 C CA . ARG A 1 673 ? 15.948 9.451 -31.552 1.00 89.56 673 ARG A CA 1
ATOM 5164 C C . ARG A 1 673 ? 16.178 9.951 -32.975 1.00 89.56 673 ARG A C 1
ATOM 5166 O O . ARG A 1 673 ? 17.147 10.670 -33.236 1.00 89.56 673 ARG A O 1
ATOM 5173 N N . THR A 1 674 ? 15.278 9.581 -33.875 1.00 86.44 674 THR A N 1
ATOM 5174 C CA . THR A 1 674 ? 15.276 10.024 -35.274 1.00 86.44 674 THR A CA 1
ATOM 5175 C C . THR A 1 674 ? 14.261 11.155 -35.429 1.00 86.44 674 THR A C 1
ATOM 5177 O O . THR A 1 674 ? 13.139 10.921 -35.863 1.00 86.44 674 THR A O 1
ATOM 5180 N N . LEU A 1 675 ? 14.620 12.374 -35.008 1.00 88.56 675 LEU A N 1
ATOM 5181 C CA . LEU A 1 675 ? 13.736 13.550 -35.110 1.00 88.56 675 LEU A CA 1
ATOM 5182 C C . LEU A 1 675 ? 13.387 13.903 -36.558 1.00 88.56 675 LEU A C 1
ATOM 5184 O O . LEU A 1 675 ? 12.401 14.585 -36.794 1.00 88.56 675 LEU A O 1
ATOM 5188 N N . GLU A 1 676 ? 14.171 13.403 -37.510 1.00 89.06 676 GLU A N 1
ATOM 5189 C CA . GLU A 1 676 ? 13.990 13.590 -38.944 1.00 89.06 676 GLU A CA 1
ATOM 5190 C C . GLU A 1 676 ? 12.631 13.064 -39.452 1.00 89.06 676 GLU A C 1
ATOM 5192 O O . GLU A 1 676 ? 12.191 13.473 -40.519 1.00 89.06 676 GLU A O 1
ATOM 5197 N N . ILE A 1 677 ? 11.937 12.202 -38.690 1.00 91.94 677 ILE A N 1
ATOM 5198 C CA . ILE A 1 677 ? 10.558 11.780 -38.995 1.00 91.94 677 ILE A CA 1
ATOM 5199 C C . ILE A 1 677 ? 9.549 12.938 -38.905 1.00 91.94 677 ILE A C 1
ATOM 5201 O O . ILE A 1 677 ? 8.515 12.893 -39.563 1.00 91.94 677 ILE A O 1
ATOM 5205 N N . LEU A 1 678 ? 9.823 13.971 -38.100 1.00 94.38 678 LEU A N 1
ATOM 5206 C CA . LEU A 1 678 ? 8.925 15.113 -37.942 1.00 94.38 678 LEU A CA 1
ATOM 5207 C C . LEU A 1 678 ? 9.008 16.049 -39.163 1.00 94.38 678 LEU A C 1
ATOM 5209 O O . LEU A 1 678 ? 10.101 16.237 -39.705 1.00 94.38 678 LEU A O 1
ATOM 5213 N N . PRO A 1 679 ? 7.886 16.657 -39.599 1.00 92.75 679 PRO A N 1
ATOM 5214 C CA . PRO A 1 679 ? 7.893 17.629 -40.690 1.00 92.75 679 PRO A CA 1
ATOM 5215 C C . PRO A 1 679 ? 8.750 18.859 -40.376 1.00 92.75 679 PRO A C 1
ATOM 5217 O O . PRO A 1 679 ? 8.978 19.205 -39.217 1.00 92.75 679 PRO A O 1
ATOM 5220 N N . GLU A 1 680 ? 9.210 19.554 -41.417 1.00 90.19 680 GLU A N 1
ATOM 5221 C CA . GLU A 1 680 ? 10.007 20.772 -41.252 1.00 90.19 680 GLU A CA 1
ATOM 5222 C C . GLU A 1 680 ? 9.235 21.830 -40.437 1.00 90.19 680 GLU A C 1
ATOM 5224 O O . GLU A 1 680 ? 8.073 22.124 -40.715 1.00 90.19 680 GLU A O 1
ATOM 5229 N N . GLY A 1 681 ? 9.877 22.389 -39.404 1.00 88.25 681 GLY A N 1
ATOM 5230 C CA . GLY A 1 681 ? 9.255 23.340 -38.471 1.00 88.25 681 GLY A CA 1
ATOM 5231 C C . GLY A 1 681 ? 8.424 22.703 -37.346 1.00 88.25 681 GLY A C 1
ATOM 5232 O O . GLY A 1 681 ? 7.909 23.430 -36.491 1.00 88.25 681 GLY A O 1
ATOM 5233 N N . VAL A 1 682 ? 8.308 21.369 -37.310 1.00 93.25 682 VAL A N 1
ATOM 5234 C CA . VAL A 1 682 ? 7.659 20.644 -36.212 1.00 93.25 682 VAL A CA 1
ATOM 5235 C C . VAL A 1 682 ? 8.686 20.256 -35.151 1.00 93.25 682 VAL A C 1
ATOM 5237 O O . VAL A 1 682 ? 9.571 19.438 -35.388 1.00 93.25 682 VAL A O 1
ATOM 5240 N N . GLU A 1 683 ? 8.551 20.831 -33.959 1.00 93.44 683 GLU A N 1
ATOM 5241 C CA . GLU A 1 683 ? 9.453 20.604 -32.826 1.00 93.44 683 GLU A CA 1
ATOM 5242 C C . GLU A 1 683 ? 8.696 20.022 -31.628 1.00 93.44 683 GLU A C 1
ATOM 5244 O O . GLU A 1 683 ? 7.487 20.215 -31.484 1.00 93.44 683 GLU A O 1
ATOM 5249 N N . LEU A 1 684 ? 9.415 19.309 -30.757 1.00 92.31 684 LEU A N 1
ATOM 5250 C CA . LEU A 1 684 ? 8.870 18.821 -29.488 1.00 92.31 684 LEU A CA 1
ATOM 5251 C C . LEU A 1 684 ? 8.598 20.007 -28.556 1.00 92.31 684 LEU A C 1
ATOM 5253 O O . LEU A 1 684 ? 9.462 20.868 -28.390 1.00 92.31 684 LEU A O 1
ATOM 5257 N N . THR A 1 685 ? 7.429 20.032 -27.921 1.00 92.12 685 THR A N 1
ATOM 5258 C CA . THR A 1 685 ? 7.082 21.039 -26.908 1.00 92.12 685 THR A CA 1
ATOM 5259 C C . THR A 1 685 ? 7.052 20.410 -25.516 1.00 92.12 685 THR A C 1
ATOM 5261 O O . THR A 1 685 ? 7.431 19.257 -25.338 1.00 92.12 685 THR A O 1
ATOM 5264 N N . GLU A 1 686 ? 6.615 21.164 -24.509 1.00 87.81 686 GLU A N 1
ATOM 5265 C CA . GLU A 1 686 ? 6.384 20.613 -23.174 1.00 87.81 686 GLU A CA 1
ATOM 5266 C C . GLU A 1 686 ? 5.255 19.562 -23.195 1.00 87.81 686 GLU A C 1
ATOM 5268 O O . GLU A 1 686 ? 4.235 19.735 -23.872 1.00 87.81 686 GLU A O 1
ATOM 5273 N N . GLY A 1 687 ? 5.452 18.468 -22.452 1.00 91.31 687 GLY A N 1
ATOM 5274 C CA . GLY A 1 687 ? 4.564 17.304 -22.447 1.00 91.31 687 GLY A CA 1
ATOM 5275 C C . GLY A 1 687 ? 4.578 16.522 -23.767 1.00 91.31 687 GLY A C 1
ATOM 5276 O O . GLY A 1 687 ? 5.456 16.679 -24.606 1.00 91.31 687 GLY A O 1
ATOM 5277 N N . ASN A 1 688 ? 3.560 15.692 -23.994 1.00 96.62 688 ASN A N 1
ATOM 5278 C CA . ASN A 1 688 ? 3.475 14.803 -25.164 1.00 96.62 688 ASN A CA 1
ATOM 5279 C C . ASN A 1 688 ? 3.077 15.502 -26.480 1.00 96.62 688 ASN A C 1
ATOM 5281 O O . ASN A 1 688 ? 2.503 14.866 -27.365 1.00 96.62 688 ASN A O 1
ATOM 5285 N N . ARG A 1 689 ? 3.320 16.810 -26.615 1.00 95.69 689 ARG A N 1
ATOM 5286 C CA . ARG A 1 689 ? 2.880 17.634 -27.753 1.00 95.69 689 ARG A CA 1
ATOM 5287 C C . ARG A 1 689 ? 4.042 18.063 -28.644 1.00 95.69 689 ARG A C 1
ATOM 5289 O O . ARG A 1 689 ? 5.209 18.029 -28.254 1.00 95.69 689 ARG A O 1
ATOM 5296 N N . THR A 1 690 ? 3.693 18.494 -29.849 1.00 96.44 690 THR A N 1
ATOM 5297 C CA . THR A 1 690 ? 4.604 19.177 -30.768 1.00 96.44 690 THR A CA 1
ATOM 5298 C C . THR A 1 690 ? 4.056 20.554 -31.133 1.00 96.44 690 THR A C 1
ATOM 5300 O O . THR A 1 690 ? 2.936 20.913 -30.762 1.00 96.44 690 THR A O 1
ATOM 5303 N N . THR A 1 691 ? 4.823 21.333 -31.895 1.00 96.38 691 THR A N 1
ATOM 5304 C CA . THR A 1 691 ? 4.341 22.600 -32.467 1.00 96.38 691 THR A CA 1
ATOM 5305 C C . THR A 1 691 ? 3.204 22.407 -33.480 1.00 96.38 691 THR A C 1
ATOM 5307 O O . THR A 1 691 ? 2.500 23.369 -33.782 1.00 96.38 691 THR A O 1
ATOM 5310 N N . HIS A 1 692 ? 2.978 21.183 -33.974 1.00 96.31 692 HIS A N 1
ATOM 5311 C CA . HIS A 1 692 ? 1.824 20.836 -34.799 1.00 96.31 692 HIS A CA 1
ATOM 5312 C C . HIS A 1 692 ? 0.670 20.310 -33.931 1.00 96.31 692 HIS A C 1
ATOM 5314 O O . HIS A 1 692 ? 0.816 19.323 -33.215 1.00 96.31 692 HIS A O 1
ATOM 5320 N N . GLU A 1 693 ? -0.516 20.913 -34.053 1.00 94.94 693 GLU A N 1
ATOM 5321 C CA . GLU A 1 693 ? -1.662 20.662 -33.158 1.00 94.94 693 GLU A CA 1
ATOM 5322 C C . GLU A 1 693 ? -2.132 19.199 -33.095 1.00 94.94 693 GLU A C 1
ATOM 5324 O O . GLU A 1 693 ? -2.562 18.741 -32.040 1.00 94.94 693 GLU A O 1
ATOM 5329 N N . LYS A 1 694 ? -2.020 18.457 -34.203 1.00 97.50 694 LYS A N 1
ATOM 5330 C CA . LYS A 1 694 ? -2.443 17.050 -34.294 1.00 97.50 694 LYS A CA 1
ATOM 5331 C C . LYS A 1 694 ? -1.340 16.019 -34.045 1.00 97.50 694 LYS A C 1
ATOM 5333 O O . LYS A 1 694 ? -1.648 14.831 -34.038 1.00 97.50 694 LYS A O 1
ATOM 5338 N N . ILE A 1 695 ? -0.075 16.432 -33.909 1.00 98.12 695 ILE A N 1
ATOM 5339 C CA . ILE A 1 695 ? 1.050 15.494 -33.768 1.00 98.12 695 ILE A CA 1
ATOM 5340 C C . ILE A 1 695 ? 1.498 15.468 -32.308 1.00 98.12 695 ILE A C 1
ATOM 5342 O O . ILE A 1 695 ? 1.932 16.477 -31.748 1.00 98.12 695 ILE A O 1
ATOM 5346 N N . PHE A 1 696 ? 1.417 14.281 -31.721 1.00 98.50 696 PHE A N 1
ATOM 5347 C CA . PHE A 1 696 ? 1.803 13.969 -30.351 1.00 98.50 696 PHE A CA 1
ATOM 5348 C C . PHE A 1 696 ? 2.993 13.012 -30.349 1.00 98.50 696 PHE A C 1
ATOM 5350 O O . PHE A 1 696 ? 3.269 12.343 -31.345 1.00 98.50 696 PHE A O 1
ATOM 5357 N N . VAL A 1 697 ? 3.695 12.920 -29.223 1.00 98.06 697 VAL A N 1
ATOM 5358 C CA . VAL A 1 697 ? 4.886 12.073 -29.074 1.00 98.06 697 VAL A CA 1
ATOM 5359 C C . VAL A 1 697 ? 4.847 11.246 -27.801 1.00 98.06 697 VAL A C 1
ATOM 5361 O O . VAL A 1 697 ? 4.294 11.681 -26.791 1.00 98.06 697 VAL A O 1
ATOM 5364 N N . SER A 1 698 ? 5.455 10.058 -27.834 1.00 97.75 698 SER A N 1
ATOM 5365 C CA . SER A 1 698 ? 5.542 9.208 -26.647 1.00 97.75 698 SER A CA 1
ATOM 5366 C C . SER A 1 698 ? 6.767 8.283 -26.603 1.00 97.75 698 SER A C 1
ATOM 5368 O O . SER A 1 698 ? 7.432 8.026 -27.611 1.00 97.75 698 SER A O 1
ATOM 5370 N N . GLY A 1 699 ? 7.066 7.777 -25.408 1.00 95.81 699 GLY A N 1
ATOM 5371 C CA . GLY A 1 699 ? 8.137 6.849 -25.085 1.00 95.81 699 GLY A CA 1
ATOM 5372 C C . GLY A 1 699 ? 9.511 7.471 -25.264 1.00 95.81 699 GLY A C 1
ATOM 5373 O O . GLY A 1 699 ? 9.685 8.686 -25.189 1.00 95.81 699 GLY A O 1
ATOM 5374 N N . ASP A 1 700 ? 10.487 6.628 -25.601 1.00 95.00 700 ASP A N 1
ATOM 5375 C CA . ASP A 1 700 ? 11.871 7.061 -25.815 1.00 95.00 700 ASP A CA 1
ATOM 5376 C C . ASP A 1 700 ? 12.023 8.113 -26.931 1.00 95.00 700 ASP A C 1
ATOM 5378 O O . ASP A 1 700 ? 13.047 8.794 -27.014 1.00 95.00 700 ASP A O 1
ATOM 5382 N N . PHE A 1 701 ? 11.023 8.261 -27.809 1.00 95.75 701 PHE A N 1
ATOM 5383 C CA . PHE A 1 701 ? 11.006 9.336 -28.801 1.00 95.75 701 PHE A CA 1
ATOM 5384 C C . PHE A 1 701 ? 10.829 10.713 -28.136 1.00 95.75 701 PHE A C 1
ATOM 5386 O O . PHE A 1 701 ? 11.528 11.669 -28.486 1.00 95.75 701 PHE A O 1
ATOM 5393 N N . HIS A 1 702 ? 9.944 10.789 -27.138 1.00 95.19 702 HIS A N 1
ATOM 5394 C CA . HIS A 1 702 ? 9.672 11.984 -26.344 1.00 95.19 702 HIS A CA 1
ATOM 5395 C C . HIS A 1 702 ? 10.776 12.226 -25.304 1.00 95.19 702 HIS A C 1
ATOM 5397 O O . HIS A 1 702 ? 11.485 13.235 -25.372 1.00 95.19 702 HIS A O 1
ATOM 5403 N N . THR A 1 703 ? 10.972 11.281 -24.384 1.00 91.62 703 THR A N 1
ATOM 5404 C CA . THR A 1 703 ? 11.802 11.459 -23.179 1.00 91.62 703 THR A CA 1
ATOM 5405 C C . THR A 1 703 ? 13.288 11.160 -23.399 1.00 91.62 703 THR A C 1
ATOM 5407 O O . THR A 1 703 ? 14.131 11.579 -22.604 1.00 91.62 703 THR A O 1
ATOM 5410 N N . GLY A 1 704 ? 13.634 10.482 -24.498 1.00 90.31 704 GLY A N 1
ATOM 5411 C CA . GLY A 1 704 ? 14.934 9.831 -24.672 1.00 90.31 704 GLY A CA 1
ATOM 5412 C C . GLY A 1 704 ? 14.947 8.412 -24.084 1.00 90.31 704 GLY A C 1
ATOM 5413 O O . GLY A 1 704 ? 14.013 8.030 -23.388 1.00 90.31 704 GLY A O 1
ATOM 5414 N N . PRO A 1 705 ? 15.984 7.603 -24.369 1.00 88.12 705 PRO A N 1
ATOM 5415 C CA . PRO A 1 705 ? 16.012 6.197 -23.969 1.00 88.12 705 PRO A CA 1
ATOM 5416 C C . PRO A 1 705 ? 16.056 6.044 -22.443 1.00 88.12 705 PRO A C 1
ATOM 5418 O O . PRO A 1 705 ? 17.058 6.399 -21.814 1.00 88.12 705 PRO A O 1
ATOM 5421 N N . LEU A 1 706 ? 14.983 5.494 -21.868 1.00 89.94 706 LEU A N 1
ATOM 5422 C CA . LEU A 1 706 ? 14.875 5.175 -20.442 1.00 89.94 706 LEU A CA 1
ATOM 5423 C C . LEU A 1 706 ? 14.661 3.666 -20.244 1.00 89.94 706 LEU A C 1
ATOM 5425 O O . LEU A 1 706 ? 15.563 2.870 -20.502 1.00 89.94 706 LEU A O 1
ATOM 5429 N N . ASP A 1 707 ? 13.485 3.269 -19.758 1.00 91.88 707 ASP A N 1
ATOM 5430 C CA . ASP A 1 707 ? 13.092 1.883 -19.540 1.00 91.88 707 ASP A CA 1
ATOM 5431 C C . ASP A 1 707 ? 11.607 1.664 -19.882 1.00 91.88 707 ASP A C 1
ATOM 5433 O O . ASP A 1 707 ? 10.832 2.601 -20.095 1.00 91.88 707 ASP A O 1
ATOM 5437 N N . VAL A 1 708 ? 11.198 0.394 -19.931 1.00 95.56 708 VAL A N 1
ATOM 5438 C CA . VAL A 1 708 ? 9.854 -0.000 -20.376 1.00 95.56 708 VAL A CA 1
ATOM 5439 C C . VAL A 1 708 ? 8.745 0.523 -19.454 1.00 95.56 708 VAL A C 1
ATOM 5441 O O . VAL A 1 708 ? 7.671 0.866 -19.945 1.00 95.56 708 VAL A O 1
ATOM 5444 N N . ILE A 1 709 ? 8.972 0.629 -18.137 1.00 95.69 709 ILE A N 1
ATOM 5445 C CA . ILE A 1 709 ? 7.924 1.099 -17.214 1.00 95.69 709 ILE A CA 1
ATOM 5446 C C . ILE A 1 709 ? 7.701 2.612 -17.344 1.00 95.69 709 ILE A C 1
ATOM 5448 O O . ILE A 1 709 ? 6.558 3.061 -17.262 1.00 95.69 709 ILE A O 1
ATOM 5452 N N . HIS A 1 710 ? 8.753 3.389 -17.616 1.00 96.31 710 HIS A N 1
ATOM 5453 C CA . HIS A 1 710 ? 8.627 4.813 -17.931 1.00 96.31 710 HIS A CA 1
ATOM 5454 C C . HIS A 1 710 ? 7.987 5.038 -19.303 1.00 96.31 710 HIS A C 1
ATOM 5456 O O . HIS A 1 710 ? 7.148 5.923 -19.434 1.00 96.31 710 HIS A O 1
ATOM 5462 N N . ALA A 1 711 ? 8.303 4.207 -20.302 1.00 96.56 711 ALA A N 1
ATOM 5463 C CA . ALA A 1 711 ? 7.639 4.261 -21.605 1.00 96.56 711 ALA A CA 1
ATOM 5464 C C . ALA A 1 711 ? 6.123 4.003 -21.497 1.00 96.56 711 ALA A C 1
ATOM 5466 O O . ALA A 1 711 ? 5.338 4.665 -22.169 1.00 96.56 711 ALA A O 1
ATOM 5467 N N . VAL A 1 712 ? 5.703 3.082 -20.621 1.00 97.19 712 VAL A N 1
ATOM 5468 C CA . VAL A 1 712 ? 4.283 2.846 -20.305 1.00 97.19 712 VAL A CA 1
ATOM 5469 C C . VAL A 1 712 ? 3.643 4.055 -19.616 1.00 97.19 712 VAL A C 1
ATOM 5471 O O . VAL A 1 712 ? 2.516 4.417 -19.949 1.00 97.19 712 VAL A O 1
ATOM 5474 N N . ALA A 1 713 ? 4.334 4.672 -18.654 1.00 96.62 713 ALA A N 1
ATOM 5475 C CA . ALA A 1 713 ? 3.825 5.847 -17.949 1.00 96.62 713 ALA A CA 1
ATOM 5476 C C . ALA A 1 713 ? 3.603 7.025 -18.907 1.00 96.62 713 ALA A C 1
ATOM 5478 O O . ALA A 1 713 ? 2.501 7.567 -18.975 1.00 96.62 713 ALA A O 1
ATOM 5479 N N . ASP A 1 714 ? 4.614 7.335 -19.718 1.00 97.62 714 ASP A N 1
ATOM 5480 C CA . ASP A 1 714 ? 4.548 8.393 -20.721 1.00 97.62 714 ASP A CA 1
ATOM 5481 C C . ASP A 1 714 ? 3.462 8.124 -21.778 1.00 97.62 714 ASP A C 1
ATOM 5483 O O . ASP A 1 714 ? 2.748 9.035 -22.186 1.00 97.62 714 ASP A O 1
ATOM 5487 N N . ALA A 1 715 ? 3.255 6.865 -22.169 1.00 97.88 715 ALA A N 1
ATOM 5488 C CA . ALA A 1 715 ? 2.183 6.487 -23.086 1.00 97.88 715 ALA A CA 1
ATOM 5489 C C . ALA A 1 715 ? 0.777 6.745 -22.530 1.00 97.88 715 ALA A C 1
ATOM 5491 O O . ALA A 1 715 ? -0.109 7.170 -23.273 1.00 97.88 715 ALA A O 1
ATOM 5492 N N . LYS A 1 716 ? 0.560 6.533 -21.225 1.00 96.19 716 LYS A N 1
ATOM 5493 C CA . LYS A 1 716 ? -0.709 6.892 -20.573 1.00 96.19 716 LYS A CA 1
ATOM 5494 C C . LYS A 1 716 ? -0.916 8.405 -20.551 1.00 96.19 716 LYS A C 1
ATOM 5496 O O . LYS A 1 716 ? -2.039 8.872 -20.740 1.00 96.19 716 LYS A O 1
ATOM 5501 N N . GLU A 1 717 ? 0.139 9.179 -20.312 1.00 96.56 717 GLU A N 1
ATOM 5502 C CA . GLU A 1 717 ? 0.079 10.645 -20.361 1.00 96.56 717 GLU A CA 1
ATOM 5503 C C . GLU A 1 717 ? -0.225 11.134 -21.781 1.00 96.56 717 GLU A C 1
ATOM 5505 O O . GLU A 1 717 ? -1.151 11.927 -21.969 1.00 96.56 717 GLU A O 1
ATOM 5510 N N . ALA A 1 718 ? 0.445 10.567 -22.787 1.00 97.94 718 ALA A N 1
ATOM 5511 C CA . ALA A 1 718 ? 0.196 10.851 -24.193 1.00 97.94 718 ALA A CA 1
ATOM 5512 C C . ALA A 1 718 ? -1.241 10.516 -24.611 1.00 97.94 718 ALA A C 1
ATOM 5514 O O . ALA A 1 718 ? -1.906 11.346 -25.231 1.00 97.94 718 ALA A O 1
ATOM 5515 N N . ALA A 1 719 ? -1.755 9.343 -24.228 1.00 97.50 719 ALA A N 1
ATOM 5516 C CA . ALA A 1 719 ? -3.130 8.942 -24.519 1.00 97.50 719 ALA A CA 1
ATOM 5517 C C . ALA A 1 719 ? -4.151 9.915 -23.904 1.00 97.50 719 ALA A C 1
ATOM 5519 O O . ALA A 1 719 ? -5.084 10.342 -24.583 1.00 97.50 719 ALA A O 1
ATOM 5520 N N . ASN A 1 720 ? -3.941 10.339 -22.653 1.00 96.19 720 ASN A N 1
ATOM 5521 C CA . ASN A 1 720 ? -4.785 11.347 -22.007 1.00 96.19 720 ASN A CA 1
ATOM 5522 C C . ASN A 1 720 ? -4.676 12.727 -22.682 1.00 96.19 720 ASN A C 1
ATOM 5524 O O . ASN A 1 720 ? -5.674 13.439 -22.785 1.00 96.19 720 ASN A O 1
ATOM 5528 N N . ALA A 1 721 ? -3.487 13.118 -23.150 1.00 96.94 721 ALA A N 1
ATOM 5529 C CA . ALA A 1 721 ? -3.274 14.386 -23.845 1.00 96.94 721 ALA A CA 1
ATOM 5530 C C . ALA A 1 721 ? -3.967 14.423 -25.217 1.00 96.94 721 ALA A C 1
ATOM 5532 O O . ALA A 1 721 ? -4.572 15.444 -25.564 1.00 96.94 721 ALA A O 1
ATOM 5533 N N . VAL A 1 722 ? -3.908 13.315 -25.964 1.00 98.31 722 VAL A N 1
ATOM 5534 C CA . VAL A 1 722 ? -4.625 13.126 -27.233 1.00 98.31 722 VAL A CA 1
ATOM 5535 C C . VAL A 1 722 ? -6.134 13.128 -26.990 1.00 98.31 722 VAL A C 1
ATOM 5537 O O . VAL A 1 722 ? -6.855 13.864 -27.659 1.00 98.31 722 VAL A O 1
ATOM 5540 N N . ASP A 1 723 ? -6.620 12.389 -25.988 1.00 97.62 723 ASP A N 1
ATOM 5541 C CA . ASP A 1 723 ? -8.042 12.372 -25.625 1.00 97.62 723 ASP A CA 1
ATOM 5542 C C . ASP A 1 723 ? -8.571 13.765 -25.292 1.00 97.62 723 ASP A C 1
ATOM 5544 O O . ASP A 1 723 ? -9.591 14.203 -25.823 1.00 97.62 723 ASP A O 1
ATOM 5548 N N . HIS A 1 724 ? -7.841 14.488 -24.445 1.00 96.06 724 HIS A N 1
ATOM 5549 C CA . HIS A 1 724 ? -8.207 15.834 -24.042 1.00 96.06 724 HIS A CA 1
ATOM 5550 C C . HIS A 1 724 ? -8.262 16.795 -25.235 1.00 96.06 724 HIS A C 1
ATOM 5552 O O . HIS A 1 724 ? -9.173 17.617 -25.318 1.00 96.06 724 HIS A O 1
ATOM 5558 N N . PHE A 1 725 ? -7.318 16.675 -26.172 1.00 97.12 725 PHE A N 1
ATOM 5559 C CA . PHE A 1 725 ? -7.310 17.458 -27.406 1.00 97.12 725 PHE A CA 1
ATOM 5560 C C . PHE A 1 725 ? -8.531 17.159 -28.286 1.00 97.12 725 PHE A C 1
ATOM 5562 O O . PHE A 1 725 ? -9.217 18.087 -28.707 1.00 97.12 725 PHE A O 1
ATOM 5569 N N . LEU A 1 726 ? -8.833 15.881 -28.519 1.00 97.44 726 LEU A N 1
ATOM 5570 C CA . LEU A 1 726 ? -9.920 15.457 -29.405 1.00 97.44 726 LEU A CA 1
ATOM 5571 C C . LEU A 1 726 ? -11.312 15.733 -28.833 1.00 97.44 726 LEU A C 1
ATOM 5573 O O . LEU A 1 726 ? -12.241 16.043 -29.581 1.00 97.44 726 LEU A O 1
ATOM 5577 N N . MET A 1 727 ? -11.456 15.608 -27.514 1.00 96.12 727 MET A N 1
ATOM 5578 C CA . MET A 1 727 ? -12.744 15.690 -26.826 1.00 96.12 727 MET A CA 1
ATOM 5579 C C . MET A 1 727 ? -12.996 17.053 -26.171 1.00 96.12 727 MET A C 1
ATOM 5581 O O . MET A 1 727 ? -14.113 17.314 -25.728 1.00 96.12 727 MET A O 1
ATOM 5585 N N . GLY A 1 728 ? -11.979 17.915 -26.082 1.00 95.06 728 GLY A N 1
ATOM 5586 C CA . GLY A 1 728 ? -12.065 19.269 -25.522 1.00 95.06 728 GLY A CA 1
ATOM 5587 C C . GLY A 1 728 ? -12.217 19.341 -23.997 1.00 95.06 728 GLY A C 1
ATOM 5588 O O . GLY A 1 728 ? -12.352 20.430 -23.448 1.00 95.06 728 GLY A O 1
ATOM 5589 N N . GLN A 1 729 ? -12.200 18.205 -23.298 1.00 92.25 729 GLN A N 1
ATOM 5590 C CA . GLN A 1 729 ? -12.370 18.116 -21.845 1.00 92.25 729 GLN A CA 1
ATOM 5591 C C . GLN A 1 729 ? -11.630 16.902 -21.284 1.00 92.25 729 GLN A C 1
ATOM 5593 O O . GLN A 1 729 ? -11.290 15.975 -22.016 1.00 92.25 729 GLN A O 1
ATOM 5598 N N . LYS A 1 730 ? -11.345 16.904 -19.981 1.00 92.44 730 LYS A N 1
ATOM 5599 C CA . LYS A 1 730 ? -10.753 15.747 -19.302 1.00 92.44 730 LYS A CA 1
ATOM 5600 C C . LYS A 1 730 ? -11.850 14.721 -19.015 1.00 92.44 730 LYS A C 1
ATOM 5602 O O . LYS A 1 730 ? -12.809 15.035 -18.317 1.00 92.44 730 LYS A O 1
ATOM 5607 N N . ARG A 1 731 ? -11.718 13.498 -19.543 1.00 92.88 731 ARG A N 1
ATOM 5608 C CA . ARG A 1 731 ? -12.748 12.452 -19.395 1.00 92.88 731 ARG A CA 1
ATOM 5609 C C . ARG A 1 731 ? -12.466 11.425 -18.300 1.00 92.88 731 ARG A C 1
ATOM 5611 O O . ARG A 1 731 ? -13.419 10.829 -17.806 1.00 92.88 731 ARG A O 1
ATOM 5618 N N . LEU A 1 732 ? -11.208 11.244 -17.893 1.00 92.19 732 LEU A N 1
ATOM 5619 C CA . LEU A 1 732 ? -10.814 10.336 -16.808 1.00 92.19 732 LEU A CA 1
ATOM 5620 C C . LEU A 1 732 ? -10.346 11.094 -15.562 1.00 92.19 732 LEU A C 1
ATOM 5622 O O . LEU A 1 732 ? -9.594 12.065 -15.648 1.00 92.19 732 LEU A O 1
ATOM 5626 N N . GLY A 1 733 ? -10.782 10.625 -14.396 1.00 91.12 733 GLY A N 1
ATOM 5627 C CA . GLY A 1 733 ? -10.416 11.123 -13.075 1.00 91.12 733 GLY A CA 1
ATOM 5628 C C . GLY A 1 733 ? -9.732 10.047 -12.237 1.00 91.12 733 GLY A C 1
ATOM 5629 O O . GLY A 1 733 ? -9.764 8.863 -12.573 1.00 91.12 733 GLY A O 1
ATOM 5630 N N . ARG A 1 734 ? -9.109 10.475 -11.136 1.00 92.38 734 ARG A N 1
ATOM 5631 C CA . ARG A 1 734 ? -8.492 9.600 -10.132 1.00 92.38 734 ARG A CA 1
ATOM 5632 C C . ARG A 1 734 ? -9.013 9.977 -8.757 1.00 92.38 734 ARG A C 1
ATOM 5634 O O . ARG A 1 734 ? -9.000 11.155 -8.412 1.00 92.38 734 ARG A O 1
ATOM 5641 N N . TRP A 1 735 ? -9.444 8.989 -7.988 1.00 94.50 735 TRP A N 1
ATOM 5642 C CA . TRP A 1 735 ? -9.914 9.166 -6.615 1.00 94.50 735 TRP A CA 1
ATOM 5643 C C . TRP A 1 735 ? -9.532 7.953 -5.770 1.00 94.50 735 TRP A C 1
ATOM 5645 O O . TRP A 1 735 ? -9.071 6.940 -6.297 1.00 94.50 735 TRP A O 1
ATOM 5655 N N . VAL A 1 736 ? -9.695 8.057 -4.456 1.00 96.12 736 VAL A N 1
ATOM 5656 C CA . VAL A 1 736 ? -9.436 6.955 -3.528 1.00 96.12 736 VAL A CA 1
ATOM 5657 C C . VAL A 1 736 ? -10.759 6.295 -3.179 1.00 96.12 736 VAL A C 1
ATOM 5659 O O . VAL A 1 736 ? -11.682 6.953 -2.708 1.00 96.12 736 VAL A O 1
ATOM 5662 N N . LYS A 1 737 ? -10.877 4.992 -3.414 1.00 96.12 737 LYS A N 1
ATOM 5663 C CA . LYS A 1 737 ? -12.011 4.195 -2.950 1.00 96.12 737 LYS A CA 1
ATOM 5664 C C . LYS A 1 737 ? -11.648 3.573 -1.607 1.00 96.12 737 LYS A C 1
ATOM 5666 O O . LYS A 1 737 ? -10.639 2.880 -1.519 1.00 96.12 737 LYS A O 1
ATOM 5671 N N . ILE A 1 738 ? -12.456 3.840 -0.586 1.00 95.38 738 ILE A N 1
ATOM 5672 C CA . ILE A 1 738 ? -12.249 3.404 0.795 1.00 95.38 738 ILE A CA 1
ATOM 5673 C C . ILE A 1 738 ? -13.391 2.471 1.186 1.00 95.38 738 ILE A C 1
ATOM 5675 O O . ILE A 1 738 ? -14.556 2.871 1.207 1.00 95.38 738 ILE A O 1
ATOM 5679 N N . GLU A 1 739 ? -13.060 1.230 1.506 1.00 94.81 739 GLU A N 1
ATOM 5680 C CA . GLU A 1 739 ? -14.019 0.193 1.882 1.00 94.81 739 GLU A CA 1
ATOM 5681 C C . GLU A 1 739 ? -13.640 -0.395 3.236 1.00 94.81 739 GLU A C 1
ATOM 5683 O O . GLU A 1 739 ? -12.455 -0.522 3.553 1.00 94.81 739 GLU A O 1
ATOM 5688 N N . ASP A 1 740 ? -14.639 -0.767 4.035 1.00 92.44 740 ASP A N 1
ATOM 5689 C CA . ASP A 1 740 ? -14.382 -1.557 5.233 1.00 92.44 740 ASP A CA 1
ATOM 5690 C C . ASP A 1 740 ? -13.742 -2.888 4.839 1.00 92.44 740 ASP A C 1
ATOM 5692 O O . ASP A 1 740 ? -14.066 -3.492 3.812 1.00 92.44 740 ASP A O 1
ATOM 5696 N N . ALA A 1 741 ? -12.794 -3.327 5.653 1.00 90.88 741 ALA A N 1
ATOM 5697 C CA . ALA A 1 741 ? -12.055 -4.547 5.424 1.00 90.88 741 ALA A CA 1
ATOM 5698 C C . ALA A 1 741 ? -11.877 -5.320 6.728 1.00 90.88 741 ALA A C 1
ATOM 5700 O O . ALA A 1 741 ? -11.856 -4.761 7.825 1.00 90.88 741 ALA A O 1
ATOM 5701 N N . ASP A 1 742 ? -11.693 -6.625 6.580 1.00 85.25 742 ASP A N 1
ATOM 5702 C CA . ASP A 1 742 ? -11.261 -7.482 7.674 1.00 85.25 742 ASP A CA 1
ATOM 5703 C C . ASP A 1 742 ? -9.749 -7.330 7.929 1.00 85.25 742 ASP A C 1
ATOM 5705 O O . ASP A 1 742 ? -9.053 -6.483 7.355 1.00 85.25 742 ASP A O 1
ATOM 5709 N N . ASP A 1 743 ? -9.211 -8.188 8.794 1.00 82.25 743 ASP A N 1
ATOM 5710 C CA . ASP A 1 743 ? -7.783 -8.244 9.080 1.00 82.25 743 ASP A CA 1
ATOM 5711 C C . ASP A 1 743 ? -6.935 -8.504 7.816 1.00 82.25 743 ASP A C 1
ATOM 5713 O O . ASP A 1 743 ? -7.320 -9.173 6.849 1.00 82.25 743 ASP A O 1
ATOM 5717 N N . THR A 1 744 ? -5.704 -8.002 7.843 1.00 84.94 744 THR A N 1
ATOM 5718 C CA . THR A 1 744 ? -4.721 -8.219 6.780 1.00 84.94 744 THR A CA 1
ATOM 5719 C C . THR A 1 744 ? -4.243 -9.671 6.738 1.00 84.94 744 THR A C 1
ATOM 5721 O O . THR A 1 744 ? -3.752 -10.111 5.697 1.00 84.94 744 THR A O 1
ATOM 5724 N N . GLY A 1 745 ? -4.389 -10.408 7.849 1.00 85.69 745 GLY A N 1
ATOM 5725 C CA . GLY A 1 745 ? -3.828 -11.743 8.057 1.00 85.69 745 GLY A CA 1
ATOM 5726 C C . GLY A 1 745 ? -2.320 -11.716 8.326 1.00 85.69 745 GLY A C 1
ATOM 5727 O O . GLY A 1 745 ? -1.658 -12.755 8.257 1.00 85.69 745 GLY A O 1
ATOM 5728 N N . ARG A 1 746 ? -1.747 -10.531 8.583 1.00 88.62 746 ARG A N 1
ATOM 5729 C CA . ARG A 1 746 ? -0.309 -10.369 8.792 1.00 88.62 746 ARG A CA 1
ATOM 5730 C C . ARG A 1 746 ? 0.065 -10.589 10.253 1.00 88.62 746 ARG A C 1
ATOM 5732 O O . ARG A 1 746 ? -0.518 -9.994 11.152 1.00 88.62 746 ARG A O 1
ATOM 5739 N N . LEU A 1 747 ? 1.104 -11.385 10.478 1.00 87.44 747 LEU A N 1
ATOM 5740 C CA . LEU A 1 747 ? 1.672 -11.647 11.797 1.00 87.44 747 LEU A CA 1
ATOM 5741 C C . LEU A 1 747 ? 3.043 -10.985 11.927 1.00 87.44 747 LEU A C 1
ATOM 5743 O O . LEU A 1 747 ? 3.694 -10.680 10.927 1.00 87.44 747 LEU A O 1
ATOM 5747 N N . ARG A 1 748 ? 3.499 -10.782 13.168 1.00 82.62 748 ARG A N 1
ATOM 5748 C CA . ARG A 1 748 ? 4.849 -10.258 13.435 1.00 82.62 748 ARG A CA 1
ATOM 5749 C C . ARG A 1 748 ? 5.931 -11.159 12.837 1.00 82.62 748 ARG A C 1
ATOM 5751 O O . ARG A 1 748 ? 6.921 -10.652 12.325 1.00 82.62 748 ARG A O 1
ATOM 5758 N N . ASP A 1 749 ? 5.707 -12.467 12.852 1.00 86.25 749 ASP A N 1
ATOM 5759 C CA . ASP A 1 749 ? 6.668 -13.469 12.390 1.00 86.25 749 ASP A CA 1
ATOM 5760 C C . ASP A 1 749 ? 6.970 -13.356 10.891 1.00 86.25 749 ASP A C 1
ATOM 5762 O O . ASP A 1 749 ? 8.051 -13.742 10.456 1.00 86.25 749 ASP A O 1
ATOM 5766 N N . HIS A 1 750 ? 6.077 -12.749 10.099 1.00 88.62 750 HIS A N 1
ATOM 5767 C CA . HIS A 1 750 ? 6.336 -12.501 8.680 1.00 88.62 750 HIS A CA 1
ATOM 5768 C C . HIS A 1 750 ? 7.500 -11.510 8.451 1.00 88.62 750 HIS A C 1
ATOM 5770 O O . HIS A 1 750 ? 8.095 -11.531 7.378 1.00 88.62 750 HIS A O 1
ATOM 5776 N N . ASP A 1 751 ? 7.869 -10.672 9.435 1.00 84.56 751 ASP A N 1
ATOM 5777 C CA . ASP A 1 751 ? 9.071 -9.813 9.353 1.00 84.56 751 ASP A CA 1
ATOM 5778 C C . ASP A 1 751 ? 10.373 -10.616 9.443 1.00 84.56 751 ASP A C 1
ATOM 5780 O O . ASP A 1 751 ? 11.427 -10.132 9.033 1.00 84.56 751 ASP A O 1
ATOM 5784 N N . LEU A 1 752 ? 10.313 -11.833 9.993 1.00 86.38 752 LEU A N 1
ATOM 5785 C CA . LEU A 1 752 ? 11.471 -12.717 10.126 1.00 86.38 752 LEU A CA 1
ATOM 5786 C C . LEU A 1 752 ? 11.774 -13.465 8.825 1.00 86.38 752 LEU A C 1
ATOM 5788 O O . LEU A 1 752 ? 12.819 -14.102 8.719 1.00 86.38 752 LEU A O 1
ATOM 5792 N N . TYR A 1 753 ? 10.886 -13.390 7.831 1.00 88.69 753 TYR A N 1
ATOM 5793 C CA . TYR A 1 753 ? 11.113 -14.004 6.532 1.00 88.69 753 TYR A CA 1
ATOM 5794 C C . TYR A 1 753 ? 12.217 -13.271 5.772 1.00 88.69 753 TYR A C 1
ATOM 5796 O O . TYR A 1 753 ? 12.175 -12.053 5.570 1.00 88.69 753 TYR A O 1
ATOM 5804 N N . THR A 1 754 ? 13.196 -14.045 5.319 1.00 84.12 754 THR A N 1
ATOM 5805 C CA . THR A 1 754 ? 14.258 -13.580 4.429 1.00 84.12 754 THR A CA 1
ATOM 5806 C C . THR A 1 754 ? 13.798 -13.757 2.984 1.00 84.12 754 THR A C 1
ATOM 5808 O O . THR A 1 754 ? 13.263 -14.819 2.656 1.00 84.12 754 THR A O 1
ATOM 5811 N N . PRO A 1 755 ? 13.975 -12.752 2.109 1.00 79.06 755 PRO A N 1
ATOM 5812 C CA . PRO A 1 755 ? 13.665 -12.925 0.700 1.00 79.06 755 PRO A CA 1
ATOM 5813 C C . PRO A 1 755 ? 14.487 -14.065 0.094 1.00 79.06 755 PRO A C 1
ATOM 5815 O O . PRO A 1 755 ? 15.690 -14.178 0.332 1.00 79.06 755 PRO A O 1
ATOM 5818 N N . ALA A 1 756 ? 13.821 -14.906 -0.694 1.00 74.88 756 ALA A N 1
ATOM 5819 C CA . ALA A 1 756 ? 14.486 -15.973 -1.431 1.00 74.88 756 ALA A CA 1
ATOM 5820 C C . ALA A 1 756 ? 15.403 -15.374 -2.507 1.00 74.88 756 ALA A C 1
ATOM 5822 O O . ALA A 1 756 ? 15.003 -14.451 -3.227 1.00 74.88 756 ALA A O 1
ATOM 5823 N N . HIS A 1 757 ? 16.614 -15.920 -2.637 1.00 76.50 757 HIS A N 1
ATOM 5824 C CA . HIS A 1 757 ? 17.500 -15.579 -3.747 1.00 76.50 757 HIS A CA 1
ATOM 5825 C C . HIS A 1 757 ? 16.840 -15.935 -5.083 1.00 76.50 757 HIS A C 1
ATOM 5827 O O . HIS A 1 757 ? 16.115 -16.927 -5.183 1.00 76.50 757 HIS A O 1
ATOM 5833 N N . THR A 1 758 ? 17.098 -15.129 -6.113 1.00 79.12 758 THR A N 1
ATOM 5834 C CA . THR A 1 758 ? 16.613 -15.407 -7.466 1.00 79.12 758 THR A CA 1
ATOM 5835 C C . THR A 1 758 ? 17.121 -16.767 -7.924 1.00 79.12 758 THR A C 1
ATOM 5837 O O . THR A 1 758 ? 18.323 -17.050 -7.902 1.00 79.12 758 THR A O 1
ATOM 5840 N N . ARG A 1 759 ? 16.191 -17.626 -8.341 1.00 87.81 759 ARG A N 1
ATOM 5841 C CA . ARG A 1 759 ? 16.526 -18.921 -8.921 1.00 87.81 759 ARG A CA 1
ATOM 5842 C C . ARG A 1 759 ? 17.137 -18.683 -10.287 1.00 87.81 759 ARG A C 1
ATOM 5844 O O . ARG A 1 759 ? 16.597 -17.915 -11.075 1.00 87.81 759 ARG A O 1
ATOM 5851 N N . THR A 1 760 ? 18.255 -19.338 -10.568 1.00 92.12 760 THR A N 1
ATOM 5852 C CA . THR A 1 760 ? 18.908 -19.228 -11.873 1.00 92.12 760 THR A CA 1
ATOM 5853 C C . THR A 1 760 ? 19.283 -20.596 -12.411 1.00 92.12 760 THR A C 1
ATOM 5855 O O . THR A 1 760 ? 19.490 -21.533 -11.636 1.00 92.12 760 THR A O 1
ATOM 5858 N N . LEU A 1 761 ? 19.356 -20.716 -13.736 1.00 92.75 761 LEU A N 1
ATOM 5859 C CA . LEU A 1 761 ? 19.876 -21.917 -14.379 1.00 92.75 761 LEU A CA 1
ATOM 5860 C C . LEU A 1 761 ? 21.346 -22.150 -13.985 1.00 92.75 761 LEU A C 1
ATOM 5862 O O . LEU A 1 761 ? 22.111 -21.178 -13.908 1.00 92.75 761 LEU A O 1
ATOM 5866 N N . PRO A 1 762 ? 21.771 -23.407 -13.762 1.00 91.62 762 PRO A N 1
ATOM 5867 C CA . PRO A 1 762 ? 23.184 -23.757 -13.613 1.00 91.62 762 PRO A CA 1
ATOM 5868 C C . PRO A 1 762 ? 24.008 -23.305 -14.823 1.00 91.62 762 PRO A C 1
ATOM 5870 O O . PRO A 1 762 ? 23.480 -23.253 -15.931 1.00 91.62 762 PRO A O 1
ATOM 5873 N N . LEU A 1 763 ? 25.289 -22.978 -14.624 1.00 88.44 763 LEU A N 1
ATOM 5874 C CA . LEU A 1 763 ? 26.149 -22.424 -15.683 1.00 88.44 763 LEU A CA 1
ATOM 5875 C C . LEU A 1 763 ? 26.260 -23.356 -16.893 1.00 88.44 763 LEU A C 1
ATOM 5877 O O . LEU A 1 763 ? 26.202 -22.887 -18.025 1.00 88.44 763 LEU A O 1
ATOM 5881 N N . GLU A 1 764 ? 26.328 -24.665 -16.657 1.00 88.38 764 GLU A N 1
ATOM 5882 C CA . GLU A 1 764 ? 26.391 -25.697 -17.695 1.00 88.38 764 GLU A CA 1
ATOM 5883 C C . GLU A 1 764 ? 25.123 -25.802 -18.563 1.00 88.38 764 GLU A C 1
ATOM 5885 O O . GLU A 1 764 ? 25.116 -26.526 -19.549 1.00 88.38 764 GLU A O 1
ATOM 5890 N N . GLN A 1 765 ? 24.044 -25.099 -18.204 1.00 89.38 765 GLN A N 1
ATOM 5891 C CA . GLN A 1 765 ? 22.788 -25.052 -18.963 1.00 89.38 765 GLN A CA 1
ATOM 5892 C C . GLN A 1 765 ? 22.572 -23.697 -19.658 1.00 89.38 765 GLN A C 1
ATOM 5894 O O . GLN A 1 765 ? 21.490 -23.450 -20.180 1.00 89.38 765 GLN A O 1
ATOM 5899 N N . ARG A 1 766 ? 23.567 -22.797 -19.654 1.00 89.06 766 ARG A N 1
ATOM 5900 C CA . ARG A 1 766 ? 23.471 -21.437 -20.224 1.00 89.06 766 ARG A CA 1
ATOM 5901 C C . ARG A 1 766 ? 24.161 -21.323 -21.585 1.00 89.06 766 ARG A C 1
ATOM 5903 O O . ARG A 1 766 ? 24.905 -20.372 -21.823 1.00 89.06 766 ARG A O 1
ATOM 5910 N N . GLU A 1 767 ? 23.952 -22.301 -22.458 1.00 79.06 767 GLU A N 1
ATOM 5911 C CA . GLU A 1 767 ? 24.653 -22.388 -23.747 1.00 79.06 767 GLU A CA 1
ATOM 5912 C C . GLU A 1 767 ? 23.949 -21.620 -24.880 1.00 79.06 767 GLU A C 1
ATOM 5914 O O . GLU A 1 767 ? 24.581 -21.319 -25.892 1.00 79.06 767 GLU A O 1
ATOM 5919 N N . GLY A 1 768 ? 22.677 -21.238 -24.709 1.00 84.31 768 GLY A N 1
ATOM 5920 C CA . GLY A 1 768 ? 21.903 -20.528 -25.722 1.00 84.31 768 GLY A CA 1
ATOM 5921 C C . GLY A 1 768 ? 20.937 -19.491 -25.147 1.00 84.31 768 GLY A C 1
ATOM 5922 O O . GLY A 1 768 ? 21.311 -18.619 -24.352 1.00 84.31 768 GLY A O 1
ATOM 5923 N N . ASN A 1 769 ? 19.695 -19.552 -25.628 1.00 87.38 769 ASN A N 1
ATOM 5924 C CA . ASN A 1 769 ? 18.622 -18.604 -25.323 1.00 87.38 769 ASN A CA 1
ATOM 5925 C C . ASN A 1 769 ? 17.722 -19.058 -24.161 1.00 87.38 769 ASN A C 1
ATOM 5927 O O . ASN A 1 769 ? 16.680 -18.449 -23.929 1.00 87.38 769 ASN A O 1
ATOM 5931 N N . GLU A 1 770 ? 18.106 -20.106 -23.430 1.00 91.62 770 GLU A N 1
ATOM 5932 C CA . GLU A 1 770 ? 17.369 -20.572 -22.259 1.00 91.62 770 GLU A CA 1
ATOM 5933 C C . GLU A 1 770 ? 17.231 -19.446 -21.226 1.00 91.62 770 GLU A C 1
ATOM 5935 O O . GLU A 1 770 ? 18.197 -18.745 -20.909 1.00 91.62 770 GLU A O 1
ATOM 5940 N N . GLU A 1 771 ? 16.023 -19.270 -20.687 1.00 93.12 771 GLU A N 1
ATOM 5941 C CA . GLU A 1 771 ? 15.747 -18.225 -19.704 1.00 93.12 771 GLU A CA 1
ATOM 5942 C C . GLU A 1 771 ? 16.576 -18.452 -18.428 1.00 93.12 771 GLU A C 1
ATOM 5944 O O . GLU A 1 771 ? 16.392 -19.440 -17.717 1.00 93.12 771 GLU A O 1
ATOM 5949 N N . VAL A 1 772 ? 17.508 -17.540 -18.134 1.00 91.88 772 VAL A N 1
ATOM 5950 C CA . VAL A 1 772 ? 18.500 -17.750 -17.068 1.00 91.88 772 VAL A CA 1
ATOM 5951 C C . VAL A 1 772 ? 17.910 -17.529 -15.687 1.00 91.88 772 VAL A C 1
ATOM 5953 O O . VAL A 1 772 ? 18.164 -18.328 -14.788 1.00 91.88 772 VAL A O 1
ATOM 5956 N N . GLU A 1 773 ? 17.171 -16.440 -15.489 1.00 90.81 773 GLU A N 1
ATOM 5957 C CA . GLU A 1 773 ? 16.446 -16.210 -14.240 1.00 90.81 773 GLU A CA 1
ATOM 5958 C C . GLU A 1 773 ? 15.143 -17.000 -14.285 1.00 90.81 773 GLU A C 1
ATOM 5960 O O . GLU A 1 773 ? 14.422 -16.935 -15.276 1.00 90.81 773 GLU A O 1
ATOM 5965 N N . LEU A 1 774 ? 14.807 -17.713 -13.214 1.00 91.38 774 LEU A N 1
ATOM 5966 C CA . LEU A 1 774 ? 13.630 -18.574 -13.122 1.00 91.38 774 LEU A CA 1
ATOM 5967 C C . LEU A 1 774 ? 12.602 -18.010 -12.137 1.00 91.38 774 LEU A C 1
ATOM 5969 O O . LEU A 1 774 ? 12.940 -17.298 -11.189 1.00 91.38 774 LEU A O 1
ATOM 5973 N N . SER A 1 775 ? 11.337 -18.373 -12.347 1.00 91.75 775 SER A N 1
ATOM 5974 C CA . SER A 1 775 ? 10.240 -18.015 -11.447 1.00 91.75 775 SER A CA 1
ATOM 5975 C C . SER A 1 775 ? 10.366 -18.679 -10.073 1.00 91.75 775 SER A C 1
ATOM 5977 O O . SER A 1 775 ? 10.988 -19.737 -9.914 1.00 91.75 775 SER A O 1
ATOM 5979 N N . TYR A 1 776 ? 9.716 -18.078 -9.078 1.00 92.12 776 TYR A N 1
ATOM 5980 C CA . TYR A 1 776 ? 9.579 -18.672 -7.752 1.00 92.12 776 TYR A CA 1
ATOM 5981 C C . TYR A 1 776 ? 8.660 -19.900 -7.775 1.00 92.12 776 TYR A C 1
ATOM 5983 O O . TYR A 1 776 ? 7.687 -19.958 -8.525 1.00 92.12 776 TYR A O 1
ATOM 5991 N N . ASN A 1 777 ? 8.949 -20.883 -6.920 1.00 91.38 777 ASN A N 1
ATOM 5992 C CA . ASN A 1 777 ? 7.992 -21.945 -6.611 1.00 91.38 777 ASN A CA 1
ATOM 5993 C C . ASN A 1 777 ? 6.903 -21.447 -5.641 1.00 91.38 777 ASN A C 1
ATOM 5995 O O . ASN A 1 777 ? 6.987 -20.352 -5.089 1.00 91.38 777 ASN A O 1
ATOM 5999 N N . ALA A 1 778 ? 5.883 -22.273 -5.399 1.00 91.12 778 ALA A N 1
ATOM 6000 C CA . ALA A 1 778 ? 4.750 -21.915 -4.544 1.00 91.12 778 ALA A CA 1
ATOM 6001 C C . ALA A 1 778 ? 5.145 -21.499 -3.110 1.00 91.12 778 ALA A C 1
ATOM 6003 O O . ALA A 1 778 ? 4.545 -20.575 -2.564 1.00 91.12 778 ALA A O 1
ATOM 6004 N N . GLU A 1 779 ? 6.149 -22.145 -2.512 1.00 91.19 779 GLU A N 1
ATOM 6005 C CA . GLU A 1 779 ? 6.625 -21.823 -1.160 1.00 91.19 779 GLU A CA 1
ATOM 6006 C C . GLU A 1 779 ? 7.348 -20.470 -1.136 1.00 91.19 779 GLU A C 1
ATOM 6008 O O . GLU A 1 779 ? 7.062 -19.616 -0.299 1.00 91.19 779 GLU A O 1
ATOM 6013 N N . GLU A 1 780 ? 8.228 -20.230 -2.108 1.00 92.31 780 GLU A N 1
ATOM 6014 C CA . GLU A 1 780 ? 8.937 -18.959 -2.272 1.00 92.31 780 GLU A CA 1
ATOM 6015 C C . GLU A 1 780 ? 7.966 -17.800 -2.543 1.00 92.31 780 GLU A C 1
ATOM 6017 O O . GLU A 1 780 ? 8.144 -16.712 -1.990 1.00 92.31 780 GLU A O 1
ATOM 6022 N N . ILE A 1 781 ? 6.920 -18.025 -3.350 1.00 93.25 781 ILE A N 1
ATOM 6023 C CA . ILE A 1 781 ? 5.850 -17.044 -3.583 1.00 93.25 781 ILE A CA 1
ATOM 6024 C C . ILE A 1 781 ? 5.152 -16.719 -2.266 1.00 93.25 781 ILE A C 1
ATOM 6026 O O . ILE A 1 781 ? 5.010 -15.544 -1.932 1.00 93.25 781 ILE A O 1
ATOM 6030 N N . GLU A 1 782 ? 4.736 -17.734 -1.507 1.00 90.25 782 GLU A N 1
ATOM 6031 C CA . GLU A 1 782 ? 4.018 -17.536 -0.249 1.00 90.25 782 GLU A CA 1
ATOM 6032 C C . GLU A 1 782 ? 4.861 -16.755 0.771 1.00 90.25 782 GLU A C 1
ATOM 6034 O O . GLU A 1 782 ? 4.383 -15.763 1.330 1.00 90.25 782 GLU A O 1
ATOM 6039 N N . ILE A 1 783 ? 6.128 -17.137 0.960 1.00 89.56 783 ILE A N 1
ATOM 6040 C CA . ILE A 1 783 ? 7.052 -16.462 1.880 1.00 89.56 783 ILE A CA 1
ATOM 6041 C C . ILE A 1 783 ? 7.246 -15.000 1.468 1.00 89.56 783 ILE A C 1
ATOM 6043 O O . ILE A 1 783 ? 7.068 -14.099 2.290 1.00 89.56 783 ILE A O 1
ATOM 6047 N N . ASN A 1 784 ? 7.572 -14.733 0.200 1.00 91.12 784 ASN A N 1
ATOM 6048 C CA . ASN A 1 784 ? 7.851 -13.370 -0.255 1.00 91.12 784 ASN A CA 1
ATOM 6049 C C . ASN A 1 784 ? 6.590 -12.494 -0.291 1.00 91.12 784 ASN A C 1
ATOM 6051 O O . ASN A 1 784 ? 6.657 -11.318 0.070 1.00 91.12 784 ASN A O 1
ATOM 6055 N N . ALA A 1 785 ? 5.434 -13.043 -0.670 1.00 93.75 785 ALA A N 1
ATOM 6056 C CA . ALA A 1 785 ? 4.180 -12.296 -0.720 1.00 93.75 785 ALA A CA 1
ATOM 6057 C C . ALA A 1 785 ? 3.690 -11.907 0.685 1.00 93.75 785 ALA A C 1
ATOM 6059 O O . ALA A 1 785 ? 3.268 -10.766 0.888 1.00 93.75 785 ALA A O 1
ATOM 6060 N N . ARG A 1 786 ? 3.821 -12.797 1.684 1.00 92.75 786 ARG A N 1
ATOM 6061 C CA . ARG A 1 786 ? 3.435 -12.525 3.087 1.00 92.75 786 ARG A CA 1
ATOM 6062 C C . ARG A 1 786 ? 4.279 -11.450 3.773 1.00 92.75 786 ARG A C 1
ATOM 6064 O O . ARG A 1 786 ? 3.829 -10.882 4.772 1.00 92.75 786 ARG A O 1
ATOM 6071 N N . ARG A 1 787 ? 5.469 -11.141 3.242 1.00 92.50 787 ARG A N 1
ATOM 6072 C CA . ARG A 1 787 ? 6.288 -10.019 3.728 1.00 92.50 787 ARG A CA 1
ATOM 6073 C C . ARG A 1 787 ? 5.580 -8.689 3.497 1.00 92.50 787 ARG A C 1
ATOM 6075 O O . ARG A 1 787 ? 5.625 -7.834 4.373 1.00 92.50 787 ARG A O 1
ATOM 6082 N N . CYS A 1 788 ? 4.861 -8.524 2.382 1.00 93.81 788 CYS A N 1
ATOM 6083 C CA . CYS A 1 788 ? 4.142 -7.288 2.068 1.00 93.81 788 CYS A CA 1
ATOM 6084 C C . CYS A 1 788 ? 3.277 -6.807 3.244 1.00 93.81 788 CYS A C 1
ATOM 6086 O O . CYS A 1 788 ? 2.430 -7.533 3.759 1.00 93.81 788 CYS A O 1
ATOM 6088 N N . TYR A 1 789 ? 3.473 -5.549 3.656 1.00 93.12 789 TYR A N 1
ATOM 6089 C CA . TYR A 1 789 ? 2.689 -4.949 4.738 1.00 93.12 789 TYR A CA 1
ATOM 6090 C C . TYR A 1 789 ? 1.240 -4.674 4.339 1.00 93.12 789 TYR A C 1
ATOM 6092 O O . TYR A 1 789 ? 0.452 -4.357 5.216 1.00 93.12 789 TYR A O 1
ATOM 6100 N N . LEU A 1 790 ? 0.872 -4.796 3.058 1.00 94.38 790 LEU A N 1
ATOM 6101 C CA . LEU A 1 790 ? -0.460 -4.442 2.562 1.00 94.38 790 LEU A CA 1
ATOM 6102 C C . LEU A 1 790 ? -0.812 -2.998 2.933 1.00 94.38 790 LEU A C 1
ATOM 6104 O O . LEU A 1 790 ? -1.770 -2.723 3.645 1.00 94.38 790 LEU A O 1
ATOM 6108 N N . CYS A 1 791 ? 0.027 -2.056 2.499 1.00 93.31 791 CYS A N 1
ATOM 6109 C CA . CYS A 1 791 ? -0.051 -0.659 2.925 1.00 93.31 791 CYS A CA 1
ATOM 6110 C C . CYS A 1 791 ? -1.354 0.060 2.537 1.00 93.31 791 CYS A C 1
ATOM 6112 O O . CYS A 1 791 ? -1.657 1.087 3.147 1.00 93.31 791 CYS A O 1
ATOM 6114 N N . ASN A 1 792 ? -2.104 -0.487 1.572 1.00 93.62 792 ASN A N 1
ATOM 6115 C CA . ASN A 1 792 ? -3.459 -0.062 1.221 1.00 93.62 792 ASN A CA 1
ATOM 6116 C C . ASN A 1 792 ? -4.501 -0.418 2.298 1.00 93.62 792 ASN A C 1
ATOM 6118 O O . ASN A 1 792 ? -5.564 0.189 2.330 1.00 93.62 792 ASN A O 1
ATOM 6122 N N . TYR A 1 793 ? -4.197 -1.335 3.221 1.00 93.56 793 TYR A N 1
ATOM 6123 C CA . TYR A 1 793 ? -5.013 -1.602 4.404 1.00 93.56 793 TYR A CA 1
ATOM 6124 C C . TYR A 1 793 ? -4.607 -0.642 5.522 1.00 93.56 793 TYR A C 1
ATOM 6126 O O . TYR A 1 793 ? -3.471 -0.631 6.009 1.00 93.56 793 TYR A O 1
ATOM 6134 N N . LYS A 1 794 ? -5.556 0.196 5.915 1.00 90.38 794 LYS A N 1
ATOM 6135 C CA . LYS A 1 794 ? -5.420 1.302 6.851 1.00 90.38 794 LYS A CA 1
ATOM 6136 C C . LYS A 1 794 ? -6.015 0.924 8.187 1.00 90.38 794 LYS A C 1
ATOM 6138 O O . LYS A 1 794 ? -7.186 0.577 8.273 1.00 90.38 794 LYS A O 1
ATOM 6143 N N . PHE A 1 795 ? -5.190 1.034 9.218 1.00 91.19 795 PHE A N 1
ATOM 6144 C CA . PHE A 1 795 ? -5.633 1.019 10.604 1.00 91.19 795 PHE A CA 1
ATOM 6145 C C . PHE A 1 795 ? -5.703 2.480 11.021 1.00 91.19 795 PHE A C 1
ATOM 6147 O O . PHE A 1 795 ? -4.654 3.101 11.191 1.00 91.19 795 PHE A O 1
ATOM 6154 N N . GLU A 1 796 ? -6.911 3.018 11.128 1.00 88.81 796 GLU A N 1
ATOM 6155 C CA . GLU A 1 796 ? -7.150 4.386 11.590 1.00 88.81 796 GLU A CA 1
ATOM 6156 C C . GLU A 1 796 ? -7.932 4.328 12.899 1.00 88.81 796 GLU A C 1
ATOM 6158 O O . GLU A 1 796 ? -8.761 3.440 13.091 1.00 88.81 796 GLU A O 1
ATOM 6163 N N . ILE A 1 797 ? -7.634 5.246 13.815 1.00 90.44 797 ILE A N 1
ATOM 6164 C CA . ILE A 1 797 ? -8.345 5.335 15.086 1.00 90.44 797 ILE A CA 1
ATOM 6165 C C . ILE A 1 797 ? -9.559 6.232 14.887 1.00 90.44 797 ILE A C 1
ATOM 6167 O O . ILE A 1 797 ? -9.415 7.443 14.726 1.00 90.44 797 ILE A O 1
ATOM 6171 N N . ASP A 1 798 ? -10.737 5.621 14.956 1.00 89.50 798 ASP A N 1
ATOM 6172 C CA . ASP A 1 798 ? -12.019 6.291 15.111 1.00 89.50 798 ASP A CA 1
ATOM 6173 C C . ASP A 1 798 ? -12.025 7.001 16.469 1.00 89.50 798 ASP A C 1
ATOM 6175 O O . ASP A 1 798 ? -12.150 6.393 17.539 1.00 89.50 798 ASP A O 1
ATOM 6179 N N . GLN A 1 799 ? -11.810 8.311 16.411 1.00 86.44 799 GLN A N 1
ATOM 6180 C CA . GLN A 1 799 ? -11.658 9.139 17.596 1.00 86.44 799 GLN A CA 1
ATOM 6181 C C . GLN A 1 799 ? -12.952 9.270 18.408 1.00 86.44 799 GLN A C 1
ATOM 6183 O O . GLN A 1 799 ? -12.870 9.646 19.573 1.00 86.44 799 GLN A O 1
ATOM 6188 N N . ASP A 1 800 ? -14.107 8.944 17.822 1.00 81.88 800 ASP A N 1
ATOM 6189 C CA . ASP A 1 800 ? -15.401 8.982 18.509 1.00 81.88 800 ASP A CA 1
ATOM 6190 C C . ASP A 1 800 ? -15.644 7.722 19.334 1.00 81.88 800 ASP A C 1
ATOM 6192 O O . ASP A 1 800 ? -16.335 7.753 20.343 1.00 81.88 800 ASP A O 1
ATOM 6196 N N . LYS A 1 801 ? -15.045 6.597 18.939 1.00 87.31 801 LYS A N 1
ATOM 6197 C CA . LYS A 1 801 ? -15.151 5.331 19.681 1.00 87.31 801 LYS A CA 1
ATOM 6198 C C . LYS A 1 801 ? -13.992 5.107 20.648 1.00 87.31 801 LYS A C 1
ATOM 6200 O O . LYS A 1 801 ? -14.032 4.186 21.473 1.00 87.31 801 LYS A O 1
ATOM 6205 N N . CYS A 1 802 ? -12.905 5.861 20.506 1.00 89.56 802 CYS A N 1
ATOM 6206 C CA . CYS A 1 802 ? -11.699 5.667 21.296 1.00 89.56 802 CYS A CA 1
ATOM 6207 C C . CYS A 1 802 ? -11.890 6.177 22.730 1.00 89.56 802 CYS A C 1
ATOM 6209 O O . CYS A 1 802 ? -12.076 7.363 22.960 1.00 89.56 802 CYS A O 1
ATOM 6211 N N . ILE A 1 803 ? -11.739 5.288 23.713 1.00 88.44 803 ILE A N 1
ATOM 6212 C CA . ILE A 1 803 ? -11.877 5.624 25.143 1.00 88.44 803 ILE A CA 1
ATOM 6213 C C . ILE A 1 803 ? -10.540 5.879 25.863 1.00 88.44 803 ILE A C 1
ATOM 6215 O O . ILE A 1 803 ? -10.502 5.893 27.090 1.00 88.44 803 ILE A O 1
ATOM 6219 N N . HIS A 1 804 ? -9.434 6.000 25.118 1.00 87.81 804 HIS A N 1
ATOM 6220 C CA . HIS A 1 804 ? -8.081 6.257 25.645 1.00 87.81 804 HIS A CA 1
ATOM 6221 C C . HIS A 1 804 ? -7.610 5.219 26.696 1.00 87.81 804 HIS A C 1
ATOM 6223 O O . HIS A 1 804 ? -7.057 5.560 27.736 1.00 87.81 804 HIS A O 1
ATOM 6229 N N . CYS A 1 805 ? -7.830 3.924 26.429 1.00 86.06 805 CYS A N 1
ATOM 6230 C CA . CYS A 1 805 ? -7.418 2.829 27.328 1.00 86.06 805 CYS A CA 1
ATOM 6231 C C . CYS A 1 805 ? -5.963 2.347 27.150 1.00 86.06 805 CYS A C 1
ATOM 6233 O O . CYS A 1 805 ? -5.514 1.469 27.886 1.00 86.06 805 CYS A O 1
ATOM 6235 N N . ASP A 1 806 ? -5.238 2.863 26.154 1.00 88.06 806 ASP A N 1
ATOM 6236 C CA . ASP A 1 806 ? -3.857 2.502 25.786 1.00 88.06 806 ASP A CA 1
ATOM 6237 C C . ASP A 1 806 ? -3.606 1.036 25.383 1.00 88.06 806 ASP A C 1
ATOM 6239 O O . ASP A 1 806 ? -2.461 0.640 25.153 1.00 88.06 806 ASP A O 1
ATOM 6243 N N . TRP A 1 807 ? -4.638 0.198 25.248 1.00 88.44 807 TRP A N 1
ATOM 6244 C CA . TRP A 1 807 ? -4.444 -1.221 24.907 1.00 88.44 807 TRP A CA 1
ATOM 6245 C C . TRP A 1 807 ? -3.822 -1.404 23.524 1.00 88.44 807 TRP A C 1
ATOM 6247 O O . TRP A 1 807 ? -2.947 -2.248 23.351 1.00 88.44 807 TRP A O 1
ATOM 6257 N N . CYS A 1 808 ? -4.200 -0.570 22.555 1.00 91.62 808 CYS A N 1
ATOM 6258 C CA . CYS A 1 808 ? -3.593 -0.568 21.227 1.00 91.62 808 CYS A CA 1
ATOM 6259 C C . CYS A 1 808 ? -2.101 -0.199 21.266 1.00 91.62 808 CYS A C 1
ATOM 6261 O O . CYS A 1 808 ? -1.312 -0.828 20.564 1.00 91.62 808 CYS A O 1
ATOM 6263 N N . ILE A 1 809 ? -1.707 0.747 22.129 1.00 92.00 809 ILE A N 1
ATOM 6264 C CA . ILE A 1 809 ? -0.307 1.135 22.347 1.00 92.00 809 ILE A CA 1
ATOM 6265 C C . ILE A 1 809 ? 0.474 -0.055 22.912 1.00 92.00 809 ILE A C 1
ATOM 6267 O O . ILE A 1 809 ? 1.511 -0.426 22.369 1.00 92.00 809 ILE A O 1
ATOM 6271 N N . LYS A 1 810 ? -0.056 -0.699 23.959 1.00 88.44 810 LYS A N 1
ATOM 6272 C CA . LYS A 1 810 ? 0.583 -1.842 24.634 1.00 88.44 810 LYS A CA 1
ATOM 6273 C C . LYS A 1 810 ? 0.660 -3.094 23.753 1.00 88.44 810 LYS A C 1
ATOM 6275 O O . LYS A 1 810 ? 1.628 -3.841 23.839 1.00 88.44 810 LYS A O 1
ATOM 6280 N N . ALA A 1 811 ? -0.344 -3.326 22.908 1.00 89.19 811 ALA A N 1
ATOM 6281 C CA . ALA A 1 811 ? -0.403 -4.477 22.005 1.00 89.19 811 ALA A CA 1
ATOM 6282 C C . ALA A 1 811 ? 0.458 -4.305 20.742 1.00 89.19 811 ALA A C 1
ATOM 6284 O O . ALA A 1 811 ? 0.709 -5.279 20.018 1.00 89.19 811 ALA A O 1
ATOM 6285 N N . SER A 1 812 ? 0.882 -3.075 20.441 1.00 89.06 812 SER A N 1
ATOM 6286 C CA . SER A 1 812 ? 1.634 -2.789 19.230 1.00 89.06 812 SER A CA 1
ATOM 6287 C C . SER A 1 812 ? 3.053 -3.372 19.316 1.00 89.06 812 SER A C 1
ATOM 6289 O O . SER A 1 812 ? 3.823 -3.005 20.201 1.00 89.06 812 SER A O 1
ATOM 6291 N N . PRO A 1 813 ? 3.460 -4.254 18.382 1.00 84.06 813 PRO A N 1
ATOM 6292 C CA . PRO A 1 813 ? 4.798 -4.852 18.394 1.00 84.06 813 PRO A CA 1
ATOM 6293 C C . PRO A 1 813 ? 5.909 -3.862 18.010 1.00 84.06 813 PRO A C 1
ATOM 6295 O O . PRO A 1 813 ? 7.091 -4.151 18.201 1.00 84.06 813 PRO A O 1
ATOM 6298 N N . ARG A 1 814 ? 5.522 -2.719 17.435 1.00 83.56 814 ARG A N 1
ATOM 6299 C CA . ARG A 1 814 ? 6.363 -1.564 17.120 1.00 83.56 814 ARG A CA 1
ATOM 6300 C C . ARG A 1 814 ? 5.830 -0.372 17.907 1.00 83.56 814 ARG A C 1
ATOM 6302 O O . ARG A 1 814 ? 4.620 -0.254 18.082 1.00 83.56 814 ARG A O 1
ATOM 6309 N N . SER A 1 815 ? 6.688 0.549 18.315 1.00 86.94 815 SER A N 1
ATOM 6310 C CA . SER A 1 815 ? 6.267 1.812 18.934 1.00 86.94 815 SER A CA 1
ATOM 6311 C C . SER A 1 815 ? 5.694 2.769 17.880 1.00 86.94 815 SER A C 1
ATOM 6313 O O . SER A 1 815 ? 6.299 3.793 17.606 1.00 86.94 815 SER A O 1
ATOM 6315 N N . CYS A 1 816 ? 4.584 2.391 17.236 1.00 90.88 816 CYS A N 1
ATOM 6316 C CA . CYS A 1 816 ? 3.944 3.133 16.146 1.00 90.88 816 CYS A CA 1
ATOM 6317 C C . CYS A 1 816 ? 2.579 3.720 16.529 1.00 90.88 816 CYS A C 1
ATOM 6319 O O . CYS A 1 816 ? 1.904 4.276 15.674 1.00 90.88 816 CYS A O 1
ATOM 6321 N N . ILE A 1 817 ? 2.120 3.533 17.769 1.00 94.00 817 ILE A N 1
ATOM 6322 C CA . ILE A 1 817 ? 0.860 4.099 18.262 1.00 94.00 817 ILE A CA 1
ATOM 6323 C C . ILE A 1 817 ? 1.181 4.943 19.487 1.00 94.00 817 ILE A C 1
ATOM 6325 O O . ILE A 1 817 ? 1.866 4.467 20.395 1.00 94.00 817 ILE A O 1
ATOM 6329 N N . HIS A 1 818 ? 0.707 6.185 19.506 1.00 92.50 818 HIS A N 1
ATOM 6330 C CA . HIS A 1 818 ? 1.045 7.155 20.543 1.00 92.50 818 HIS A CA 1
ATOM 6331 C C . HIS A 1 818 ? -0.160 7.980 20.973 1.00 92.50 818 HIS A C 1
ATOM 6333 O O . HIS A 1 818 ? -1.013 8.318 20.154 1.00 92.50 818 HIS A O 1
ATOM 6339 N N . GLY A 1 819 ? -0.168 8.363 22.250 1.00 92.50 819 GLY A N 1
ATOM 6340 C CA . GLY A 1 819 ? -0.931 9.515 22.710 1.00 92.50 819 GLY A CA 1
ATOM 6341 C C . GLY A 1 819 ? -0.279 10.800 22.199 1.00 92.50 819 GLY A C 1
ATOM 6342 O O . GLY A 1 819 ? 0.935 10.979 22.329 1.00 92.50 819 GLY A O 1
ATOM 6343 N N . LEU A 1 820 ? -1.067 11.679 21.588 1.00 91.56 820 LEU A N 1
ATOM 6344 C CA . LEU A 1 820 ? -0.633 12.971 21.073 1.00 91.56 820 LEU A CA 1
ATOM 6345 C C . LEU A 1 820 ? -1.370 14.095 21.790 1.00 91.56 820 LEU A C 1
ATOM 6347 O O . LEU A 1 820 ? -2.593 14.066 21.904 1.00 91.56 820 LEU A O 1
ATOM 6351 N N . THR A 1 821 ? -0.642 15.134 22.183 1.00 90.62 821 THR A N 1
ATOM 6352 C CA . THR A 1 821 ? -1.242 16.393 22.647 1.00 90.62 821 THR A CA 1
ATOM 6353 C C . THR A 1 821 ? -1.657 17.266 21.460 1.00 90.62 821 THR A C 1
ATOM 6355 O O . THR A 1 821 ? -2.640 18.002 21.538 1.00 90.62 821 THR A O 1
ATOM 6358 N N . ARG A 1 822 ? -0.936 17.177 20.329 1.00 88.19 822 ARG A N 1
ATOM 6359 C CA . ARG A 1 822 ? -1.237 17.945 19.110 1.00 88.19 822 ARG A CA 1
ATOM 6360 C C . ARG A 1 822 ? -0.797 17.217 17.840 1.00 88.19 822 ARG A C 1
ATOM 6362 O O . ARG A 1 822 ? 0.262 16.592 17.825 1.00 88.19 822 ARG A O 1
ATOM 6369 N N . LEU A 1 823 ? -1.580 17.382 16.775 1.00 88.94 823 LEU A N 1
ATOM 6370 C CA . LEU A 1 823 ? -1.257 16.992 15.401 1.00 88.94 823 LEU A CA 1
ATOM 6371 C C . LEU A 1 823 ? -1.163 18.263 14.542 1.00 88.94 823 LEU A C 1
ATOM 6373 O O . LEU A 1 823 ? -2.005 19.153 14.675 1.00 88.94 823 LEU A O 1
ATOM 6377 N N . PHE A 1 824 ? -0.129 18.369 13.712 1.00 90.00 824 PHE A N 1
ATOM 6378 C CA . PHE A 1 824 ? 0.054 19.463 12.758 1.00 90.00 824 PHE A CA 1
ATOM 6379 C C . PHE A 1 824 ? -0.301 18.973 11.358 1.00 90.00 824 PHE A C 1
ATOM 6381 O O . PHE A 1 824 ? 0.077 17.860 10.986 1.00 90.00 824 PHE A O 1
ATOM 6388 N N . THR A 1 825 ? -1.003 19.801 10.590 1.00 90.25 825 THR A N 1
ATOM 6389 C CA . THR A 1 825 ? -1.430 19.488 9.224 1.00 90.25 825 THR A CA 1
ATOM 6390 C C . THR A 1 825 ? -1.061 20.612 8.260 1.00 90.25 825 THR A C 1
ATOM 6392 O O . THR A 1 825 ? -0.891 21.757 8.686 1.00 90.25 825 THR A O 1
ATOM 6395 N N . ASP A 1 826 ? -0.916 20.288 6.975 1.00 90.06 826 ASP A N 1
ATOM 6396 C CA . ASP A 1 826 ? -0.844 21.282 5.899 1.00 90.06 826 ASP A CA 1
ATOM 6397 C C . ASP A 1 826 ? -2.236 21.860 5.562 1.00 90.06 826 ASP A C 1
ATOM 6399 O O . ASP A 1 826 ? -3.230 21.548 6.226 1.00 90.06 826 ASP A O 1
ATOM 6403 N N . GLU A 1 827 ? -2.301 22.725 4.546 1.00 90.06 827 GLU A N 1
ATOM 6404 C CA . GLU A 1 827 ? -3.546 23.363 4.082 1.00 90.06 827 GLU A CA 1
ATOM 6405 C C . GLU A 1 827 ? -4.588 22.354 3.572 1.00 90.06 827 GLU A C 1
ATOM 6407 O O . GLU A 1 827 ? -5.785 22.612 3.676 1.00 90.06 827 GLU A O 1
ATOM 6412 N N . ASP A 1 828 ? -4.147 21.188 3.090 1.00 87.38 828 ASP A N 1
ATOM 6413 C CA . ASP A 1 828 ? -5.025 20.109 2.630 1.00 87.38 828 ASP A CA 1
ATOM 6414 C C . ASP A 1 828 ? -5.463 19.181 3.778 1.00 87.38 828 ASP A C 1
ATOM 6416 O O . ASP A 1 828 ? -6.257 18.269 3.562 1.00 87.38 828 ASP A O 1
ATOM 6420 N N . GLY A 1 829 ? -4.961 19.387 5.001 1.00 86.31 829 GLY A N 1
ATOM 6421 C CA . GLY A 1 829 ? -5.227 18.526 6.158 1.00 86.31 829 GLY A CA 1
ATOM 6422 C C . GLY A 1 829 ? -4.252 17.352 6.305 1.00 86.31 829 GLY A C 1
ATOM 6423 O O . GLY A 1 829 ? -4.426 16.519 7.193 1.00 86.31 829 GLY A O 1
ATOM 6424 N N . THR A 1 830 ? -3.202 17.282 5.483 1.00 87.38 830 THR A N 1
ATOM 6425 C CA . THR A 1 830 ? -2.218 16.191 5.510 1.00 87.38 830 THR A CA 1
ATOM 6426 C C . THR A 1 830 ? -1.337 16.318 6.751 1.00 87.38 830 THR A C 1
ATOM 6428 O O . THR A 1 830 ? -0.755 17.385 6.953 1.00 87.38 830 THR A O 1
ATOM 6431 N N . PRO A 1 831 ? -1.172 15.266 7.575 1.00 87.62 831 PRO A N 1
ATOM 6432 C CA . PRO A 1 831 ? -0.292 15.318 8.739 1.00 87.62 831 PRO A CA 1
ATOM 6433 C C . PRO A 1 831 ? 1.161 15.652 8.364 1.00 87.62 831 PRO A C 1
ATOM 6435 O O . PRO A 1 831 ? 1.779 14.936 7.578 1.00 87.62 831 PRO A O 1
ATOM 6438 N N . THR A 1 832 ? 1.716 16.709 8.960 1.00 88.88 832 THR A N 1
ATOM 6439 C CA . THR A 1 832 ? 3.108 17.166 8.764 1.00 88.88 832 THR A CA 1
ATOM 6440 C C . THR A 1 832 ? 3.991 16.942 9.991 1.00 88.88 832 THR A C 1
ATOM 6442 O O . THR A 1 832 ? 5.216 16.955 9.887 1.00 88.88 832 THR A O 1
ATOM 6445 N N . GLY A 1 833 ? 3.391 16.709 11.160 1.00 89.56 833 GLY A N 1
ATOM 6446 C CA . GLY A 1 833 ? 4.108 16.398 12.394 1.00 89.56 833 GLY A CA 1
ATOM 6447 C C . GLY A 1 833 ? 3.177 16.255 13.595 1.00 89.56 833 GLY A C 1
ATOM 6448 O O . GLY A 1 833 ? 1.971 16.479 13.498 1.00 89.56 833 GLY A O 1
ATOM 6449 N N . HIS A 1 834 ? 3.730 15.920 14.761 1.00 91.75 834 HIS A N 1
ATOM 6450 C CA . HIS A 1 834 ? 2.957 15.751 15.995 1.00 91.75 834 HIS A CA 1
ATOM 6451 C C . HIS A 1 834 ? 3.772 16.033 17.265 1.00 91.75 834 HIS A C 1
ATOM 6453 O O . HIS A 1 834 ? 4.999 15.938 17.267 1.00 91.75 834 HIS A O 1
ATOM 6459 N N . MET A 1 835 ? 3.079 16.282 18.379 1.00 91.50 835 MET A N 1
ATOM 6460 C CA . MET A 1 835 ? 3.653 16.300 19.731 1.00 91.50 835 MET A CA 1
ATOM 6461 C C . MET A 1 835 ? 3.081 15.152 20.561 1.00 91.50 835 MET A C 1
ATOM 6463 O O . MET A 1 835 ? 1.866 15.078 20.755 1.00 91.50 835 MET A O 1
ATOM 6467 N N . LYS A 1 836 ? 3.959 14.266 21.047 1.00 91.75 836 LYS A N 1
ATOM 6468 C CA . LYS A 1 836 ? 3.589 13.128 21.902 1.00 91.75 836 LYS A CA 1
ATOM 6469 C C . LYS A 1 836 ? 3.230 13.620 23.303 1.00 91.75 836 LYS A C 1
ATOM 6471 O O . LYS A 1 836 ? 3.859 14.554 23.800 1.00 91.75 836 LYS A O 1
ATOM 6476 N N . SER A 1 837 ? 2.232 13.001 23.920 1.00 90.50 837 SER A N 1
ATOM 6477 C CA . SER A 1 837 ? 1.847 13.309 25.294 1.00 90.50 837 SER A CA 1
ATOM 6478 C C . SER A 1 837 ? 2.844 12.705 26.290 1.00 90.50 837 SER A C 1
ATOM 6480 O O . SER A 1 837 ? 3.457 11.668 26.026 1.00 90.50 837 SER A O 1
ATOM 6482 N N . ALA A 1 838 ? 3.026 13.362 27.440 1.00 85.25 838 ALA A N 1
ATOM 6483 C CA . ALA A 1 838 ? 3.856 12.838 28.528 1.00 85.25 838 ALA A CA 1
ATOM 6484 C C . ALA A 1 838 ? 3.105 11.789 29.363 1.00 85.25 838 ALA A C 1
ATOM 6486 O O . ALA A 1 838 ? 3.708 10.853 29.888 1.00 85.25 838 ALA A O 1
ATOM 6487 N N . SER A 1 839 ? 1.785 11.942 29.469 1.00 79.62 839 SER A N 1
ATOM 6488 C CA . SER A 1 839 ? 0.894 11.045 30.195 1.00 79.62 839 SER A CA 1
ATOM 6489 C C . SER A 1 839 ? -0.409 10.807 29.419 1.00 79.62 839 SER A C 1
ATOM 6491 O O . SER A 1 839 ? -0.688 11.477 28.421 1.00 79.62 839 SER A O 1
ATOM 6493 N N . ALA A 1 840 ? -1.203 9.823 29.853 1.00 73.38 840 ALA A N 1
ATOM 6494 C CA . ALA A 1 840 ? -2.498 9.525 29.238 1.00 73.38 840 ALA A CA 1
ATOM 6495 C C . ALA A 1 840 ? -3.529 10.671 29.387 1.00 73.38 840 ALA A C 1
ATOM 6497 O O . ALA A 1 840 ? -4.231 10.936 28.415 1.00 73.38 840 ALA A O 1
ATOM 6498 N N . PRO A 1 841 ? -3.626 11.388 30.530 1.00 79.38 841 PRO A N 1
ATOM 6499 C CA . PRO A 1 841 ? -4.472 12.585 30.637 1.00 79.38 841 PRO A CA 1
ATOM 6500 C C . PRO A 1 841 ? -4.105 13.706 29.649 1.00 79.38 841 PRO A C 1
ATOM 6502 O O . PRO A 1 841 ? -4.991 14.353 29.095 1.00 79.38 841 PRO A O 1
ATOM 6505 N N . ASP A 1 842 ? -2.811 13.884 29.361 1.00 85.62 842 ASP A N 1
ATOM 6506 C CA . ASP A 1 842 ? -2.317 14.919 28.435 1.00 85.62 842 ASP A CA 1
ATOM 6507 C C . ASP A 1 842 ? -2.546 14.570 26.951 1.00 85.62 842 ASP A C 1
ATOM 6509 O O . ASP A 1 842 ? -2.224 15.362 26.055 1.00 85.62 842 ASP A O 1
ATOM 6513 N N . ALA A 1 843 ? -3.027 13.355 26.666 1.00 88.19 843 ALA A N 1
ATOM 6514 C CA . ALA A 1 843 ? -3.307 12.899 25.314 1.00 88.19 843 ALA A CA 1
ATOM 6515 C C . ALA A 1 843 ? -4.673 13.414 24.848 1.00 88.19 843 ALA A C 1
ATOM 6517 O O . ALA A 1 843 ? -5.715 13.052 25.393 1.00 88.19 843 ALA A O 1
ATOM 6518 N N . THR A 1 844 ? -4.655 14.215 23.788 1.00 89.88 844 THR A N 1
ATOM 6519 C CA . THR A 1 844 ? -5.846 14.652 23.051 1.00 89.88 844 THR A CA 1
ATOM 6520 C C . THR A 1 844 ? -6.291 13.586 22.049 1.00 89.88 844 THR A C 1
ATOM 6522 O O . THR A 1 844 ? -7.483 13.358 21.861 1.00 89.88 844 THR A O 1
ATOM 6525 N N . TYR A 1 845 ? -5.326 12.921 21.407 1.00 90.25 845 TYR A N 1
ATOM 6526 C CA . TYR A 1 845 ? -5.558 11.906 20.379 1.00 90.25 845 TYR A CA 1
ATOM 6527 C C . TYR A 1 845 ? -4.771 10.646 20.691 1.00 90.25 845 TYR A C 1
ATOM 6529 O O . TYR A 1 845 ? -3.632 10.729 21.146 1.00 90.25 845 TYR A O 1
ATOM 6537 N N . ILE A 1 846 ? -5.320 9.489 20.340 1.00 91.75 846 ILE A N 1
ATOM 6538 C CA . ILE A 1 846 ? -4.495 8.311 20.075 1.00 91.75 846 ILE A CA 1
ATOM 6539 C C . ILE A 1 846 ? -4.291 8.247 18.563 1.00 91.75 846 ILE A C 1
ATOM 6541 O O . ILE A 1 846 ? -5.259 8.329 17.804 1.00 91.75 846 ILE A O 1
ATOM 6545 N N . TRP A 1 847 ? -3.040 8.129 18.124 1.00 92.50 847 TRP A N 1
ATOM 6546 C CA . TRP A 1 847 ? -2.663 8.202 16.714 1.00 92.50 847 TRP A CA 1
ATOM 6547 C C . TRP A 1 847 ? -1.756 7.047 16.307 1.00 92.50 847 TRP A C 1
ATOM 6549 O O . TRP A 1 847 ? -0.881 6.641 17.074 1.00 92.50 847 TRP A O 1
ATOM 6559 N N . ILE A 1 848 ? -1.951 6.541 15.088 1.00 92.69 848 ILE A N 1
ATOM 6560 C CA . ILE A 1 848 ? -1.111 5.505 14.486 1.00 92.69 848 ILE A CA 1
ATOM 6561 C C . ILE A 1 848 ? -0.158 6.186 13.504 1.00 92.69 848 ILE A C 1
ATOM 6563 O O . ILE A 1 848 ? -0.573 6.694 12.469 1.00 92.69 848 ILE A O 1
ATOM 6567 N N . GLU A 1 849 ? 1.139 6.166 13.803 1.00 89.81 849 GLU A N 1
ATOM 6568 C CA . GLU A 1 849 ? 2.186 6.557 12.861 1.00 89.81 849 GLU A CA 1
ATOM 6569 C C . GLU A 1 849 ? 2.241 5.520 11.728 1.00 89.81 849 GLU A C 1
ATOM 6571 O O . GLU A 1 849 ? 2.836 4.441 11.854 1.00 89.81 849 GLU A O 1
ATOM 6576 N N . SER A 1 850 ? 1.569 5.839 10.616 1.00 86.75 850 SER A N 1
ATOM 6577 C CA . SER A 1 850 ? 1.416 4.954 9.458 1.00 86.75 850 SER A CA 1
ATOM 6578 C C . SER A 1 850 ? 2.762 4.419 8.962 1.00 86.75 850 SER A C 1
ATOM 6580 O O . SER A 1 850 ? 2.853 3.216 8.715 1.00 86.75 850 SER A O 1
ATOM 6582 N N . ASP A 1 851 ? 3.812 5.249 8.944 1.00 85.44 851 ASP A N 1
ATOM 6583 C CA . ASP A 1 851 ? 5.169 4.914 8.481 1.00 85.44 851 ASP A CA 1
ATOM 6584 C C . ASP A 1 851 ? 5.855 3.819 9.304 1.00 85.44 851 ASP A C 1
ATOM 6586 O O . ASP A 1 851 ? 6.623 3.021 8.760 1.00 85.44 851 ASP A O 1
ATOM 6590 N N . GLN A 1 852 ? 5.521 3.707 10.590 1.00 87.50 852 GLN A N 1
ATOM 6591 C CA . GLN A 1 852 ? 6.052 2.689 11.505 1.00 87.50 852 GLN A CA 1
ATOM 6592 C C . GLN A 1 852 ? 5.104 1.489 11.666 1.00 87.50 852 GLN A C 1
ATOM 6594 O O . GLN A 1 852 ? 5.492 0.431 12.170 1.00 87.50 852 GLN A O 1
ATOM 6599 N N . CYS A 1 853 ? 3.848 1.621 11.231 1.00 89.44 853 CYS A N 1
ATOM 6600 C CA . CYS A 1 853 ? 2.842 0.578 11.365 1.00 89.44 853 CYS A CA 1
ATOM 6601 C C . CYS A 1 853 ? 3.079 -0.568 10.377 1.00 89.44 853 CYS A C 1
ATOM 6603 O O . CYS A 1 853 ? 2.906 -0.412 9.169 1.00 89.44 853 CYS A O 1
ATOM 6605 N N . ILE A 1 854 ? 3.382 -1.753 10.902 1.00 89.50 854 ILE A N 1
ATOM 6606 C CA . ILE A 1 854 ? 3.604 -2.972 10.112 1.00 89.50 854 ILE A CA 1
ATOM 6607 C C . ILE A 1 854 ? 2.312 -3.752 9.816 1.00 89.50 854 ILE A C 1
ATOM 6609 O O . ILE A 1 854 ? 2.376 -4.931 9.494 1.00 89.50 854 ILE A O 1
ATOM 6613 N N . ARG A 1 855 ? 1.130 -3.146 9.998 1.00 91.25 855 ARG A N 1
ATOM 6614 C CA . ARG A 1 855 ? -0.181 -3.716 9.614 1.00 91.25 855 ARG A CA 1
ATOM 6615 C C . ARG A 1 855 ? -0.478 -5.126 10.162 1.00 91.25 855 ARG A C 1
ATOM 6617 O O . ARG A 1 855 ? -1.091 -5.940 9.484 1.00 91.25 855 ARG A O 1
ATOM 6624 N N . CYS A 1 856 ? -0.040 -5.416 11.391 1.00 90.00 856 CYS A N 1
ATOM 6625 C CA . CYS A 1 856 ? -0.188 -6.738 12.023 1.00 90.00 856 CYS A CA 1
ATOM 6626 C C . CYS A 1 856 ? -1.568 -7.021 12.647 1.00 90.00 856 CYS A C 1
ATOM 6628 O O . CYS A 1 856 ? -1.783 -8.112 13.161 1.00 90.00 856 CYS A O 1
ATOM 6630 N N . GLY A 1 857 ? -2.467 -6.037 12.723 1.00 90.56 857 GLY A N 1
ATOM 6631 C CA . GLY A 1 857 ? -3.805 -6.222 13.300 1.00 90.56 857 GLY A CA 1
ATOM 6632 C C . GLY A 1 857 ? -3.896 -6.322 14.828 1.00 90.56 857 GLY A C 1
ATOM 6633 O O . GLY A 1 857 ? -5.003 -6.332 15.361 1.00 90.56 857 GLY A O 1
ATOM 6634 N N . ASN A 1 858 ? -2.780 -6.332 15.572 1.00 91.00 858 ASN A N 1
ATOM 6635 C CA . ASN A 1 858 ? -2.820 -6.454 17.039 1.00 91.00 858 ASN A CA 1
ATOM 6636 C C . ASN A 1 858 ? -3.627 -5.338 17.716 1.00 91.00 858 ASN A C 1
ATOM 6638 O O . ASN A 1 858 ? -4.357 -5.607 18.663 1.00 91.00 858 ASN A O 1
ATOM 6642 N N . CYS A 1 859 ? -3.514 -4.097 17.234 1.00 91.69 859 CYS A N 1
ATOM 6643 C CA . CYS A 1 859 ? -4.256 -2.965 17.787 1.00 91.69 859 CYS A CA 1
ATOM 6644 C C . CYS A 1 859 ? -5.770 -3.094 17.574 1.00 91.69 859 CYS A C 1
ATOM 6646 O O . CYS A 1 859 ? -6.526 -2.798 18.493 1.00 91.69 859 CYS A O 1
ATOM 6648 N N . ASN A 1 860 ? -6.194 -3.578 16.403 1.00 92.12 860 ASN A N 1
ATOM 6649 C CA . ASN A 1 860 ? -7.593 -3.863 16.093 1.00 92.12 860 ASN A CA 1
ATOM 6650 C C . ASN A 1 860 ? -8.147 -4.957 17.022 1.00 92.12 860 ASN A C 1
ATOM 6652 O O . ASN A 1 860 ? -9.145 -4.722 17.697 1.00 92.12 860 ASN A O 1
ATOM 6656 N N . ARG A 1 861 ? -7.444 -6.092 17.159 1.00 89.25 861 ARG A N 1
ATOM 6657 C CA . ARG A 1 861 ? -7.848 -7.196 18.055 1.00 89.25 861 ARG A CA 1
ATOM 6658 C C . ARG A 1 861 ? -7.859 -6.818 19.536 1.00 89.25 861 ARG A C 1
ATOM 6660 O O . ARG A 1 861 ? -8.648 -7.361 20.300 1.00 89.25 861 ARG A O 1
ATOM 6667 N N . ALA A 1 862 ? -6.974 -5.914 19.948 1.00 89.44 862 ALA A N 1
ATOM 6668 C CA . ALA A 1 862 ? -6.883 -5.451 21.327 1.00 89.44 862 ALA A CA 1
ATOM 6669 C C . ALA A 1 862 ? -7.853 -4.304 21.651 1.00 89.44 862 ALA A C 1
ATOM 6671 O O . ALA A 1 862 ? -7.910 -3.892 22.802 1.00 89.44 862 ALA A O 1
ATOM 6672 N N . CYS A 1 863 ? -8.575 -3.728 20.687 1.00 90.75 863 CYS A N 1
ATOM 6673 C CA . CYS A 1 863 ? -9.430 -2.576 20.957 1.00 90.75 863 CYS A CA 1
ATOM 6674 C C . CYS A 1 863 ? -10.782 -3.016 21.555 1.00 90.75 863 CYS A C 1
ATOM 6676 O O . CYS A 1 863 ? -11.576 -3.630 20.845 1.00 90.75 863 CYS A O 1
ATOM 6678 N N . PRO A 1 864 ? -11.111 -2.663 22.815 1.00 86.25 864 PRO A N 1
ATOM 6679 C CA . PRO A 1 864 ? -12.346 -3.126 23.455 1.00 86.25 864 PRO A CA 1
ATOM 6680 C C . PRO A 1 864 ? -13.613 -2.440 22.923 1.00 86.25 864 PRO A C 1
ATOM 6682 O O . PRO A 1 864 ? -14.717 -2.913 23.178 1.00 86.25 864 PRO A O 1
ATOM 6685 N N . THR A 1 865 ? -13.469 -1.316 22.216 1.00 87.56 865 THR A N 1
ATOM 6686 C CA . THR A 1 865 ? -14.581 -0.536 21.646 1.00 87.56 865 THR A CA 1
ATOM 6687 C C . THR A 1 865 ? -14.642 -0.606 20.123 1.00 87.56 865 THR A C 1
ATOM 6689 O O . THR A 1 865 ? -15.437 0.103 19.513 1.00 87.56 865 THR A O 1
ATOM 6692 N N . TYR A 1 866 ? -13.801 -1.439 19.494 1.00 89.94 866 TYR A N 1
ATOM 6693 C CA . TYR A 1 866 ? -13.679 -1.535 18.033 1.00 89.94 866 TYR A CA 1
ATOM 6694 C C . TYR A 1 866 ? -13.409 -0.181 17.346 1.00 89.94 866 TYR A C 1
ATOM 6696 O O . TYR A 1 866 ? -13.762 0.033 16.190 1.00 89.94 866 TYR A O 1
ATOM 6704 N N . ALA A 1 867 ? -12.733 0.732 18.049 1.00 91.62 867 ALA A N 1
ATOM 6705 C CA . ALA A 1 867 ? -12.356 2.058 17.563 1.00 91.62 867 ALA A CA 1
ATOM 6706 C C . ALA A 1 867 ? -11.234 2.045 16.514 1.00 91.62 867 ALA A C 1
ATOM 6708 O O . ALA A 1 867 ? -10.784 3.100 16.091 1.00 91.62 867 ALA A O 1
ATOM 6709 N N . ILE A 1 868 ? -10.723 0.876 16.125 1.00 92.31 868 ILE A N 1
ATOM 6710 C CA . ILE A 1 868 ? -9.635 0.760 15.148 1.00 92.31 868 ILE A CA 1
ATOM 6711 C C . ILE A 1 868 ? -10.095 -0.149 14.010 1.00 92.31 868 ILE A C 1
ATOM 6713 O O . ILE A 1 868 ? -9.648 -1.300 13.943 1.00 92.31 868 ILE A O 1
ATOM 6717 N N . PRO A 1 869 ? -11.030 0.300 13.157 1.00 90.00 869 PRO A N 1
ATOM 6718 C CA . PRO A 1 869 ? -11.421 -0.476 11.992 1.00 90.00 869 PRO A CA 1
ATOM 6719 C C . PRO A 1 869 ? -10.262 -0.589 11.003 1.00 90.00 869 PRO A C 1
ATOM 6721 O O . PRO A 1 869 ? -9.355 0.251 10.957 1.00 90.00 869 PRO A O 1
ATOM 6724 N N . VAL A 1 870 ? -10.307 -1.652 10.206 1.00 92.12 870 VAL A N 1
ATOM 6725 C CA . VAL A 1 870 ? -9.415 -1.824 9.064 1.00 92.12 870 VAL A CA 1
ATOM 6726 C C . VAL A 1 870 ? -10.178 -1.384 7.828 1.00 92.12 870 VAL A C 1
ATOM 6728 O O . VAL A 1 870 ? -11.308 -1.804 7.607 1.00 92.12 870 VAL A O 1
ATOM 6731 N N . ARG A 1 871 ? -9.574 -0.511 7.029 1.00 92.19 871 ARG A N 1
ATOM 6732 C CA . ARG A 1 871 ? -10.166 -0.045 5.774 1.00 92.19 871 ARG A CA 1
ATOM 6733 C C . ARG A 1 871 ? -9.201 -0.266 4.636 1.00 92.19 871 ARG A C 1
ATOM 6735 O O . ARG A 1 871 ? -8.015 0.019 4.766 1.00 92.19 871 ARG A O 1
ATOM 6742 N N . LYS A 1 872 ? -9.693 -0.764 3.516 1.00 94.69 872 LYS A N 1
ATOM 6743 C CA . LYS A 1 872 ? -8.925 -0.882 2.286 1.00 94.69 872 LYS A CA 1
ATOM 6744 C C . LYS A 1 872 ? -9.113 0.398 1.477 1.00 94.69 872 LYS A C 1
ATOM 6746 O O . LYS A 1 872 ? -10.239 0.748 1.144 1.00 94.69 872 LYS A O 1
ATOM 6751 N N . ALA A 1 873 ? -8.015 1.085 1.183 1.00 95.19 873 ALA A N 1
ATOM 6752 C CA . ALA A 1 873 ? -7.985 2.290 0.368 1.00 95.19 873 ALA A CA 1
ATOM 6753 C C . ALA A 1 873 ? -7.208 2.008 -0.922 1.00 95.19 873 ALA A C 1
ATOM 6755 O O . ALA A 1 873 ? -6.017 1.721 -0.855 1.00 95.19 873 ALA A O 1
ATOM 6756 N N . ASP A 1 874 ? -7.853 2.099 -2.083 1.00 95.44 874 ASP A N 1
ATOM 6757 C CA . ASP A 1 874 ? -7.213 1.917 -3.392 1.00 95.44 874 ASP A CA 1
ATOM 6758 C C . ASP A 1 874 ? -7.404 3.160 -4.265 1.00 95.44 874 ASP A C 1
ATOM 6760 O O . ASP A 1 874 ? -8.452 3.806 -4.232 1.00 95.44 874 ASP A O 1
ATOM 6764 N N . ILE A 1 875 ? -6.403 3.483 -5.087 1.00 94.44 875 ILE A N 1
ATOM 6765 C CA . ILE A 1 875 ? -6.564 4.500 -6.130 1.00 94.44 875 ILE A CA 1
ATOM 6766 C C . ILE A 1 875 ? -7.356 3.876 -7.276 1.00 94.44 875 ILE A C 1
ATOM 6768 O O . ILE A 1 875 ? -6.950 2.855 -7.827 1.00 94.44 875 ILE A O 1
ATOM 6772 N N . VAL A 1 876 ? -8.456 4.518 -7.652 1.00 92.31 876 VAL A N 1
ATOM 6773 C CA . VAL A 1 876 ? -9.302 4.122 -8.776 1.00 92.31 876 VAL A CA 1
ATOM 6774 C C . VAL A 1 876 ? -9.211 5.184 -9.865 1.00 92.31 876 VAL A C 1
ATOM 6776 O O . VAL A 1 876 ? -9.281 6.384 -9.589 1.00 92.31 876 VAL A O 1
ATOM 6779 N N . CYS A 1 877 ? -9.054 4.725 -11.104 1.00 90.25 877 CYS A N 1
ATOM 6780 C CA . CYS A 1 877 ? -9.163 5.534 -12.311 1.00 90.25 877 CYS A CA 1
ATOM 6781 C C . CYS A 1 877 ? -10.505 5.233 -12.982 1.00 90.25 877 CYS A C 1
ATOM 6783 O O . CYS A 1 877 ? -10.920 4.076 -13.034 1.00 90.25 877 CYS A O 1
ATOM 6785 N N . GLY A 1 878 ? -11.175 6.247 -13.521 1.00 90.31 878 GLY A N 1
ATOM 6786 C CA . GLY A 1 878 ? -12.395 6.024 -14.292 1.00 90.31 878 GLY A CA 1
ATOM 6787 C C . GLY A 1 878 ? -13.032 7.308 -14.814 1.00 90.31 878 GLY A C 1
ATOM 6788 O O . GLY A 1 878 ? -12.493 8.394 -14.583 1.00 90.31 878 GLY A O 1
ATOM 6789 N N . PRO A 1 879 ? -14.171 7.201 -15.518 1.00 89.75 879 PRO A N 1
ATOM 6790 C CA . PRO A 1 879 ? -14.881 8.349 -16.065 1.00 89.75 879 PRO A CA 1
ATOM 6791 C C . PRO A 1 879 ? -15.220 9.414 -15.015 1.00 89.75 879 PRO A C 1
ATOM 6793 O O . PRO A 1 879 ? -15.756 9.115 -13.946 1.00 89.75 879 PRO A O 1
ATOM 6796 N N . VAL A 1 880 ? -14.936 10.674 -15.343 1.00 84.88 880 VAL A N 1
ATOM 6797 C CA . VAL A 1 880 ? -15.344 11.841 -14.549 1.00 84.88 880 VAL A CA 1
ATOM 6798 C C . VAL A 1 880 ? -16.870 11.980 -14.628 1.00 84.88 880 VAL A C 1
ATOM 6800 O O . VAL A 1 880 ? -17.436 11.998 -15.722 1.00 84.88 880 VAL A O 1
ATOM 6803 N N . LYS A 1 881 ? -17.554 12.067 -13.478 1.00 70.31 881 LYS A N 1
ATOM 6804 C CA . LYS A 1 881 ? -19.013 12.294 -13.420 1.00 70.31 881 LYS A CA 1
ATOM 6805 C C . LYS A 1 881 ? -19.316 13.767 -13.733 1.00 70.31 881 LYS A C 1
ATOM 6807 O O . LYS A 1 881 ? -18.552 14.638 -13.337 1.00 70.31 881 LYS A O 1
ATOM 6812 N N . ASP A 1 882 ? -20.463 14.062 -14.354 1.00 50.94 882 ASP A N 1
ATOM 6813 C CA . ASP A 1 882 ? -20.843 15.404 -14.858 1.00 50.94 882 ASP A CA 1
ATOM 6814 C C . ASP A 1 882 ? -20.747 16.570 -13.846 1.00 50.94 882 ASP A C 1
ATOM 6816 O O . ASP A 1 882 ? -20.715 17.723 -14.255 1.00 50.94 882 ASP A O 1
ATOM 6820 N N . ARG A 1 883 ? -20.684 16.313 -12.530 1.00 43.81 883 ARG A N 1
ATOM 6821 C CA . ARG A 1 883 ? -20.490 17.363 -11.507 1.00 43.81 883 ARG A CA 1
ATOM 6822 C C . ARG A 1 883 ? -19.059 17.918 -11.430 1.00 43.81 883 ARG A C 1
ATOM 6824 O O . ARG A 1 883 ? -18.850 18.907 -10.739 1.00 43.81 883 ARG A O 1
ATOM 6831 N N . GLU A 1 884 ? -18.105 17.278 -12.099 1.00 47.16 884 GLU A N 1
ATOM 6832 C CA . GLU A 1 884 ? -16.693 17.677 -12.198 1.00 47.16 884 GLU A CA 1
ATOM 6833 C C . GLU A 1 884 ? -16.311 18.143 -13.625 1.00 47.16 884 GLU A C 1
ATOM 6835 O O . GLU A 1 884 ? -15.134 18.407 -13.871 1.00 47.16 884 GLU A O 1
ATOM 6840 N N . ARG A 1 885 ? -17.280 18.212 -14.558 1.00 37.75 885 ARG A N 1
ATOM 6841 C CA . ARG A 1 885 ? -17.092 18.697 -15.938 1.00 37.75 885 ARG A CA 1
ATOM 6842 C C . ARG A 1 885 ? -17.174 20.214 -16.054 1.00 37.75 885 ARG A C 1
ATOM 6844 O O . ARG A 1 885 ? -18.044 20.812 -15.381 1.00 37.75 885 ARG A O 1
#

Solvent-accessible surface area (backbone atoms only — not comparable to full-atom values): 47458 Å² total; per-residue (Å²): 76,70,66,53,53,44,55,77,60,37,47,81,85,46,78,90,46,51,39,65,68,47,34,37,68,74,61,33,61,68,54,51,45,53,54,31,50,54,46,29,55,75,71,70,49,72,66,78,86,72,72,75,78,85,83,88,72,89,72,75,82,81,80,91,71,82,95,76,78,96,65,69,50,48,100,84,72,21,22,52,47,77,41,36,32,63,64,53,58,82,56,69,68,58,53,52,49,52,51,54,48,13,58,74,49,27,71,61,47,78,41,77,46,100,72,47,26,41,35,28,40,58,18,50,65,91,50,44,68,62,52,47,61,56,46,62,68,35,96,47,39,67,81,48,88,47,17,43,65,44,47,29,38,31,67,10,47,82,61,32,95,73,32,50,14,63,22,62,65,47,50,57,54,36,50,68,54,56,68,40,77,91,42,63,91,46,33,78,30,34,37,37,16,28,14,10,26,90,84,37,89,17,61,17,50,40,14,25,38,8,30,34,25,17,42,44,48,26,74,74,9,36,44,52,17,29,41,35,21,42,35,9,34,96,92,39,72,28,44,83,75,50,74,38,46,60,85,49,43,44,60,45,53,45,31,43,52,54,36,39,70,73,65,52,58,97,89,51,34,47,24,54,36,32,59,64,57,26,77,73,100,48,96,86,54,62,26,50,58,65,45,50,52,42,45,57,72,66,68,81,80,78,70,58,42,84,81,83,57,76,45,86,46,92,58,48,76,22,77,51,71,25,26,57,50,43,48,41,68,57,31,31,32,24,60,46,26,70,39,53,30,58,55,47,60,26,37,47,25,48,64,70,72,32,24,54,60,14,34,52,52,31,37,76,43,33,71,44,39,52,50,45,20,60,70,52,89,51,57,25,35,79,44,20,69,33,58,78,70,69,38,64,49,41,52,59,60,44,52,52,38,23,32,17,49,75,60,33,88,64,79,63,63,59,76,81,57,75,40,94,59,68,68,86,42,41,35,40,30,34,22,37,17,58,16,22,48,38,18,47,43,50,34,34,23,61,17,35,47,34,40,36,35,17,54,50,88,64,70,38,37,56,64,54,33,58,44,55,40,28,69,42,50,63,66,54,50,49,43,46,50,45,17,43,47,72,58,70,42,46,77,41,66,56,41,77,73,44,30,68,54,48,54,53,43,54,73,75,28,73,29,31,39,42,18,68,27,39,80,37,54,48,79,85,88,50,51,55,62,57,94,76,24,37,59,43,33,28,54,60,48,32,34,26,65,56,72,69,46,93,67,86,72,54,71,27,33,38,32,39,26,46,34,56,56,32,54,50,46,52,60,50,52,37,45,78,56,41,88,88,36,49,52,64,26,38,36,15,60,46,58,74,91,72,34,72,44,54,72,68,58,55,48,54,43,43,75,74,68,38,45,77,44,56,24,30,42,84,60,34,33,45,56,57,98,50,33,34,50,27,43,30,30,29,35,39,45,74,51,72,67,46,92,90,66,67,81,50,53,73,41,78,43,84,91,48,68,46,78,46,77,22,38,18,41,37,38,28,77,51,57,36,54,67,69,74,43,47,47,92,91,50,44,84,47,84,74,43,36,34,71,41,93,43,42,31,32,16,18,24,45,60,79,41,78,79,53,69,56,51,16,37,26,40,6,52,52,27,30,52,52,51,47,28,66,78,66,75,47,83,58,71,40,75,34,30,40,29,39,85,41,72,78,78,82,36,55,76,69,38,56,73,49,68,65,76,78,83,43,60,62,58,77,94,68,60,69,68,58,55,60,36,69,48,74,62,53,74,67,53,45,43,56,40,35,53,48,52,52,38,54,42,51,38,73,48,58,42,72,89,50,45,42,77,72,56,44,36,45,72,50,36,94,47,99,21,46,43,46,21,43,45,77,40,56,50,98,66,53,42,78,76,49,72,40,73,34,92,48,76,57,44,18,39,39,71,46,63,44,65,94,58,50,68,45,46,48,44,34,40,77,48,34,94,64,62,20,35,50,36,30,38,47,44,84,44,75,45,69,55,58,79,92,79,108

Sequence (885 aa):
AITMLFRDHGDRFDRSMSRLKVVVECQGIDKCREIVEGFMDAEGVDYSDFVADFVEDCGPPIPARPMAEPQPVGDDGKAIARIMVPKGEIDFHSLKRIAELSERYGDKYVYTTNRQNFEIHGVDPGKFPELQVEIDKLPVSSGSFFGLDDIVPCVGTTYCPLAVSETRRLYDMLGSVVKQEKYDAIRDKAIINITGCPNACSPYYIADVGLRGMRIREGQGSAEGYEIRLGGTEDRLGQVLGEFKTEDCPHVVEALLDAFMACRQEDETLADTVWRQGETGNPEVLGMAPYREAVEALHIQYDHAPKPAEFSTFTGEGRTALDLKTMARDIPCQAACPAGTNVPEYIRQLVLKNPDASYRINQEDNVFPGVLGRICTRPCEPACRHQWTNTNGPVTICHLKRAAADSKSQPAGPLPAWFDESTGKSIAVIGGGPAGLAAARELGRLGHAVELFEREPVLGGQMAWGIPEFRLPRDVVQEEVQAIADSGIDVHLGEHVDTERLSQMAEQYDAVLVAAGAIRGIKLKIEGLDDDANAISGYDFMKRYNTGDPIPVSGDVVIIGGGFTAVDCARSARRLLGEQHRVTAIMYRRGEEHMSASPDEIWQLRLEGIDVGTLVNPARVRCENGQVKAVIFDRNVLGDEPDGGGKPPIHRVEGSDYEVPCDTLIYAVGQARTLEILPEGVELTEGNRTTHEKIFVSGDFHTGPLDVIHAVADAKEAANAVDHFLMGQKRLGRWVKIEDADDTGRLRDHDLYTPAHTRTLPLEQREGNEEVELSYNAEEIEINARRCYLCNYKFEIDQDKCIHCDWCIKASPRSCIHGLTRLFTDEDGTPTGHMKSASAPDATYIWIESDQCIRCGNCNRACPTYAIPVRKADIVCGPVKDRER

pLDDT: mean 88.55, std 9.85, range [37.75, 98.75]